Protein AF-0000000066307697 (afdb_homodimer)

Structure (mmCIF, N/CA/C/O backbone):
data_AF-0000000066307697-model_v1
#
loop_
_entity.id
_entity.type
_entity.pdbx_description
1 polymer 'Uncharacterized protein CC_0911'
#
loop_
_atom_site.group_PDB
_atom_site.id
_atom_site.type_symbol
_atom_site.label_atom_id
_atom_site.label_alt_id
_atom_site.label_comp_id
_atom_site.label_asym_id
_atom_site.label_entity_id
_atom_site.label_seq_id
_atom_site.pdbx_PDB_ins_code
_atom_site.Cartn_x
_atom_site.Cartn_y
_atom_site.Cartn_z
_atom_site.occupancy
_atom_site.B_iso_or_equiv
_atom_site.auth_seq_id
_atom_site.auth_comp_id
_atom_site.auth_asym_id
_atom_site.auth_atom_id
_atom_site.pdbx_PDB_model_num
ATOM 1 N N . MET A 1 1 ? 3.117 14.047 -83.25 1 20.03 1 MET A N 1
ATOM 2 C CA . MET A 1 1 ? 2.533 13.195 -82.25 1 20.03 1 MET A CA 1
ATOM 3 C C . MET A 1 1 ? 2.016 14.023 -81.062 1 20.03 1 MET A C 1
ATOM 5 O O . MET A 1 1 ? 2.787 14.727 -80.438 1 20.03 1 MET A O 1
ATOM 9 N N . THR A 1 2 ? 0.583 14.312 -80.938 1 19.89 2 THR A N 1
ATOM 10 C CA . THR A 1 2 ? -0.377 15.367 -80.625 1 19.89 2 THR A CA 1
ATOM 11 C C . THR A 1 2 ? -0.728 15.391 -79.125 1 19.89 2 THR A C 1
ATOM 13 O O . THR A 1 2 ? -1.279 14.422 -78.625 1 19.89 2 THR A O 1
ATOM 16 N N . ILE A 1 3 ? -0.241 16.188 -78.125 1 19.47 3 ILE A N 1
ATOM 17 C CA . ILE A 1 3 ? 0.151 16.422 -76.75 1 19.47 3 ILE A CA 1
ATOM 18 C C . ILE A 1 3 ? -1.08 16.781 -75.938 1 19.47 3 ILE A C 1
ATOM 20 O O . ILE A 1 3 ? -1.307 16.203 -74.875 1 19.47 3 ILE A O 1
ATOM 24 N N . GLU A 1 4 ? -1.771 18.016 -75.812 1 19.67 4 GLU A N 1
ATOM 25 C CA . GLU A 1 4 ? -1.831 19.016 -74.75 1 19.67 4 GLU A CA 1
ATOM 26 C C . GLU A 1 4 ? -3.242 19.125 -74.188 1 19.67 4 GLU A C 1
ATOM 28 O O . GLU A 1 4 ? -4.148 19.625 -74.875 1 19.67 4 GLU A O 1
ATOM 33 N N . GLY A 1 5 ? -3.855 18.234 -73.125 1 18.36 5 GLY A N 1
ATOM 34 C CA . GLY A 1 5 ? -5.164 17.812 -72.625 1 18.36 5 GLY A CA 1
ATOM 35 C C . GLY A 1 5 ? -5.824 18.844 -71.75 1 18.36 5 GLY A C 1
ATOM 36 O O . GLY A 1 5 ? -6.867 18.562 -71.125 1 18.36 5 GLY A O 1
ATOM 37 N N . GLY A 1 6 ? -5.379 19.984 -71.125 1 20.06 6 GLY A N 1
ATOM 38 C CA . GLY A 1 6 ? -5.539 20.359 -69.75 1 20.06 6 GLY A CA 1
ATOM 39 C C . GLY A 1 6 ? -6.816 21.125 -69.438 1 20.06 6 GLY A C 1
ATOM 40 O O . GLY A 1 6 ? -6.941 21.781 -68.438 1 20.06 6 GLY A O 1
ATOM 41 N N . PRO A 1 7 ? -8.141 20.766 -70 1 18.2 7 PRO A N 1
ATOM 42 C CA . PRO A 1 7 ? -9.008 21.938 -69.938 1 18.2 7 PRO A CA 1
ATOM 43 C C . PRO A 1 7 ? -9.5 22.234 -68.5 1 18.2 7 PRO A C 1
ATOM 45 O O . PRO A 1 7 ? -9.555 21.312 -67.625 1 18.2 7 PRO A O 1
ATOM 48 N N . LYS A 1 8 ? -10.164 23.406 -68 1 17.84 8 LYS A N 1
ATOM 49 C CA . LYS A 1 8 ? -10.258 24.516 -67.062 1 17.84 8 LYS A CA 1
ATOM 50 C C . LYS A 1 8 ? -11.367 24.266 -66.062 1 17.84 8 LYS A C 1
ATOM 52 O O . LYS A 1 8 ? -12.242 23.438 -66.25 1 17.84 8 LYS A O 1
ATOM 57 N N . ARG A 1 9 ? -12.422 25.188 -65.625 1 16.78 9 ARG A N 1
ATOM 58 C CA . ARG A 1 9 ? -12.594 26.109 -64.5 1 16.78 9 ARG A CA 1
ATOM 59 C C . ARG A 1 9 ? -13.852 25.781 -63.688 1 16.78 9 ARG A C 1
ATOM 61 O O . ARG A 1 9 ? -13.805 25.641 -62.469 1 16.78 9 ARG A O 1
ATOM 68 N N . SER A 1 10 ? -15.164 26.344 -63.938 1 16.98 10 SER A N 1
ATOM 69 C CA . SER A 1 10 ? -15.719 27.453 -63.188 1 16.98 10 SER A CA 1
ATOM 70 C C . SER A 1 10 ? -16.781 26.953 -62.188 1 16.98 10 SER A C 1
ATOM 72 O O . SER A 1 10 ? -16.703 27.25 -61 1 16.98 10 SER A O 1
ATOM 74 N N . GLN A 1 11 ? -18.219 27.156 -62.375 1 17.61 11 GLN A N 1
ATOM 75 C CA . GLN A 1 11 ? -19.141 28.094 -61.75 1 17.61 11 GLN A CA 1
ATOM 76 C C . GLN A 1 11 ? -20.094 27.375 -60.812 1 17.61 11 GLN A C 1
ATOM 78 O O . GLN A 1 11 ? -20.719 26.391 -61.188 1 17.61 11 GLN A O 1
ATOM 83 N N . LYS A 1 12 ? -20.219 27.641 -59.344 1 17.88 12 LYS A N 1
ATOM 84 C CA . LYS A 1 12 ? -20.5 27.297 -57.969 1 17.88 12 LYS A CA 1
ATOM 85 C C . LYS A 1 12 ? -22 27.344 -57.656 1 17.88 12 LYS A C 1
ATOM 87 O O . LYS A 1 12 ? -22.469 26.766 -56.688 1 17.88 12 LYS A O 1
ATOM 92 N N . VAL A 1 13 ? -23.047 28.062 -58.25 1 18.58 13 VAL A N 1
ATOM 93 C CA . VAL A 1 13 ? -23.906 28.906 -57.438 1 18.58 13 VAL A CA 1
ATOM 94 C C . VAL A 1 13 ? -25.094 28.078 -56.906 1 18.58 13 VAL A C 1
ATOM 96 O O . VAL A 1 13 ? -26.031 27.797 -57.656 1 18.58 13 VAL A O 1
ATOM 99 N N . VAL A 1 14 ? -25.016 26.859 -56.312 1 18.36 14 VAL A N 1
ATOM 100 C CA . VAL A 1 14 ? -26.25 26.094 -56.25 1 18.36 14 VAL A CA 1
ATOM 101 C C . VAL A 1 14 ? -27.172 26.672 -55.156 1 18.36 14 VAL A C 1
ATOM 103 O O . VAL A 1 14 ? -26.734 26.844 -54.031 1 18.36 14 VAL A O 1
ATOM 106 N N . PHE A 1 15 ? -28.422 27.125 -55.469 1 18.05 15 PHE A N 1
ATOM 107 C CA . PHE A 1 15 ? -29.625 27.828 -55.031 1 18.05 15 PHE A CA 1
ATOM 108 C C . PHE A 1 15 ? -30.281 27.109 -53.844 1 18.05 15 PHE A C 1
ATOM 110 O O . PHE A 1 15 ? -30.172 25.875 -53.719 1 18.05 15 PHE A O 1
ATOM 117 N N . LEU A 1 16 ? -30.969 27.766 -52.906 1 19.06 16 LEU A N 1
ATOM 118 C CA . LEU A 1 16 ? -31.422 28.078 -51.531 1 19.06 16 LEU A CA 1
ATOM 119 C C . LEU A 1 16 ? -32.719 27.344 -51.219 1 19.06 16 LEU A C 1
ATOM 121 O O . LEU A 1 16 ? -33.25 27.5 -50.125 1 19.06 16 LEU A O 1
ATOM 125 N N . GLN A 1 17 ? -33.281 26.391 -52.031 1 18.7 17 GLN A N 1
ATOM 126 C CA . GLN A 1 17 ? -34.719 26.438 -51.875 1 18.7 17 GLN A CA 1
ATOM 127 C C . GLN A 1 17 ? -35.156 25.984 -50.469 1 18.7 17 GLN A C 1
ATOM 129 O O . GLN A 1 17 ? -34.562 25.062 -49.906 1 18.7 17 GLN A O 1
ATOM 134 N N . PRO A 1 18 ? -36.156 26.609 -49.688 1 21.39 18 PRO A N 1
ATOM 135 C CA . PRO A 1 18 ? -36.719 26.938 -48.406 1 21.39 18 PRO A CA 1
ATOM 136 C C . PRO A 1 18 ? -37.531 25.797 -47.812 1 21.39 18 PRO A C 1
ATOM 138 O O . PRO A 1 18 ? -38.062 25.906 -46.688 1 21.39 18 PRO A O 1
ATOM 141 N N . VAL A 1 19 ? -37.438 24.516 -48.219 1 19.44 19 VAL A N 1
ATOM 142 C CA . VAL A 1 19 ? -38.719 23.812 -48.125 1 19.44 19 VAL A CA 1
ATOM 143 C C . VAL A 1 19 ? -39.125 23.641 -46.656 1 19.44 19 VAL A C 1
ATOM 145 O O . VAL A 1 19 ? -38.25 23.422 -45.812 1 19.44 19 VAL A O 1
ATOM 148 N N . LEU A 1 20 ? -40.375 23.766 -46.188 1 20.17 20 LEU A N 1
ATOM 149 C CA . LEU A 1 20 ? -41.469 24.109 -45.312 1 20.17 20 LEU A CA 1
ATOM 150 C C . LEU A 1 20 ? -41.75 22.969 -44.344 1 20.17 20 LEU A C 1
ATOM 152 O O . LEU A 1 20 ? -42.5 23.141 -43.375 1 20.17 20 LEU A O 1
ATOM 156 N N . THR A 1 21 ? -41.156 21.656 -44.5 1 19.78 21 THR A N 1
ATOM 157 C CA . THR A 1 21 ? -42.156 20.641 -44.188 1 19.78 21 THR A CA 1
ATOM 158 C C . THR A 1 21 ? -42.469 20.594 -42.688 1 19.78 21 THR A C 1
ATOM 160 O O . THR A 1 21 ? -41.625 20.984 -41.875 1 19.78 21 THR A O 1
ATOM 163 N N . SER A 1 22 ? -43.5 19.953 -42.156 1 20.98 22 SER A N 1
ATOM 164 C CA . SER A 1 22 ? -44.688 19.891 -41.312 1 20.98 22 SER A CA 1
ATOM 165 C C . SER A 1 22 ? -44.406 19.172 -40 1 20.98 22 SER A C 1
ATOM 167 O O . SER A 1 22 ? -44.719 18 -39.844 1 20.98 22 SER A O 1
ATOM 169 N N . LEU A 1 23 ? -43.25 19.422 -39.344 1 19.83 23 LEU A N 1
ATOM 170 C CA . LEU A 1 23 ? -42.938 18.422 -38.344 1 19.83 23 LEU A CA 1
ATOM 171 C C . LEU A 1 23 ? -43.906 18.516 -37.156 1 19.83 23 LEU A C 1
ATOM 173 O O . LEU A 1 23 ? -43.875 19.484 -36.406 1 19.83 23 LEU A O 1
ATOM 177 N N . VAL A 1 24 ? -45.125 18.109 -37.281 1 21.03 24 VAL A N 1
ATOM 178 C CA . VAL A 1 24 ? -46.281 18.281 -36.438 1 21.03 24 VAL A CA 1
ATOM 179 C C . VAL A 1 24 ? -46.094 17.516 -35.125 1 21.03 24 VAL A C 1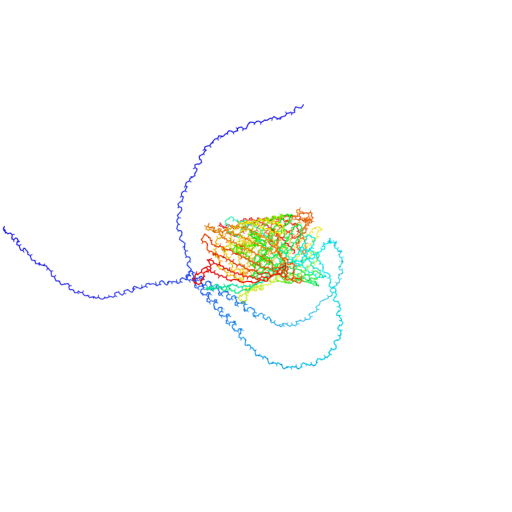
ATOM 181 O O . VAL A 1 24 ? -46.812 17.734 -34.156 1 21.03 24 VAL A O 1
ATOM 184 N N . ALA A 1 25 ? -45 16.703 -34.906 1 20.2 25 ALA A N 1
ATOM 185 C CA . ALA A 1 25 ? -45.438 15.516 -34.156 1 20.2 25 ALA A CA 1
ATOM 186 C C . ALA A 1 25 ? -45.688 15.836 -32.688 1 20.2 25 ALA A C 1
ATOM 188 O O . ALA A 1 25 ? -46 14.945 -31.906 1 20.2 25 ALA A O 1
ATOM 189 N N . LEU A 1 26 ? -45.531 17 -32.156 1 20.86 26 LEU A N 1
ATOM 190 C CA . LEU A 1 26 ? -45.094 16.938 -30.766 1 20.86 26 LEU A CA 1
ATOM 191 C C . LEU A 1 26 ? -46.25 16.547 -29.844 1 20.86 26 LEU A C 1
ATOM 193 O O . LEU A 1 26 ? -47.156 17.359 -29.609 1 20.86 26 LEU A O 1
ATOM 197 N N . LEU A 1 27 ? -46.875 15.352 -30.125 1 19.97 27 LEU A N 1
ATOM 198 C CA . LEU A 1 27 ? -48.125 15.047 -29.406 1 19.97 27 LEU A CA 1
ATOM 199 C C . LEU A 1 27 ? -47.875 15.055 -27.906 1 19.97 27 LEU A C 1
ATOM 201 O O . LEU A 1 27 ? -46.812 14.68 -27.422 1 19.97 27 LEU A O 1
ATOM 205 N N . ALA A 1 28 ? -48.75 15.586 -27.047 1 21.88 28 ALA A N 1
ATOM 206 C CA . ALA A 1 28 ? -49.125 16.141 -25.75 1 21.88 28 ALA A CA 1
ATOM 207 C C . ALA A 1 28 ? -49.344 15.047 -24.719 1 21.88 28 ALA A C 1
ATOM 209 O O . ALA A 1 28 ? -49.719 15.32 -23.578 1 21.88 28 ALA A O 1
ATOM 210 N N . ALA A 1 29 ? -48.75 13.742 -24.828 1 21.45 29 ALA A N 1
ATOM 211 C CA . ALA A 1 29 ? -49.562 12.781 -24.078 1 21.45 29 ALA A CA 1
ATOM 212 C C . ALA A 1 29 ? -49.438 13.031 -22.578 1 21.45 29 ALA A C 1
ATOM 214 O O . ALA A 1 29 ? -48.312 13.102 -22.047 1 21.45 29 ALA A O 1
ATOM 215 N N . GLY A 1 30 ? -50.438 13.5 -21.734 1 21.94 30 GLY A N 1
ATOM 216 C CA . GLY A 1 30 ? -50.75 13.969 -20.391 1 21.94 30 GLY A CA 1
ATOM 217 C C . GLY A 1 30 ? -50.75 12.867 -19.359 1 21.94 30 GLY A C 1
ATOM 218 O O . GLY A 1 30 ? -51.188 13.078 -18.219 1 21.94 30 GLY A O 1
ATOM 219 N N . ALA A 1 31 ? -49.938 11.68 -19.453 1 22.36 31 ALA A N 1
ATOM 220 C CA . ALA A 1 31 ? -50.469 10.586 -18.641 1 22.36 31 ALA A CA 1
ATOM 221 C C . ALA A 1 31 ? -50.438 10.914 -17.156 1 22.36 31 ALA A C 1
ATOM 223 O O . ALA A 1 31 ? -49.438 11.484 -16.672 1 22.36 31 ALA A O 1
ATOM 224 N N . CYS A 1 32 ? -51.531 10.734 -16.344 1 23.84 32 CYS A N 1
ATOM 225 C CA . CYS A 1 32 ? -52.094 10.984 -15.039 1 23.84 32 CYS A CA 1
ATOM 226 C C . CYS A 1 32 ? -51.531 10.031 -13.992 1 23.84 32 CYS A C 1
ATOM 228 O O . CYS A 1 32 ? -52.219 9.18 -13.461 1 23.84 32 CYS A O 1
ATOM 230 N N . LEU A 1 33 ? -50.219 9.562 -13.992 1 24.05 33 LEU A N 1
ATOM 231 C CA . LEU A 1 33 ? -49.969 8.398 -13.156 1 24.05 33 LEU A CA 1
ATOM 232 C C . LEU A 1 33 ? -50.25 8.695 -11.688 1 24.05 33 LEU A C 1
ATOM 234 O O . LEU A 1 33 ? -49.875 9.75 -11.18 1 24.05 33 LEU A O 1
ATOM 238 N N . SER A 1 34 ? -51.062 7.82 -11 1 24.23 34 SER A N 1
ATOM 239 C CA . SER A 1 34 ? -51.781 7.73 -9.742 1 24.23 34 SER A CA 1
ATOM 240 C C . SER A 1 34 ? -50.812 7.605 -8.562 1 24.23 34 SER A C 1
ATOM 242 O O . SER A 1 34 ? -49.688 7.148 -8.719 1 24.23 34 SER A O 1
ATOM 244 N N . PRO A 1 35 ? -51.281 7.707 -7.156 1 26.2 35 PRO A N 1
ATOM 245 C CA . PRO A 1 35 ? -50.844 8.242 -5.863 1 26.2 35 PRO A CA 1
ATOM 246 C C . PRO A 1 35 ? -50.031 7.25 -5.055 1 26.2 35 PRO A C 1
ATOM 248 O O . PRO A 1 35 ? -48.906 7.574 -4.617 1 26.2 35 PRO A O 1
ATOM 251 N N . THR A 1 36 ? -50.562 6.359 -4.043 1 27.38 36 THR A N 1
ATOM 252 C CA . THR A 1 36 ? -50.5 6.387 -2.588 1 27.38 36 THR A CA 1
ATOM 253 C C . THR A 1 36 ? -49.688 5.203 -2.062 1 27.38 36 THR A C 1
ATOM 255 O O . THR A 1 36 ? -50.25 4.113 -1.863 1 27.38 36 THR A O 1
ATOM 258 N N . VAL A 1 37 ? -48.469 4.699 -2.422 1 29.62 37 VAL A N 1
ATOM 259 C CA . VAL A 1 37 ? -48.031 3.416 -1.896 1 29.62 37 VAL A CA 1
ATOM 260 C C . VAL A 1 37 ? -47.812 3.521 -0.387 1 29.62 37 VAL A C 1
ATOM 262 O O . VAL A 1 37 ? -47.094 4.395 0.082 1 29.62 37 VAL A O 1
ATOM 265 N N . ALA A 1 38 ? -48.594 2.781 0.509 1 28.91 38 ALA A N 1
ATOM 266 C CA . ALA A 1 38 ? -48.656 2.518 1.944 1 28.91 38 ALA A CA 1
ATOM 267 C C . ALA A 1 38 ? -47.406 1.792 2.43 1 28.91 38 ALA A C 1
ATOM 269 O O .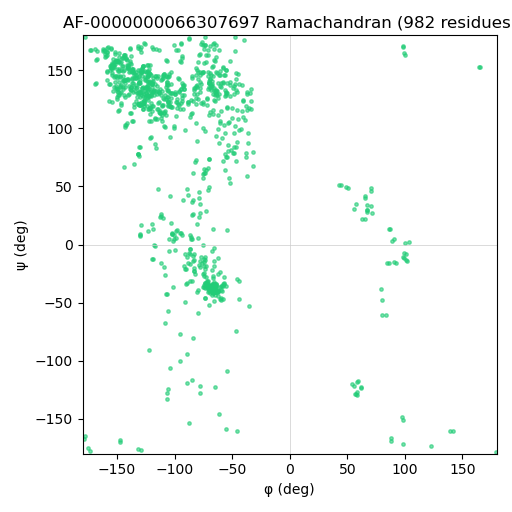 ALA A 1 38 ? -47.094 0.688 1.97 1 28.91 38 ALA A O 1
ATOM 270 N N . LEU A 1 39 ? -46.281 2.35 2.947 1 29.58 39 LEU A N 1
ATOM 271 C CA . LEU A 1 39 ? -45.062 1.931 3.605 1 29.58 39 LEU A CA 1
ATOM 272 C C . LEU A 1 39 ? -45.375 1.009 4.781 1 29.58 39 LEU A C 1
ATOM 274 O O . LEU A 1 39 ? -45.969 1.436 5.777 1 29.58 39 LEU A O 1
ATOM 278 N N . ALA A 1 40 ? -45.625 -0.325 4.621 1 31.52 40 ALA A N 1
ATOM 279 C CA . ALA A 1 40 ? -45.812 -1.348 5.645 1 31.52 40 ALA A CA 1
ATOM 280 C C . ALA A 1 40 ? -44.656 -1.36 6.633 1 31.52 40 ALA A C 1
ATOM 282 O O . ALA A 1 40 ? -43.5 -1.508 6.238 1 31.52 40 ALA A O 1
ATOM 283 N N . GLN A 1 41 ? -44.688 -0.892 7.855 1 35.22 41 GLN A N 1
ATOM 284 C CA . GLN A 1 41 ? -43.875 -0.848 9.07 1 35.22 41 GLN A CA 1
ATOM 285 C C . GLN A 1 41 ? -43.562 -2.254 9.562 1 35.22 41 GLN A C 1
ATOM 287 O O . GLN A 1 41 ? -44.438 -3.039 9.883 1 35.22 41 GLN A O 1
ATOM 292 N N . ASP A 1 42 ? -42.438 -2.893 9.172 1 37.84 42 ASP A N 1
ATOM 293 C CA . ASP A 1 42 ? -41.969 -4.23 9.5 1 37.84 42 ASP A CA 1
ATOM 294 C C . ASP A 1 42 ? -41.875 -4.426 11.016 1 37.84 42 ASP A C 1
ATOM 296 O O . ASP A 1 42 ? -41 -3.871 11.68 1 37.84 42 ASP A O 1
ATOM 300 N N . GLN A 1 43 ? -42.875 -4.605 11.781 1 45.28 43 GLN A N 1
ATOM 301 C CA . GLN A 1 43 ? -43.062 -4.98 13.18 1 45.28 43 GLN A CA 1
ATOM 302 C C . GLN A 1 43 ? -42.469 -6.359 13.461 1 45.28 43 GLN A C 1
ATOM 304 O O . GLN A 1 43 ? -42.781 -7.328 12.766 1 45.28 43 GLN A O 1
ATOM 309 N N . LEU A 1 44 ? -41.375 -6.438 14.125 1 52.09 44 LEU A N 1
ATOM 310 C CA . LEU A 1 44 ? -40.75 -7.699 14.516 1 52.09 44 LEU A CA 1
ATOM 311 C C . LEU A 1 44 ? -41.719 -8.578 15.273 1 52.09 44 LEU A C 1
ATOM 313 O O . LEU A 1 44 ? -42.5 -8.086 16.094 1 52.09 44 LEU A O 1
ATOM 317 N N . SER A 1 45 ? -41.844 -9.766 14.906 1 59.25 45 SER A N 1
ATOM 318 C CA . SER A 1 45 ? -42.781 -10.727 15.438 1 59.25 45 SER A CA 1
ATOM 319 C C . SER A 1 45 ? -42.438 -11.133 16.859 1 59.25 45 SER A C 1
ATOM 321 O O . SER A 1 45 ? -41.281 -11.008 17.281 1 59.25 45 SER A O 1
ATOM 323 N N . PRO A 1 46 ? -43.281 -11.344 17.75 1 60.03 46 PRO A N 1
ATOM 324 C CA . PRO A 1 46 ? -43.062 -11.773 19.125 1 60.03 46 PRO A CA 1
ATOM 325 C C . PRO A 1 46 ? -42.062 -12.93 19.25 1 60.03 46 PRO A C 1
ATOM 327 O O . PRO A 1 46 ? -41.312 -13.008 20.219 1 60.03 46 PRO A O 1
ATOM 330 N N . ASP A 1 47 ? -41.969 -13.773 18.25 1 64.56 47 ASP A N 1
ATOM 331 C CA . ASP A 1 47 ? -41.031 -14.914 18.266 1 64.56 47 ASP A CA 1
ATOM 332 C C . ASP A 1 47 ? -39.594 -14.461 18.109 1 64.56 47 ASP A C 1
ATOM 334 O O . ASP A 1 47 ? -38.688 -15.023 18.734 1 64.56 47 ASP A O 1
ATOM 338 N N . GLU A 1 48 ? -39.375 -13.391 17.406 1 67.81 48 GLU A N 1
ATOM 339 C CA . GLU A 1 48 ? -38.031 -12.859 17.188 1 67.81 48 GLU A CA 1
ATOM 340 C C . GLU A 1 48 ? -37.5 -12.18 18.438 1 67.81 48 GLU A C 1
ATOM 342 O O . GLU A 1 48 ? -36.312 -12.289 18.766 1 67.81 48 GLU A O 1
ATOM 347 N N . VAL A 1 49 ? -38.375 -11.594 19.109 1 66.19 49 VAL A N 1
ATOM 348 C CA . VAL A 1 49 ? -38 -10.945 20.375 1 66.19 49 VAL A CA 1
ATOM 349 C C . VAL A 1 49 ? -37.656 -12 21.406 1 66.19 49 VAL A C 1
ATOM 351 O O . VAL A 1 49 ? -36.656 -11.852 22.125 1 66.19 49 VAL A O 1
ATOM 354 N N . ALA A 1 50 ? -38.375 -13.047 21.422 1 67.5 50 ALA A N 1
ATOM 355 C CA . ALA A 1 50 ? -38.125 -14.133 22.359 1 67.5 50 ALA A CA 1
ATOM 356 C C . ALA A 1 50 ? -36.781 -14.797 22.047 1 67.5 50 ALA A C 1
ATOM 358 O O . ALA A 1 50 ? -36 -15.125 22.969 1 67.5 50 ALA A O 1
ATOM 359 N N . ALA A 1 51 ? -36.344 -14.906 20.797 1 69.56 51 ALA A N 1
ATOM 360 C CA . ALA A 1 51 ? -35.094 -15.484 20.406 1 69.56 51 ALA A CA 1
ATOM 361 C C . ALA A 1 51 ? -33.906 -14.586 20.797 1 69.56 51 ALA A C 1
ATOM 363 O O . ALA A 1 51 ? -32.875 -15.07 21.266 1 69.56 51 ALA A O 1
ATOM 364 N N . LEU A 1 52 ? -34.094 -13.289 20.812 1 69.06 52 LEU A N 1
ATOM 365 C CA . LEU A 1 52 ? -33.062 -12.328 21.203 1 69.06 52 LEU A CA 1
ATOM 366 C C . LEU A 1 52 ? -32.875 -12.359 22.719 1 69.06 52 LEU A C 1
ATOM 368 O O . LEU A 1 52 ? -31.719 -12.32 23.188 1 69.06 52 LEU A O 1
ATOM 372 N N . ARG A 1 53 ? -33.906 -12.531 23.391 1 71.12 53 ARG A N 1
ATOM 373 C CA . ARG A 1 53 ? -33.844 -12.602 24.844 1 71.12 53 ARG A CA 1
ATOM 374 C C . ARG A 1 53 ? -33.156 -13.891 25.297 1 71.12 53 ARG A C 1
ATOM 376 O O . ARG A 1 53 ? -32.375 -13.891 26.25 1 71.12 53 ARG A O 1
ATOM 383 N N . SER A 1 54 ? -33.5 -14.977 24.562 1 70.12 54 SER A N 1
ATOM 384 C CA . SER A 1 54 ? -32.844 -16.25 24.859 1 70.12 54 SER A CA 1
ATOM 385 C C . SER A 1 54 ? -31.344 -16.188 24.578 1 70.12 54 SER A C 1
ATOM 387 O O . SER A 1 54 ? -30.531 -16.734 25.328 1 70.12 54 SER A O 1
ATOM 389 N N . GLU A 1 55 ? -30.938 -15.469 23.594 1 72.56 55 GLU A N 1
ATOM 390 C CA . GLU A 1 55 ? -29.531 -15.312 23.266 1 72.56 55 GLU A CA 1
ATOM 391 C C . GLU A 1 55 ? -28.812 -14.477 24.312 1 72.56 55 GLU A C 1
ATOM 393 O O . GLU A 1 55 ? -27.688 -14.812 24.719 1 72.56 55 GLU A O 1
ATOM 398 N N . ILE A 1 56 ? -29.453 -13.5 24.828 1 71.5 56 ILE A N 1
ATOM 399 C CA . ILE A 1 56 ? -28.891 -12.672 25.891 1 71.5 56 ILE A CA 1
ATOM 400 C C . ILE A 1 56 ? -28.719 -13.5 27.156 1 71.5 56 ILE A C 1
ATOM 402 O O . ILE A 1 56 ? -27.672 -13.422 27.828 1 71.5 56 ILE A O 1
ATOM 406 N N . ALA A 1 57 ? -29.719 -14.32 27.422 1 70.94 57 ALA A N 1
ATOM 407 C CA . ALA A 1 57 ? -29.656 -15.164 28.625 1 70.94 57 ALA A CA 1
ATOM 408 C C . ALA A 1 57 ? -28.516 -16.172 28.516 1 70.94 57 ALA A C 1
ATOM 410 O O . ALA A 1 57 ? -27.781 -16.406 29.484 1 70.94 57 ALA A O 1
ATOM 411 N N . THR A 1 58 ? -28.297 -16.703 27.344 1 70.25 58 THR A N 1
ATOM 412 C CA . THR A 1 58 ? -27.219 -17.656 27.109 1 70.25 58 THR A CA 1
ATOM 413 C C . THR A 1 58 ? -25.859 -16.969 27.219 1 70.25 58 THR A C 1
ATOM 415 O O . THR A 1 58 ? -24.938 -17.531 27.828 1 70.25 58 THR A O 1
ATOM 418 N N . LEU A 1 59 ? -25.734 -15.703 26.734 1 70.94 59 LEU A N 1
ATOM 419 C CA . LEU A 1 59 ? -24.484 -14.961 26.797 1 70.94 59 LEU A CA 1
ATOM 420 C C . LEU A 1 59 ? -24.156 -14.547 28.219 1 70.94 59 LEU A C 1
ATOM 422 O O . LEU A 1 59 ? -23 -14.625 28.641 1 70.94 59 LEU A O 1
ATOM 426 N N . ARG A 1 60 ? -25.109 -14.266 28.969 1 71.38 60 ARG A N 1
ATOM 427 C CA . ARG A 1 60 ? -24.938 -13.906 30.359 1 71.38 60 ARG A CA 1
ATOM 428 C C . ARG A 1 60 ? -24.531 -15.117 31.188 1 71.38 60 ARG A C 1
ATOM 430 O O . ARG A 1 60 ? -23.656 -15.023 32.062 1 71.38 60 ARG A O 1
ATOM 437 N N . ALA A 1 61 ? -25.125 -16.266 30.938 1 68.69 61 ALA A N 1
ATOM 438 C CA . ALA A 1 61 ? -24.75 -17.516 31.609 1 68.69 61 ALA A CA 1
ATOM 439 C C . ALA A 1 61 ? -23.328 -17.906 31.266 1 68.69 61 ALA A C 1
ATOM 441 O O . ALA A 1 61 ? -22.578 -18.375 32.156 1 68.69 61 ALA A O 1
ATOM 442 N N . GLN A 1 62 ? -22.969 -17.641 30.078 1 67.19 62 GLN A N 1
ATOM 443 C CA . GLN A 1 62 ? -21.609 -17.922 29.656 1 67.19 62 GLN A CA 1
ATOM 444 C C . GLN A 1 62 ? -20.609 -16.969 30.312 1 67.19 62 GLN A C 1
ATOM 446 O O . GLN A 1 62 ? -19.531 -17.391 30.75 1 67.19 62 GLN A O 1
ATOM 451 N N . LEU A 1 63 ? -20.922 -15.781 30.453 1 66.94 63 LEU A N 1
ATOM 452 C CA . LEU A 1 63 ? -20.109 -14.789 31.141 1 66.94 63 LEU A CA 1
ATOM 453 C C . LEU A 1 63 ? -19.969 -15.133 32.625 1 66.94 63 LEU A C 1
ATOM 455 O O . LEU A 1 63 ? -18.875 -15.023 33.188 1 66.94 63 LEU A O 1
ATOM 459 N N . GLN A 1 64 ? -21.031 -15.523 33.219 1 64.88 64 GLN A N 1
ATOM 460 C CA . GLN A 1 64 ? -21.016 -15.906 34.625 1 64.88 64 GLN A CA 1
ATOM 461 C C . GLN A 1 64 ? -20.156 -17.141 34.844 1 64.88 64 GLN A C 1
ATOM 463 O O . GLN A 1 64 ? -19.406 -17.203 35.812 1 64.88 64 GLN A O 1
ATOM 468 N N . LYS A 1 65 ? -20.281 -18.078 33.906 1 62.97 65 LYS A N 1
ATOM 469 C CA . LYS A 1 65 ? -19.453 -19.281 34 1 62.97 65 LYS A CA 1
ATOM 470 C C . LYS A 1 65 ? -17.969 -18.922 33.812 1 62.97 65 LYS A C 1
ATOM 472 O O . LYS A 1 65 ? -17.109 -19.469 34.531 1 62.97 65 LYS A O 1
ATOM 477 N N . MET A 1 66 ? -17.703 -18 33 1 58.25 66 MET A N 1
ATOM 478 C CA . MET A 1 66 ? -16.312 -17.594 32.75 1 58.25 66 MET A CA 1
ATOM 479 C C . MET A 1 66 ? -15.773 -16.766 33.906 1 58.25 66 MET A C 1
ATOM 481 O O . MET A 1 66 ? -14.602 -16.906 34.281 1 58.25 66 MET A O 1
ATOM 485 N N . GLU A 1 67 ? -16.531 -15.984 34.469 1 60.56 67 GLU A N 1
ATOM 486 C CA . GLU A 1 67 ? -16.156 -15.242 35.656 1 60.56 67 GLU A CA 1
ATOM 487 C C . GLU A 1 67 ? -15.898 -16.172 36.844 1 60.56 67 GLU A C 1
ATOM 489 O O . GLU A 1 67 ? -14.953 -15.977 37.594 1 60.56 67 GLU A O 1
ATOM 494 N N . GLN A 1 68 ? -16.688 -17.156 36.969 1 57.59 68 GLN A N 1
ATOM 495 C CA . GLN A 1 68 ? -16.484 -18.156 38.031 1 57.59 68 GLN A CA 1
ATOM 496 C C . GLN A 1 68 ? -15.18 -18.906 37.812 1 57.59 68 GLN A C 1
ATOM 498 O O . GLN A 1 68 ? -14.477 -19.219 38.781 1 57.59 68 GLN A O 1
ATOM 503 N N . ARG A 1 69 ? -14.875 -19.156 36.594 1 49.44 69 ARG A N 1
ATOM 504 C CA . ARG A 1 69 ? -13.617 -19.828 36.281 1 49.44 69 ARG A CA 1
ATOM 505 C C . ARG A 1 69 ? -12.43 -18.906 36.562 1 49.44 69 ARG A C 1
ATOM 507 O O . ARG A 1 69 ? -11.383 -19.344 37.031 1 49.44 69 ARG A O 1
ATOM 514 N N . LEU A 1 70 ? -12.539 -17.672 36.219 1 44.5 70 LEU A N 1
ATOM 515 C CA . LEU A 1 70 ? -11.477 -16.719 36.531 1 44.5 70 LEU A CA 1
ATOM 516 C C . LEU A 1 70 ? -11.289 -16.578 38.031 1 44.5 70 LEU A C 1
ATOM 518 O O . LEU A 1 70 ? -10.156 -16.484 38.531 1 44.5 70 LEU A O 1
ATOM 522 N N . ASP A 1 71 ? -12.289 -16.469 38.75 1 44.28 71 ASP A N 1
ATOM 523 C CA . ASP A 1 71 ? -12.188 -16.344 40.188 1 44.28 71 ASP A CA 1
ATOM 524 C C . ASP A 1 71 ? -11.508 -17.578 40.812 1 44.28 71 ASP A C 1
ATOM 526 O O . ASP A 1 71 ? -10.797 -17.469 41.812 1 44.28 71 ASP A O 1
ATOM 530 N N . ALA A 1 72 ? -11.82 -18.812 40.188 1 39.44 72 ALA A N 1
ATOM 531 C CA . ALA A 1 72 ? -11.195 -20.016 40.75 1 39.44 72 ALA A CA 1
ATOM 532 C C . ALA A 1 72 ? -9.68 -19.984 40.594 1 39.44 72 ALA A C 1
ATOM 534 O O . ALA A 1 72 ? -8.945 -20.562 41.375 1 39.44 72 ALA A O 1
ATOM 535 N N . VAL A 1 73 ? -9.234 -19.484 39.344 1 38.44 73 VAL A N 1
ATOM 536 C CA . VAL A 1 73 ? -7.797 -19.531 39.125 1 38.44 73 VAL A CA 1
ATOM 537 C C . VAL A 1 73 ? -7.094 -18.484 39.969 1 38.44 73 VAL A C 1
ATOM 539 O O . VAL A 1 73 ? -5.93 -18.656 40.344 1 38.44 73 VAL A O 1
ATOM 542 N N . THR A 1 74 ? -7.727 -17.422 40.281 1 35.91 74 THR A N 1
ATOM 543 C CA . THR A 1 74 ? -7 -16.359 40.969 1 35.91 74 THR A CA 1
ATOM 544 C C . THR A 1 74 ? -6.848 -16.719 42.469 1 35.91 74 THR A C 1
ATOM 546 O O . THR A 1 74 ? -6.164 -16 43.188 1 35.91 74 THR A O 1
ATOM 549 N N . SER A 1 75 ? -7.641 -17.641 42.969 1 29.91 75 SER A N 1
ATOM 550 C CA . SER A 1 75 ? -7.535 -17.766 44.406 1 29.91 75 SER A CA 1
ATOM 551 C C . SER A 1 75 ? -6.305 -18.578 44.812 1 29.91 75 SER A C 1
ATOM 553 O O . SER A 1 75 ? -6.305 -19.266 45.812 1 29.91 75 SER A O 1
ATOM 555 N N . ALA A 1 76 ? -5.438 -18.953 43.812 1 27.62 76 ALA A N 1
ATOM 556 C CA . ALA A 1 76 ? -4.41 -19.797 44.375 1 27.62 76 ALA A CA 1
ATOM 557 C C . ALA A 1 76 ? -3.637 -19.062 45.469 1 27.62 76 ALA A C 1
ATOM 559 O O . ALA A 1 76 ? -3.195 -17.922 45.281 1 27.62 76 ALA A O 1
ATOM 560 N N . PRO A 1 77 ? -3.725 -19.516 46.688 1 24.12 77 PRO A N 1
ATOM 561 C CA . PRO A 1 77 ? -3.207 -18.938 47.938 1 24.12 77 PRO A CA 1
ATOM 562 C C . PRO A 1 77 ? -1.709 -18.641 47.875 1 24.12 77 PRO A C 1
ATOM 564 O O . PRO A 1 77 ? -0.974 -19.328 47.156 1 24.12 77 PRO A O 1
ATOM 567 N N . GLN A 1 78 ? -1.34 -17.359 48 1 23.88 78 GLN A N 1
ATOM 568 C CA . GLN A 1 78 ? -0.025 -16.75 48.125 1 23.88 78 GLN A CA 1
ATOM 569 C C . GLN A 1 78 ? 0.817 -17.5 49.156 1 23.88 78 GLN A C 1
ATOM 571 O O . GLN A 1 78 ? 0.447 -17.578 50.344 1 23.88 78 GLN A O 1
ATOM 576 N N . THR A 1 79 ? 1.267 -18.766 48.75 1 23 79 THR A N 1
ATOM 577 C CA . THR A 1 79 ? 2.094 -19.547 49.656 1 23 79 THR A CA 1
ATOM 578 C C . THR A 1 79 ? 3.18 -18.672 50.281 1 23 79 THR A C 1
ATOM 580 O O . THR A 1 79 ? 3.709 -17.766 49.625 1 23 79 THR A O 1
ATOM 583 N N . THR A 1 80 ? 3.498 -19.016 51.531 1 22.08 80 THR A N 1
ATOM 584 C CA . THR A 1 80 ? 4.211 -18.516 52.719 1 22.08 80 THR A CA 1
ATOM 585 C C . THR A 1 80 ? 5.688 -18.297 52.406 1 22.08 80 THR A C 1
ATOM 587 O O . THR A 1 80 ? 6.234 -18.938 51.5 1 22.08 80 THR A O 1
ATOM 590 N N . ALA A 1 81 ? 6.242 -17.125 52.969 1 25.17 81 ALA A N 1
ATOM 591 C CA . ALA A 1 81 ? 7.504 -16.391 52.938 1 25.17 81 ALA A CA 1
ATOM 592 C C . ALA A 1 81 ? 8.672 -17.297 53.312 1 25.17 81 ALA A C 1
ATOM 594 O O . ALA A 1 81 ? 8.734 -17.812 54.438 1 25.17 81 ALA A O 1
ATOM 595 N N . PRO A 1 82 ? 9.102 -18.219 52.344 1 23 82 PRO A N 1
ATOM 596 C CA . PRO A 1 82 ? 10.117 -19.125 52.875 1 23 82 PRO A CA 1
ATOM 597 C C . PRO A 1 82 ? 11.227 -18.391 53.625 1 23 82 PRO A C 1
ATOM 599 O O . PRO A 1 82 ? 11.477 -17.219 53.375 1 23 82 PRO A O 1
ATOM 602 N N . ALA A 1 83 ? 11.688 -18.938 54.812 1 22.72 83 ALA A N 1
ATOM 603 C CA . ALA A 1 83 ? 12.633 -18.594 55.875 1 22.72 83 ALA A CA 1
ATOM 604 C C . ALA A 1 83 ? 14 -18.234 55.281 1 22.72 83 ALA A C 1
ATOM 606 O O . ALA A 1 83 ? 14.406 -18.781 54.25 1 22.72 83 ALA A O 1
ATOM 607 N N . ALA A 1 84 ? 14.531 -17.016 55.688 1 25.55 84 ALA A N 1
ATOM 608 C CA . ALA A 1 84 ? 15.727 -16.234 55.344 1 25.55 84 ALA A CA 1
ATOM 609 C C . ALA A 1 84 ? 16.984 -17.078 55.5 1 25.55 84 ALA A C 1
ATOM 611 O O . ALA A 1 84 ? 17.266 -17.594 56.594 1 25.55 84 ALA A O 1
ATOM 612 N N . PRO A 1 85 ? 17.312 -17.969 54.469 1 25.16 85 PRO A N 1
ATOM 613 C CA . PRO A 1 85 ? 18.438 -18.844 54.781 1 25.16 85 PRO A CA 1
ATOM 614 C C . PRO A 1 85 ? 19.641 -18.078 55.312 1 25.16 85 PRO A C 1
ATOM 616 O O . PRO A 1 85 ? 19.797 -16.891 55.062 1 25.16 85 PRO A O 1
ATOM 619 N N . PRO A 1 86 ? 20.266 -18.594 56.406 1 24.17 86 PRO A N 1
ATOM 620 C CA . PRO A 1 86 ? 21.328 -18 57.219 1 24.17 86 PRO A CA 1
ATOM 621 C C . PRO A 1 86 ? 22.516 -17.516 56.375 1 24.17 86 PRO A C 1
ATOM 623 O O . PRO A 1 86 ? 22.734 -18.016 55.281 1 24.17 86 PRO A O 1
ATOM 626 N N . ALA A 1 87 ? 23.031 -16.344 56.781 1 26.55 87 ALA A N 1
ATOM 627 C CA . ALA A 1 87 ? 24.094 -15.484 56.25 1 26.55 87 ALA A CA 1
ATOM 628 C C . ALA A 1 87 ? 25.406 -16.266 56.125 1 26.55 87 ALA A C 1
ATOM 630 O O . ALA A 1 87 ? 26 -16.672 57.094 1 26.55 87 ALA A O 1
ATOM 631 N N . ILE A 1 88 ? 25.391 -17.328 55.219 1 25.91 88 ILE A N 1
ATOM 632 C CA . ILE A 1 88 ? 26.656 -18.047 55.125 1 25.91 88 ILE A CA 1
ATOM 633 C C . ILE A 1 88 ? 27.797 -17.062 54.906 1 25.91 88 ILE A C 1
ATOM 635 O O . ILE A 1 88 ? 27.688 -16.172 54.031 1 25.91 88 ILE A O 1
ATOM 639 N N . GLN A 1 89 ? 28.625 -16.859 55.906 1 26.75 89 GLN A N 1
ATOM 640 C CA . GLN A 1 89 ? 29.812 -16.047 56.062 1 26.75 89 GLN A CA 1
ATOM 641 C C . GLN A 1 89 ? 30.766 -16.25 54.875 1 26.75 89 GLN A C 1
ATOM 643 O O . GLN A 1 89 ? 31.062 -17.375 54.5 1 26.75 89 GLN A O 1
ATOM 648 N N . PRO A 1 90 ? 30.719 -15.219 53.969 1 29.7 90 PRO A N 1
ATOM 649 C CA . PRO A 1 90 ? 31.484 -15.289 52.719 1 29.7 90 PRO A CA 1
ATOM 650 C C . PRO A 1 90 ? 32.969 -15.609 52.938 1 29.7 90 PRO A C 1
ATOM 652 O O . PRO A 1 90 ? 33.562 -15.117 53.906 1 29.7 90 PRO A O 1
ATOM 655 N N . PRO A 1 91 ? 33.344 -16.859 52.625 1 28.7 91 PRO A N 1
ATOM 656 C CA . PRO A 1 91 ? 34.75 -17.266 52.844 1 28.7 91 PRO A CA 1
ATOM 657 C C . PRO A 1 91 ? 35.719 -16.234 52.312 1 28.7 91 PRO A C 1
ATOM 659 O O . PRO A 1 91 ? 35.375 -15.43 51.438 1 28.7 91 PRO A O 1
ATOM 662 N N . ALA A 1 92 ? 36.875 -16.125 53 1 29.36 92 ALA A N 1
ATOM 663 C CA . ALA A 1 92 ? 38.031 -15.211 52.875 1 29.36 92 ALA A CA 1
ATOM 664 C C . ALA A 1 92 ? 38.594 -15.227 51.469 1 29.36 92 ALA A C 1
ATOM 666 O O . ALA A 1 92 ? 38.656 -16.281 50.812 1 29.36 92 ALA A O 1
ATOM 667 N N . PRO A 1 93 ? 38.531 -14.047 50.844 1 28.56 93 PRO A N 1
ATOM 668 C CA . PRO A 1 93 ? 38.938 -13.836 49.438 1 28.56 93 PRO A CA 1
ATOM 669 C C . PRO A 1 93 ? 40.344 -14.328 49.156 1 28.56 93 PRO A C 1
ATOM 671 O O . PRO A 1 93 ? 41.281 -13.961 49.844 1 28.56 93 PRO A O 1
ATOM 674 N N . VAL A 1 94 ? 40.469 -15.664 48.844 1 29.69 94 VAL A N 1
ATOM 675 C CA . VAL A 1 94 ? 41.781 -16.141 48.469 1 29.69 94 VAL A CA 1
ATOM 676 C C . VAL A 1 94 ? 42.375 -15.242 47.375 1 29.69 94 VAL A C 1
ATOM 678 O O . VAL A 1 94 ? 41.625 -14.734 46.531 1 29.69 94 VAL A O 1
ATOM 681 N N . ALA A 1 95 ? 43.469 -14.594 47.656 1 30.62 95 ALA A N 1
ATOM 682 C CA . ALA A 1 95 ? 44.312 -13.68 46.875 1 30.62 95 ALA A CA 1
ATOM 683 C C . ALA A 1 95 ? 44.688 -14.305 45.531 1 30.62 95 ALA A C 1
ATOM 685 O O . ALA A 1 95 ? 45.5 -15.227 45.469 1 30.62 95 ALA A O 1
ATOM 686 N N . THR A 1 96 ? 43.656 -14.766 44.75 1 30.59 96 THR A N 1
ATOM 687 C CA . THR A 1 96 ? 44.125 -15.383 43.5 1 30.59 96 THR A CA 1
ATOM 688 C C . THR A 1 96 ? 44.969 -14.406 42.688 1 30.59 96 THR A C 1
ATOM 690 O O . THR A 1 96 ? 44.562 -13.266 42.469 1 30.59 96 THR A O 1
ATOM 693 N N . THR A 1 97 ? 46.281 -14.578 42.719 1 31.27 97 THR A N 1
ATOM 694 C CA . THR A 1 97 ? 47.25 -13.914 41.844 1 31.27 97 THR A CA 1
ATOM 695 C C . THR A 1 97 ? 46.812 -13.945 40.375 1 31.27 97 THR A C 1
ATOM 697 O O . THR A 1 97 ? 46.531 -15.016 39.844 1 31.27 97 THR A O 1
ATOM 700 N N . VAL A 1 98 ? 46.062 -12.93 40.031 1 28.41 98 VAL A N 1
ATOM 701 C CA . VAL A 1 98 ? 45.531 -12.742 38.688 1 28.41 98 VAL A CA 1
ATOM 702 C C . VAL A 1 98 ? 46.688 -12.742 37.688 1 28.41 98 VAL A C 1
ATOM 704 O O . VAL A 1 98 ? 47.562 -11.883 37.75 1 28.41 98 VAL A O 1
ATOM 707 N N . ALA A 1 99 ? 47.25 -13.914 37.312 1 31.77 99 ALA A N 1
ATOM 708 C CA . ALA A 1 99 ? 48.156 -13.945 36.156 1 31.77 99 ALA A CA 1
ATOM 709 C C . ALA A 1 99 ? 47.656 -13.078 35.031 1 31.77 99 ALA A C 1
ATOM 711 O O . ALA A 1 99 ? 46.438 -13 34.781 1 31.77 99 ALA A O 1
ATOM 712 N N . LYS A 1 100 ? 48.438 -12.156 34.594 1 35.16 100 LYS A N 1
ATOM 713 C CA . LYS A 1 100 ? 48.25 -11.219 33.5 1 35.16 100 LYS A CA 1
ATOM 714 C C . LYS A 1 100 ? 47.781 -11.93 32.25 1 35.16 100 LYS A C 1
ATOM 716 O O . LYS A 1 100 ? 48.469 -12.773 31.688 1 35.16 100 LYS A O 1
ATOM 721 N N . ALA A 1 101 ? 46.438 -12.172 32.125 1 34.06 101 ALA A N 1
ATOM 722 C CA . ALA A 1 101 ? 45.812 -12.766 30.938 1 34.06 101 ALA A CA 1
ATOM 723 C C . ALA A 1 101 ? 46.406 -12.18 29.656 1 34.06 101 ALA A C 1
ATOM 725 O O . ALA A 1 101 ? 46.594 -10.969 29.547 1 34.06 101 ALA A O 1
ATOM 726 N N . SER A 1 102 ? 47.344 -12.914 29.031 1 38.41 102 SER A N 1
ATOM 727 C CA . SER A 1 102 ? 47.844 -12.594 27.703 1 38.41 102 SER A CA 1
ATOM 728 C C . SER A 1 102 ? 46.719 -12.07 26.797 1 38.41 102 SER A C 1
ATOM 730 O O . SER A 1 102 ? 45.594 -12.523 26.891 1 38.41 102 SER A O 1
ATOM 732 N N . PRO A 1 103 ? 46.906 -10.797 26.328 1 38.16 103 PRO A N 1
ATOM 733 C CA . PRO A 1 103 ? 45.844 -10.211 25.484 1 38.16 103 PRO A CA 1
ATOM 734 C C . PRO A 1 103 ? 45.281 -11.203 24.484 1 38.16 103 PRO A C 1
ATOM 736 O O . PRO A 1 103 ? 46 -12.094 24.016 1 38.16 103 PRO A O 1
ATOM 739 N N . PRO A 1 104 ? 43.969 -11.594 24.609 1 42.12 104 PRO A N 1
ATOM 740 C CA . PRO A 1 104 ? 43.375 -12.531 23.641 1 42.12 104 PRO A CA 1
ATOM 741 C C . PRO A 1 104 ? 43.812 -12.242 22.203 1 42.12 104 PRO A C 1
ATOM 743 O O . PRO A 1 104 ? 44.125 -11.094 21.875 1 42.12 104 PRO A O 1
ATOM 746 N N . PRO A 1 105 ? 44.375 -13.203 21.484 1 40.69 105 PRO A N 1
ATOM 747 C CA . PRO A 1 105 ? 44.781 -13.008 20.078 1 40.69 105 PRO A CA 1
ATOM 748 C C . PRO A 1 105 ? 43.781 -12.125 19.312 1 40.69 105 PRO A C 1
ATOM 750 O O . PRO A 1 105 ? 42.594 -12.078 19.672 1 40.69 105 PRO A O 1
ATOM 753 N N . ALA A 1 106 ? 44.312 -11.109 18.641 1 41.75 106 ALA A N 1
ATOM 754 C CA . ALA A 1 106 ? 43.531 -10.195 17.812 1 41.75 106 ALA A CA 1
ATOM 755 C C . ALA A 1 106 ? 42.469 -10.945 17.016 1 41.75 106 ALA A C 1
ATOM 757 O O . ALA A 1 106 ? 42.75 -12 16.438 1 41.75 106 ALA A O 1
ATOM 758 N N . LYS A 1 107 ? 41.219 -10.773 17.344 1 47.97 107 LYS A N 1
ATOM 759 C CA . LYS A 1 107 ? 40.094 -11.281 16.562 1 47.97 107 LYS A CA 1
ATOM 760 C C . LYS A 1 107 ? 40.375 -11.133 15.062 1 47.97 107 LYS A C 1
ATOM 762 O O . LYS A 1 107 ? 40.781 -10.062 14.609 1 47.97 107 LYS A O 1
ATOM 767 N N . PRO A 1 108 ? 40.656 -12.164 14.273 1 42.91 108 PRO A N 1
ATOM 768 C CA . PRO A 1 108 ? 40.906 -12.055 12.836 1 42.91 108 PRO A CA 1
ATOM 769 C C . PRO A 1 108 ? 40.094 -10.961 12.172 1 42.91 108 PRO A C 1
ATOM 771 O O . PRO A 1 108 ? 38.938 -10.711 12.578 1 42.91 108 PRO A O 1
ATOM 774 N N . ALA A 1 109 ? 40.625 -9.961 11.477 1 48.88 109 ALA A N 1
ATOM 775 C CA . ALA A 1 109 ? 40.031 -8.844 10.742 1 48.88 109 ALA A CA 1
ATOM 776 C C . ALA A 1 109 ? 38.844 -9.312 9.914 1 48.88 109 ALA A C 1
ATOM 778 O O . ALA A 1 109 ? 38.938 -10.305 9.188 1 48.88 109 ALA A O 1
ATOM 779 N N . SER A 1 110 ? 37.625 -9.148 10.383 1 60.31 110 SER A N 1
ATOM 780 C CA . SER A 1 110 ? 36.344 -9.438 9.703 1 60.31 110 SER A CA 1
ATOM 781 C C . SER A 1 110 ? 36.438 -9.094 8.227 1 60.31 110 SER A C 1
ATOM 783 O O . SER A 1 110 ? 37.062 -8.109 7.84 1 60.31 110 SER A O 1
ATOM 785 N N . ALA A 1 111 ? 36.344 -9.953 7.227 1 69 111 ALA A N 1
ATOM 786 C CA . ALA A 1 111 ? 36.312 -9.758 5.781 1 69 111 ALA A CA 1
ATOM 787 C C . ALA A 1 111 ? 35.531 -8.5 5.406 1 69 111 ALA A C 1
ATOM 789 O O . ALA A 1 111 ? 34.5 -8.211 6.008 1 69 111 ALA A O 1
ATOM 790 N N . PRO A 1 112 ? 36.156 -7.715 4.547 1 82.75 112 PRO A N 1
ATOM 791 C CA . PRO A 1 112 ? 35.469 -6.488 4.125 1 82.75 112 PRO A CA 1
ATOM 792 C C . PRO A 1 112 ? 34.125 -6.758 3.479 1 82.75 112 PRO A C 1
ATOM 794 O O . PRO A 1 112 ? 33.938 -7.793 2.828 1 82.75 112 PRO A O 1
ATOM 797 N N . THR A 1 113 ? 33.094 -5.93 3.805 1 88.88 113 THR A N 1
ATOM 798 C CA . THR A 1 113 ? 31.766 -6.039 3.238 1 88.88 113 THR A CA 1
ATOM 799 C C . THR A 1 113 ? 31.734 -5.469 1.824 1 88.88 113 THR A C 1
ATOM 801 O O . THR A 1 113 ? 32.156 -4.336 1.594 1 88.88 113 THR A O 1
ATOM 804 N N . GLU A 1 114 ? 31.344 -6.324 0.907 1 91.38 114 GLU A N 1
ATOM 805 C CA . GLU A 1 114 ? 31.141 -5.895 -0.472 1 91.38 114 GLU A CA 1
ATOM 806 C C . GLU A 1 114 ? 29.672 -5.52 -0.716 1 91.38 114 GLU A C 1
ATOM 808 O O . GLU A 1 114 ? 28.766 -6.191 -0.228 1 91.38 114 GLU A O 1
ATOM 813 N N . ILE A 1 115 ? 29.469 -4.398 -1.478 1 92.69 115 ILE A N 1
ATOM 814 C CA . ILE A 1 115 ? 28.125 -3.949 -1.793 1 92.69 115 ILE A CA 1
ATOM 815 C C . ILE A 1 115 ? 27.875 -4.074 -3.295 1 92.69 115 ILE A C 1
ATOM 817 O O . ILE A 1 115 ? 28.578 -3.459 -4.098 1 92.69 115 ILE A O 1
ATOM 821 N N . THR A 1 116 ? 26.953 -4.895 -3.641 1 90.75 116 THR A N 1
ATOM 822 C CA . THR A 1 116 ? 26.469 -5.016 -5.012 1 90.75 116 THR A CA 1
ATOM 823 C C . THR A 1 116 ? 25 -4.605 -5.113 1 90.75 116 THR A C 1
ATOM 825 O O . THR A 1 116 ? 24.359 -4.363 -4.094 1 90.75 116 THR A O 1
ATOM 828 N N . TRP A 1 117 ? 24.547 -4.445 -6.387 1 88.94 117 TRP A N 1
ATOM 829 C CA . TRP A 1 117 ? 23.188 -3.922 -6.543 1 88.94 117 TRP A CA 1
ATOM 830 C C . TRP A 1 117 ? 22.312 -4.898 -7.312 1 88.94 117 TRP A C 1
ATOM 832 O O . TRP A 1 117 ? 22.703 -5.398 -8.367 1 88.94 117 TRP A O 1
ATOM 842 N N . LYS A 1 118 ? 21.234 -5.211 -6.777 1 84.38 118 LYS A N 1
ATOM 843 C CA . LYS A 1 118 ? 20.141 -5.973 -7.391 1 84.38 118 LYS A CA 1
ATOM 844 C C . LYS A 1 118 ? 18.797 -5.344 -7.086 1 84.38 118 LYS A C 1
ATOM 846 O O . LYS A 1 118 ? 17.984 -5.922 -6.359 1 84.38 118 LYS A O 1
ATOM 851 N N . GLY A 1 119 ? 18.609 -4.141 -7.723 1 81.75 119 GLY A N 1
ATOM 852 C CA . GLY A 1 119 ? 17.453 -3.328 -7.352 1 81.75 119 GLY A CA 1
ATOM 853 C C . GLY A 1 119 ? 17.672 -2.535 -6.078 1 81.75 119 GLY A C 1
ATOM 854 O O . GLY A 1 119 ? 17.344 -1.348 -6.016 1 81.75 119 GLY A O 1
ATOM 855 N N . SER A 1 120 ? 18.156 -3.234 -5.109 1 87 120 SER A N 1
ATOM 856 C CA . SER A 1 120 ? 18.641 -2.656 -3.855 1 87 120 SER A CA 1
ATOM 857 C C . SER A 1 120 ? 20.031 -3.152 -3.512 1 87 120 SER A C 1
ATOM 859 O O . SER A 1 120 ? 20.531 -4.102 -4.125 1 87 120 SER A O 1
ATOM 861 N N . PRO A 1 121 ? 20.672 -2.453 -2.541 1 89.12 121 PRO A N 1
ATOM 862 C CA . PRO A 1 121 ? 22.016 -2.926 -2.178 1 89.12 121 PRO A CA 1
ATOM 863 C C . PRO A 1 121 ? 22 -4.305 -1.527 1 89.12 121 PRO A C 1
ATOM 865 O O . PRO A 1 121 ? 21.141 -4.582 -0.681 1 89.12 121 PRO A O 1
ATOM 868 N N . GLN A 1 122 ? 22.875 -5.07 -1.975 1 93.19 122 GLN A N 1
ATOM 869 C CA . GLN A 1 122 ? 23.172 -6.355 -1.35 1 93.19 122 GLN A CA 1
ATOM 870 C C . GLN A 1 122 ? 24.531 -6.332 -0.663 1 93.19 122 GLN A C 1
ATOM 872 O O . GLN A 1 122 ? 25.547 -6.031 -1.295 1 93.19 122 GLN A O 1
ATOM 877 N N . PHE A 1 123 ? 24.531 -6.672 0.613 1 95.12 123 PHE A N 1
ATOM 878 C CA . PHE A 1 123 ? 25.75 -6.711 1.419 1 95.12 123 PHE A CA 1
ATOM 879 C C . PHE A 1 123 ? 26.266 -8.141 1.539 1 95.12 123 PHE A C 1
ATOM 881 O O . PHE A 1 123 ? 25.516 -9.055 1.89 1 95.12 123 PHE A O 1
ATOM 888 N N . THR A 1 124 ? 27.531 -8.273 1.238 1 94.44 124 THR A N 1
ATOM 889 C CA . THR A 1 124 ? 28.125 -9.602 1.333 1 94.44 124 THR A CA 1
ATOM 890 C C . THR A 1 124 ? 29.453 -9.555 2.098 1 94.44 124 THR A C 1
ATOM 892 O O . THR A 1 124 ? 30.281 -8.672 1.867 1 94.44 124 THR A O 1
ATOM 895 N N . SER A 1 125 ? 29.578 -10.43 3.045 1 94.69 125 SER A N 1
ATOM 896 C CA . SER A 1 125 ? 30.812 -10.633 3.803 1 94.69 125 SER A CA 1
ATOM 897 C C . SER A 1 125 ? 31.109 -12.117 3.992 1 94.69 125 SER A C 1
ATOM 899 O O . SER A 1 125 ? 30.531 -12.766 4.867 1 94.69 125 SER A O 1
ATOM 901 N N . GLY A 1 126 ? 32.094 -12.57 3.246 1 92.62 126 GLY A N 1
ATOM 902 C CA . GLY A 1 126 ? 32.281 -14.008 3.244 1 92.62 126 GLY A CA 1
ATOM 903 C C . GLY A 1 126 ? 31.109 -14.781 2.721 1 92.62 126 GLY A C 1
ATOM 904 O O . GLY A 1 126 ? 30.625 -14.523 1.617 1 92.62 126 GLY A O 1
ATOM 905 N N . ASP A 1 127 ? 30.656 -15.641 3.531 1 92.31 127 ASP A N 1
ATOM 906 C CA . ASP A 1 127 ? 29.516 -16.453 3.127 1 92.31 127 ASP A CA 1
ATOM 907 C C . ASP A 1 127 ? 28.203 -15.891 3.682 1 92.31 127 ASP A C 1
ATOM 909 O O . ASP A 1 127 ? 27.172 -16.547 3.635 1 92.31 127 ASP A O 1
ATOM 913 N N . ARG A 1 128 ? 28.234 -14.742 4.172 1 95.44 128 ARG A N 1
ATOM 914 C CA . ARG A 1 128 ? 27.047 -14.055 4.688 1 95.44 128 ARG A CA 1
ATOM 915 C C . ARG A 1 128 ? 26.578 -12.977 3.721 1 95.44 128 ARG A C 1
ATOM 917 O O . ARG A 1 128 ? 27.391 -12.344 3.039 1 95.44 128 ARG A O 1
ATOM 924 N N . SER A 1 129 ? 25.297 -12.875 3.771 1 96.31 129 SER A N 1
ATOM 925 C CA . SER A 1 129 ? 24.75 -11.828 2.912 1 96.31 129 SER A CA 1
ATOM 926 C C . SER A 1 129 ? 23.438 -11.289 3.455 1 96.31 129 SER A C 1
ATOM 928 O O . SER A 1 129 ? 22.797 -11.938 4.289 1 96.31 129 SER A O 1
ATOM 930 N N . PHE A 1 130 ? 23.125 -10.07 3.033 1 96.44 130 PHE A N 1
ATOM 931 C CA . PHE A 1 130 ? 21.844 -9.469 3.354 1 96.44 130 PHE A CA 1
ATOM 932 C C . PHE A 1 130 ? 21.391 -8.539 2.238 1 96.44 130 PHE A C 1
ATOM 934 O O . PHE A 1 130 ? 22.188 -7.793 1.676 1 96.44 130 PHE A O 1
ATOM 941 N N . LYS A 1 131 ? 20.094 -8.602 1.952 1 95.31 131 LYS A N 1
ATOM 942 C CA . LYS A 1 131 ? 19.469 -7.688 0.999 1 95.31 131 LYS A CA 1
ATOM 943 C C . LYS A 1 131 ? 18.047 -7.344 1.421 1 95.31 131 LYS A C 1
ATOM 945 O O . LYS A 1 131 ? 17.266 -8.227 1.749 1 95.31 131 LYS A O 1
ATOM 950 N N . ALA A 1 132 ? 17.734 -6.031 1.351 1 92.38 132 ALA A N 1
ATOM 951 C CA . ALA A 1 132 ? 16.359 -5.598 1.581 1 92.38 132 ALA A CA 1
ATOM 952 C C . ALA A 1 132 ? 15.492 -5.863 0.357 1 92.38 132 ALA A C 1
ATOM 954 O O . ALA A 1 132 ? 15.945 -5.723 -0.78 1 92.38 132 ALA A O 1
ATOM 955 N N . LYS A 1 133 ? 14.266 -6.176 0.67 1 92.06 133 LYS A N 1
ATOM 956 C CA . LYS A 1 133 ? 13.305 -6.441 -0.401 1 92.06 133 LYS A CA 1
ATOM 957 C C . LYS A 1 133 ? 12.109 -5.504 -0.317 1 92.06 133 LYS A C 1
ATOM 959 O O . LYS A 1 133 ? 11.688 -5.121 0.777 1 92.06 133 LYS A O 1
ATOM 964 N N . GLY A 1 134 ? 11.602 -5.176 -1.471 1 91.5 134 GLY A N 1
ATOM 965 C CA . GLY A 1 134 ? 10.406 -4.355 -1.57 1 91.5 134 GLY A CA 1
ATOM 966 C C . GLY A 1 134 ? 9.656 -4.551 -2.875 1 91.5 134 GLY A C 1
ATOM 967 O O . GLY A 1 134 ? 10.25 -4.926 -3.889 1 91.5 134 GLY A O 1
ATOM 968 N N . ARG A 1 135 ? 8.359 -4.297 -2.809 1 94.06 135 ARG A N 1
ATOM 969 C CA . ARG A 1 135 ? 7.512 -4.422 -3.988 1 94.06 135 ARG A CA 1
ATOM 970 C C . ARG A 1 135 ? 6.332 -3.461 -3.92 1 94.06 135 ARG A C 1
ATOM 972 O O . ARG A 1 135 ? 5.738 -3.273 -2.855 1 94.06 135 ARG A O 1
ATOM 979 N N . ILE A 1 136 ? 6.043 -2.816 -5.039 1 94.19 136 ILE A N 1
ATOM 980 C CA . ILE A 1 136 ? 4.855 -1.992 -5.223 1 94.19 136 ILE A CA 1
ATOM 981 C C . ILE A 1 136 ? 4.105 -2.438 -6.477 1 94.19 136 ILE A C 1
ATOM 983 O O . ILE A 1 136 ? 4.672 -2.461 -7.57 1 94.19 136 ILE A O 1
ATOM 987 N N . GLN A 1 137 ? 2.875 -2.768 -6.262 1 95.44 137 GLN A N 1
ATOM 988 C CA . GLN A 1 137 ? 1.996 -3.031 -7.395 1 95.44 137 GLN A CA 1
ATOM 989 C C . GLN A 1 137 ? 0.716 -2.205 -7.301 1 95.44 137 GLN A C 1
ATOM 991 O O . GLN A 1 137 ? 0.024 -2.234 -6.285 1 95.44 137 GLN A O 1
ATOM 996 N N . ILE A 1 138 ? 0.452 -1.515 -8.398 1 94.75 138 ILE A N 1
ATOM 997 C CA . ILE A 1 138 ? -0.743 -0.686 -8.5 1 94.75 138 ILE A CA 1
ATOM 998 C C . ILE A 1 138 ? -1.584 -1.146 -9.695 1 94.75 138 ILE A C 1
ATOM 1000 O O . ILE A 1 138 ? -1.072 -1.28 -10.805 1 94.75 138 ILE A O 1
ATOM 1004 N N . ASP A 1 139 ? -2.902 -1.271 -9.414 1 94.75 139 ASP A N 1
ATOM 1005 C CA . ASP A 1 139 ? -3.783 -1.758 -10.469 1 94.75 139 ASP A CA 1
ATOM 1006 C C . ASP A 1 139 ? -4.941 -0.792 -10.703 1 94.75 139 ASP A C 1
ATOM 1008 O O . ASP A 1 139 ? -5.461 -0.19 -9.766 1 94.75 139 ASP A O 1
ATOM 1012 N N . VAL A 1 140 ? -5.277 -0.653 -11.961 1 93.31 140 VAL A N 1
ATOM 1013 C CA . VAL A 1 140 ? -6.59 -0.159 -12.352 1 93.31 140 VAL A CA 1
ATOM 1014 C C . VAL A 1 140 ? -7.277 -1.18 -13.258 1 93.31 140 VAL A C 1
ATOM 1016 O O . VAL A 1 140 ? -6.613 -1.905 -14 1 93.31 140 VAL A O 1
ATOM 1019 N N . GLY A 1 141 ? -8.602 -1.278 -13.141 1 92.88 141 GLY A N 1
ATOM 1020 C CA . GLY A 1 141 ? -9.328 -2.26 -13.938 1 92.88 141 GLY A CA 1
ATOM 1021 C C . GLY A 1 141 ? -10.75 -1.839 -14.25 1 92.88 141 GLY A C 1
ATOM 1022 O O . GLY A 1 141 ? -11.289 -0.935 -13.617 1 92.88 141 GLY A O 1
ATOM 1023 N N . GLN A 1 142 ? -11.242 -2.449 -15.289 1 94.5 142 GLN A N 1
ATOM 1024 C CA . GLN A 1 142 ? -12.625 -2.283 -15.734 1 94.5 142 GLN A CA 1
ATOM 1025 C C . GLN A 1 142 ? -13.25 -3.629 -16.078 1 94.5 142 GLN A C 1
ATOM 1027 O O . GLN A 1 142 ? -12.742 -4.359 -16.938 1 94.5 142 GLN A O 1
ATOM 1032 N N . VAL A 1 143 ? -14.289 -3.969 -15.359 1 95 143 VAL A N 1
ATOM 1033 C CA . VAL A 1 143 ? -15.086 -5.141 -15.688 1 95 143 VAL A CA 1
ATOM 1034 C C . VAL A 1 143 ? -16.484 -4.707 -16.156 1 95 143 VAL A C 1
ATOM 1036 O O . VAL A 1 143 ? -17.297 -4.242 -15.352 1 95 143 VAL A O 1
ATOM 1039 N N . ASP A 1 144 ? -16.734 -4.957 -17.391 1 95.69 144 ASP A N 1
ATOM 1040 C CA . ASP A 1 144 ? -18.031 -4.566 -17.906 1 95.69 144 ASP A CA 1
ATOM 1041 C C . ASP A 1 144 ? -19.141 -5.477 -17.359 1 95.69 144 ASP A C 1
ATOM 1043 O O . ASP A 1 144 ? -19.125 -6.684 -17.609 1 95.69 144 ASP A O 1
ATOM 1047 N N . ALA A 1 145 ? -20.031 -4.859 -16.703 1 91.25 145 ALA A N 1
ATOM 1048 C CA . ALA A 1 145 ? -21.156 -5.645 -16.203 1 91.25 145 ALA A CA 1
ATOM 1049 C C . ALA A 1 145 ? -22.031 -6.125 -17.344 1 91.25 145 ALA A C 1
ATOM 1051 O O . ALA A 1 145 ? -22.375 -5.352 -18.25 1 91.25 145 ALA A O 1
ATOM 1052 N N . PRO A 1 146 ? -22.359 -7.402 -17.281 1 93.44 146 PRO A N 1
ATOM 1053 C CA . PRO A 1 146 ? -23.344 -7.836 -18.281 1 93.44 146 PRO A CA 1
ATOM 1054 C C . PRO A 1 146 ? -24.688 -7.148 -18.109 1 93.44 146 PRO A C 1
ATOM 1056 O O . PRO A 1 146 ? -25.094 -6.832 -16.984 1 93.44 146 PRO A O 1
ATOM 1059 N N . LYS A 1 147 ? -25.344 -6.941 -19.281 1 90.62 147 LYS A N 1
ATOM 1060 C CA . LYS A 1 147 ? -26.641 -6.266 -19.234 1 90.62 147 LYS A CA 1
ATOM 1061 C C . LYS A 1 147 ? -27.609 -7 -18.297 1 90.62 147 LYS A C 1
ATOM 1063 O O . LYS A 1 147 ? -27.75 -8.219 -18.391 1 90.62 147 LYS A O 1
ATOM 1068 N N . GLY A 1 148 ? -28.188 -6.254 -17.391 1 90.06 148 GLY A N 1
ATOM 1069 C CA . GLY A 1 148 ? -29.172 -6.816 -16.5 1 90.06 148 GLY A CA 1
ATOM 1070 C C . GLY A 1 148 ? -28.609 -7.18 -15.133 1 90.06 148 GLY A C 1
ATOM 1071 O O . GLY A 1 148 ? -29.359 -7.547 -14.227 1 90.06 148 GLY A O 1
ATOM 1072 N N . LEU A 1 149 ? -27.344 -7.164 -14.984 1 88.81 149 LEU A N 1
ATOM 1073 C CA . LEU A 1 149 ? -26.75 -7.453 -13.68 1 88.81 149 LEU A CA 1
ATOM 1074 C C . LEU A 1 149 ? -26.406 -6.164 -12.945 1 88.81 149 LEU A C 1
ATOM 1076 O O . LEU A 1 149 ? -25.688 -5.32 -13.477 1 88.81 149 LEU A O 1
ATOM 1080 N N . VAL A 1 150 ? -27 -6.07 -11.75 1 82.69 150 VAL A N 1
ATOM 1081 C CA . VAL A 1 150 ? -26.625 -4.965 -10.875 1 82.69 150 VAL A CA 1
ATOM 1082 C C . VAL A 1 150 ? -25.641 -5.453 -9.82 1 82.69 150 VAL A C 1
ATOM 1084 O O . VAL A 1 150 ? -26.016 -6.16 -8.883 1 82.69 150 VAL A O 1
ATOM 1087 N N . ASP A 1 151 ? -24.438 -5.172 -10.07 1 83.19 151 ASP A N 1
ATOM 1088 C CA . ASP A 1 151 ? -23.344 -5.539 -9.188 1 83.19 151 ASP A CA 1
ATOM 1089 C C . ASP A 1 151 ? -22.344 -4.391 -9.055 1 83.19 151 ASP A C 1
ATOM 1091 O O . ASP A 1 151 ? -21.578 -4.109 -9.984 1 83.19 151 ASP A O 1
ATOM 1095 N N . ARG A 1 152 ? -22.219 -3.799 -7.914 1 75.5 152 ARG A N 1
ATOM 1096 C CA . ARG A 1 152 ? -21.406 -2.609 -7.695 1 75.5 152 ARG A CA 1
ATOM 1097 C C . ARG A 1 152 ? -19.922 -2.969 -7.629 1 75.5 152 ARG A C 1
ATOM 1099 O O . ARG A 1 152 ? -19.062 -2.088 -7.684 1 75.5 152 ARG A O 1
ATOM 1106 N N . GLY A 1 153 ? -19.641 -4.246 -7.547 1 80.12 153 GLY A N 1
ATOM 1107 C CA . GLY A 1 153 ? -18.25 -4.68 -7.531 1 80.12 153 GLY A CA 1
ATOM 1108 C C . GLY A 1 153 ? -17.656 -4.793 -8.914 1 80.12 153 GLY A C 1
ATOM 1109 O O . GLY A 1 153 ? -16.453 -5.055 -9.062 1 80.12 153 GLY A O 1
ATOM 1110 N N . LEU A 1 154 ? -18.562 -4.652 -9.859 1 86.75 154 LEU A N 1
ATOM 1111 C CA . LEU A 1 154 ? -18.078 -4.613 -11.234 1 86.75 154 LEU A CA 1
ATOM 1112 C C . LEU A 1 154 ? -17.875 -3.174 -11.695 1 86.75 154 LEU A C 1
ATOM 1114 O O . LEU A 1 154 ? -18.125 -2.232 -10.938 1 86.75 154 LEU A O 1
ATOM 1118 N N . GLY A 1 155 ? -17.297 -2.982 -12.891 1 88.19 155 GLY A N 1
ATOM 1119 C CA . GLY A 1 155 ? -16.969 -1.652 -13.383 1 88.19 155 GLY A CA 1
ATOM 1120 C C . GLY A 1 155 ? -15.523 -1.26 -13.164 1 88.19 155 GLY A C 1
ATOM 1121 O O . GLY A 1 155 ? -14.633 -2.111 -13.188 1 88.19 155 GLY A O 1
ATOM 1122 N N . TYR A 1 156 ? -15.438 0.061 -12.977 1 88.75 156 TYR A N 1
ATOM 1123 C CA . TYR A 1 156 ? -14.094 0.586 -12.789 1 88.75 156 TYR A CA 1
ATOM 1124 C C . TYR A 1 156 ? -13.609 0.361 -11.359 1 88.75 156 TYR A C 1
ATOM 1126 O O . TYR A 1 156 ? -14.391 0.486 -10.414 1 88.75 156 TYR A O 1
ATOM 1134 N N . GLY A 1 157 ? -12.32 0.045 -11.25 1 85.31 157 GLY A N 1
ATOM 1135 C CA . GLY A 1 157 ? -11.703 -0.059 -9.938 1 85.31 157 GLY A CA 1
ATOM 1136 C C . GLY A 1 157 ? -10.211 0.232 -9.953 1 85.31 157 GLY A C 1
ATOM 1137 O O . GLY A 1 157 ? -9.531 -0.06 -10.938 1 85.31 157 GLY A O 1
ATOM 1138 N N . ALA A 1 158 ? -9.75 0.877 -8.844 1 88.5 158 ALA A N 1
ATOM 1139 C CA . ALA A 1 158 ? -8.32 1.068 -8.602 1 88.5 158 ALA A CA 1
ATOM 1140 C C . ALA A 1 158 ? -7.906 0.483 -7.258 1 88.5 158 ALA A C 1
ATOM 1142 O O . ALA A 1 158 ? -8.68 0.51 -6.297 1 88.5 158 ALA A O 1
ATOM 1143 N N . GLU A 1 159 ? -6.652 -0.062 -7.23 1 88.5 159 GLU A N 1
ATOM 1144 C CA . GLU A 1 159 ? -6.215 -0.646 -5.965 1 88.5 159 GLU A CA 1
ATOM 1145 C C . GLU A 1 159 ? -4.695 -0.629 -5.848 1 88.5 159 GLU A C 1
ATOM 1147 O O . GLU A 1 159 ? -3.988 -0.745 -6.852 1 88.5 159 GLU A O 1
ATOM 1152 N N . MET A 1 160 ? -4.262 -0.442 -4.586 1 89.5 160 MET A N 1
ATOM 1153 C CA . MET A 1 160 ? -2.92 -0.905 -4.246 1 89.5 160 MET A CA 1
ATOM 1154 C C . MET A 1 160 ? -2.891 -2.422 -4.094 1 89.5 160 MET A C 1
ATOM 1156 O O . MET A 1 160 ? -3.238 -2.947 -3.035 1 89.5 160 MET A O 1
ATOM 1160 N N . ARG A 1 161 ? -2.432 -3.037 -5.094 1 90.94 161 ARG A N 1
ATOM 1161 C CA . ARG A 1 161 ? -2.59 -4.484 -5.207 1 90.94 161 ARG A CA 1
ATOM 1162 C C . ARG A 1 161 ? -1.72 -5.211 -4.188 1 90.94 161 ARG A C 1
ATOM 1164 O O . ARG A 1 161 ? -2.166 -6.172 -3.557 1 90.94 161 ARG A O 1
ATOM 1171 N N . ARG A 1 162 ? -0.478 -4.812 -4.234 1 91.38 162 ARG A N 1
ATOM 1172 C CA . ARG A 1 162 ? 0.45 -5.43 -3.293 1 91.38 162 ARG A CA 1
ATOM 1173 C C . ARG A 1 162 ? 1.575 -4.473 -2.922 1 91.38 162 ARG A C 1
ATOM 1175 O O . ARG A 1 162 ? 2.191 -3.861 -3.797 1 91.38 162 ARG A O 1
ATOM 1182 N N . ILE A 1 163 ? 1.756 -4.43 -1.627 1 91.06 163 ILE A N 1
ATOM 1183 C CA . ILE A 1 163 ? 2.965 -3.84 -1.062 1 91.06 163 ILE A CA 1
ATOM 1184 C C . ILE A 1 163 ? 3.705 -4.879 -0.224 1 91.06 163 ILE A C 1
ATOM 1186 O O . ILE A 1 163 ? 3.137 -5.453 0.708 1 91.06 163 ILE A O 1
ATOM 1190 N N . ARG A 1 164 ? 4.945 -5.082 -0.645 1 92.38 164 ARG A N 1
ATOM 1191 C CA . ARG A 1 164 ? 5.715 -6.055 0.126 1 92.38 164 ARG A CA 1
ATOM 1192 C C . ARG A 1 164 ? 7.004 -5.434 0.654 1 92.38 164 ARG A C 1
ATOM 1194 O O . ARG A 1 164 ? 7.645 -4.637 -0.036 1 92.38 164 ARG A O 1
ATOM 1201 N N . LEU A 1 165 ? 7.312 -5.789 1.86 1 90.56 165 LEU A N 1
ATOM 1202 C CA . LEU A 1 165 ? 8.578 -5.457 2.506 1 90.56 165 LEU A CA 1
ATOM 1203 C C . LEU A 1 165 ? 9.211 -6.695 3.123 1 90.56 165 LEU A C 1
ATOM 1205 O O . LEU A 1 165 ? 8.516 -7.551 3.672 1 90.56 165 LEU A O 1
ATOM 1209 N N . GLY A 1 166 ? 10.586 -6.73 2.986 1 92.69 166 GLY A N 1
ATOM 1210 C CA . GLY A 1 166 ? 11.266 -7.863 3.6 1 92.69 166 GLY A CA 1
ATOM 1211 C C . GLY A 1 166 ? 12.773 -7.809 3.441 1 92.69 166 GLY A C 1
ATOM 1212 O O . GLY A 1 166 ? 13.344 -6.738 3.23 1 92.69 166 GLY A O 1
ATOM 1213 N N . GLY A 1 167 ? 13.305 -8.914 3.746 1 94.69 167 GLY A N 1
ATOM 1214 C CA . GLY A 1 167 ? 14.734 -9.156 3.615 1 94.69 167 GLY A CA 1
ATOM 1215 C C . GLY A 1 167 ? 15.078 -10.617 3.383 1 94.69 167 GLY A C 1
ATOM 1216 O O . GLY A 1 167 ? 14.297 -11.5 3.734 1 94.69 167 GLY A O 1
ATOM 1217 N N . GLU A 1 168 ? 16.172 -10.758 2.736 1 96.94 168 GLU A N 1
ATOM 1218 C CA . GLU A 1 168 ? 16.719 -12.094 2.525 1 96.94 168 GLU A CA 1
ATOM 1219 C C . GLU A 1 168 ? 18.234 -12.102 2.703 1 96.94 168 GLU A C 1
ATOM 1221 O O . GLU A 1 168 ? 18.875 -11.062 2.602 1 96.94 168 GLU A O 1
ATOM 1226 N N . GLY A 1 169 ? 18.734 -13.352 3.031 1 97.44 169 GLY A N 1
ATOM 1227 C CA . GLY A 1 169 ? 20.172 -13.422 3.213 1 97.44 169 GLY A CA 1
ATOM 1228 C C . GLY A 1 169 ? 20.672 -14.828 3.523 1 97.44 169 GLY A C 1
ATOM 1229 O O . GLY A 1 169 ? 19.906 -15.789 3.465 1 97.44 169 GLY A O 1
ATOM 1230 N N . ASP A 1 170 ? 21.969 -14.773 3.641 1 97.31 170 ASP A N 1
ATOM 1231 C CA . ASP A 1 170 ? 22.703 -15.969 4.059 1 97.31 170 ASP A CA 1
ATOM 1232 C C . ASP A 1 170 ? 23.438 -15.727 5.371 1 97.31 170 ASP A C 1
ATOM 1234 O O . ASP A 1 170 ? 24 -14.656 5.586 1 97.31 170 ASP A O 1
ATOM 1238 N N . LEU A 1 171 ? 23.469 -16.766 6.195 1 96.75 171 LEU A N 1
ATOM 1239 C CA . LEU A 1 171 ? 24.141 -16.672 7.484 1 96.75 171 LEU A CA 1
ATOM 1240 C C . LEU A 1 171 ? 25.484 -17.406 7.453 1 96.75 171 LEU A C 1
ATOM 1242 O O . LEU A 1 171 ? 26.25 -17.344 8.414 1 96.75 171 LEU A O 1
ATOM 1246 N N . GLY A 1 172 ? 25.719 -18.047 6.387 1 94.56 172 GLY A N 1
ATOM 1247 C CA . GLY A 1 172 ? 26.875 -18.938 6.293 1 94.56 172 GLY A CA 1
ATOM 1248 C C . GLY A 1 172 ? 26.516 -20.391 6.492 1 94.56 172 GLY A C 1
ATOM 1249 O O . GLY A 1 172 ? 25.391 -20.719 6.898 1 94.56 172 GLY A O 1
ATOM 1250 N N . ALA A 1 173 ? 27.422 -21.281 6.074 1 95.81 173 ALA A N 1
ATOM 1251 C CA . ALA A 1 173 ? 27.312 -22.719 6.305 1 95.81 173 ALA A CA 1
ATOM 1252 C C . ALA A 1 173 ? 26.109 -23.297 5.566 1 95.81 173 ALA A C 1
ATOM 1254 O O . ALA A 1 173 ? 25.5 -24.266 6.023 1 95.81 173 ALA A O 1
ATOM 1255 N N . GLY A 1 174 ? 25.656 -22.609 4.555 1 96.62 174 GLY A N 1
ATOM 1256 C CA . GLY A 1 174 ? 24.562 -23.109 3.732 1 96.62 174 GLY A CA 1
ATOM 1257 C C . GLY A 1 174 ? 23.203 -22.703 4.242 1 96.62 174 GLY A C 1
ATOM 1258 O O . GLY A 1 174 ? 22.172 -23.078 3.662 1 96.62 174 GLY A O 1
ATOM 1259 N N . VAL A 1 175 ? 23.156 -21.906 5.305 1 97.94 175 VAL A N 1
ATOM 1260 C CA . VAL A 1 175 ? 21.875 -21.5 5.898 1 97.94 175 VAL A CA 1
ATOM 1261 C C . VAL A 1 175 ? 21.438 -20.156 5.309 1 97.94 175 VAL A C 1
ATOM 1263 O O . VAL A 1 175 ? 22.172 -19.172 5.363 1 97.94 175 VAL A O 1
ATOM 1266 N N . GLY A 1 176 ? 20.25 -20.203 4.754 1 98.25 176 GLY A N 1
ATOM 1267 C CA . GLY A 1 176 ? 19.656 -19 4.234 1 98.25 176 GLY A CA 1
ATOM 1268 C C . GLY A 1 176 ? 18.344 -18.641 4.906 1 98.25 176 GLY A C 1
ATOM 1269 O O . GLY A 1 176 ? 17.812 -19.438 5.699 1 98.25 176 GLY A O 1
ATOM 1270 N N . TYR A 1 177 ? 17.844 -17.422 4.621 1 98 177 TYR A N 1
ATOM 1271 C CA . TYR A 1 177 ? 16.562 -17.016 5.176 1 98 177 TYR A CA 1
ATOM 1272 C C . TYR A 1 177 ? 15.875 -15.984 4.281 1 98 177 TYR A C 1
ATOM 1274 O O . TYR A 1 177 ? 16.531 -15.305 3.49 1 98 177 TYR A O 1
ATOM 1282 N N . GLU A 1 178 ? 14.617 -15.977 4.406 1 97.75 178 GLU A N 1
ATOM 1283 C CA . GLU A 1 178 ? 13.781 -14.961 3.775 1 97.75 178 GLU A CA 1
ATOM 1284 C C . GLU A 1 178 ? 12.602 -14.578 4.668 1 97.75 178 GLU A C 1
ATOM 1286 O O . GLU A 1 178 ? 12.016 -15.438 5.328 1 97.75 178 GLU A O 1
ATOM 1291 N N . LEU A 1 179 ? 12.344 -13.305 4.785 1 95.88 179 LEU A N 1
ATOM 1292 C CA . LEU A 1 179 ? 11.188 -12.734 5.473 1 95.88 179 LEU A CA 1
ATOM 1293 C C . LEU A 1 179 ? 10.5 -11.688 4.602 1 95.88 179 LEU A C 1
ATOM 1295 O O . LEU A 1 179 ? 11.117 -10.703 4.203 1 95.88 179 LEU A O 1
ATOM 1299 N N . GLU A 1 180 ? 9.266 -11.984 4.348 1 94.06 180 GLU A N 1
ATOM 1300 C CA . GLU A 1 180 ? 8.531 -11.031 3.521 1 94.06 180 GLU A CA 1
ATOM 1301 C C . GLU A 1 180 ? 7.102 -10.844 4.035 1 94.06 180 GLU A C 1
ATOM 1303 O O . GLU A 1 180 ? 6.383 -11.82 4.254 1 94.06 180 GLU A O 1
ATOM 1308 N N . LEU A 1 181 ? 6.762 -9.547 4.203 1 90.69 181 LEU A N 1
ATOM 1309 C CA . LEU A 1 181 ? 5.41 -9.156 4.586 1 90.69 181 LEU A CA 1
ATOM 1310 C C . LEU A 1 181 ? 4.699 -8.453 3.43 1 90.69 181 LEU A C 1
ATOM 1312 O O . LEU A 1 181 ? 5.332 -7.738 2.648 1 90.69 181 LEU A O 1
ATOM 1316 N N . GLU A 1 182 ? 3.426 -8.758 3.373 1 87.69 182 GLU A N 1
ATOM 1317 C CA . GLU A 1 182 ? 2.604 -8.094 2.367 1 87.69 182 GLU A CA 1
ATOM 1318 C C . GLU A 1 182 ? 1.465 -7.309 3.014 1 87.69 182 GLU A C 1
ATOM 1320 O O . GLU A 1 182 ? 0.798 -7.809 3.922 1 87.69 182 GLU A O 1
ATOM 1325 N N . LEU A 1 183 ? 1.408 -6.121 2.611 1 81.62 183 LEU A N 1
ATOM 1326 C CA . LEU A 1 183 ? 0.204 -5.348 2.889 1 81.62 183 LEU A CA 1
ATOM 1327 C C . LEU A 1 183 ? -0.729 -5.34 1.683 1 81.62 183 LEU A C 1
ATOM 1329 O O . LEU A 1 183 ? -0.361 -4.855 0.611 1 81.62 183 LEU A O 1
ATOM 1333 N N . SER A 1 184 ? -1.86 -5.879 1.869 1 75.56 184 SER A N 1
ATOM 1334 C CA . SER A 1 184 ? -2.891 -5.945 0.836 1 75.56 184 SER A CA 1
ATOM 1335 C C . SER A 1 184 ? -4.273 -6.141 1.446 1 75.56 184 SER A C 1
ATOM 1337 O O . SER A 1 184 ? -4.422 -6.84 2.453 1 75.56 184 SER A O 1
ATOM 1339 N N . ASP A 1 185 ? -5.293 -5.457 0.844 1 73.12 185 ASP A N 1
ATOM 1340 C CA . ASP A 1 185 ? -6.68 -5.57 1.289 1 73.12 185 ASP A CA 1
ATOM 1341 C C . ASP A 1 185 ? -6.816 -5.188 2.762 1 73.12 185 ASP A C 1
ATOM 1343 O O . ASP A 1 185 ? -7.484 -5.883 3.529 1 73.12 185 ASP A O 1
ATOM 1347 N N . ASN A 1 186 ? -6.059 -4.273 3.176 1 70.88 186 ASN A N 1
ATOM 1348 C CA . ASN A 1 186 ? -6.074 -3.672 4.504 1 70.88 186 ASN A CA 1
ATOM 1349 C C . ASN A 1 186 ? -5.637 -4.668 5.574 1 70.88 186 ASN A C 1
ATOM 1351 O O . ASN A 1 186 ? -6.133 -4.633 6.703 1 70.88 186 ASN A O 1
ATOM 1355 N N . ALA A 1 187 ? -4.797 -5.574 5.145 1 75.62 187 ALA A N 1
ATOM 1356 C CA . ALA A 1 187 ? -4.277 -6.562 6.09 1 75.62 187 ALA A CA 1
ATOM 1357 C C . ALA A 1 187 ? -2.803 -6.848 5.824 1 75.62 187 ALA A C 1
ATOM 1359 O O . ALA A 1 187 ? -2.332 -6.727 4.691 1 75.62 187 ALA A O 1
ATOM 1360 N N . VAL A 1 188 ? -2.162 -7.219 6.93 1 81.25 188 VAL A N 1
ATOM 1361 C CA . VAL A 1 188 ? -0.784 -7.68 6.809 1 81.25 188 VAL A CA 1
ATOM 1362 C C . VAL A 1 188 ? -0.758 -9.203 6.68 1 81.25 188 VAL A C 1
ATOM 1364 O O . VAL A 1 188 ? -1.354 -9.906 7.496 1 81.25 188 VAL A O 1
ATOM 1367 N N . LYS A 1 189 ? -0.125 -9.609 5.664 1 84.62 189 LYS A N 1
ATOM 1368 C CA . LYS A 1 189 ? 0.012 -11.039 5.414 1 84.62 189 LYS A CA 1
ATOM 1369 C C . LYS A 1 189 ? 1.48 -11.445 5.328 1 84.62 189 LYS A C 1
ATOM 1371 O O . LYS A 1 189 ? 2.326 -10.648 4.918 1 84.62 189 LYS A O 1
ATOM 1376 N N . LEU A 1 190 ? 1.687 -12.711 5.707 1 87.69 190 LEU A N 1
ATOM 1377 C CA . LEU A 1 190 ? 3.016 -13.273 5.496 1 87.69 190 LEU A CA 1
ATOM 1378 C C . LEU A 1 190 ? 3.107 -13.969 4.145 1 87.69 190 LEU A C 1
ATOM 1380 O O . LEU A 1 190 ? 2.176 -14.672 3.736 1 87.69 190 LEU A O 1
ATOM 1384 N N . VAL A 1 191 ? 4.133 -13.695 3.48 1 93.62 191 VAL A N 1
ATOM 1385 C CA . VAL A 1 191 ? 4.418 -14.383 2.225 1 93.62 191 VAL A CA 1
ATOM 1386 C C . VAL A 1 191 ? 5.555 -15.383 2.428 1 93.62 191 VAL A C 1
ATOM 1388 O O . VAL A 1 191 ? 5.477 -16.25 3.293 1 93.62 191 VAL A O 1
ATOM 1391 N N . ASP A 1 192 ? 6.586 -15.273 1.657 1 95.88 192 ASP A N 1
ATOM 1392 C CA . ASP A 1 192 ? 7.73 -16.156 1.893 1 95.88 192 ASP A CA 1
ATOM 1393 C C . ASP A 1 192 ? 8.438 -15.789 3.195 1 95.88 192 ASP A C 1
ATOM 1395 O O . ASP A 1 192 ? 8.961 -14.68 3.336 1 95.88 192 ASP A O 1
ATOM 1399 N N . THR A 1 193 ? 8.383 -16.688 4.133 1 96.75 193 THR A N 1
ATOM 1400 C CA . THR A 1 193 ? 9.008 -16.578 5.445 1 96.75 193 THR A CA 1
ATOM 1401 C C . THR A 1 193 ? 9.547 -17.922 5.902 1 96.75 193 THR A C 1
ATOM 1403 O O . THR A 1 193 ? 8.789 -18.766 6.387 1 96.75 193 THR A O 1
ATOM 1406 N N . PHE A 1 194 ? 10.883 -18 5.719 1 98 194 PHE A N 1
ATOM 1407 C CA . PHE A 1 194 ? 11.422 -19.328 5.984 1 98 194 PHE A CA 1
ATOM 1408 C C . PHE A 1 194 ? 12.93 -19.266 6.211 1 98 194 PHE A C 1
ATOM 1410 O O . PHE A 1 194 ? 13.555 -18.234 5.945 1 98 194 PHE A O 1
ATOM 1417 N N . VAL A 1 195 ? 13.43 -20.359 6.695 1 98.31 195 VAL A N 1
ATOM 1418 C CA . VAL A 1 195 ? 14.852 -20.656 6.773 1 98.31 195 VAL A CA 1
ATOM 1419 C C . VAL A 1 195 ? 15.188 -21.844 5.863 1 98.31 195 VAL A C 1
ATOM 1421 O O . VAL A 1 195 ? 14.398 -22.781 5.746 1 98.31 195 VAL A O 1
ATOM 1424 N N . THR A 1 196 ? 16.359 -21.781 5.277 1 98.62 196 THR A N 1
ATOM 1425 C CA . THR A 1 196 ? 16.75 -22.844 4.371 1 98.62 196 THR A CA 1
ATOM 1426 C C . THR A 1 196 ? 18.125 -23.406 4.746 1 98.62 196 THR A C 1
ATOM 1428 O O . THR A 1 196 ? 18.891 -22.75 5.457 1 98.62 196 THR A O 1
ATOM 1431 N N . TYR A 1 197 ? 18.344 -24.625 4.395 1 98.38 197 TYR A N 1
ATOM 1432 C CA . TYR A 1 197 ? 19.656 -25.266 4.422 1 98.38 197 TYR A CA 1
ATOM 1433 C C . TYR A 1 197 ? 19.984 -25.875 3.068 1 98.38 197 TYR A C 1
ATOM 1435 O O . TYR A 1 197 ? 19.281 -26.75 2.582 1 98.38 197 TYR A O 1
ATOM 1443 N N . ARG A 1 198 ? 21.078 -25.422 2.531 1 97.75 198 ARG A N 1
ATOM 1444 C CA . ARG A 1 198 ? 21.516 -25.906 1.225 1 97.75 198 ARG A CA 1
ATOM 1445 C C . ARG A 1 198 ? 22.797 -26.703 1.337 1 97.75 198 ARG A C 1
ATOM 1447 O O . ARG A 1 198 ? 23.766 -26.266 1.974 1 97.75 198 ARG A O 1
ATOM 1454 N N . THR A 1 199 ? 22.844 -27.828 0.706 1 96.88 199 THR A N 1
ATOM 1455 C CA . THR A 1 199 ? 24.031 -28.656 0.586 1 96.88 199 THR A CA 1
ATOM 1456 C C . THR A 1 199 ? 24.031 -29.438 -0.729 1 96.88 199 THR A C 1
ATOM 1458 O O . THR A 1 199 ? 23.156 -30.281 -0.953 1 96.88 199 THR A O 1
ATOM 1461 N N . GLY A 1 200 ? 24.984 -29.125 -1.561 1 96.5 200 GLY A N 1
ATOM 1462 C CA . GLY A 1 200 ? 25 -29.75 -2.875 1 96.5 200 GLY A CA 1
ATOM 1463 C C . GLY A 1 200 ? 23.719 -29.484 -3.658 1 96.5 200 GLY A C 1
ATOM 1464 O O . GLY A 1 200 ? 23.297 -28.344 -3.805 1 96.5 200 GLY A O 1
ATOM 1465 N N . PRO A 1 201 ? 23.125 -30.625 -4.129 1 97.5 201 PRO A N 1
ATOM 1466 C CA . PRO A 1 201 ? 21.906 -30.453 -4.938 1 97.5 201 PRO A CA 1
ATOM 1467 C C . PRO A 1 201 ? 20.641 -30.344 -4.09 1 97.5 201 PRO A C 1
ATOM 1469 O O . PRO A 1 201 ? 19.547 -30.25 -4.633 1 97.5 201 PRO A O 1
ATOM 1472 N N . TRP A 1 202 ? 20.828 -30.312 -2.781 1 98.31 202 TRP A N 1
ATOM 1473 C CA . TRP A 1 202 ? 19.672 -30.375 -1.902 1 98.31 202 TRP A CA 1
ATOM 1474 C C . TRP A 1 202 ? 19.391 -29.016 -1.258 1 98.31 202 TRP A C 1
ATOM 1476 O O . TRP A 1 202 ? 20.328 -28.312 -0.87 1 98.31 202 TRP A O 1
ATOM 1486 N N . LEU A 1 203 ? 18.156 -28.734 -1.191 1 98.5 203 LEU A N 1
ATOM 1487 C CA . LEU A 1 203 ? 17.656 -27.578 -0.458 1 98.5 203 LEU A CA 1
ATOM 1488 C C . LEU A 1 203 ? 16.516 -27.969 0.475 1 98.5 203 LEU A C 1
ATOM 1490 O O . LEU A 1 203 ? 15.516 -28.531 0.032 1 98.5 203 LEU A O 1
ATOM 1494 N N . VAL A 1 204 ? 16.703 -27.703 1.75 1 98.81 204 VAL A N 1
ATOM 1495 C CA . VAL A 1 204 ? 15.648 -27.922 2.738 1 98.81 204 VAL A CA 1
ATOM 1496 C C . VAL A 1 204 ? 15.078 -26.578 3.197 1 98.81 204 VAL A C 1
ATOM 1498 O O . VAL A 1 204 ? 15.828 -25.641 3.463 1 98.81 204 VAL A O 1
ATOM 1501 N N . THR A 1 205 ? 13.805 -26.531 3.275 1 98.81 205 THR A N 1
ATOM 1502 C CA . THR A 1 205 ? 13.133 -25.297 3.668 1 98.81 205 THR A CA 1
ATOM 1503 C C . THR A 1 205 ? 12.164 -25.547 4.82 1 98.81 205 THR A C 1
ATOM 1505 O O . THR A 1 205 ? 11.414 -26.531 4.805 1 98.81 205 THR A O 1
ATOM 1508 N N . VAL A 1 206 ? 12.164 -24.672 5.832 1 98.69 206 VAL A N 1
ATOM 1509 C CA . VAL A 1 206 ? 11.234 -24.719 6.949 1 98.69 206 VAL A CA 1
ATOM 1510 C C . VAL A 1 206 ? 10.586 -23.359 7.148 1 98.69 206 VAL A C 1
ATOM 1512 O O . VAL A 1 206 ? 11.273 -22.359 7.332 1 98.69 206 VAL A O 1
ATOM 1515 N N . GLY A 1 207 ? 9.305 -23.328 7.051 1 98.25 207 GLY A N 1
ATOM 1516 C CA . GLY A 1 207 ? 8.562 -22.094 7.211 1 98.25 207 GLY A CA 1
ATOM 1517 C C . GLY A 1 207 ? 7.391 -21.969 6.258 1 98.25 207 GLY A C 1
ATOM 1518 O O . GLY A 1 207 ? 6.855 -22.969 5.785 1 98.25 207 GLY A O 1
ATOM 1519 N N . ASN A 1 208 ? 6.988 -20.781 6.113 1 97.5 208 ASN A N 1
ATOM 1520 C CA . ASN A 1 208 ? 5.863 -20.484 5.227 1 97.5 208 ASN A CA 1
ATOM 1521 C C . ASN A 1 208 ? 6.32 -20.312 3.781 1 97.5 208 ASN A C 1
ATOM 1523 O O . ASN A 1 208 ? 7.113 -19.422 3.48 1 97.5 208 ASN A O 1
ATOM 1527 N N . HIS A 1 209 ? 5.918 -21.219 2.92 1 97.81 209 HIS A N 1
ATOM 1528 C CA . HIS A 1 209 ? 6.301 -21.172 1.513 1 97.81 209 HIS A CA 1
ATOM 1529 C C . HIS A 1 209 ? 5.336 -21.969 0.648 1 97.81 209 HIS A C 1
ATOM 1531 O O . HIS A 1 209 ? 4.41 -22.609 1.164 1 97.81 209 HIS A O 1
ATOM 1537 N N . ASN A 1 210 ? 5.449 -21.812 -0.687 1 97.31 210 ASN A N 1
ATOM 1538 C CA . ASN A 1 210 ? 4.543 -22.484 -1.622 1 97.31 210 ASN A CA 1
ATOM 1539 C C . ASN A 1 210 ? 4.746 -23.984 -1.626 1 97.31 210 ASN A C 1
ATOM 1541 O O . ASN A 1 210 ? 5.879 -24.469 -1.712 1 97.31 210 ASN A O 1
ATOM 1545 N N . PRO A 1 211 ? 3.678 -24.781 -1.616 1 97.88 211 PRO A N 1
ATOM 1546 C CA . PRO A 1 211 ? 3.777 -26.25 -1.631 1 97.88 211 PRO A CA 1
ATOM 1547 C C . PRO A 1 211 ? 3.914 -26.812 -3.041 1 97.88 211 PRO A C 1
ATOM 1549 O O . PRO A 1 211 ? 3.383 -27.891 -3.332 1 97.88 211 PRO A O 1
ATOM 1552 N N . PHE A 1 212 ? 4.418 -26.062 -3.979 1 97.81 212 PHE A N 1
ATOM 1553 C CA . PHE A 1 212 ? 4.863 -26.484 -5.301 1 97.81 212 PHE A CA 1
ATOM 1554 C C . PHE A 1 212 ? 3.676 -26.859 -6.176 1 97.81 212 PHE A C 1
ATOM 1556 O O . PHE A 1 212 ? 3.711 -27.875 -6.875 1 97.81 212 PHE A O 1
ATOM 1563 N N . GLN A 1 213 ? 2.699 -26.109 -6.258 1 95.88 213 GLN A N 1
ATOM 1564 C CA . GLN A 1 213 ? 1.406 -26.547 -6.766 1 95.88 213 GLN A CA 1
ATOM 1565 C C . GLN A 1 213 ? 1.341 -26.422 -8.289 1 95.88 213 GLN A C 1
ATOM 1567 O O . GLN A 1 213 ? 0.596 -27.156 -8.945 1 95.88 213 GLN A O 1
ATOM 1572 N N . SER A 1 214 ? 1.988 -25.5 -8.945 1 97.38 214 SER A N 1
ATOM 1573 C CA . SER A 1 214 ? 1.958 -25.359 -10.398 1 97.38 214 SER A CA 1
ATOM 1574 C C . SER A 1 214 ? 3.029 -24.375 -10.883 1 97.38 214 SER A C 1
ATOM 1576 O O . SER A 1 214 ? 3.52 -23.562 -10.109 1 97.38 214 SER A O 1
ATOM 1578 N N . LEU A 1 215 ? 3.338 -24.531 -12.133 1 98.44 215 LEU A N 1
ATOM 1579 C CA . LEU A 1 215 ? 4.305 -23.609 -12.734 1 98.44 215 LEU A CA 1
ATOM 1580 C C . LEU A 1 215 ? 3.818 -22.156 -12.617 1 98.44 215 LEU A C 1
ATOM 1582 O O . LEU A 1 215 ? 4.57 -21.281 -12.195 1 98.44 215 LEU A O 1
ATOM 1586 N N . ASP A 1 216 ? 2.576 -21.953 -12.961 1 98.19 216 ASP A N 1
ATOM 1587 C CA . ASP A 1 216 ? 2.041 -20.594 -12.914 1 98.19 216 ASP A CA 1
ATOM 1588 C C . ASP A 1 216 ? 2.02 -20.062 -11.484 1 98.19 216 ASP A C 1
ATOM 1590 O O . ASP A 1 216 ? 2.354 -18.906 -11.242 1 98.19 216 ASP A O 1
ATOM 1594 N N . GLU A 1 217 ? 1.657 -20.859 -10.578 1 97.56 217 GLU A N 1
ATOM 1595 C CA . GLU A 1 217 ? 1.617 -20.469 -9.172 1 97.56 217 GLU A CA 1
ATOM 1596 C C . GLU A 1 217 ? 3.014 -20.156 -8.648 1 97.56 217 GLU A C 1
ATOM 1598 O O . GLU A 1 217 ? 3.182 -19.266 -7.809 1 97.56 217 GLU A O 1
ATOM 1603 N N . LEU A 1 218 ? 3.961 -20.891 -9.125 1 97.31 218 LEU A N 1
ATOM 1604 C CA . LEU A 1 218 ? 5.324 -20.75 -8.617 1 97.31 218 LEU A CA 1
ATOM 1605 C C . LEU A 1 218 ? 6.031 -19.594 -9.312 1 97.31 218 LEU A C 1
ATOM 1607 O O . LEU A 1 218 ? 7.059 -19.109 -8.836 1 97.31 218 LEU A O 1
ATOM 1611 N N . THR A 1 219 ? 5.582 -19.234 -10.461 1 96.81 219 THR A N 1
ATOM 1612 C CA . THR A 1 219 ? 6.137 -18.078 -11.141 1 96.81 219 THR A CA 1
ATOM 1613 C C . THR A 1 219 ? 5.855 -16.797 -10.352 1 96.81 219 THR A C 1
ATOM 1615 O O . THR A 1 219 ? 4.719 -16.547 -9.945 1 96.81 219 THR A O 1
ATOM 1618 N N . GLY A 1 220 ? 6.855 -16.078 -10.133 1 94.06 220 GLY A N 1
ATOM 1619 C CA . GLY A 1 220 ? 6.715 -14.844 -9.367 1 94.06 220 GLY A CA 1
ATOM 1620 C C . GLY A 1 220 ? 5.672 -13.906 -9.938 1 94.06 220 GLY A C 1
ATOM 1621 O O . GLY A 1 220 ? 5.48 -13.844 -11.156 1 94.06 220 GLY A O 1
ATOM 1622 N N . ASP A 1 221 ? 5.059 -13.141 -9.062 1 91.94 221 ASP A N 1
ATOM 1623 C CA . ASP A 1 221 ? 3.994 -12.234 -9.484 1 91.94 221 ASP A CA 1
ATOM 1624 C C . ASP A 1 221 ? 4.562 -11.023 -10.219 1 91.94 221 ASP A C 1
ATOM 1626 O O . ASP A 1 221 ? 3.824 -10.289 -10.883 1 91.94 221 ASP A O 1
ATOM 1630 N N . THR A 1 222 ? 5.895 -10.82 -10.141 1 92.75 222 THR A N 1
ATOM 1631 C CA . THR A 1 222 ? 6.496 -9.688 -10.836 1 92.75 222 THR A CA 1
ATOM 1632 C C . THR A 1 222 ? 7.184 -10.148 -12.117 1 92.75 222 THR A C 1
ATOM 1634 O O . THR A 1 222 ? 7.938 -9.391 -12.734 1 92.75 222 THR A O 1
ATOM 1637 N N . VAL A 1 223 ? 6.988 -11.383 -12.5 1 93.75 223 VAL A N 1
ATOM 1638 C CA . VAL A 1 223 ? 7.602 -11.852 -13.742 1 93.75 223 VAL A CA 1
ATOM 1639 C C . VAL A 1 223 ? 6.555 -12.547 -14.609 1 93.75 223 VAL A C 1
ATOM 1641 O O . VAL A 1 223 ? 6.887 -13.164 -15.617 1 93.75 223 VAL A O 1
ATOM 1644 N N . GLY A 1 224 ? 5.367 -12.453 -14.227 1 94.31 224 GLY A N 1
ATOM 1645 C CA . GLY A 1 224 ? 4.289 -13.125 -14.938 1 94.31 224 GLY A CA 1
ATOM 1646 C C . GLY A 1 224 ? 4.078 -12.594 -16.344 1 94.31 224 GLY A C 1
ATOM 1647 O O . GLY A 1 224 ? 4.391 -11.438 -16.625 1 94.31 224 GLY A O 1
ATOM 1648 N N . ALA A 1 225 ? 3.471 -13.43 -17.141 1 96.38 225 ALA A N 1
ATOM 1649 C CA . ALA A 1 225 ? 3.152 -13.07 -18.516 1 96.38 225 ALA A CA 1
ATOM 1650 C C . ALA A 1 225 ? 1.852 -12.281 -18.594 1 96.38 225 ALA A C 1
ATOM 1652 O O . ALA A 1 225 ? 1.531 -11.695 -19.625 1 96.38 225 ALA A O 1
ATOM 1653 N N . PHE A 1 226 ? 1.116 -12.266 -17.594 1 98.19 226 PHE A N 1
ATOM 1654 C CA . PHE A 1 226 ? -0.144 -11.547 -17.438 1 98.19 226 PHE A CA 1
ATOM 1655 C C . PHE A 1 226 ? -0.245 -10.922 -16.047 1 98.19 226 PHE A C 1
ATOM 1657 O O . PHE A 1 226 ? 0.582 -11.188 -15.18 1 98.19 226 PHE A O 1
ATOM 1664 N N . MET A 1 227 ? -1.273 -10.039 -15.859 1 97.25 227 MET A N 1
ATOM 1665 C CA . MET A 1 227 ? -1.479 -9.414 -14.555 1 97.25 227 MET A CA 1
ATOM 1666 C C . MET A 1 227 ? -1.878 -10.453 -13.508 1 97.25 227 MET A C 1
ATOM 1668 O O . MET A 1 227 ? -1.504 -10.336 -12.344 1 97.25 227 MET A O 1
ATOM 1672 N N . GLU A 1 228 ? -2.617 -11.344 -14.031 1 97.69 228 GLU A N 1
ATOM 1673 C CA . GLU A 1 228 ? -3.123 -12.359 -13.109 1 97.69 228 GLU A CA 1
ATOM 1674 C C . GLU A 1 228 ? -2.742 -13.766 -13.57 1 97.69 228 GLU A C 1
ATOM 1676 O O . GLU A 1 228 ? -2.553 -14 -14.766 1 97.69 228 GLU A O 1
ATOM 1681 N N . ARG A 1 229 ? -2.684 -14.633 -12.609 1 98 229 ARG A N 1
ATOM 1682 C CA . ARG A 1 229 ? -2.43 -16.031 -12.891 1 98 229 ARG A CA 1
ATOM 1683 C C . ARG A 1 229 ? -3.656 -16.703 -13.508 1 98 229 ARG A C 1
ATOM 1685 O O . ARG A 1 229 ? -4.723 -16.094 -13.602 1 98 229 ARG A O 1
ATOM 1692 N N . ALA A 1 230 ? -3.391 -17.953 -13.953 1 98.44 230 ALA A N 1
ATOM 1693 C CA . ALA A 1 230 ? -4.492 -18.734 -14.508 1 98.44 230 ALA A CA 1
ATOM 1694 C C . ALA A 1 230 ? -5.617 -18.891 -13.484 1 98.44 230 ALA A C 1
ATOM 1696 O O . ALA A 1 230 ? -5.363 -18.984 -12.281 1 98.44 230 ALA A O 1
ATOM 1697 N N . ALA A 1 231 ? -6.809 -19.047 -13.992 1 98.69 231 ALA A N 1
ATOM 1698 C CA . ALA A 1 231 ? -8.016 -19.031 -13.164 1 98.69 231 ALA A CA 1
ATOM 1699 C C . ALA A 1 231 ? -7.965 -20.141 -12.117 1 98.69 231 ALA A C 1
ATOM 1701 O O . ALA A 1 231 ? -8.414 -19.953 -10.984 1 98.69 231 ALA A O 1
ATOM 1702 N N . PHE A 1 232 ? -7.469 -21.297 -12.477 1 98.62 232 PHE A N 1
ATOM 1703 C CA . PHE A 1 232 ? -7.57 -22.422 -11.57 1 98.62 232 PHE A CA 1
ATOM 1704 C C . PHE A 1 232 ? -6.723 -22.203 -10.32 1 98.62 232 PHE A C 1
ATOM 1706 O O . PHE A 1 232 ? -7.008 -22.766 -9.266 1 98.62 232 PHE A O 1
ATOM 1713 N N . THR A 1 233 ? -5.613 -21.391 -10.414 1 98.06 233 THR A N 1
ATOM 1714 C CA . THR A 1 233 ? -4.75 -21.172 -9.258 1 98.06 233 THR A CA 1
ATOM 1715 C C . THR A 1 233 ? -5.531 -20.531 -8.117 1 98.06 233 THR A C 1
ATOM 1717 O O . THR A 1 233 ? -5.461 -20.984 -6.973 1 98.06 233 THR A O 1
ATOM 1720 N N . ASP A 1 234 ? -6.258 -19.531 -8.492 1 96.44 234 ASP A N 1
ATOM 1721 C CA . ASP A 1 234 ? -7.098 -18.859 -7.504 1 96.44 234 ASP A CA 1
ATOM 1722 C C . ASP A 1 234 ? -8.305 -19.719 -7.141 1 96.44 234 ASP A C 1
ATOM 1724 O O . ASP A 1 234 ? -8.672 -19.828 -5.965 1 96.44 234 ASP A O 1
ATOM 1728 N N . ALA A 1 235 ? -8.938 -20.25 -8.086 1 98.38 235 ALA A N 1
ATOM 1729 C CA . ALA A 1 235 ? -10.18 -20.984 -7.875 1 98.38 235 ALA A CA 1
ATOM 1730 C C . ALA A 1 235 ? -9.961 -22.172 -6.941 1 98.38 235 ALA A C 1
ATOM 1732 O O . ALA A 1 235 ? -10.844 -22.531 -6.16 1 98.38 235 ALA A O 1
ATOM 1733 N N . PHE A 1 236 ? -8.805 -22.797 -7.051 1 98.38 236 PHE A N 1
ATOM 1734 C CA . PHE A 1 236 ? -8.523 -23.984 -6.254 1 98.38 236 PHE A CA 1
ATOM 1735 C C . PHE A 1 236 ? -7.777 -23.625 -4.977 1 98.38 236 PHE A C 1
ATOM 1737 O O . PHE A 1 236 ? -7.227 -24.5 -4.309 1 98.38 236 PHE A O 1
ATOM 1744 N N . ASN A 1 237 ? -7.672 -22.344 -4.684 1 96.12 237 ASN A N 1
ATOM 1745 C CA . ASN A 1 237 ? -7.18 -21.797 -3.424 1 96.12 237 ASN A CA 1
ATOM 1746 C C . ASN A 1 237 ? -5.703 -22.125 -3.209 1 96.12 237 ASN A C 1
ATOM 1748 O O . ASN A 1 237 ? -5.301 -22.5 -2.105 1 96.12 237 ASN A O 1
ATOM 1752 N N . PHE A 1 238 ? -4.934 -22.031 -4.32 1 97.06 238 PHE A N 1
ATOM 1753 C CA . PHE A 1 238 ? -3.492 -22.172 -4.148 1 97.06 238 PHE A CA 1
ATOM 1754 C C . PHE A 1 238 ? -2.932 -21.031 -3.299 1 97.06 238 PHE A C 1
ATOM 1756 O O . PHE A 1 238 ? -3.256 -19.875 -3.521 1 97.06 238 PHE A O 1
ATOM 1763 N N . GLU A 1 239 ? -2.129 -21.406 -2.314 1 94.5 239 GLU A N 1
ATOM 1764 C CA . GLU A 1 239 ? -1.535 -20.438 -1.401 1 94.5 239 GLU A CA 1
ATOM 1765 C C . GLU A 1 239 ? -0.313 -21.016 -0.695 1 94.5 239 GLU A C 1
ATOM 1767 O O . GLU A 1 239 ? -0.061 -22.219 -0.771 1 94.5 239 GLU A O 1
ATOM 1772 N N . ARG A 1 240 ? 0.433 -20.188 -0.143 1 96.38 240 ARG A N 1
ATOM 1773 C CA . ARG A 1 240 ? 1.525 -20.609 0.725 1 96.38 240 ARG A CA 1
ATOM 1774 C C . ARG A 1 240 ? 0.99 -21.25 2 1 96.38 240 ARG A C 1
ATOM 1776 O O . ARG A 1 240 ? -0.111 -20.938 2.451 1 96.38 240 ARG A O 1
ATOM 1783 N N . ARG A 1 241 ? 1.849 -22.141 2.545 1 95.75 241 ARG A N 1
ATOM 1784 C CA . ARG A 1 241 ? 1.495 -22.828 3.781 1 95.75 241 ARG A CA 1
ATOM 1785 C C . ARG A 1 241 ? 2.729 -23.062 4.645 1 95.75 241 ARG A C 1
ATOM 1787 O O . ARG A 1 241 ? 3.848 -23.141 4.133 1 95.75 241 ARG A O 1
ATOM 1794 N N . LEU A 1 242 ? 2.439 -23.156 5.934 1 95.19 242 LEU A N 1
ATOM 1795 C CA . LEU A 1 242 ? 3.512 -23.5 6.863 1 95.19 242 LEU A CA 1
ATOM 1796 C C . LEU A 1 242 ? 3.924 -24.953 6.727 1 95.19 242 LEU A C 1
ATOM 1798 O O . LEU A 1 242 ? 3.076 -25.844 6.777 1 95.19 242 LEU A O 1
ATOM 1802 N N . GLY A 1 243 ? 5.25 -25.125 6.516 1 97.94 243 GLY A N 1
ATOM 1803 C CA . GLY A 1 243 ? 5.66 -26.516 6.355 1 97.94 243 GLY A CA 1
ATOM 1804 C C . GLY A 1 243 ? 7.164 -26.688 6.23 1 97.94 243 GLY A C 1
ATOM 1805 O O . GLY A 1 243 ? 7.922 -25.75 6.527 1 97.94 243 GLY A O 1
ATOM 1806 N N . VAL A 1 244 ? 7.516 -27.984 5.977 1 98.69 244 VAL A N 1
ATOM 1807 C CA . VAL A 1 244 ? 8.891 -28.375 5.699 1 98.69 244 VAL A CA 1
ATOM 1808 C C . VAL A 1 244 ? 8.961 -29.078 4.348 1 98.69 244 VAL A C 1
ATOM 1810 O O . VAL A 1 244 ? 8.078 -29.875 4.004 1 98.69 244 VAL A O 1
ATOM 1813 N N . SER A 1 245 ? 9.977 -28.719 3.598 1 98.81 245 SER A N 1
ATOM 1814 C CA . SER A 1 245 ? 10.094 -29.328 2.279 1 98.81 245 SER A CA 1
ATOM 1815 C C . SER A 1 245 ? 11.547 -29.562 1.905 1 98.81 245 SER A C 1
ATOM 1817 O O . SER A 1 245 ? 12.453 -29.031 2.547 1 98.81 245 SER A O 1
ATOM 1819 N N . ALA A 1 246 ? 11.75 -30.406 0.919 1 98.81 246 ALA A N 1
ATOM 1820 C CA . ALA A 1 246 ? 13.039 -30.656 0.296 1 98.81 246 ALA A CA 1
ATOM 1821 C C . ALA A 1 246 ? 12.961 -30.516 -1.221 1 98.81 246 ALA A C 1
ATOM 1823 O O . ALA A 1 246 ? 11.961 -30.906 -1.834 1 98.81 246 ALA A O 1
ATOM 1824 N N . GLN A 1 247 ? 13.992 -30.047 -1.749 1 98.69 247 GLN A N 1
ATOM 1825 C CA . GLN A 1 247 ? 14.156 -29.906 -3.193 1 98.69 247 GLN A CA 1
ATOM 1826 C C . GLN A 1 247 ? 15.492 -30.469 -3.654 1 98.69 247 GLN A C 1
ATOM 1828 O O . GLN A 1 247 ? 16.516 -30.25 -3.002 1 98.69 247 GLN A O 1
ATOM 1833 N N . TYR A 1 248 ? 15.414 -31.234 -4.664 1 98.5 248 TYR A N 1
ATOM 1834 C CA . TYR A 1 248 ? 16.594 -31.75 -5.344 1 98.5 248 TYR A CA 1
ATOM 1835 C C . TYR A 1 248 ? 16.734 -31.156 -6.738 1 98.5 248 TYR A C 1
ATOM 1837 O O . TYR A 1 248 ? 15.789 -31.188 -7.531 1 98.5 248 TYR A O 1
ATOM 1845 N N . GLU A 1 249 ? 17.891 -30.625 -7.031 1 97.81 249 GLU A N 1
ATOM 1846 C CA . GLU A 1 249 ? 18.141 -30.031 -8.336 1 97.81 249 GLU A CA 1
ATOM 1847 C C . GLU A 1 249 ? 19.484 -30.5 -8.898 1 97.81 249 GLU A C 1
ATOM 1849 O O . GLU A 1 249 ? 20.531 -30.219 -8.312 1 97.81 249 GLU A O 1
ATOM 1854 N N . LYS A 1 250 ? 19.484 -31.062 -10.031 1 96.69 250 LYS A N 1
ATOM 1855 C CA . LYS A 1 250 ? 20.6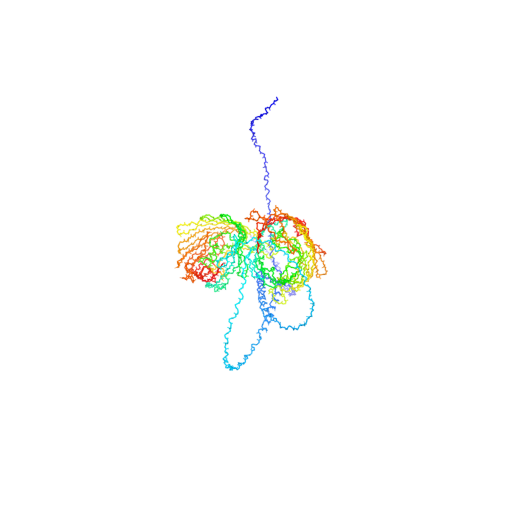72 -31.516 -10.742 1 96.69 250 LYS A CA 1
ATOM 1856 C C . LYS A 1 250 ? 20.406 -31.625 -12.242 1 96.69 250 LYS A C 1
ATOM 1858 O O . LYS A 1 250 ? 19.5 -32.344 -12.664 1 96.69 250 LYS A O 1
ATOM 1863 N N . GLY A 1 251 ? 21.203 -30.922 -13.031 1 95.94 251 GLY A N 1
ATOM 1864 C CA . GLY A 1 251 ? 20.953 -30.891 -14.461 1 95.94 251 GLY A CA 1
ATOM 1865 C C . GLY A 1 251 ? 19.562 -30.375 -14.812 1 95.94 251 GLY A C 1
ATOM 1866 O O . GLY A 1 251 ? 19.156 -29.312 -14.336 1 95.94 251 GLY A O 1
ATOM 1867 N N . PRO A 1 252 ? 18.859 -31.219 -15.68 1 97.31 252 PRO A N 1
ATOM 1868 C CA . PRO A 1 252 ? 17.531 -30.75 -16.109 1 97.31 252 PRO A CA 1
ATOM 1869 C C . PRO A 1 252 ? 16.422 -31.141 -15.133 1 97.31 252 PRO A C 1
ATOM 1871 O O . PRO A 1 252 ? 15.242 -30.922 -15.414 1 97.31 252 PRO A O 1
ATOM 1874 N N . TRP A 1 253 ? 16.812 -31.688 -13.984 1 98.38 253 TRP A N 1
ATOM 1875 C CA . TRP A 1 253 ? 15.797 -32.219 -13.086 1 98.38 253 TRP A CA 1
ATOM 1876 C C . TRP A 1 253 ? 15.617 -31.312 -11.867 1 98.38 253 TRP A C 1
ATOM 1878 O O . TRP A 1 253 ? 16.594 -30.828 -11.305 1 98.38 253 TRP A O 1
ATOM 1888 N N . VAL A 1 254 ? 14.406 -31.125 -11.531 1 98.62 254 VAL A N 1
ATOM 1889 C CA . VAL A 1 254 ? 14.016 -30.531 -10.25 1 98.62 254 VAL A CA 1
ATOM 1890 C C . VAL A 1 254 ? 12.938 -31.391 -9.594 1 98.62 254 VAL A C 1
ATOM 1892 O O . VAL A 1 254 ? 11.883 -31.641 -10.188 1 98.62 254 VAL A O 1
ATOM 1895 N N . LEU A 1 255 ? 13.203 -31.875 -8.414 1 98.81 255 LEU A N 1
ATOM 1896 C CA . LEU A 1 255 ? 12.258 -32.656 -7.617 1 98.81 255 LEU A CA 1
ATOM 1897 C C . LEU A 1 255 ? 11.961 -31.953 -6.293 1 98.81 255 LEU A C 1
ATOM 1899 O O . LEU A 1 255 ? 12.875 -31.5 -5.605 1 98.81 255 LEU A O 1
ATOM 1903 N N . GLN A 1 256 ? 10.688 -31.875 -6.027 1 98.81 256 GLN A N 1
ATOM 1904 C CA . GLN A 1 256 ? 10.273 -31.172 -4.812 1 98.81 256 GLN A CA 1
ATOM 1905 C C . GLN A 1 256 ? 9.227 -31.984 -4.047 1 98.81 256 GLN A C 1
ATOM 1907 O O . GLN A 1 256 ? 8.367 -32.625 -4.652 1 98.81 256 GLN A O 1
ATOM 1912 N N . GLY A 1 257 ? 9.305 -31.938 -2.721 1 98.75 257 GLY A N 1
ATOM 1913 C CA . GLY A 1 257 ? 8.352 -32.594 -1.842 1 98.75 257 GLY A CA 1
ATOM 1914 C C . GLY A 1 257 ? 8.32 -32 -0.445 1 98.75 257 GLY A C 1
ATOM 1915 O O . GLY A 1 257 ? 9.328 -31.484 0.034 1 98.75 257 GLY A O 1
ATOM 1916 N N . GLY A 1 258 ? 7.105 -32.094 0.146 1 98.75 258 GLY A N 1
ATOM 1917 C CA . GLY A 1 258 ? 7.062 -31.562 1.498 1 98.75 258 GLY A CA 1
ATOM 1918 C C . GLY A 1 258 ? 5.785 -31.906 2.236 1 98.75 258 GLY A C 1
ATOM 1919 O O . GLY A 1 258 ? 4.867 -32.5 1.659 1 98.75 258 GLY A O 1
ATOM 1920 N N . LEU A 1 259 ? 5.84 -31.625 3.574 1 98.62 259 LEU A N 1
ATOM 1921 C CA . LEU A 1 259 ? 4.711 -31.688 4.492 1 98.62 259 LEU A CA 1
ATOM 1922 C C . LEU A 1 259 ? 4.273 -30.281 4.914 1 98.62 259 LEU A C 1
ATOM 1924 O O . LEU A 1 259 ? 5.102 -29.469 5.32 1 98.62 259 LEU A O 1
ATOM 1928 N N . PHE A 1 260 ? 2.996 -30.125 4.738 1 97.81 260 PHE A N 1
ATOM 1929 C CA . PHE A 1 260 ? 2.516 -28.766 5.02 1 97.81 260 PHE A CA 1
ATOM 1930 C C . PHE A 1 260 ? 1.261 -28.812 5.883 1 97.81 260 PHE A C 1
ATOM 1932 O O . PHE A 1 260 ? 0.432 -29.719 5.738 1 97.81 260 PHE A O 1
ATOM 1939 N N . ALA A 1 261 ? 1.152 -27.781 6.695 1 93.69 261 ALA A N 1
ATOM 1940 C CA . ALA A 1 261 ? -0.094 -27.562 7.422 1 93.69 261 ALA A CA 1
ATOM 1941 C C . ALA A 1 261 ? -1.056 -26.703 6.609 1 93.69 261 ALA A C 1
ATOM 1943 O O . ALA A 1 261 ? -1.385 -27.031 5.469 1 93.69 261 ALA A O 1
ATOM 1944 N N . ASP A 1 262 ? -1.428 -25.5 7.164 1 90.88 262 ASP A N 1
ATOM 1945 C CA . ASP A 1 262 ? -2.324 -24.594 6.465 1 90.88 262 ASP A CA 1
ATOM 1946 C C . ASP A 1 262 ? -1.696 -23.203 6.328 1 90.88 262 ASP A C 1
ATOM 1948 O O . ASP A 1 262 ? -0.561 -22.984 6.758 1 90.88 262 ASP A O 1
ATOM 1952 N N . ASP A 1 263 ? -2.404 -22.438 5.594 1 88.81 263 ASP A N 1
ATOM 1953 C CA . ASP A 1 263 ? -1.958 -21.047 5.539 1 88.81 263 ASP A CA 1
ATOM 1954 C C . ASP A 1 263 ? -1.884 -20.438 6.938 1 88.81 263 ASP A C 1
ATOM 1956 O O . ASP A 1 263 ? -2.715 -20.734 7.797 1 88.81 263 ASP A O 1
ATOM 1960 N N . ILE A 1 264 ? -0.968 -19.578 7.16 1 82.69 264 ILE A N 1
ATOM 1961 C CA . ILE A 1 264 ? -0.602 -19.109 8.492 1 82.69 264 ILE A CA 1
ATOM 1962 C C . ILE A 1 264 ? -1.774 -18.359 9.117 1 82.69 264 ILE A C 1
ATOM 1964 O O . ILE A 1 264 ? -1.956 -18.375 10.336 1 82.69 264 ILE A O 1
ATOM 1968 N N . ASP A 1 265 ? -2.496 -17.703 8.344 1 78.25 265 ASP A N 1
ATOM 1969 C CA . ASP A 1 265 ? -3.639 -16.969 8.891 1 78.25 265 ASP A CA 1
ATOM 1970 C C . ASP A 1 265 ? -4.703 -17.922 9.422 1 78.25 265 ASP A C 1
ATOM 1972 O O . ASP A 1 265 ? -5.406 -17.609 10.383 1 78.25 265 ASP A O 1
ATOM 1976 N N . ALA A 1 266 ? -4.758 -19 8.727 1 75.94 266 ALA A N 1
ATOM 1977 C CA . ALA A 1 266 ? -5.734 -20 9.156 1 75.94 266 ALA A CA 1
ATOM 1978 C C . ALA A 1 266 ? -5.277 -20.703 10.43 1 75.94 266 ALA A C 1
ATOM 1980 O O . ALA A 1 266 ? -6.074 -21.359 11.109 1 75.94 266 ALA A O 1
ATOM 1981 N N . LEU A 1 267 ? -4.023 -20.625 10.641 1 75.44 267 LEU A N 1
ATOM 1982 C CA . LEU A 1 267 ? -3.459 -21.312 11.797 1 75.44 267 LEU A CA 1
ATOM 1983 C C . LEU A 1 267 ? -3.49 -20.406 13.023 1 75.44 267 LEU A C 1
ATOM 1985 O O . LEU A 1 267 ? -3.232 -20.875 14.141 1 75.44 267 LEU A O 1
ATOM 1989 N N . SER A 1 268 ? -3.707 -19.016 12.727 1 65.19 268 SER A N 1
ATOM 1990 C CA . SER A 1 268 ? -3.629 -18.094 13.852 1 65.19 268 SER A CA 1
ATOM 1991 C C . SER A 1 268 ? -4.98 -17.438 14.117 1 65.19 268 SER A C 1
ATOM 1993 O O . SER A 1 268 ? -5.742 -17.172 13.188 1 65.19 268 SER A O 1
ATOM 1995 N N . ASN A 1 269 ? -5.699 -17.703 15.094 1 57.56 269 ASN A N 1
ATOM 1996 C CA . ASN A 1 269 ? -6.859 -16.906 15.461 1 57.56 269 ASN A CA 1
ATOM 1997 C C . ASN A 1 269 ? -6.719 -16.312 16.859 1 57.56 269 ASN A C 1
ATOM 1999 O O . ASN A 1 269 ? -5.898 -16.781 17.656 1 57.56 269 ASN A O 1
ATOM 2003 N N . SER A 1 270 ? -7.133 -15.062 16.938 1 52.25 270 SER A N 1
ATOM 2004 C CA . SER A 1 270 ? -7.094 -14.367 18.219 1 52.25 270 SER A CA 1
ATOM 2005 C C . SER A 1 270 ? -8 -15.047 19.234 1 52.25 270 SER A C 1
ATOM 2007 O O . SER A 1 270 ? -8.023 -14.664 20.406 1 52.25 270 SER A O 1
ATOM 2009 N N . SER A 1 271 ? -8.82 -15.961 18.734 1 51.53 271 SER A N 1
ATOM 2010 C CA . SER A 1 271 ? -9.844 -16.438 19.656 1 51.53 271 SER A CA 1
ATOM 2011 C C . SER A 1 271 ? -9.32 -17.594 20.516 1 51.53 271 SER A C 1
ATOM 2013 O O . SER A 1 271 ? -8.758 -18.547 19.984 1 51.53 271 SER A O 1
ATOM 2015 N N . ASP A 1 272 ? -9.125 -17.297 21.797 1 47.62 272 ASP A N 1
ATOM 2016 C CA . ASP A 1 272 ? -8.766 -18.297 22.812 1 47.62 272 ASP A CA 1
ATOM 2017 C C . ASP A 1 272 ? -9.984 -19.109 23.234 1 47.62 272 ASP A C 1
ATOM 2019 O O . ASP A 1 272 ? -11.109 -18.625 23.188 1 47.62 272 ASP A O 1
ATOM 2023 N N . GLY A 1 273 ? -9.891 -20.5 23.344 1 50.66 273 GLY A N 1
ATOM 2024 C CA . GLY A 1 273 ? -10.82 -21.375 24.047 1 50.66 273 GLY A CA 1
ATOM 2025 C C . GLY A 1 273 ? -11.422 -22.453 23.172 1 50.66 273 GLY A C 1
ATOM 2026 O O . GLY A 1 273 ? -11.008 -22.625 22.016 1 50.66 273 GLY A O 1
ATOM 2027 N N . PRO A 1 274 ? -12.367 -23.172 23.766 1 53.19 274 PRO A N 1
ATOM 2028 C CA . PRO A 1 274 ? -12.945 -24.359 23.125 1 53.19 274 PRO A CA 1
ATOM 2029 C C . PRO A 1 274 ? -13.664 -24.031 21.828 1 53.19 274 PRO A C 1
ATOM 2031 O O . PRO A 1 274 ? -13.781 -24.875 20.938 1 53.19 274 PRO A O 1
ATOM 2034 N N . GLU A 1 275 ? -14.305 -23.016 21.922 1 49.28 275 GLU A N 1
ATOM 2035 C CA . GLU A 1 275 ? -15.102 -22.609 20.766 1 49.28 275 GLU A CA 1
ATOM 2036 C C . GLU A 1 275 ? -14.25 -21.859 19.75 1 49.28 275 GLU A C 1
ATOM 2038 O O . GLU A 1 275 ? -14.711 -21.562 18.641 1 49.28 275 GLU A O 1
ATOM 2043 N N . GLY A 1 276 ? -13.242 -21.406 20.219 1 49.03 276 GLY A N 1
ATOM 2044 C CA . GLY A 1 276 ? -12.406 -20.5 19.453 1 49.03 276 GLY A CA 1
ATOM 2045 C C . GLY A 1 276 ? -11.547 -21.203 18.422 1 49.03 276 GLY A C 1
ATOM 2046 O O . GLY A 1 276 ? -11.414 -22.438 18.453 1 49.03 276 GLY A O 1
ATOM 2047 N N . GLY A 1 277 ? -11.547 -20.703 17.141 1 45.38 277 GLY A N 1
ATOM 2048 C CA . GLY A 1 277 ? -11.219 -20.906 15.734 1 45.38 277 GLY A CA 1
ATOM 2049 C C . GLY A 1 277 ? -9.75 -21.188 15.5 1 45.38 277 GLY A C 1
ATOM 2050 O O . GLY A 1 277 ? -9.266 -21.078 14.367 1 45.38 277 GLY A O 1
ATOM 2051 N N . ASP A 1 278 ? -8.93 -20.562 16.266 1 49.53 278 ASP A N 1
ATOM 2052 C CA . ASP A 1 278 ? -7.645 -20.328 15.594 1 49.53 278 ASP A CA 1
ATOM 2053 C C . ASP A 1 278 ? -7.285 -21.5 14.688 1 49.53 278 ASP A C 1
ATOM 2055 O O . ASP A 1 278 ? -6.402 -21.391 13.836 1 49.53 278 ASP A O 1
ATOM 2059 N N . GLU A 1 279 ? -7.234 -22.969 15.094 1 57.06 279 GLU A N 1
ATOM 2060 C CA . GLU A 1 279 ? -6.227 -23.953 14.703 1 57.06 279 GLU A CA 1
ATOM 2061 C C . GLU A 1 279 ? -6.844 -25.078 13.875 1 57.06 279 GLU A C 1
ATOM 2063 O O . GLU A 1 279 ? -7.816 -25.703 14.297 1 57.06 279 GLU A O 1
ATOM 2068 N N . ASN A 1 280 ? -6.887 -24.734 12.492 1 70.06 280 ASN A N 1
ATOM 2069 C CA . ASN A 1 280 ? -7.105 -26.047 11.867 1 70.06 280 ASN A CA 1
ATOM 2070 C C . ASN A 1 280 ? -5.898 -26.953 12.055 1 70.06 280 ASN A C 1
ATOM 2072 O O . ASN A 1 280 ? -4.809 -26.5 12.391 1 70.06 280 ASN A O 1
ATOM 2076 N N . ASN A 1 281 ? -6.25 -28.141 12.195 1 81 281 ASN A N 1
ATOM 2077 C CA . ASN A 1 281 ? -5.234 -29.188 12.281 1 81 281 ASN A CA 1
ATOM 2078 C C . ASN A 1 281 ? -4.934 -29.781 10.906 1 81 281 ASN A C 1
ATOM 2080 O O . ASN A 1 281 ? -4.754 -31 10.781 1 81 281 ASN A O 1
ATOM 2084 N N . SER A 1 282 ? -4.938 -28.922 9.977 1 90.25 282 SER A N 1
ATOM 2085 C CA . SER A 1 282 ? -4.734 -29.375 8.602 1 90.25 282 SER A CA 1
ATOM 2086 C C . SER A 1 282 ? -3.303 -29.844 8.391 1 90.25 282 SER A C 1
ATOM 2088 O O . SER A 1 282 ? -2.369 -29.328 8.992 1 90.25 282 SER A O 1
ATOM 2090 N N . TYR A 1 283 ? -3.145 -30.891 7.645 1 94.31 283 TYR A N 1
ATOM 2091 C CA . TYR A 1 283 ? -1.837 -31.297 7.137 1 94.31 283 TYR A CA 1
ATOM 2092 C C . TYR A 1 283 ? -1.958 -31.922 5.758 1 94.31 283 TYR A C 1
ATOM 2094 O O . TYR A 1 283 ? -3.047 -32.344 5.352 1 94.31 283 TYR A O 1
ATOM 2102 N N . GLY A 1 284 ? -0.861 -31.984 5.008 1 97.44 284 GLY A N 1
ATOM 2103 C CA . GLY A 1 284 ? -0.881 -32.5 3.656 1 97.44 284 GLY A CA 1
ATOM 2104 C C . GLY A 1 284 ? 0.498 -32.875 3.135 1 97.44 284 GLY A C 1
ATOM 2105 O O . GLY A 1 284 ? 1.507 -32.562 3.777 1 97.44 284 GLY A O 1
ATOM 2106 N N . LEU A 1 285 ? 0.418 -33.562 2.084 1 98.5 285 LEU A N 1
ATOM 2107 C CA . LEU A 1 285 ? 1.594 -33.969 1.317 1 98.5 285 LEU A CA 1
ATOM 2108 C C . LEU A 1 285 ? 1.574 -33.344 -0.073 1 98.5 285 LEU A C 1
ATOM 2110 O O . LEU A 1 285 ? 0.546 -33.344 -0.755 1 98.5 285 LEU A O 1
ATOM 2114 N N . ASP A 1 286 ? 2.707 -32.781 -0.422 1 98.75 286 ASP A N 1
ATOM 2115 C CA . ASP A 1 286 ? 2.824 -32.125 -1.715 1 98.75 286 ASP A CA 1
ATOM 2116 C C . ASP A 1 286 ? 4.074 -32.562 -2.461 1 98.75 286 ASP A C 1
ATOM 2118 O O . ASP A 1 286 ? 5.129 -32.781 -1.854 1 98.75 286 ASP A O 1
ATOM 2122 N N . GLY A 1 287 ? 3.928 -32.75 -3.768 1 98.81 287 GLY A N 1
ATOM 2123 C CA . GLY A 1 287 ? 5.047 -33.156 -4.605 1 98.81 287 GLY A CA 1
ATOM 2124 C C . GLY A 1 287 ? 4.977 -32.562 -6.008 1 98.81 287 GLY A C 1
ATOM 2125 O O . GLY A 1 287 ? 3.889 -32.375 -6.551 1 98.81 287 GLY A O 1
ATOM 2126 N N . ARG A 1 288 ? 6.176 -32.344 -6.629 1 98.81 288 ARG A N 1
ATOM 2127 C CA . ARG A 1 288 ? 6.312 -31.844 -7.992 1 98.81 288 ARG A CA 1
ATOM 2128 C C . ARG A 1 288 ? 7.621 -32.312 -8.617 1 98.81 288 ARG A C 1
ATOM 2130 O O . ARG A 1 288 ? 8.656 -32.344 -7.957 1 98.81 288 ARG A O 1
ATOM 2137 N N . ALA A 1 289 ? 7.551 -32.75 -9.812 1 98.88 289 ALA A N 1
ATOM 2138 C CA . ALA A 1 289 ? 8.727 -33.125 -10.602 1 98.88 289 ALA A CA 1
ATOM 2139 C C . ALA A 1 289 ? 8.773 -32.344 -11.914 1 98.88 289 ALA A C 1
ATOM 2141 O O . ALA A 1 289 ? 7.754 -32.188 -12.594 1 98.88 289 ALA A O 1
ATOM 2142 N N . VAL A 1 290 ? 9.984 -31.875 -12.227 1 98.81 290 VAL A N 1
ATOM 2143 C CA . VAL A 1 290 ? 10.188 -31.109 -13.453 1 98.81 290 VAL A CA 1
ATOM 2144 C C . VAL A 1 290 ? 11.375 -31.672 -14.234 1 98.81 290 VAL A C 1
ATOM 2146 O O . VAL A 1 290 ? 12.422 -31.969 -13.656 1 98.81 290 VAL A O 1
ATOM 2149 N N . TYR A 1 291 ? 11.18 -31.891 -15.516 1 98.75 291 TYR A N 1
ATOM 2150 C CA . TYR A 1 291 ? 12.219 -32.156 -16.5 1 98.75 291 TYR A CA 1
ATOM 2151 C C . TYR A 1 291 ? 12.359 -31.016 -17.484 1 98.75 291 TYR A C 1
ATOM 2153 O O . TYR A 1 291 ? 11.461 -30.781 -18.297 1 98.75 291 TYR A O 1
ATOM 2161 N N . ALA A 1 292 ? 13.578 -30.312 -17.406 1 98.69 292 ALA A N 1
ATOM 2162 C CA . ALA A 1 292 ? 13.734 -29.078 -18.172 1 98.69 292 ALA A CA 1
ATOM 2163 C C . ALA A 1 292 ? 15.047 -29.078 -18.938 1 98.69 292 ALA A C 1
ATOM 2165 O O . ALA A 1 292 ? 15.93 -28.266 -18.672 1 98.69 292 ALA A O 1
ATOM 2166 N N . PRO A 1 293 ? 15.156 -29.734 -20 1 98.19 293 PRO A N 1
ATOM 2167 C CA . PRO A 1 293 ? 16.391 -29.75 -20.781 1 98.19 293 PRO A CA 1
ATOM 2168 C C . PRO A 1 293 ? 16.562 -28.531 -21.688 1 98.19 293 PRO A C 1
ATOM 2170 O O . PRO A 1 293 ? 15.562 -27.922 -22.062 1 98.19 293 PRO A O 1
ATOM 2173 N N . LYS A 1 294 ? 17.797 -28.234 -21.906 1 96.94 294 LYS A N 1
ATOM 2174 C CA . LYS A 1 294 ? 18.109 -27.25 -22.922 1 96.94 294 LYS A CA 1
ATOM 2175 C C . LYS A 1 294 ? 18.484 -27.922 -24.25 1 96.94 294 LYS A C 1
ATOM 2177 O O . LYS A 1 294 ? 19.406 -28.734 -24.297 1 96.94 294 LYS A O 1
ATOM 2182 N N . LEU A 1 295 ? 17.75 -27.625 -25.25 1 97.31 295 LEU A N 1
ATOM 2183 C CA . LEU A 1 295 ? 18.031 -28.125 -26.594 1 97.31 295 LEU A CA 1
ATOM 2184 C C . LEU A 1 295 ? 18.547 -27 -27.484 1 97.31 295 LEU A C 1
ATOM 2186 O O . LEU A 1 295 ? 17.75 -26.312 -28.125 1 97.31 295 LEU A O 1
ATOM 2190 N N . GLY A 1 296 ? 19.859 -26.922 -27.703 1 95.81 296 GLY A N 1
ATOM 2191 C CA . GLY A 1 296 ? 20.406 -25.734 -28.344 1 95.81 296 GLY A CA 1
ATOM 2192 C C . GLY A 1 296 ? 20.125 -24.453 -27.594 1 95.81 296 GLY A C 1
ATOM 2193 O O . GLY A 1 296 ? 20.484 -24.328 -26.422 1 95.81 296 GLY A O 1
ATOM 2194 N N . GLN A 1 297 ? 19.391 -23.625 -28.281 1 95.75 297 GLN A N 1
ATOM 2195 C CA . GLN A 1 297 ? 19.078 -22.344 -27.641 1 95.75 297 GLN A CA 1
ATOM 2196 C C . GLN A 1 297 ? 17.672 -22.359 -27.047 1 95.75 297 GLN A C 1
ATOM 2198 O O . GLN A 1 297 ? 17.203 -21.344 -26.531 1 95.75 297 GLN A O 1
ATOM 2203 N N . THR A 1 298 ? 17.094 -23.516 -27.062 1 98.19 298 THR A N 1
ATOM 2204 C CA . THR A 1 298 ? 15.711 -23.641 -26.609 1 98.19 298 THR A CA 1
ATOM 2205 C C . THR A 1 298 ? 15.656 -24.297 -25.234 1 98.19 298 THR A C 1
ATOM 2207 O O . THR A 1 298 ? 16.219 -25.375 -25.031 1 98.19 298 THR A O 1
ATOM 2210 N N . GLN A 1 299 ? 15.055 -23.594 -24.281 1 98.5 299 GLN A N 1
ATOM 2211 C CA . GLN A 1 299 ? 14.742 -24.156 -22.969 1 98.5 299 GLN A CA 1
ATOM 2212 C C . GLN A 1 299 ? 13.375 -24.828 -22.969 1 98.5 299 GLN A C 1
ATOM 2214 O O . GLN A 1 299 ? 12.367 -24.203 -23.281 1 98.5 299 GLN A O 1
ATOM 2219 N N . LEU A 1 300 ? 13.336 -26.125 -22.609 1 98.75 300 LEU A N 1
ATOM 2220 C CA . LEU A 1 300 ? 12.078 -26.859 -22.484 1 98.75 300 LEU A CA 1
ATOM 2221 C C . LEU A 1 300 ? 11.734 -27.109 -21.031 1 98.75 300 LEU A C 1
ATOM 2223 O O . LEU A 1 300 ? 12.609 -27.062 -20.156 1 98.75 300 LEU A O 1
ATOM 2227 N N . HIS A 1 301 ? 10.477 -27.328 -20.797 1 98.88 301 HIS A N 1
ATOM 2228 C CA . HIS A 1 301 ? 9.961 -27.609 -19.453 1 98.88 301 HIS A CA 1
ATOM 2229 C C . HIS A 1 301 ? 8.781 -28.578 -19.516 1 98.88 301 HIS A C 1
ATOM 2231 O O . HIS A 1 301 ? 7.789 -28.312 -20.188 1 98.88 301 HIS A O 1
ATOM 2237 N N . LEU A 1 302 ? 8.891 -29.688 -18.906 1 98.88 302 LEU A N 1
ATOM 2238 C CA . LEU A 1 302 ? 7.816 -30.625 -18.609 1 98.88 302 LEU A CA 1
ATOM 2239 C C . LEU A 1 302 ? 7.711 -30.891 -17.125 1 98.88 302 LEU A C 1
ATOM 2241 O O . LEU A 1 302 ? 8.719 -31.156 -16.453 1 98.88 302 LEU A O 1
ATOM 2245 N N . GLY A 1 303 ? 6.539 -30.734 -16.594 1 98.81 303 GLY A N 1
ATOM 2246 C CA . GLY A 1 303 ? 6.387 -30.953 -15.164 1 98.81 303 GLY A CA 1
ATOM 2247 C C . GLY A 1 303 ? 5.062 -31.594 -14.789 1 98.81 303 GLY A C 1
ATOM 2248 O O . GLY A 1 303 ? 4.141 -31.641 -15.609 1 98.81 303 GLY A O 1
ATOM 2249 N N . ALA A 1 304 ? 5.016 -32.125 -13.602 1 98.81 304 ALA A N 1
ATOM 2250 C CA . ALA A 1 304 ? 3.812 -32.688 -12.992 1 98.81 304 ALA A CA 1
ATOM 2251 C C . ALA A 1 304 ? 3.832 -32.5 -11.477 1 98.81 304 ALA A C 1
ATOM 2253 O O . ALA A 1 304 ? 4.902 -32.438 -10.867 1 98.81 304 ALA A O 1
ATOM 2254 N N . SER A 1 305 ? 2.66 -32.375 -10.922 1 98.75 305 SER A N 1
ATOM 2255 C CA . SER A 1 305 ? 2.555 -32.25 -9.469 1 98.75 305 SER A CA 1
ATOM 2256 C C . SER A 1 305 ? 1.355 -33.031 -8.938 1 98.75 305 SER A C 1
ATOM 2258 O O . SER A 1 305 ? 0.389 -33.281 -9.672 1 98.75 305 SER A O 1
ATOM 2260 N N . ALA A 1 306 ? 1.435 -33.469 -7.672 1 98.81 306 ALA A N 1
ATOM 2261 C CA . ALA A 1 306 ? 0.361 -34.156 -6.957 1 98.81 306 ALA A CA 1
ATOM 2262 C C . ALA A 1 306 ? 0.33 -33.75 -5.488 1 98.81 306 ALA A C 1
ATOM 2264 O O . ALA A 1 306 ? 1.378 -33.562 -4.859 1 98.81 306 ALA A O 1
ATOM 2265 N N . HIS A 1 307 ? -0.865 -33.625 -5.008 1 98.81 307 HIS A N 1
ATOM 2266 C CA . HIS A 1 307 ? -1.069 -33.062 -3.678 1 98.81 307 HIS A CA 1
ATOM 2267 C C . HIS A 1 307 ? -2.244 -33.719 -2.973 1 98.81 307 HIS A C 1
ATOM 2269 O O . HIS A 1 307 ? -3.258 -34.031 -3.605 1 98.81 307 HIS A O 1
ATOM 2275 N N . TRP A 1 308 ? -2.057 -33.938 -1.713 1 98.62 308 TRP A N 1
ATOM 2276 C CA . TRP A 1 308 ? -3.113 -34.406 -0.826 1 98.62 308 TRP A CA 1
ATOM 2277 C C . TRP A 1 308 ? -3.141 -33.594 0.47 1 98.62 308 TRP A C 1
ATOM 2279 O O . TRP A 1 308 ? -2.09 -33.281 1.035 1 98.62 308 TRP A O 1
ATOM 2289 N N . ARG A 1 309 ? -4.363 -33.25 0.912 1 96.62 309 ARG A N 1
ATOM 2290 C CA . ARG A 1 309 ? -4.453 -32.594 2.219 1 96.62 309 ARG A CA 1
ATOM 2291 C C . ARG A 1 309 ? -5.785 -32.906 2.891 1 96.62 309 ARG A C 1
ATOM 2293 O O . ARG A 1 309 ? -6.809 -33.031 2.217 1 96.62 309 ARG A O 1
ATOM 2300 N N . THR A 1 310 ? -5.754 -33.031 4.172 1 95.19 310 THR A N 1
ATOM 2301 C CA . THR A 1 310 ? -6.945 -33.062 5.016 1 95.19 310 THR A CA 1
ATOM 2302 C C . THR A 1 310 ? -7.133 -31.719 5.727 1 95.19 310 THR A C 1
ATOM 2304 O O . THR A 1 310 ? -6.18 -31.156 6.277 1 95.19 310 THR A O 1
ATOM 2307 N N . LEU A 1 311 ? -8.352 -31.234 5.617 1 90.5 311 LEU A N 1
ATOM 2308 C CA . LEU A 1 311 ? -8.555 -29.859 6.074 1 90.5 311 LEU A CA 1
ATOM 2309 C C . LEU A 1 311 ? -8.703 -29.812 7.59 1 90.5 311 LEU A C 1
ATOM 2311 O O . LEU A 1 311 ? -8.273 -28.844 8.227 1 90.5 311 LEU A O 1
ATOM 2315 N N . LYS A 1 312 ? -9.398 -30.734 8.211 1 86.31 312 LYS A N 1
ATOM 2316 C CA . LYS A 1 312 ? -9.586 -30.859 9.656 1 86.31 312 LYS A CA 1
ATOM 2317 C C . LYS A 1 312 ? -9.891 -29.516 10.289 1 86.31 312 LYS A C 1
ATOM 2319 O O . LYS A 1 312 ? -9.242 -29.109 11.258 1 86.31 312 LYS A O 1
ATOM 2324 N N . ARG A 1 313 ? -10.812 -28.906 9.734 1 77.56 313 ARG A N 1
ATOM 2325 C CA . ARG A 1 313 ? -11.188 -27.594 10.227 1 77.56 313 ARG A CA 1
ATOM 2326 C C . ARG A 1 313 ? -11.867 -27.688 11.594 1 77.56 313 ARG A C 1
ATOM 2328 O O . ARG A 1 313 ? -12.617 -28.625 11.852 1 77.56 313 ARG A O 1
ATOM 2335 N N . VAL A 1 314 ? -11.484 -26.734 12.438 1 70.94 314 VAL A N 1
ATOM 2336 C CA . VAL A 1 314 ? -12.094 -26.719 13.766 1 70.94 314 VAL A CA 1
ATOM 2337 C C . VAL A 1 314 ? -13.359 -25.859 13.742 1 70.94 314 VAL A C 1
ATOM 2339 O O . VAL A 1 314 ? -14.273 -26.078 14.539 1 70.94 314 VAL A O 1
ATOM 2342 N N . THR A 1 315 ? -13.273 -24.859 12.953 1 66.44 315 THR A N 1
ATOM 2343 C CA . THR A 1 315 ? -14.484 -24.062 12.805 1 66.44 315 THR A CA 1
ATOM 2344 C C . THR A 1 315 ? -15.148 -24.328 11.453 1 66.44 315 THR A C 1
ATOM 2346 O O . THR A 1 315 ? -14.477 -24.719 10.492 1 66.44 315 THR A O 1
ATOM 2349 N N . ASP A 1 316 ? -16.469 -24.312 11.492 1 58.53 316 ASP A N 1
ATOM 2350 C CA . ASP A 1 316 ? -17.328 -24.719 10.375 1 58.53 316 ASP A CA 1
ATOM 2351 C C . ASP A 1 316 ? -17.266 -23.719 9.234 1 58.53 316 ASP A C 1
ATOM 2353 O O . ASP A 1 316 ? -18.281 -23.375 8.633 1 58.53 316 ASP A O 1
ATOM 2357 N N . ALA A 1 317 ? -16.094 -23.406 8.898 1 73.38 317 ALA A N 1
ATOM 2358 C CA . ALA A 1 317 ? -16.188 -22.594 7.688 1 73.38 317 ALA A CA 1
ATOM 2359 C C . ALA A 1 317 ? -16 -23.453 6.441 1 73.38 317 ALA A C 1
ATOM 2361 O O . ALA A 1 317 ? -15.156 -24.344 6.414 1 73.38 317 ALA A O 1
ATOM 2362 N N . GLY A 1 318 ? -17.047 -23.547 5.574 1 87.06 318 GLY A N 1
ATOM 2363 C CA . GLY A 1 318 ? -16.984 -24.328 4.348 1 87.06 318 GLY A CA 1
ATOM 2364 C C . GLY A 1 318 ? -15.992 -23.781 3.348 1 87.06 318 GLY A C 1
ATOM 2365 O O . GLY A 1 318 ? -15.258 -22.828 3.645 1 87.06 318 GLY A O 1
ATOM 2366 N N . THR A 1 319 ? -15.734 -24.578 2.342 1 93.12 319 THR A N 1
ATOM 2367 C CA . THR A 1 319 ? -14.812 -24.219 1.274 1 93.12 319 THR A CA 1
ATOM 2368 C C . THR A 1 319 ? -15.57 -23.812 0.017 1 93.12 319 THR A C 1
ATOM 2370 O O . THR A 1 319 ? -16.578 -24.422 -0.336 1 93.12 319 THR A O 1
ATOM 2373 N N . ARG A 1 320 ? -15.094 -22.766 -0.608 1 95.75 320 ARG A N 1
ATOM 2374 C CA . ARG A 1 320 ? -15.617 -22.359 -1.909 1 95.75 320 ARG A CA 1
ATOM 2375 C C . ARG A 1 320 ? -14.523 -22.375 -2.969 1 95.75 320 ARG A C 1
ATOM 2377 O O . ARG A 1 320 ? -13.375 -22.016 -2.688 1 95.75 320 ARG A O 1
ATOM 2384 N N . TYR A 1 321 ? -14.875 -22.828 -4.078 1 97.94 321 TYR A N 1
ATOM 2385 C CA . TYR A 1 321 ? -14.055 -22.719 -5.273 1 97.94 321 TYR A CA 1
ATOM 2386 C C . TYR A 1 321 ? -14.633 -21.703 -6.246 1 97.94 321 TYR A C 1
ATOM 2388 O O . TYR A 1 321 ? -15.719 -21.906 -6.801 1 97.94 321 TYR A O 1
ATOM 2396 N N . ARG A 1 322 ? -13.938 -20.562 -6.441 1 97.19 322 ARG A N 1
ATOM 2397 C CA . ARG A 1 322 ? -14.508 -19.469 -7.207 1 97.19 322 ARG A CA 1
ATOM 2398 C C . ARG A 1 322 ? -13.414 -18.641 -7.875 1 97.19 322 ARG A C 1
ATOM 2400 O O . ARG A 1 322 ? -12.234 -18.766 -7.539 1 97.19 322 ARG A O 1
ATOM 2407 N N . GLN A 1 323 ? -13.828 -17.844 -8.789 1 96.44 323 GLN A N 1
ATOM 2408 C CA . GLN A 1 323 ? -12.852 -17.062 -9.547 1 96.44 323 GLN A CA 1
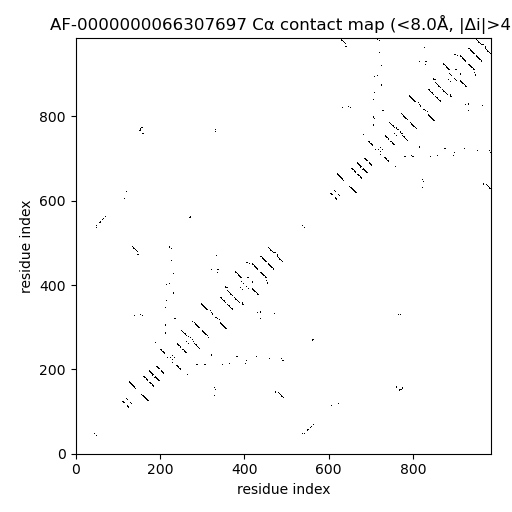ATOM 2409 C C . GLN A 1 323 ? -13.391 -15.672 -9.859 1 96.44 323 GLN A C 1
ATOM 2411 O O . GLN A 1 323 ? -14.57 -15.523 -10.203 1 96.44 323 GLN A O 1
ATOM 2416 N N . ARG A 1 324 ? -12.516 -14.719 -9.781 1 93.81 324 ARG A N 1
ATOM 2417 C CA . ARG A 1 324 ? -12.805 -13.344 -10.18 1 93.81 324 ARG A CA 1
ATOM 2418 C C . ARG A 1 324 ? -12.898 -13.227 -11.703 1 93.81 324 ARG A C 1
ATOM 2420 O O . ARG A 1 324 ? -12.328 -14.039 -12.43 1 93.81 324 ARG A O 1
ATOM 2427 N N . PRO A 1 325 ? -13.602 -12.18 -12.117 1 95.44 325 PRO A N 1
ATOM 2428 C CA . PRO A 1 325 ? -13.531 -11.898 -13.555 1 95.44 325 PRO A CA 1
ATOM 2429 C C . PRO A 1 325 ? -12.203 -11.266 -13.969 1 95.44 325 PRO A C 1
ATOM 2431 O O . PRO A 1 325 ? -12.18 -10.117 -14.414 1 95.44 325 PRO A O 1
ATOM 2434 N N . TYR A 1 326 ? -11.203 -11.953 -13.773 1 96.56 326 TYR A N 1
ATOM 2435 C CA . TYR A 1 326 ? -9.82 -11.766 -14.203 1 96.56 326 TYR A CA 1
ATOM 2436 C C . TYR A 1 326 ? -9.102 -10.766 -13.312 1 96.56 326 TYR A C 1
ATOM 2438 O O . TYR A 1 326 ? -8.164 -11.133 -12.594 1 96.56 326 TYR A O 1
ATOM 2446 N N . VAL A 1 327 ? -9.539 -9.508 -13.211 1 94.25 327 VAL A N 1
ATOM 2447 C CA . VAL A 1 327 ? -8.766 -8.508 -12.484 1 94.25 327 VAL A CA 1
ATOM 2448 C C . VAL A 1 327 ? -9.094 -8.586 -10.992 1 94.25 327 VAL A C 1
ATOM 2450 O O . VAL A 1 327 ? -10.242 -8.812 -10.609 1 94.25 327 VAL A O 1
ATOM 2453 N N . HIS A 1 328 ? -8.102 -8.344 -10.227 1 91.94 328 HIS A N 1
ATOM 2454 C CA . HIS A 1 328 ? -8.234 -8.438 -8.773 1 91.94 328 HIS A CA 1
ATOM 2455 C C . HIS A 1 328 ? -9 -7.25 -8.211 1 91.94 328 HIS A C 1
ATOM 2457 O O . HIS A 1 328 ? -9.539 -7.312 -7.102 1 91.94 328 HIS A O 1
ATOM 2463 N N . ALA A 1 329 ? -9.109 -6.188 -8.938 1 85.31 329 ALA A N 1
ATOM 2464 C CA . ALA A 1 329 ? -9.797 -4.977 -8.492 1 85.31 329 ALA A CA 1
ATOM 2465 C C . ALA A 1 329 ? -11.289 -5.23 -8.297 1 85.31 329 ALA A C 1
ATOM 2467 O O . ALA A 1 329 ? -11.984 -4.422 -7.676 1 85.31 329 ALA A O 1
ATOM 2468 N N . SER A 1 330 ? -11.758 -6.336 -8.82 1 85.88 330 SER A N 1
ATOM 2469 C CA . SER A 1 330 ? -13.148 -6.715 -8.602 1 85.88 330 SER A CA 1
ATOM 2470 C C . SER A 1 330 ? -13.258 -7.836 -7.57 1 85.88 330 SER A C 1
ATOM 2472 O O . SER A 1 330 ? -12.609 -8.875 -7.707 1 85.88 330 SER A O 1
ATOM 2474 N N . ASN A 1 331 ? -14.102 -7.617 -6.66 1 82.75 331 ASN A N 1
ATOM 2475 C CA . ASN A 1 331 ? -14.305 -8.672 -5.68 1 82.75 331 ASN A CA 1
ATOM 2476 C C . ASN A 1 331 ? -15.578 -9.461 -5.953 1 82.75 331 ASN A C 1
ATOM 2478 O O . ASN A 1 331 ? -16.047 -10.227 -5.102 1 82.75 331 ASN A O 1
ATOM 2482 N N . SER A 1 332 ? -16.125 -9.219 -7.039 1 86.56 332 SER A N 1
ATOM 2483 C CA . SER A 1 332 ? -17.266 -10.016 -7.457 1 86.56 332 SER A CA 1
ATOM 2484 C C . SER A 1 332 ? -16.828 -11.336 -8.07 1 86.56 332 SER A C 1
ATOM 2486 O O . SER A 1 332 ? -15.766 -11.422 -8.688 1 86.56 332 SER A O 1
ATOM 2488 N N . ARG A 1 333 ? -17.672 -12.328 -7.805 1 92.56 333 ARG A N 1
ATOM 2489 C CA . ARG A 1 333 ? -17.5 -13.625 -8.453 1 92.56 333 ARG A CA 1
ATOM 2490 C C . ARG A 1 333 ? -18.703 -13.984 -9.305 1 92.56 333 ARG A C 1
ATOM 2492 O O . ARG A 1 333 ? -19.812 -14.141 -8.789 1 92.56 333 ARG A O 1
ATOM 2499 N N . LEU A 1 334 ? -18.375 -14.133 -10.555 1 94.62 334 LEU A N 1
ATOM 2500 C CA . LEU A 1 334 ? -19.484 -14.469 -11.453 1 94.62 334 LEU A CA 1
ATOM 2501 C C . LEU A 1 334 ? -19.641 -15.984 -11.578 1 94.62 334 LEU A C 1
ATOM 2503 O O . LEU A 1 334 ? -20.688 -16.469 -11.992 1 94.62 334 LEU A O 1
ATOM 2507 N N . ILE A 1 335 ? -18.594 -16.734 -11.273 1 97.38 335 ILE A N 1
ATOM 2508 C CA . ILE A 1 335 ? -18.672 -18.172 -11.156 1 97.38 335 ILE A CA 1
ATOM 2509 C C . ILE A 1 335 ? -18.031 -18.625 -9.836 1 97.38 335 ILE A C 1
ATOM 2511 O O . ILE A 1 335 ? -17.094 -18 -9.352 1 97.38 335 ILE A O 1
ATOM 2515 N N . GLY A 1 336 ? -18.609 -19.703 -9.328 1 97.81 336 GLY A N 1
ATOM 2516 C CA . GLY A 1 336 ? -18.172 -20.234 -8.055 1 97.81 336 GLY A CA 1
ATOM 2517 C C . GLY A 1 336 ? -19.141 -21.219 -7.453 1 97.81 336 GLY A C 1
ATOM 2518 O O . GLY A 1 336 ? -20.359 -21.109 -7.656 1 97.81 336 GLY A O 1
ATOM 2519 N N . THR A 1 337 ? -18.578 -22.078 -6.684 1 97.88 337 THR A N 1
ATOM 2520 C CA . THR A 1 337 ? -19.438 -23.031 -6 1 97.88 337 THR A CA 1
ATOM 2521 C C . THR A 1 337 ? -20.109 -22.391 -4.797 1 97.88 337 THR A C 1
ATOM 2523 O O . THR A 1 337 ? -19.672 -21.344 -4.32 1 97.88 337 THR A O 1
ATOM 2526 N N . ALA A 1 338 ? -21.156 -23.047 -4.336 1 95.25 338 ALA A N 1
ATOM 2527 C CA . ALA A 1 338 ? -21.609 -22.75 -2.979 1 95.25 338 ALA A CA 1
ATOM 2528 C C . ALA A 1 338 ? -20.578 -23.172 -1.944 1 95.25 338 ALA A C 1
ATOM 2530 O O . ALA A 1 338 ? -19.516 -23.703 -2.297 1 95.25 338 ALA A O 1
ATOM 2531 N N . VAL A 1 339 ? -20.859 -22.812 -0.712 1 95 339 VAL A N 1
ATOM 2532 C CA . VAL A 1 339 ? -20 -23.297 0.361 1 95 339 VAL A CA 1
ATOM 2533 C C . VAL A 1 339 ? -20.141 -24.812 0.481 1 95 339 VAL A C 1
ATOM 2535 O O . VAL A 1 339 ? -21.25 -25.328 0.648 1 95 339 VAL A O 1
ATOM 2538 N N . LEU A 1 340 ? -19.016 -25.484 0.393 1 95.88 340 LEU A N 1
ATOM 2539 C CA . LEU A 1 340 ? -19.016 -26.938 0.431 1 95.88 340 LEU A CA 1
ATOM 2540 C C . LEU A 1 340 ? -18.359 -27.453 1.711 1 95.88 340 LEU A C 1
ATOM 2542 O O . LEU A 1 340 ? -17.359 -26.891 2.164 1 95.88 340 LEU A O 1
ATOM 2546 N N . PRO A 1 341 ? -18.875 -28.469 2.268 1 94.19 341 PRO A N 1
ATOM 2547 C CA . PRO A 1 341 ? -18.234 -29.094 3.436 1 94.19 341 PRO A CA 1
ATOM 2548 C C . PRO A 1 341 ? -17.109 -30.031 3.062 1 94.19 341 PRO A C 1
ATOM 2550 O O . PRO A 1 341 ? -17.219 -31.25 3.25 1 94.19 341 PRO A O 1
ATOM 2553 N N . VAL A 1 342 ? -16.047 -29.547 2.662 1 95.5 342 VAL A N 1
ATOM 2554 C CA . VAL A 1 342 ? -14.914 -30.312 2.162 1 95.5 342 VAL A CA 1
ATOM 2555 C C . VAL A 1 342 ? -14.086 -30.828 3.334 1 95.5 342 VAL A C 1
ATOM 2557 O O . VAL A 1 342 ? -13.75 -30.078 4.25 1 95.5 342 VAL A O 1
ATOM 2560 N N . GLU A 1 343 ? -13.719 -32.062 3.266 1 94.12 343 GLU A N 1
ATOM 2561 C CA . GLU A 1 343 ? -12.891 -32.688 4.301 1 94.12 343 GLU A CA 1
ATOM 2562 C C . GLU A 1 343 ? -11.469 -32.906 3.812 1 94.12 343 GLU A C 1
ATOM 2564 O O . GLU A 1 343 ? -10.508 -32.719 4.574 1 94.12 343 GLU A O 1
ATOM 2569 N N . GLU A 1 344 ? -11.406 -33.344 2.648 1 96 344 GLU A N 1
ATOM 2570 C CA . GLU A 1 344 ? -10.117 -33.688 2.045 1 96 344 GLU A CA 1
ATOM 2571 C C . GLU A 1 344 ? -10.047 -33.188 0.604 1 96 344 GLU A C 1
ATOM 2573 O O . GLU A 1 344 ? -11.062 -33.094 -0.085 1 96 344 GLU A O 1
ATOM 2578 N N . GLU A 1 345 ? -8.82 -32.906 0.233 1 97.81 345 GLU A N 1
ATOM 2579 C CA . GLU A 1 345 ? -8.562 -32.531 -1.154 1 97.81 345 GLU A CA 1
ATOM 2580 C C . GLU A 1 345 ? -7.434 -33.375 -1.75 1 97.81 345 GLU A C 1
ATOM 2582 O O . GLU A 1 345 ? -6.445 -33.688 -1.074 1 97.81 345 GLU A O 1
ATOM 2587 N N . VAL A 1 346 ? -7.637 -33.844 -2.936 1 98.5 346 VAL A N 1
ATOM 2588 C CA . VAL A 1 346 ? -6.605 -34.406 -3.793 1 98.5 346 VAL A CA 1
ATOM 2589 C C . VAL A 1 346 ? -6.543 -33.656 -5.113 1 98.5 346 VAL A C 1
ATOM 2591 O O . VAL A 1 346 ? -7.566 -33.469 -5.781 1 98.5 346 VAL A O 1
ATOM 2594 N N . HIS A 1 347 ? -5.395 -33.219 -5.48 1 98.5 347 HIS A N 1
ATOM 2595 C CA . HIS A 1 347 ? -5.301 -32.469 -6.727 1 98.5 347 HIS A CA 1
ATOM 2596 C C . HIS A 1 347 ? -3.955 -32.688 -7.406 1 98.5 347 HIS A C 1
ATOM 2598 O O . HIS A 1 347 ? -2.977 -33.062 -6.746 1 98.5 347 HIS A O 1
ATOM 2604 N N . TYR A 1 348 ? -3.895 -32.594 -8.695 1 98.75 348 TYR A N 1
ATOM 2605 C CA . TYR A 1 348 ? -2.699 -32.844 -9.492 1 98.75 348 TYR A CA 1
ATOM 2606 C C . TYR A 1 348 ? -2.732 -32.094 -10.797 1 98.75 348 TYR A C 1
ATOM 2608 O O . TYR A 1 348 ? -3.803 -31.672 -11.258 1 98.75 348 TYR A O 1
ATOM 2616 N N . GLY A 1 349 ? -1.563 -31.828 -11.383 1 98.81 349 GLY A N 1
ATOM 2617 C CA . GLY A 1 349 ? -1.456 -31.031 -12.586 1 98.81 349 GLY A CA 1
ATOM 2618 C C . GLY A 1 349 ? -0.29 -31.422 -13.477 1 98.81 349 GLY A C 1
ATOM 2619 O O . GLY A 1 349 ? 0.62 -32.125 -13.031 1 98.81 349 GLY A O 1
ATOM 2620 N N . LEU A 1 350 ? -0.411 -31.062 -14.734 1 98.94 350 LEU A N 1
ATOM 2621 C CA . LEU A 1 350 ? 0.638 -31.219 -15.734 1 98.94 350 LEU A CA 1
ATOM 2622 C C . LEU A 1 350 ? 1.081 -29.859 -16.266 1 98.94 350 LEU A C 1
ATOM 2624 O O . LEU A 1 350 ? 0.273 -28.938 -16.375 1 98.94 350 LEU A O 1
ATOM 2628 N N . GLU A 1 351 ? 2.395 -29.797 -16.562 1 98.88 351 GLU A N 1
ATOM 2629 C CA . GLU A 1 351 ? 2.988 -28.547 -17.031 1 98.88 351 GLU A CA 1
ATOM 2630 C C . GLU A 1 351 ? 3.824 -28.766 -18.281 1 98.88 351 GLU A C 1
ATOM 2632 O O . GLU A 1 351 ? 4.52 -29.781 -18.406 1 98.88 351 GLU A O 1
ATOM 2637 N N . ALA A 1 352 ? 3.734 -27.844 -19.203 1 98.94 352 ALA A N 1
ATOM 2638 C CA . ALA A 1 352 ? 4.637 -27.734 -20.344 1 98.94 352 ALA A CA 1
ATOM 2639 C C . ALA A 1 352 ? 4.965 -26.281 -20.641 1 98.94 352 ALA A C 1
ATOM 2641 O O . ALA A 1 352 ? 4.102 -25.406 -20.531 1 98.94 352 ALA A O 1
ATOM 2642 N N . ALA A 1 353 ? 6.254 -26.031 -21.031 1 98.88 353 ALA A N 1
ATOM 2643 C CA . ALA A 1 353 ? 6.664 -24.672 -21.391 1 98.88 353 ALA A CA 1
ATOM 2644 C C . ALA A 1 353 ? 7.918 -24.688 -22.266 1 98.88 353 ALA A C 1
ATOM 2646 O O . ALA A 1 353 ? 8.562 -25.734 -22.406 1 98.88 353 ALA A O 1
ATOM 2647 N N . PHE A 1 354 ? 8.188 -23.531 -22.875 1 98.81 354 PHE A N 1
ATOM 2648 C CA . PHE A 1 354 ? 9.414 -23.375 -23.641 1 98.81 354 PHE A CA 1
ATOM 2649 C C . PHE A 1 354 ? 9.828 -21.906 -23.719 1 98.81 354 PHE A C 1
ATOM 2651 O O . PHE A 1 354 ? 9 -21.016 -23.547 1 98.81 354 PHE A O 1
ATOM 2658 N N . VAL A 1 355 ? 11.078 -21.672 -23.844 1 98.75 355 VAL A N 1
ATOM 2659 C CA . VAL A 1 355 ? 11.688 -20.406 -24.203 1 98.75 355 VAL A CA 1
ATOM 2660 C C . VAL A 1 355 ? 12.625 -20.594 -25.391 1 98.75 355 VAL A C 1
ATOM 2662 O O . VAL A 1 355 ? 13.562 -21.406 -25.328 1 98.75 355 VAL A O 1
ATOM 2665 N N . SER A 1 356 ? 12.391 -19.906 -26.422 1 98.69 356 SER A N 1
ATOM 2666 C CA . SER A 1 356 ? 13.219 -19.969 -27.609 1 98.69 356 SER A CA 1
ATOM 2667 C C . SER A 1 356 ? 13.398 -18.594 -28.25 1 98.69 356 SER A C 1
ATOM 2669 O O . SER A 1 356 ? 12.531 -18.141 -29 1 98.69 356 SER A O 1
ATOM 2671 N N . GLY A 1 357 ? 14.609 -18.031 -28.047 1 98.06 357 GLY A N 1
ATOM 2672 C CA . GLY A 1 357 ? 14.797 -16.656 -28.484 1 98.06 357 GLY A CA 1
ATOM 2673 C C . GLY A 1 357 ? 13.758 -15.703 -27.922 1 98.06 357 GLY A C 1
ATOM 2674 O O . GLY A 1 357 ? 13.578 -15.617 -26.719 1 98.06 357 GLY A O 1
ATOM 2675 N N . ARG A 1 358 ? 13.062 -15.117 -28.844 1 98.5 358 ARG A N 1
ATOM 2676 C CA . ARG A 1 358 ? 12.102 -14.094 -28.469 1 98.5 358 ARG A CA 1
ATOM 2677 C C . ARG A 1 358 ? 10.742 -14.711 -28.141 1 98.5 358 ARG A C 1
ATOM 2679 O O . ARG A 1 358 ? 9.844 -14.023 -27.656 1 98.5 358 ARG A O 1
ATOM 2686 N N . TRP A 1 359 ? 10.578 -15.984 -28.375 1 98.75 359 TRP A N 1
ATOM 2687 C CA . TRP A 1 359 ? 9.312 -16.672 -28.156 1 98.75 359 TRP A CA 1
ATOM 2688 C C . TRP A 1 359 ? 9.312 -17.375 -26.797 1 98.75 359 TRP A C 1
ATOM 2690 O O . TRP A 1 359 ? 10.344 -17.906 -26.375 1 98.75 359 TRP A O 1
ATOM 2700 N N . HIS A 1 360 ? 8.211 -17.375 -26.172 1 98.75 360 HIS A N 1
ATOM 2701 C CA . HIS A 1 360 ? 7.996 -18.234 -25 1 98.75 360 HIS A CA 1
ATOM 2702 C C . HIS A 1 360 ? 6.547 -18.688 -24.906 1 98.75 360 HIS A C 1
ATOM 2704 O O . HIS A 1 360 ? 5.656 -18.062 -25.484 1 98.75 360 HIS A O 1
ATOM 2710 N N . GLY A 1 361 ? 6.344 -19.781 -24.234 1 98.81 361 GLY A N 1
ATOM 2711 C CA . GLY A 1 361 ? 4.996 -20.297 -24.047 1 98.81 361 GLY A CA 1
ATOM 2712 C C . GLY A 1 361 ? 4.879 -21.25 -22.891 1 98.81 361 GLY A C 1
ATOM 2713 O O . GLY A 1 361 ? 5.887 -21.734 -22.359 1 98.81 361 GLY A O 1
ATOM 2714 N N . ALA A 1 362 ? 3.639 -21.453 -22.469 1 98.88 362 ALA A N 1
ATOM 2715 C CA . ALA A 1 362 ? 3.352 -22.391 -21.391 1 98.88 362 ALA A CA 1
ATOM 2716 C C . ALA A 1 362 ? 1.923 -22.922 -21.484 1 98.88 362 ALA A C 1
ATOM 2718 O O . ALA A 1 362 ? 1.042 -22.25 -22.031 1 98.88 362 ALA A O 1
ATOM 2719 N N . ALA A 1 363 ? 1.73 -24.078 -21.016 1 98.94 363 ALA A N 1
ATOM 2720 C CA . ALA A 1 363 ? 0.416 -24.688 -20.875 1 98.94 363 ALA A CA 1
ATOM 2721 C C . ALA A 1 363 ? 0.358 -25.594 -19.641 1 98.94 363 ALA A C 1
ATOM 2723 O O . ALA A 1 363 ? 1.32 -26.297 -19.328 1 98.94 363 ALA A O 1
ATOM 2724 N N . GLU A 1 364 ? -0.756 -25.469 -18.953 1 98.88 364 GLU A N 1
ATOM 2725 C CA . GLU A 1 364 ? -0.994 -26.344 -17.797 1 98.88 364 GLU A CA 1
ATOM 2726 C C . GLU A 1 364 ? -2.43 -26.859 -17.781 1 98.88 364 GLU A C 1
ATOM 2728 O O . GLU A 1 364 ? -3.338 -26.188 -18.281 1 98.88 364 GLU A O 1
ATOM 2733 N N . THR A 1 365 ? -2.59 -28.047 -17.25 1 98.81 365 THR A N 1
ATOM 2734 C CA . THR A 1 365 ? -3.883 -28.594 -16.844 1 98.81 365 THR A CA 1
ATOM 2735 C C . THR A 1 365 ? -3.861 -29 -15.375 1 98.81 365 THR A C 1
ATOM 2737 O O . THR A 1 365 ? -2.816 -29.375 -14.852 1 98.81 365 THR A O 1
ATOM 2740 N N . TYR A 1 366 ? -5.047 -28.875 -14.758 1 98.88 366 TYR A N 1
ATOM 2741 C CA . TYR A 1 366 ? -5.078 -29.125 -13.32 1 98.88 366 TYR A CA 1
ATOM 2742 C C . TYR A 1 366 ? -6.434 -29.672 -12.891 1 98.88 366 TYR A C 1
ATOM 2744 O O . TYR A 1 366 ? -7.477 -29.172 -13.305 1 98.88 366 TYR A O 1
ATOM 2752 N N . TRP A 1 367 ? -6.379 -30.734 -12.078 1 98.88 367 TRP A N 1
ATOM 2753 C CA . TRP A 1 367 ? -7.566 -31.375 -11.531 1 98.88 367 TRP A CA 1
ATOM 2754 C C . TRP A 1 367 ? -7.629 -31.203 -10.016 1 98.88 367 TRP A C 1
ATOM 2756 O O . TRP A 1 367 ? -6.641 -31.438 -9.312 1 98.88 367 TRP A O 1
ATOM 2766 N N . GLN A 1 368 ? -8.789 -30.781 -9.508 1 98.81 368 GLN A N 1
ATOM 2767 C CA . GLN A 1 368 ? -9.039 -30.578 -8.086 1 98.81 368 GLN A CA 1
ATOM 2768 C C . GLN A 1 368 ? -10.219 -31.422 -7.613 1 98.81 368 GLN A C 1
ATOM 2770 O O . GLN A 1 368 ? -11.375 -31.062 -7.82 1 98.81 368 GLN A O 1
ATOM 2775 N N . ALA A 1 369 ? -9.906 -32.469 -6.879 1 98.75 369 ALA A N 1
ATOM 2776 C CA . ALA A 1 369 ? -10.945 -33.281 -6.27 1 98.75 369 ALA A CA 1
ATOM 2777 C C . ALA A 1 369 ? -11.203 -32.875 -4.824 1 98.75 369 ALA A C 1
ATOM 2779 O O . ALA A 1 369 ? -10.258 -32.688 -4.047 1 98.75 369 ALA A O 1
ATOM 2780 N N . ALA A 1 370 ? -12.422 -32.719 -4.527 1 98.31 370 ALA A N 1
ATOM 2781 C CA . ALA A 1 370 ? -12.836 -32.344 -3.178 1 98.31 370 ALA A CA 1
ATOM 2782 C C . ALA A 1 370 ? -13.766 -33.375 -2.582 1 98.31 370 ALA A C 1
ATOM 2784 O O . ALA A 1 370 ? -14.883 -33.594 -3.064 1 98.31 370 ALA A O 1
ATOM 2785 N N . GLU A 1 371 ? -13.305 -33.969 -1.519 1 97.69 371 GLU A N 1
ATOM 2786 C CA . GLU A 1 371 ? -14.156 -34.938 -0.827 1 97.69 371 GLU A CA 1
ATOM 2787 C C . GLU A 1 371 ? -15.07 -34.219 0.178 1 97.69 371 GLU A C 1
ATOM 2789 O O . GLU A 1 371 ? -14.594 -33.594 1.12 1 97.69 371 GLU A O 1
ATOM 2794 N N . LEU A 1 372 ? -16.344 -34.469 -0.021 1 96.5 372 LEU A N 1
ATOM 2795 C CA . LEU A 1 372 ? -17.328 -33.844 0.858 1 96.5 372 LEU A CA 1
ATOM 2796 C C . LEU A 1 372 ? -17.672 -34.781 2.023 1 96.5 372 LEU A C 1
ATOM 2798 O O . LEU A 1 372 ? -17.438 -35.969 1.953 1 96.5 372 LEU A O 1
ATOM 2802 N N . THR A 1 373 ? -18.25 -34.125 3.023 1 93.31 373 THR A N 1
ATOM 2803 C CA . THR A 1 373 ? -18.656 -34.875 4.195 1 93.31 373 THR A CA 1
ATOM 2804 C C . THR A 1 373 ? -19.719 -35.906 3.818 1 93.31 373 THR A C 1
ATOM 2806 O O . THR A 1 373 ? -19.875 -36.938 4.504 1 93.31 373 THR A O 1
ATOM 2809 N N . THR A 1 374 ? -20.438 -35.688 2.795 1 91.62 374 THR A N 1
ATOM 2810 C CA . THR A 1 374 ? -21.484 -36.594 2.342 1 91.62 374 THR A CA 1
ATOM 2811 C C . THR A 1 374 ? -20.875 -37.812 1.682 1 91.62 374 THR A C 1
ATOM 2813 O O . THR A 1 374 ? -21.562 -38.812 1.441 1 91.62 374 THR A O 1
ATOM 2816 N N . GLY A 1 375 ? -19.672 -37.719 1.371 1 90.94 375 GLY A N 1
ATOM 2817 C CA . GLY A 1 375 ? -19.016 -38.812 0.687 1 90.94 375 GLY A CA 1
ATOM 2818 C C . GLY A 1 375 ? -18.859 -38.594 -0.803 1 90.94 375 GLY A C 1
ATOM 2819 O O . GLY A 1 375 ? -18.094 -39.312 -1.468 1 90.94 375 GLY A O 1
ATOM 2820 N N . THR A 1 376 ? -19.547 -37.625 -1.294 1 95.19 376 THR A N 1
ATOM 2821 C CA . THR A 1 376 ? -19.375 -37.281 -2.697 1 95.19 376 THR A CA 1
ATOM 2822 C C . THR A 1 376 ? -18.016 -36.625 -2.928 1 95.19 376 THR A C 1
ATOM 2824 O O . THR A 1 376 ? -17.531 -35.875 -2.066 1 95.19 376 THR A O 1
ATOM 2827 N N . ARG A 1 377 ? -17.453 -36.844 -4.137 1 97.81 377 ARG A N 1
ATOM 2828 C CA . ARG A 1 377 ? -16.141 -36.281 -4.445 1 97.81 377 ARG A CA 1
ATOM 2829 C C . ARG A 1 377 ? -16.156 -35.594 -5.801 1 97.81 377 ARG A C 1
ATOM 2831 O O . ARG A 1 377 ? -15.594 -36.094 -6.773 1 97.81 377 ARG A O 1
ATOM 2838 N N . PRO A 1 378 ? -16.703 -34.406 -5.852 1 98.44 378 PRO A N 1
ATOM 2839 C CA . PRO A 1 378 ? -16.609 -33.656 -7.105 1 98.44 378 PRO A CA 1
ATOM 2840 C C . PRO A 1 378 ? -15.156 -33.375 -7.496 1 98.44 378 PRO A C 1
ATOM 2842 O O . PRO A 1 378 ? -14.305 -33.156 -6.625 1 98.44 378 PRO A O 1
ATOM 2845 N N . THR A 1 379 ? -14.906 -33.375 -8.766 1 98.81 379 THR A N 1
ATOM 2846 C CA . THR A 1 379 ? -13.602 -33.031 -9.328 1 98.81 379 THR A CA 1
ATOM 2847 C C . THR A 1 379 ? -13.727 -31.891 -10.305 1 98.81 379 THR A C 1
ATOM 2849 O O . THR A 1 379 ? -14.352 -32 -11.359 1 98.81 379 THR A O 1
ATOM 2852 N N . PHE A 1 380 ? -13.109 -30.797 -9.992 1 98.88 380 PHE A N 1
ATOM 2853 C CA . PHE A 1 380 ? -13.086 -29.609 -10.836 1 98.88 380 PHE A CA 1
ATOM 2854 C C . PHE A 1 380 ? -11.836 -29.594 -11.711 1 98.88 380 PHE A C 1
ATOM 2856 O O . PHE A 1 380 ? -10.859 -30.297 -11.43 1 98.88 380 PHE A O 1
ATOM 2863 N N . PHE A 1 381 ? -11.969 -28.828 -12.828 1 98.88 381 PHE A N 1
ATOM 2864 C CA . PHE A 1 381 ? -10.891 -28.828 -13.805 1 98.88 381 PHE A CA 1
ATOM 2865 C C . PHE A 1 381 ? -10.578 -27.422 -14.289 1 98.88 381 PHE A C 1
ATOM 2867 O O . PHE A 1 381 ? -11.484 -26.609 -14.492 1 98.88 381 PHE A O 1
ATOM 2874 N N . GLY A 1 382 ? -9.266 -27.109 -14.438 1 98.88 382 GLY A N 1
ATOM 2875 C CA . GLY A 1 382 ? -8.805 -25.891 -15.055 1 98.88 382 GLY A CA 1
ATOM 2876 C C . GLY A 1 382 ? -7.535 -26.062 -15.867 1 98.88 382 GLY A C 1
ATOM 2877 O O . GLY A 1 382 ? -6.836 -27.062 -15.719 1 98.88 382 GLY A O 1
ATOM 2878 N N . GLY A 1 383 ? -7.305 -25.094 -16.75 1 98.81 383 GLY A N 1
ATOM 2879 C CA . GLY A 1 383 ? -6.09 -25.094 -17.547 1 98.81 383 GLY A CA 1
ATOM 2880 C C . GLY A 1 383 ? -5.93 -23.828 -18.375 1 98.81 383 GLY A C 1
ATOM 2881 O O . GLY A 1 383 ? -6.852 -23.016 -18.453 1 98.81 383 GLY A O 1
ATOM 2882 N N . TYR A 1 384 ? -4.695 -23.703 -18.891 1 98.88 384 TYR A N 1
ATOM 2883 C CA . TYR A 1 384 ? -4.438 -22.578 -19.781 1 98.88 384 TYR A CA 1
ATOM 2884 C C . TYR A 1 384 ? -3.359 -22.922 -20.797 1 98.88 384 TYR A C 1
ATOM 2886 O O . TYR A 1 384 ? -2.613 -23.891 -20.625 1 98.88 384 TYR A O 1
ATOM 2894 N N . ALA A 1 385 ? -3.363 -22.203 -21.844 1 98.94 385 ALA A N 1
ATOM 2895 C CA . ALA A 1 385 ? -2.279 -22.141 -22.828 1 98.94 385 ALA A CA 1
ATOM 2896 C C . ALA A 1 385 ? -1.961 -20.688 -23.188 1 98.94 385 ALA A C 1
ATOM 2898 O O . ALA A 1 385 ? -2.867 -19.875 -23.406 1 98.94 385 ALA A O 1
ATOM 2899 N N . GLU A 1 386 ? -0.617 -20.406 -23.219 1 98.88 386 GLU A N 1
ATOM 2900 C CA . GLU A 1 386 ? -0.241 -19.031 -23.547 1 98.88 386 GLU A CA 1
ATOM 2901 C C . GLU A 1 386 ? 0.982 -19 -24.453 1 98.88 386 GLU A C 1
ATOM 2903 O O . GLU A 1 386 ? 1.782 -19.938 -24.469 1 98.88 386 GLU A O 1
ATOM 2908 N N . LEU A 1 387 ? 1.046 -17.969 -25.234 1 98.88 387 LEU A N 1
ATOM 2909 C CA . LEU A 1 387 ? 2.145 -17.688 -26.156 1 98.88 387 LEU A CA 1
ATOM 2910 C C . LEU A 1 387 ? 2.561 -16.219 -26.062 1 98.88 387 LEU A C 1
ATOM 2912 O O . LEU A 1 387 ? 1.709 -15.336 -26.016 1 98.88 387 LEU A O 1
ATOM 2916 N N . GLY A 1 388 ? 3.893 -16.047 -25.953 1 98.75 388 GLY A N 1
ATOM 2917 C CA . GLY A 1 388 ? 4.438 -14.703 -25.875 1 98.75 388 GLY A CA 1
ATOM 2918 C C . GLY A 1 388 ? 5.551 -14.453 -26.875 1 98.75 388 GLY A C 1
ATOM 2919 O O . GLY A 1 388 ? 6.242 -15.391 -27.281 1 98.75 388 GLY A O 1
ATOM 2920 N N . TYR A 1 389 ? 5.633 -13.18 -27.219 1 98.81 389 TYR A N 1
ATOM 2921 C CA . TYR A 1 389 ? 6.652 -12.75 -28.172 1 98.81 389 TYR A CA 1
ATOM 2922 C C . TYR A 1 389 ? 7.207 -11.383 -27.797 1 98.81 389 TYR A C 1
ATOM 2924 O O . TYR A 1 389 ? 6.453 -10.422 -27.656 1 98.81 389 TYR A O 1
ATOM 2932 N N . PHE A 1 390 ? 8.531 -11.344 -27.703 1 98.69 390 PHE A N 1
ATOM 2933 C CA . PHE A 1 390 ? 9.18 -10.055 -27.469 1 98.69 390 PHE A CA 1
ATOM 2934 C C . PHE A 1 390 ? 9.281 -9.266 -28.766 1 98.69 390 PHE A C 1
ATOM 2936 O O . PHE A 1 390 ? 9.859 -9.742 -29.75 1 98.69 390 PHE A O 1
ATOM 2943 N N . LEU A 1 391 ? 8.781 -8.102 -28.766 1 98.56 391 LEU A N 1
ATOM 2944 C CA . LEU A 1 391 ? 8.906 -7.188 -29.891 1 98.56 391 LEU A CA 1
ATOM 2945 C C . LEU A 1 391 ? 10.312 -6.602 -29.969 1 98.56 391 LEU A C 1
ATOM 2947 O O . LEU A 1 391 ? 10.75 -6.156 -31.031 1 98.56 391 LEU A O 1
ATOM 2951 N N . THR A 1 392 ? 10.945 -6.594 -28.859 1 98.31 392 THR A N 1
ATOM 2952 C CA . THR A 1 392 ? 12.352 -6.199 -28.766 1 98.31 392 THR A CA 1
ATOM 2953 C C . THR A 1 392 ? 13.258 -7.426 -28.734 1 98.31 392 THR A C 1
ATOM 2955 O O . THR A 1 392 ? 12.781 -8.555 -28.625 1 98.31 392 THR A O 1
ATOM 2958 N N . GLY A 1 393 ? 14.602 -7.129 -28.922 1 97.5 393 GLY A N 1
ATOM 2959 C CA . GLY A 1 393 ? 15.578 -8.211 -28.906 1 97.5 393 GLY A CA 1
ATOM 2960 C C . GLY A 1 393 ? 15.844 -8.734 -27.5 1 97.5 393 GLY A C 1
ATOM 2961 O O . GLY A 1 393 ? 16.984 -8.727 -27.047 1 97.5 393 GLY A O 1
ATOM 2962 N N . ASP A 1 394 ? 14.773 -9.359 -26.859 1 98.25 394 ASP A N 1
ATOM 2963 C CA . ASP A 1 394 ? 14.844 -9.875 -25.484 1 98.25 394 ASP A CA 1
ATOM 2964 C C . ASP A 1 394 ? 14.305 -11.297 -25.406 1 98.25 394 ASP A C 1
ATOM 2966 O O . ASP A 1 394 ? 13.797 -11.828 -26.406 1 98.25 394 ASP A O 1
ATOM 2970 N N . THR A 1 395 ? 14.523 -11.914 -24.203 1 97.88 395 THR A N 1
ATOM 2971 C CA . THR A 1 395 ? 14.086 -13.289 -24 1 97.88 395 THR A CA 1
ATOM 2972 C C . THR A 1 395 ? 13.562 -13.469 -22.578 1 97.88 395 THR A C 1
ATOM 2974 O O . THR A 1 395 ? 13.836 -12.648 -21.688 1 97.88 395 THR A O 1
ATOM 2977 N N . ARG A 1 396 ? 12.789 -14.492 -22.438 1 97.5 396 ARG A N 1
ATOM 2978 C CA . ARG A 1 396 ? 12.219 -14.773 -21.125 1 97.5 396 ARG A CA 1
ATOM 2979 C C . ARG A 1 396 ? 13.219 -15.5 -20.234 1 97.5 396 ARG A C 1
ATOM 2981 O O . ARG A 1 396 ? 13.93 -16.391 -20.688 1 97.5 396 ARG A O 1
ATOM 2988 N N . GLY A 1 397 ? 13.281 -15.039 -18.953 1 96.75 397 GLY A N 1
ATOM 2989 C CA . GLY A 1 397 ? 14.156 -15.719 -18.016 1 96.75 397 GLY A CA 1
ATOM 2990 C C . GLY A 1 397 ? 13.594 -17.047 -17.547 1 96.75 397 GLY A C 1
ATOM 2991 O O . GLY A 1 397 ? 12.383 -17.203 -17.391 1 96.75 397 GLY A O 1
ATOM 2992 N N . TYR A 1 398 ? 14.484 -17.953 -17.281 1 96.81 398 TYR A N 1
ATOM 2993 C CA . TYR A 1 398 ? 14.125 -19.281 -16.781 1 96.81 398 TYR A CA 1
ATOM 2994 C C . TYR A 1 398 ? 15.234 -19.844 -15.898 1 96.81 398 TYR A C 1
ATOM 2996 O O . TYR A 1 398 ? 16.406 -19.828 -16.281 1 96.81 398 TYR A O 1
ATOM 3004 N N . ARG A 1 399 ? 14.828 -20.203 -14.727 1 93.88 399 ARG A N 1
ATOM 3005 C CA . ARG A 1 399 ? 15.805 -20.812 -13.828 1 93.88 399 ARG A CA 1
ATOM 3006 C C . ARG A 1 399 ? 15.117 -21.688 -12.789 1 93.88 399 ARG A C 1
ATOM 3008 O O . ARG A 1 399 ? 14.047 -21.344 -12.281 1 93.88 399 ARG A O 1
ATOM 3015 N N . GLY A 1 400 ? 15.641 -22.828 -12.492 1 92.44 400 GLY A N 1
ATOM 3016 C CA . GLY A 1 400 ? 15.188 -23.672 -11.398 1 92.44 400 GLY A CA 1
ATOM 3017 C C . GLY A 1 400 ? 13.797 -24.234 -11.609 1 92.44 400 GLY A C 1
ATOM 3018 O O . GLY A 1 400 ? 13.016 -24.359 -10.664 1 92.44 400 GLY A O 1
ATOM 3019 N N . GLY A 1 401 ? 13.469 -24.422 -12.789 1 95.38 401 GLY A N 1
ATOM 3020 C CA . GLY A 1 401 ? 12.203 -25.078 -13.078 1 95.38 401 GLY A CA 1
ATOM 3021 C C . GLY A 1 401 ? 11.031 -24.109 -13.133 1 95.38 401 GLY A C 1
ATOM 3022 O O . GLY A 1 401 ? 9.875 -24.531 -13.055 1 95.38 401 GLY A O 1
ATOM 3023 N N . GLN A 1 402 ? 11.297 -22.875 -13.195 1 96.62 402 GLN A N 1
ATOM 3024 C CA . GLN A 1 402 ? 10.242 -21.875 -13.297 1 96.62 402 GLN A CA 1
ATOM 3025 C C . GLN A 1 402 ? 10.711 -20.656 -14.094 1 96.62 402 GLN A C 1
ATOM 3027 O O . GLN A 1 402 ? 11.906 -20.484 -14.312 1 96.62 402 GLN A O 1
ATOM 3032 N N . PHE A 1 403 ? 9.773 -19.891 -14.555 1 97.81 403 PHE A N 1
ATOM 3033 C CA . PHE A 1 403 ? 10.125 -18.641 -15.242 1 97.81 403 PHE A CA 1
ATOM 3034 C C . PHE A 1 403 ? 10.727 -17.641 -14.273 1 97.81 403 PHE A C 1
ATOM 3036 O O . PHE A 1 403 ? 10.367 -17.609 -13.094 1 97.81 403 PHE A O 1
ATOM 3043 N N . SER A 1 404 ? 11.656 -16.859 -14.758 1 95.69 404 SER A N 1
ATOM 3044 C CA . SER A 1 404 ? 12.344 -15.859 -13.953 1 95.69 404 SER A CA 1
ATOM 3045 C C . SER A 1 404 ? 12.383 -14.508 -14.664 1 95.69 404 SER A C 1
ATOM 3047 O O . SER A 1 404 ? 11.781 -14.352 -15.727 1 95.69 404 SER A O 1
ATOM 3049 N N . ARG A 1 405 ? 13.031 -13.602 -14.078 1 93.56 405 ARG A N 1
ATOM 3050 C CA . ARG A 1 405 ? 13.008 -12.211 -14.539 1 93.56 405 ARG A CA 1
ATOM 3051 C C . ARG A 1 405 ? 13.758 -12.062 -15.859 1 93.56 405 ARG A C 1
ATOM 3053 O O . ARG A 1 405 ? 14.812 -12.664 -16.062 1 93.56 405 ARG A O 1
ATOM 3060 N N . THR A 1 406 ? 13.125 -11.328 -16.703 1 93.31 406 THR A N 1
ATOM 3061 C CA . THR A 1 406 ? 13.789 -10.859 -17.906 1 93.31 406 THR A CA 1
ATOM 3062 C C . THR A 1 406 ? 14.609 -9.602 -17.625 1 93.31 406 THR A C 1
ATOM 3064 O O . THR A 1 406 ? 14.133 -8.688 -16.938 1 93.31 406 THR A O 1
ATOM 3067 N N . ARG A 1 407 ? 15.766 -9.594 -18.125 1 93.38 407 ARG A N 1
ATOM 3068 C CA . ARG A 1 407 ? 16.562 -8.375 -18.125 1 93.38 407 ARG A CA 1
ATOM 3069 C C . ARG A 1 407 ? 16.594 -7.738 -19.516 1 93.38 407 ARG A C 1
ATOM 3071 O O . ARG A 1 407 ? 17.109 -8.344 -20.453 1 93.38 407 ARG A O 1
ATOM 3078 N N . PRO A 1 408 ? 16.094 -6.547 -19.562 1 96.75 408 PRO A N 1
ATOM 3079 C CA . PRO A 1 408 ? 16.094 -5.926 -20.891 1 96.75 408 PRO A CA 1
ATOM 3080 C C . PRO A 1 408 ? 17.5 -5.785 -21.469 1 96.75 408 PRO A C 1
ATOM 3082 O O . PRO A 1 408 ? 18.422 -5.363 -20.766 1 96.75 408 PRO A O 1
ATOM 3085 N N . SER A 1 409 ? 17.641 -6.055 -22.734 1 97.06 409 SER A N 1
ATOM 3086 C CA . SER A 1 409 ? 18.938 -5.961 -23.406 1 97.06 409 SER A CA 1
ATOM 3087 C C . SER A 1 409 ? 19.359 -4.512 -23.578 1 97.06 409 SER A C 1
ATOM 3089 O O . SER A 1 409 ? 20.547 -4.191 -23.5 1 97.06 409 SER A O 1
ATOM 3091 N N . LYS A 1 410 ? 18.422 -3.641 -23.828 1 97.31 410 LYS A N 1
ATOM 3092 C CA . LYS A 1 410 ? 18.641 -2.205 -23.969 1 97.31 410 LYS A CA 1
ATOM 3093 C C . LYS A 1 410 ? 17.672 -1.41 -23.109 1 97.31 410 LYS A C 1
ATOM 3095 O O . LYS A 1 410 ? 16.672 -0.886 -23.609 1 97.31 410 LYS A O 1
ATOM 3100 N N . PRO A 1 411 ? 18.031 -1.239 -21.828 1 96 411 PRO A N 1
ATOM 3101 C CA . PRO A 1 411 ? 17.109 -0.572 -20.906 1 96 411 PRO A CA 1
ATOM 3102 C C . PRO A 1 411 ? 17 0.93 -21.156 1 96 411 PRO A C 1
ATOM 3104 O O . PRO A 1 411 ? 17.828 1.497 -21.891 1 96 411 PRO A O 1
ATOM 3107 N N . LEU A 1 412 ? 15.961 1.479 -20.609 1 94 412 LEU A N 1
ATOM 3108 C CA . LEU A 1 412 ? 15.828 2.932 -20.625 1 94 412 LEU A CA 1
ATOM 3109 C C . LEU A 1 412 ? 17.062 3.588 -20 1 94 412 LEU A C 1
ATOM 3111 O O . LEU A 1 412 ? 17.5 3.174 -18.922 1 94 412 LEU A O 1
ATOM 3115 N N . GLY A 1 413 ? 17.594 4.543 -20.688 1 89.56 413 GLY A N 1
ATOM 3116 C CA . GLY A 1 413 ? 18.828 5.148 -20.234 1 89.56 413 GLY A CA 1
ATOM 3117 C C . GLY A 1 413 ? 20.062 4.406 -20.703 1 89.56 413 GLY A C 1
ATOM 3118 O O . GLY A 1 413 ? 21.172 4.934 -20.625 1 89.56 413 GLY A O 1
ATOM 3119 N N . GLY A 1 414 ? 19.938 3.238 -21.141 1 90.88 414 GLY A N 1
ATOM 3120 C CA . GLY A 1 414 ? 21.031 2.42 -21.641 1 90.88 414 GLY A CA 1
ATOM 3121 C C . GLY A 1 414 ? 20.984 2.197 -23.141 1 90.88 414 GLY A C 1
ATOM 3122 O O . GLY A 1 414 ? 21.359 1.129 -23.625 1 90.88 414 GLY A O 1
ATOM 3123 N N . GLY A 1 415 ? 20.344 3.051 -23.766 1 92.56 415 GLY A N 1
ATOM 3124 C CA . GLY A 1 415 ? 20.391 3.014 -25.219 1 92.56 415 GLY A CA 1
ATOM 3125 C C . GLY A 1 415 ? 19.125 2.438 -25.828 1 92.56 415 GLY A C 1
ATOM 3126 O O . GLY A 1 415 ? 19.062 2.203 -27.031 1 92.56 415 GLY A O 1
ATOM 3127 N N . GLY A 1 416 ? 18.156 2.096 -25.062 1 95.44 416 GLY A N 1
ATOM 3128 C CA . GLY A 1 416 ? 16.938 1.54 -25.609 1 95.44 416 GLY A CA 1
ATOM 3129 C C . GLY A 1 416 ? 15.703 1.891 -24.812 1 95.44 416 GLY A C 1
ATOM 3130 O O . GLY A 1 416 ? 15.742 2.791 -23.969 1 95.44 416 GLY A O 1
ATOM 3131 N N . VAL A 1 417 ? 14.602 1.158 -25.172 1 96.25 417 VAL A N 1
ATOM 3132 C CA . VAL A 1 417 ? 13.32 1.47 -24.531 1 96.25 417 VAL A CA 1
ATOM 3133 C C . VAL A 1 417 ? 12.977 0.398 -23.5 1 96.25 417 VAL A C 1
ATOM 3135 O O . VAL A 1 417 ? 11.93 0.466 -22.859 1 96.25 417 VAL A O 1
ATOM 3138 N N . GLY A 1 418 ? 13.852 -0.476 -23.312 1 97.81 418 GLY A N 1
ATOM 3139 C CA . GLY A 1 418 ? 13.531 -1.633 -22.484 1 97.81 418 GLY A CA 1
ATOM 3140 C C . GLY A 1 418 ? 12.914 -2.771 -23.281 1 97.81 418 GLY A C 1
ATOM 3141 O O . GLY A 1 418 ? 13.023 -2.814 -24.5 1 97.81 418 GLY A O 1
ATOM 3142 N N . ALA A 1 419 ? 12.375 -3.699 -22.594 1 98.44 419 ALA A N 1
ATOM 3143 C CA . ALA A 1 419 ? 11.773 -4.871 -23.234 1 98.44 419 ALA A CA 1
ATOM 3144 C C . ALA A 1 419 ? 10.273 -4.668 -23.438 1 98.44 419 ALA A C 1
ATOM 3146 O O . ALA A 1 419 ? 9.586 -4.137 -22.562 1 98.44 419 ALA A O 1
ATOM 3147 N N . LEU A 1 420 ? 9.844 -4.996 -24.609 1 98.44 420 LEU A N 1
ATOM 3148 C CA . LEU A 1 420 ? 8.43 -4.949 -24.969 1 98.44 420 LEU A CA 1
ATOM 3149 C C . LEU A 1 420 ? 7.949 -6.301 -25.484 1 98.44 420 LEU A C 1
ATOM 3151 O O . LEU A 1 420 ? 8.594 -6.902 -26.344 1 98.44 420 LEU A O 1
ATOM 3155 N N . GLN A 1 421 ? 6.824 -6.801 -24.906 1 98.25 421 GLN A N 1
ATOM 3156 C CA . GLN A 1 421 ? 6.34 -8.086 -25.406 1 98.25 421 GLN A CA 1
ATOM 3157 C C . GLN A 1 421 ? 4.82 -8.102 -25.5 1 98.25 421 GLN A C 1
ATOM 3159 O O . GLN A 1 421 ? 4.137 -7.34 -24.812 1 98.25 421 GLN A O 1
ATOM 3164 N N . LEU A 1 422 ? 4.344 -8.914 -26.375 1 98.81 422 LEU A N 1
ATOM 3165 C CA . LEU A 1 422 ? 2.928 -9.219 -26.562 1 98.81 422 LEU A CA 1
ATOM 3166 C C . LEU A 1 422 ? 2.635 -10.68 -26.25 1 98.81 422 LEU A C 1
ATOM 3168 O O . LEU A 1 422 ? 3.33 -11.57 -26.734 1 98.81 422 LEU A O 1
ATOM 3172 N N . ASN A 1 423 ? 1.618 -10.875 -25.406 1 98.88 423 ASN A N 1
ATOM 3173 C CA . ASN A 1 423 ? 1.241 -12.227 -25.016 1 98.88 423 ASN A CA 1
ATOM 3174 C C . ASN A 1 423 ? -0.25 -12.477 -25.219 1 98.88 423 ASN A C 1
ATOM 3176 O O . ASN A 1 423 ? -1.058 -11.555 -25.125 1 98.88 423 ASN A O 1
ATOM 3180 N N . VAL A 1 424 ? -0.607 -13.727 -25.531 1 98.94 424 VAL A N 1
ATOM 3181 C CA . VAL A 1 424 ? -1.997 -14.164 -25.594 1 98.94 424 VAL A CA 1
ATOM 3182 C C . VAL A 1 424 ? -2.184 -15.422 -24.75 1 98.94 424 VAL A C 1
ATOM 3184 O O . VAL A 1 424 ? -1.243 -16.203 -24.562 1 98.94 424 VAL A O 1
ATOM 3187 N N . ARG A 1 425 ? -3.402 -15.586 -24.219 1 98.88 425 ARG A N 1
ATOM 3188 C CA . ARG A 1 425 ? -3.691 -16.75 -23.375 1 98.88 425 ARG A CA 1
ATOM 3189 C C . ARG A 1 425 ? -5.141 -17.188 -23.531 1 98.88 425 ARG A C 1
ATOM 3191 O O . ARG A 1 425 ? -6.047 -16.359 -23.609 1 98.88 425 ARG A O 1
ATOM 3198 N N . TYR A 1 426 ? -5.328 -18.422 -23.75 1 98.94 426 TYR A N 1
ATOM 3199 C CA . TYR A 1 426 ? -6.609 -19.078 -23.5 1 98.94 426 TYR A CA 1
ATOM 3200 C C . TYR A 1 426 ? -6.66 -19.672 -22.094 1 98.94 426 TYR A C 1
ATOM 3202 O O . TYR A 1 426 ? -5.746 -20.391 -21.688 1 98.94 426 TYR A O 1
ATOM 3210 N N . ASP A 1 427 ? -7.703 -19.391 -21.297 1 98.88 427 ASP A N 1
ATOM 3211 C CA . ASP A 1 427 ? -7.84 -19.781 -19.906 1 98.88 427 ASP A CA 1
ATOM 3212 C C . ASP A 1 427 ? -9.195 -20.438 -19.641 1 98.88 427 ASP A C 1
ATOM 3214 O O . ASP A 1 427 ? -10.234 -19.797 -19.781 1 98.88 427 ASP A O 1
ATOM 3218 N N . TYR A 1 428 ? -9.141 -21.672 -19.188 1 98.94 428 TYR A N 1
ATOM 3219 C CA . TYR A 1 428 ? -10.336 -22.484 -19.047 1 98.94 428 TYR A CA 1
ATOM 3220 C C . TYR A 1 428 ? -10.547 -22.891 -17.594 1 98.94 428 TYR A C 1
ATOM 3222 O O . TYR A 1 428 ? -9.578 -23.203 -16.875 1 98.94 428 TYR A O 1
ATOM 3230 N N . LEU A 1 429 ? -11.805 -22.906 -17.109 1 98.94 429 LEU A N 1
ATOM 3231 C CA . LEU A 1 429 ? -12.164 -23.328 -15.758 1 98.94 429 LEU A CA 1
ATOM 3232 C C . LEU A 1 429 ? -13.562 -23.953 -15.734 1 98.94 429 LEU A C 1
ATOM 3234 O O . LEU A 1 429 ? -14.508 -23.359 -16.266 1 98.94 429 LEU A O 1
ATOM 3238 N N . ASP A 1 430 ? -13.703 -25.125 -15.18 1 98.94 430 ASP A N 1
ATOM 3239 C CA . ASP A 1 430 ? -14.969 -25.828 -15 1 98.94 430 ASP A CA 1
ATOM 3240 C C . ASP A 1 430 ? -15.164 -26.25 -13.555 1 98.94 430 ASP A C 1
ATOM 3242 O O . ASP A 1 430 ? -14.438 -27.125 -13.055 1 98.94 430 ASP A O 1
ATOM 3246 N N . LEU A 1 431 ? -16.203 -25.688 -12.961 1 98.88 431 LEU A N 1
ATOM 3247 C CA . LEU A 1 431 ? -16.453 -25.953 -11.547 1 98.88 431 LEU A CA 1
ATOM 3248 C C . LEU A 1 431 ? -17.734 -26.766 -11.367 1 98.88 431 LEU A C 1
ATOM 3250 O O . LEU A 1 431 ? -18.375 -26.688 -10.312 1 98.88 431 LEU A O 1
ATOM 3254 N N . ASN A 1 432 ? -18.109 -27.484 -12.422 1 98.75 432 ASN A N 1
ATOM 3255 C CA . ASN A 1 432 ? -19.281 -28.359 -12.359 1 98.75 432 ASN A CA 1
ATOM 3256 C C . ASN A 1 432 ? -18.891 -29.828 -12.273 1 98.75 432 ASN A C 1
ATOM 3258 O O . ASN A 1 432 ? -18.188 -30.344 -13.141 1 98.75 432 ASN A O 1
ATOM 3262 N N . ASP A 1 433 ? -19.375 -30.453 -11.258 1 98.62 433 ASP A N 1
ATOM 3263 C CA . ASP A 1 433 ? -19.188 -31.906 -11.195 1 98.62 433 ASP A CA 1
ATOM 3264 C C . ASP A 1 433 ? -20.047 -32.531 -10.086 1 98.62 433 ASP A C 1
ATOM 3266 O O . ASP A 1 433 ? -20.203 -31.922 -9.016 1 98.62 433 ASP A O 1
ATOM 3270 N N . ARG A 1 434 ? -20.672 -33.688 -10.352 1 97.62 434 ARG A N 1
ATOM 3271 C CA . ARG A 1 434 ? -21.375 -34.562 -9.398 1 97.62 434 ARG A CA 1
ATOM 3272 C C . ARG A 1 434 ? -22.359 -33.75 -8.57 1 97.62 434 ARG A C 1
ATOM 3274 O O . ARG A 1 434 ? -22.359 -33.812 -7.336 1 97.62 434 ARG A O 1
ATOM 3281 N N . GLY A 1 435 ? -23.125 -32.969 -9.211 1 96.06 435 GLY A N 1
ATOM 3282 C CA . GLY A 1 435 ? -24.219 -32.25 -8.586 1 96.06 435 GLY A CA 1
ATOM 3283 C C . GLY A 1 435 ? -23.812 -30.859 -8.102 1 96.06 435 GLY A C 1
ATOM 3284 O O . GLY A 1 435 ? -24.672 -30.062 -7.727 1 96.06 435 GLY A O 1
ATOM 3285 N N . VAL A 1 436 ? -22.516 -30.625 -8 1 97.69 436 VAL A N 1
ATOM 3286 C CA . VAL A 1 436 ? -22.062 -29.281 -7.672 1 97.69 436 VAL A CA 1
ATOM 3287 C C . VAL A 1 436 ? -22.062 -28.406 -8.93 1 97.69 436 VAL A C 1
ATOM 3289 O O . VAL A 1 436 ? -21.5 -28.812 -9.961 1 97.69 436 VAL A O 1
ATOM 3292 N N . VAL A 1 437 ? -22.688 -27.234 -8.805 1 97.62 437 VAL A N 1
ATOM 3293 C CA . VAL A 1 437 ? -22.766 -26.297 -9.93 1 97.62 437 VAL A CA 1
ATOM 3294 C C . VAL A 1 437 ? -22.031 -25 -9.562 1 97.62 437 VAL A C 1
ATOM 3296 O O . VAL A 1 437 ? -22.562 -24.172 -8.812 1 97.62 437 VAL A O 1
ATOM 3299 N N . GLY A 1 438 ? -20.906 -24.812 -10.172 1 98.5 438 GLY A N 1
ATOM 3300 C CA . GLY A 1 438 ? -20.125 -23.609 -9.922 1 98.5 438 GLY A CA 1
ATOM 3301 C C . GLY A 1 438 ? -19.922 -22.766 -11.164 1 98.5 438 GLY A C 1
ATOM 3302 O O . GLY A 1 438 ? -19.438 -21.641 -11.078 1 98.5 438 GLY A O 1
ATOM 3303 N N . GLY A 1 439 ? -20.234 -23.328 -12.312 1 98.69 439 GLY A N 1
ATOM 3304 C CA . GLY A 1 439 ? -20.094 -22.609 -13.562 1 98.69 439 GLY A CA 1
ATOM 3305 C C . GLY A 1 439 ? -18.812 -22.922 -14.312 1 98.69 439 GLY A C 1
ATOM 3306 O O . GLY A 1 439 ? -17.984 -23.688 -13.828 1 98.69 439 GLY A O 1
ATOM 3307 N N . LYS A 1 440 ? -18.797 -22.391 -15.555 1 98.75 440 LYS A N 1
ATOM 3308 C CA . LYS A 1 440 ? -17.656 -22.609 -16.453 1 98.75 440 LYS A CA 1
ATOM 3309 C C . LYS A 1 440 ? -17.203 -21.297 -17.078 1 98.75 440 LYS A C 1
ATOM 3311 O O . LYS A 1 440 ? -18 -20.391 -17.297 1 98.75 440 LYS A O 1
ATOM 3316 N N . GLN A 1 441 ? -15.867 -21.266 -17.359 1 98.81 441 GLN A N 1
ATOM 3317 C CA . GLN A 1 441 ? -15.266 -20.094 -17.984 1 98.81 441 GLN A CA 1
ATOM 3318 C C . GLN A 1 441 ? -14.406 -20.484 -19.172 1 98.81 441 GLN A C 1
ATOM 3320 O O . GLN A 1 441 ? -13.57 -21.391 -19.078 1 98.81 441 GLN A O 1
ATOM 3325 N N . ASP A 1 442 ? -14.594 -19.828 -20.266 1 98.81 442 ASP A N 1
ATOM 3326 C CA . ASP A 1 442 ? -13.648 -19.703 -21.375 1 98.81 442 ASP A CA 1
ATOM 3327 C C . ASP A 1 442 ? -13.164 -18.266 -21.516 1 98.81 442 ASP A C 1
ATOM 3329 O O . ASP A 1 442 ? -13.922 -17.391 -21.906 1 98.81 442 ASP A O 1
ATOM 3333 N N . ALA A 1 443 ? -11.906 -18.109 -21.266 1 98.88 443 ALA A N 1
ATOM 3334 C CA . ALA A 1 443 ? -11.375 -16.75 -21.312 1 98.88 443 ALA A CA 1
ATOM 3335 C C . ALA A 1 443 ? -10.305 -16.609 -22.391 1 98.88 443 ALA A C 1
ATOM 3337 O O . ALA A 1 443 ? -9.422 -17.469 -22.5 1 98.88 443 ALA A O 1
ATOM 3338 N N . TRP A 1 444 ? -10.422 -15.594 -23.172 1 98.88 444 TRP A N 1
ATOM 3339 C CA . TRP A 1 444 ? -9.406 -15.188 -24.141 1 98.88 444 TRP A CA 1
ATOM 3340 C C . TRP A 1 444 ? -8.75 -13.875 -23.719 1 98.88 444 TRP A C 1
ATOM 3342 O O . TRP A 1 444 ? -9.414 -12.836 -23.656 1 98.88 444 TRP A O 1
ATOM 3352 N N . LEU A 1 445 ? -7.445 -13.922 -23.516 1 98.88 445 LEU A N 1
ATOM 3353 C CA . LEU A 1 445 ? -6.742 -12.789 -22.938 1 98.88 445 LEU A CA 1
ATOM 3354 C C . LEU A 1 445 ? -5.586 -12.344 -23.828 1 98.88 445 LEU A C 1
ATOM 3356 O O . LEU A 1 445 ? -4.969 -13.172 -24.5 1 98.88 445 LEU A O 1
ATOM 3360 N N . ALA A 1 446 ? -5.305 -11.047 -23.781 1 98.94 446 ALA A N 1
ATOM 3361 C CA . ALA A 1 446 ? -4.133 -10.445 -24.422 1 98.94 446 ALA A CA 1
ATOM 3362 C C . ALA A 1 446 ? -3.447 -9.461 -23.469 1 98.94 446 ALA A C 1
ATOM 3364 O O . ALA A 1 446 ? -4.109 -8.773 -22.703 1 98.94 446 ALA A O 1
ATOM 3365 N N . ALA A 1 447 ? -2.123 -9.453 -23.562 1 98.88 447 ALA A N 1
ATOM 3366 C CA . ALA A 1 447 ? -1.359 -8.562 -22.688 1 98.88 447 ALA A CA 1
ATOM 3367 C C . ALA A 1 447 ? -0.223 -7.887 -23.453 1 98.88 447 ALA A C 1
ATOM 3369 O O . ALA A 1 447 ? 0.447 -8.523 -24.266 1 98.88 447 ALA A O 1
ATOM 3370 N N . LEU A 1 448 ? -0.102 -6.617 -23.281 1 98.81 448 LEU A N 1
ATOM 3371 C CA . LEU A 1 448 ? 1.09 -5.855 -23.641 1 98.81 448 LEU A CA 1
ATOM 3372 C C . LEU A 1 448 ? 1.907 -5.52 -22.391 1 98.81 448 LEU A C 1
ATOM 3374 O O . LEU A 1 448 ? 1.378 -4.961 -21.422 1 98.81 448 LEU A O 1
ATOM 3378 N N . ILE A 1 449 ? 3.199 -5.902 -22.438 1 98.56 449 ILE A N 1
ATOM 3379 C CA . ILE A 1 449 ? 4.059 -5.691 -21.266 1 98.56 449 ILE A CA 1
ATOM 3380 C C . ILE A 1 449 ? 5.27 -4.848 -21.672 1 98.56 449 ILE A C 1
ATOM 3382 O O . ILE A 1 449 ? 5.977 -5.184 -22.625 1 98.56 449 ILE A O 1
ATOM 3386 N N . TRP A 1 450 ? 5.449 -3.799 -21.016 1 98.5 450 TRP A N 1
ATOM 3387 C CA . TRP A 1 450 ? 6.613 -2.932 -21.188 1 98.5 450 TRP A CA 1
ATOM 3388 C C . TRP A 1 450 ? 7.488 -2.939 -19.938 1 98.5 450 TRP A C 1
ATOM 3390 O O . TRP A 1 450 ? 7.012 -2.654 -18.828 1 98.5 450 TRP A O 1
ATOM 3400 N N . GLN A 1 451 ? 8.711 -3.297 -20.141 1 97.75 451 GLN A N 1
ATOM 3401 C CA . GLN A 1 451 ? 9.695 -3.332 -19.062 1 97.75 451 GLN A CA 1
ATOM 3402 C C . GLN A 1 451 ? 10.875 -2.41 -19.375 1 97.75 451 GLN A C 1
ATOM 3404 O O . GLN A 1 451 ? 11.914 -2.863 -19.859 1 97.75 451 GLN A O 1
ATOM 3409 N N . PRO A 1 452 ? 10.758 -1.215 -18.938 1 96.88 452 PRO A N 1
ATOM 3410 C CA . PRO A 1 452 ? 11.812 -0.254 -19.266 1 96.88 452 PRO A CA 1
ATOM 3411 C C . PRO A 1 452 ? 13.117 -0.531 -18.516 1 96.88 452 PRO A C 1
ATOM 3413 O O . PRO A 1 452 ? 14.195 -0.194 -19.016 1 96.88 452 PRO A O 1
ATOM 3416 N N . LEU A 1 453 ? 12.969 -1.009 -17.281 1 95.38 453 LEU A N 1
ATOM 3417 C CA . LEU A 1 453 ? 14.109 -1.337 -16.422 1 95.38 453 LEU A CA 1
ATOM 3418 C C . LEU A 1 453 ? 13.961 -2.734 -15.836 1 95.38 453 LEU A C 1
ATOM 3420 O O . LEU A 1 453 ? 12.867 -3.305 -15.844 1 95.38 453 LEU A O 1
ATOM 3424 N N . ASP A 1 454 ? 15.008 -3.227 -15.258 1 92.81 454 ASP A N 1
ATOM 3425 C CA . ASP A 1 454 ? 15.023 -4.578 -14.703 1 92.81 454 ASP A CA 1
ATOM 3426 C C . ASP A 1 454 ? 13.914 -4.766 -13.672 1 92.81 454 ASP A C 1
ATOM 3428 O O . ASP A 1 454 ? 13.328 -5.844 -13.578 1 92.81 454 ASP A O 1
ATOM 3432 N N . HIS A 1 455 ? 13.633 -3.693 -12.953 1 93.5 455 HIS A N 1
ATOM 3433 C CA . HIS A 1 455 ? 12.773 -3.842 -11.789 1 93.5 455 HIS A CA 1
ATOM 3434 C C . HIS A 1 455 ? 11.508 -3.008 -11.922 1 93.5 455 HIS A C 1
ATOM 3436 O O . HIS A 1 455 ? 10.828 -2.729 -10.93 1 93.5 455 HIS A O 1
ATOM 3442 N N . LEU A 1 456 ? 11.219 -2.605 -13.102 1 95.81 456 LEU A N 1
ATOM 3443 C CA . LEU A 1 456 ? 10.023 -1.818 -13.383 1 95.81 456 LEU A CA 1
ATOM 3444 C C . LEU A 1 456 ? 9.281 -2.371 -14.602 1 95.81 456 LEU A C 1
ATOM 3446 O O . LEU A 1 456 ? 9.875 -2.543 -15.664 1 95.81 456 LEU A O 1
ATOM 3450 N N . ARG A 1 457 ? 7.988 -2.613 -14.352 1 97.25 457 ARG A N 1
ATOM 3451 C CA . ARG A 1 457 ? 7.18 -3.148 -15.445 1 97.25 457 ARG A CA 1
ATOM 3452 C C . ARG A 1 457 ? 5.797 -2.502 -15.469 1 97.25 457 ARG A C 1
ATOM 3454 O O . ARG A 1 457 ? 5.254 -2.141 -14.43 1 97.25 457 ARG A O 1
ATOM 3461 N N . PHE A 1 458 ? 5.27 -2.398 -16.719 1 97.88 458 PHE A N 1
ATOM 3462 C CA . PHE A 1 458 ? 3.908 -1.947 -16.984 1 97.88 458 PHE A CA 1
ATOM 3463 C C . PHE A 1 458 ? 3.133 -2.99 -17.781 1 97.88 458 PHE A C 1
ATOM 3465 O O . PHE A 1 458 ? 3.648 -3.541 -18.75 1 97.88 458 PHE A O 1
ATOM 3472 N N . HIS A 1 459 ? 1.922 -3.252 -17.312 1 98.44 459 HIS A N 1
ATOM 3473 C CA . HIS A 1 459 ? 1.041 -4.195 -17.984 1 98.44 459 HIS A CA 1
ATOM 3474 C C . HIS A 1 459 ? -0.206 -3.5 -18.531 1 98.44 459 HIS A C 1
ATOM 3476 O O . HIS A 1 459 ? -0.783 -2.645 -17.859 1 98.44 459 HIS A O 1
ATOM 3482 N N . LEU A 1 460 ? -0.573 -3.832 -19.734 1 98.75 460 LEU A N 1
ATOM 3483 C CA . LEU A 1 460 ? -1.906 -3.594 -20.281 1 98.75 460 LEU A CA 1
ATOM 3484 C C . LEU A 1 460 ? -2.557 -4.902 -20.719 1 98.75 460 LEU A C 1
ATOM 3486 O O . LEU A 1 460 ? -2.031 -5.598 -21.594 1 98.75 460 LEU A O 1
ATOM 3490 N N . ASN A 1 461 ? -3.684 -5.25 -20.078 1 98.88 461 ASN A N 1
ATOM 3491 C CA . ASN A 1 461 ? -4.367 -6.508 -20.359 1 98.88 461 ASN A CA 1
ATOM 3492 C C . ASN A 1 461 ? -5.797 -6.273 -20.844 1 98.88 461 ASN A C 1
ATOM 3494 O O . ASN A 1 461 ? -6.445 -5.309 -20.438 1 98.88 461 ASN A O 1
ATOM 3498 N N . TYR A 1 462 ? -6.219 -7.125 -21.719 1 98.75 462 TYR A N 1
ATOM 3499 C CA . TYR A 1 462 ? -7.609 -7.203 -22.156 1 98.75 462 TYR A CA 1
ATOM 3500 C C . TYR A 1 462 ? -8.078 -8.656 -22.203 1 98.75 462 TYR A C 1
ATOM 3502 O O . TYR A 1 462 ? -7.309 -9.555 -22.547 1 98.75 462 TYR A O 1
ATOM 3510 N N . GLY A 1 463 ? -9.438 -8.828 -21.859 1 98.62 463 GLY A N 1
ATOM 3511 C CA . GLY A 1 463 ? -9.969 -10.18 -21.875 1 98.62 463 GLY A CA 1
ATOM 3512 C C . GLY A 1 463 ? -11.438 -10.242 -22.266 1 98.62 463 GLY A C 1
ATOM 3513 O O . GLY A 1 463 ? -12.203 -9.328 -21.969 1 98.62 463 GLY A O 1
ATOM 3514 N N . LEU A 1 464 ? -11.734 -11.281 -22.969 1 98.75 464 LEU A N 1
ATOM 3515 C CA . LEU A 1 464 ? -13.109 -11.711 -23.219 1 98.75 464 LEU A CA 1
ATOM 3516 C C . LEU A 1 464 ? -13.414 -12.984 -22.438 1 98.75 464 LEU A C 1
ATOM 3518 O O . LEU A 1 464 ? -12.844 -14.039 -22.719 1 98.75 464 LEU A O 1
ATOM 3522 N N . LEU A 1 465 ? -14.32 -12.844 -21.516 1 98.69 465 LEU A N 1
ATOM 3523 C CA . LEU A 1 465 ? -14.711 -13.977 -20.688 1 98.69 465 LEU A CA 1
ATOM 3524 C C . LEU A 1 465 ? -16.078 -14.508 -21.094 1 98.69 465 LEU A C 1
ATOM 3526 O O . LEU A 1 465 ? -17.078 -13.797 -20.984 1 98.69 465 LEU A O 1
ATOM 3530 N N . ASP A 1 466 ? -16.094 -15.727 -21.5 1 98.69 466 ASP A N 1
ATOM 3531 C CA . ASP A 1 466 ? -17.344 -16.406 -21.797 1 98.69 466 ASP A CA 1
ATOM 3532 C C . ASP A 1 466 ? -17.75 -17.359 -20.672 1 98.69 466 ASP A C 1
ATOM 3534 O O . ASP A 1 466 ? -17.047 -18.344 -20.406 1 98.69 466 ASP A O 1
ATOM 3538 N N . TYR A 1 467 ? -18.906 -17.062 -20.094 1 98.44 467 TYR A N 1
ATOM 3539 C CA . TYR A 1 467 ? -19.328 -17.828 -18.922 1 98.44 467 TYR A CA 1
ATOM 3540 C C . TYR A 1 467 ? -20.516 -18.719 -19.266 1 98.44 467 TYR A C 1
ATOM 3542 O O . TYR A 1 467 ? -21.391 -18.328 -20.062 1 98.44 467 TYR A O 1
ATOM 3550 N N . GLN A 1 468 ? -20.562 -19.875 -18.641 1 98.56 468 GLN A N 1
ATOM 3551 C CA . GLN A 1 468 ? -21.719 -20.766 -18.562 1 98.56 468 GLN A CA 1
ATOM 3552 C C . GLN A 1 468 ? -22.062 -21.109 -17.125 1 98.56 468 GLN A C 1
ATOM 3554 O O . GLN A 1 468 ? -21.188 -21.484 -16.344 1 98.56 468 GLN A O 1
ATOM 3559 N N . GLY A 1 469 ? -23.328 -21 -16.828 1 97.81 469 GLY A N 1
ATOM 3560 C CA . GLY A 1 469 ? -23.75 -21.312 -15.477 1 97.81 469 GLY A CA 1
ATOM 3561 C C . GLY A 1 469 ? -23.297 -20.297 -14.461 1 97.81 469 GLY A C 1
ATOM 3562 O O . GLY A 1 469 ? -22.922 -20.656 -13.336 1 97.81 469 GLY A O 1
ATOM 3563 N N . ALA A 1 470 ? -23.234 -19.078 -14.883 1 96.62 470 ALA A N 1
ATOM 3564 C CA . ALA A 1 470 ? -22.766 -18 -14.016 1 96.62 470 ALA A CA 1
ATOM 3565 C C . ALA A 1 470 ? -23.922 -17.422 -13.203 1 96.62 470 ALA A C 1
ATOM 3567 O O . ALA A 1 470 ? -25.031 -17.938 -13.227 1 96.62 470 ALA A O 1
ATOM 3568 N N . THR A 1 471 ? -23.562 -16.438 -12.312 1 93.81 471 THR A N 1
ATOM 3569 C CA . THR A 1 471 ? -24.578 -15.711 -11.578 1 93.81 471 THR A CA 1
ATOM 3570 C C . THR A 1 471 ? -25.719 -15.281 -12.508 1 93.81 471 THR A C 1
ATOM 3572 O O . THR A 1 471 ? -25.469 -14.703 -13.57 1 93.81 471 THR A O 1
ATOM 3575 N N . PRO A 1 472 ? -26.969 -15.555 -12.078 1 94.75 472 PRO A N 1
ATOM 3576 C CA . PRO A 1 472 ? -28.094 -15.273 -12.984 1 94.75 472 PRO A CA 1
ATOM 3577 C C . PRO A 1 472 ? -28.297 -13.781 -13.211 1 94.75 472 PRO A C 1
ATOM 3579 O O . PRO A 1 472 ? -28.219 -12.992 -12.258 1 94.75 472 PRO A O 1
ATOM 3582 N N . LEU A 1 473 ? -28.547 -13.484 -14.461 1 94.5 473 LEU A N 1
ATOM 3583 C CA . LEU A 1 473 ? -29 -12.141 -14.805 1 94.5 473 LEU A CA 1
ATOM 3584 C C . LEU A 1 473 ? -30.469 -11.953 -14.43 1 94.5 473 LEU A C 1
ATOM 3586 O O . LEU A 1 473 ? -31.125 -12.898 -13.984 1 94.5 473 LEU A O 1
ATOM 3590 N N . ARG A 1 474 ? -30.938 -10.688 -14.609 1 92.69 474 ARG A N 1
ATOM 3591 C CA . ARG A 1 474 ? -32.312 -10.383 -14.258 1 92.69 474 ARG A CA 1
ATOM 3592 C C . ARG A 1 474 ? -33.281 -11.266 -15.031 1 92.69 474 ARG A C 1
ATOM 3594 O O . ARG A 1 474 ? -34.312 -11.68 -14.5 1 92.69 474 ARG A O 1
ATOM 3601 N N . ASN A 1 475 ? -32.969 -11.586 -16.188 1 94.44 475 ASN A N 1
ATOM 3602 C CA . ASN A 1 475 ? -33.844 -12.391 -17.031 1 94.44 475 ASN A CA 1
ATOM 3603 C C . ASN A 1 475 ? -33.625 -13.883 -16.797 1 94.44 475 ASN A C 1
ATOM 3605 O O . ASN A 1 475 ? -34.188 -14.719 -17.516 1 94.44 475 ASN A O 1
ATOM 3609 N N . GLY A 1 476 ? -32.688 -14.211 -15.984 1 95.06 476 GLY A N 1
ATOM 3610 C CA . GLY A 1 476 ? -32.438 -15.602 -15.633 1 95.06 476 GLY A CA 1
ATOM 3611 C C . GLY A 1 476 ? -31.281 -16.219 -16.406 1 95.06 476 GLY A C 1
ATOM 3612 O O . GLY A 1 476 ? -30.844 -17.328 -16.078 1 95.06 476 GLY A O 1
ATOM 3613 N N . ASP A 1 477 ? -30.797 -15.508 -17.328 1 96.44 477 ASP A N 1
ATOM 3614 C CA . ASP A 1 477 ? -29.688 -16.016 -18.141 1 96.44 477 ASP A CA 1
ATOM 3615 C C . ASP A 1 477 ? -28.422 -16.203 -17.312 1 96.44 477 ASP A C 1
ATOM 3617 O O . ASP A 1 477 ? -28.062 -15.328 -16.516 1 96.44 477 ASP A O 1
ATOM 3621 N N . ARG A 1 478 ? -27.812 -17.359 -17.484 1 97.5 478 ARG A N 1
ATOM 3622 C CA . ARG A 1 478 ? -26.594 -17.656 -16.734 1 97.5 478 ARG A CA 1
ATOM 3623 C C . ARG A 1 478 ? -25.406 -17.844 -17.672 1 97.5 478 ARG A C 1
ATOM 3625 O O . ARG A 1 478 ? -24.297 -18.188 -17.234 1 97.5 478 ARG A O 1
ATOM 3632 N N . ASP A 1 479 ? -25.688 -17.734 -18.984 1 98.06 479 ASP A N 1
ATOM 3633 C CA . ASP A 1 479 ? -24.672 -17.812 -20.031 1 98.06 479 ASP A CA 1
ATOM 3634 C C . ASP A 1 479 ? -24.469 -16.469 -20.719 1 98.06 479 ASP A C 1
ATOM 3636 O O . ASP A 1 479 ? -25.359 -16.016 -21.453 1 98.06 479 ASP A O 1
ATOM 3640 N N . TYR A 1 480 ? -23.359 -15.836 -20.422 1 97.56 480 TYR A N 1
ATOM 3641 C CA . TYR A 1 480 ? -23.125 -14.516 -21 1 97.56 480 TYR A CA 1
ATOM 3642 C C . TYR A 1 480 ? -21.641 -14.203 -21.078 1 97.56 480 TYR A C 1
ATOM 3644 O O . TYR A 1 480 ? -20.812 -14.953 -20.547 1 97.56 480 TYR A O 1
ATOM 3652 N N . ARG A 1 481 ? -21.359 -13.156 -21.797 1 97.75 481 ARG A N 1
ATOM 3653 C CA . ARG A 1 481 ? -19.984 -12.711 -22 1 97.75 481 ARG A CA 1
ATOM 3654 C C . ARG A 1 481 ? -19.703 -11.438 -21.219 1 97.75 481 ARG A C 1
ATOM 3656 O O . ARG A 1 481 ? -20.594 -10.602 -21.031 1 97.75 481 ARG A O 1
ATOM 3663 N N . VAL A 1 482 ? -18.422 -11.375 -20.734 1 97.81 482 VAL A N 1
ATOM 3664 C CA . VAL A 1 482 ? -17.953 -10.211 -19.984 1 97.81 482 VAL A CA 1
ATOM 3665 C C . VAL A 1 482 ? -16.641 -9.719 -20.578 1 97.81 482 VAL A C 1
ATOM 3667 O O . VAL A 1 482 ? -15.711 -10.508 -20.797 1 97.81 482 VAL A O 1
ATOM 3670 N N . ASN A 1 483 ? -16.547 -8.406 -20.828 1 98.38 483 ASN A N 1
ATOM 3671 C CA . ASN A 1 483 ? -15.289 -7.773 -21.203 1 98.38 483 ASN A CA 1
ATOM 3672 C C . ASN A 1 483 ? -14.547 -7.23 -19.984 1 98.38 483 ASN A C 1
ATOM 3674 O O . ASN A 1 483 ? -15.164 -6.695 -19.062 1 98.38 483 ASN A O 1
ATOM 3678 N N . VAL A 1 484 ? -13.305 -7.441 -19.984 1 98.31 484 VAL A N 1
ATOM 3679 C CA . VAL A 1 484 ? -12.492 -6.949 -18.875 1 98.31 484 VAL A CA 1
ATOM 3680 C C . VAL A 1 484 ? -11.203 -6.34 -19.422 1 98.31 484 VAL A C 1
ATOM 3682 O O . VAL A 1 484 ? -10.664 -6.801 -20.422 1 98.31 484 VAL A O 1
ATOM 3685 N N . ALA A 1 485 ? -10.742 -5.238 -18.812 1 98.38 485 ALA A N 1
ATOM 3686 C CA . ALA A 1 485 ? -9.461 -4.594 -19.094 1 98.38 485 ALA A CA 1
ATOM 3687 C C . ALA A 1 485 ? -8.742 -4.195 -17.812 1 98.38 485 ALA A C 1
ATOM 3689 O O . ALA A 1 485 ? -9.383 -3.982 -16.781 1 98.38 485 ALA A O 1
ATOM 3690 N N . GLY A 1 486 ? -7.461 -4.211 -17.875 1 97.5 486 GLY A N 1
ATOM 3691 C CA . GLY A 1 486 ? -6.688 -3.82 -16.703 1 97.5 486 GLY A CA 1
ATOM 3692 C C . GLY A 1 486 ? -5.312 -3.283 -17.047 1 97.5 486 GLY A C 1
ATOM 3693 O O . GLY A 1 486 ? -4.75 -3.627 -18.094 1 97.5 486 GLY A O 1
ATOM 3694 N N . ALA A 1 487 ? -4.801 -2.445 -16.203 1 98.12 487 ALA A N 1
ATOM 3695 C CA . ALA A 1 487 ? -3.426 -1.952 -16.25 1 98.12 487 ALA A CA 1
ATOM 3696 C C . ALA A 1 487 ? -2.748 -2.072 -14.883 1 98.12 487 ALA A C 1
ATOM 3698 O O . ALA A 1 487 ? -3.398 -1.933 -13.844 1 98.12 487 ALA A O 1
ATOM 3699 N N . ARG A 1 488 ? -1.423 -2.371 -14.992 1 98.06 488 ARG A N 1
ATOM 3700 C CA . ARG A 1 488 ? -0.643 -2.523 -13.766 1 98.06 488 ARG A CA 1
ATOM 3701 C C . ARG A 1 488 ? 0.724 -1.858 -13.898 1 98.06 488 ARG A C 1
ATOM 3703 O O . ARG A 1 488 ? 1.373 -1.971 -14.945 1 98.06 488 ARG A O 1
ATOM 3710 N N . MET A 1 489 ? 1.094 -1.146 -12.852 1 97.62 489 MET A N 1
ATOM 3711 C CA . MET A 1 489 ? 2.486 -0.755 -12.641 1 97.62 489 MET A CA 1
ATOM 3712 C C . MET A 1 489 ? 3.111 -1.557 -11.508 1 97.62 489 MET A C 1
ATOM 3714 O O . MET A 1 489 ? 2.518 -1.687 -10.43 1 97.62 489 MET A O 1
ATOM 3718 N N . GLU A 1 490 ? 4.301 -2.076 -11.758 1 96.38 490 GLU A N 1
ATOM 3719 C CA . GLU A 1 490 ? 4.938 -2.877 -10.719 1 96.38 490 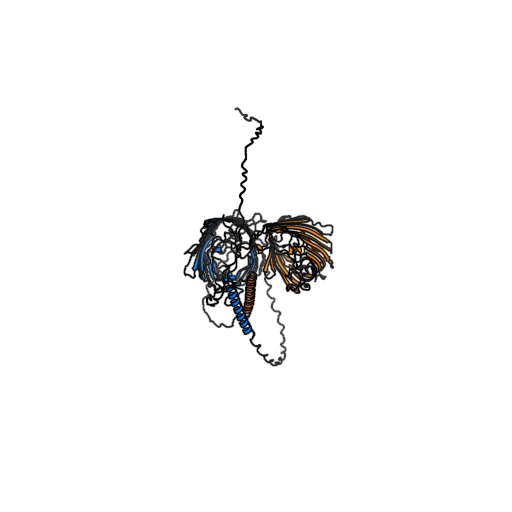GLU A CA 1
ATOM 3720 C C . GLU A 1 490 ? 6.426 -2.559 -10.609 1 96.38 490 GLU A C 1
ATOM 3722 O O . GLU A 1 490 ? 7.121 -2.457 -11.625 1 96.38 490 GLU A O 1
ATOM 3727 N N . LEU A 1 491 ? 6.883 -2.369 -9.422 1 95.25 491 LEU A N 1
ATOM 3728 C CA . LEU A 1 491 ? 8.289 -2.201 -9.055 1 95.25 491 LEU A CA 1
ATOM 3729 C C . LEU A 1 491 ? 8.695 -3.211 -7.988 1 95.25 491 LEU A C 1
ATOM 3731 O O . LEU A 1 491 ? 7.965 -3.424 -7.016 1 95.25 491 LEU A O 1
ATOM 3735 N N . ASP A 1 492 ? 9.797 -3.875 -8.25 1 91.75 492 ASP A N 1
ATOM 3736 C CA . ASP A 1 492 ? 10.25 -4.797 -7.211 1 91.75 492 ASP A CA 1
ATOM 3737 C C . ASP A 1 492 ? 11.773 -4.836 -7.133 1 91.75 492 ASP A C 1
ATOM 3739 O O . ASP A 1 492 ? 12.461 -4.703 -8.148 1 91.75 492 ASP A O 1
ATOM 3743 N N . PHE A 1 493 ? 12.336 -4.984 -5.953 1 87.38 493 PHE A N 1
ATOM 3744 C CA . PHE A 1 493 ? 13.75 -5.258 -5.727 1 87.38 493 PHE A CA 1
ATOM 3745 C C . PHE A 1 493 ? 13.938 -6.258 -4.59 1 87.38 493 PHE A C 1
ATOM 3747 O O . PHE A 1 493 ? 13.055 -6.402 -3.736 1 87.38 493 PHE A O 1
ATOM 3754 N N . MET B 1 1 ? -133.5 38 23.891 1 16.72 1 MET B N 1
ATOM 3755 C CA . MET B 1 1 ? -134 37.406 25.125 1 16.72 1 MET B CA 1
ATOM 3756 C C . MET B 1 1 ? -133.375 36.031 25.344 1 16.72 1 MET B C 1
ATOM 3758 O O . MET B 1 1 ? -133 35.688 26.438 1 16.72 1 MET B O 1
ATOM 3762 N N . THR B 1 2 ? -134 35.406 24.703 1 18.06 2 THR B N 1
ATOM 3763 C CA . THR B 1 2 ? -135 34.344 24.844 1 18.06 2 THR B CA 1
ATOM 3764 C C . THR B 1 2 ? -134.25 33 25.141 1 18.06 2 THR B C 1
ATOM 3766 O O . THR B 1 2 ? -134.875 32.031 25.516 1 18.06 2 THR B O 1
ATOM 3769 N N . ILE B 1 3 ? -133 32.719 25.75 1 22.41 3 ILE B N 1
ATOM 3770 C CA . ILE B 1 3 ? -131.625 32.781 25.172 1 22.41 3 ILE B CA 1
ATOM 3771 C C . ILE B 1 3 ? -130.875 31.5 25.469 1 22.41 3 ILE B C 1
ATOM 3773 O O . ILE B 1 3 ? -129.875 31.297 24.984 1 22.41 3 ILE B O 1
ATOM 3777 N N . GLU B 1 4 ? -131.25 30.406 25.984 1 15.07 4 GLU B N 1
ATOM 3778 C CA . GLU B 1 4 ? -131.25 29.609 27.219 1 15.07 4 GLU B CA 1
ATOM 3779 C C . GLU B 1 4 ? -130.75 28.203 26.969 1 15.07 4 GLU B C 1
ATOM 3781 O O . GLU B 1 4 ? -130.75 27.375 27.875 1 15.07 4 GLU B O 1
ATOM 3786 N N . GLY B 1 5 ? -130.125 28.062 25.891 1 18.61 5 GLY B N 1
ATOM 3787 C CA . GLY B 1 5 ? -130 26.703 25.391 1 18.61 5 GLY B CA 1
ATOM 3788 C C . GLY B 1 5 ? -129.25 25.766 26.312 1 18.61 5 GLY B C 1
ATOM 3789 O O . GLY B 1 5 ? -128.25 26.141 26.906 1 18.61 5 GLY B O 1
ATOM 3790 N N . GLY B 1 6 ? -129.875 25.312 27.016 1 16.53 6 GLY B N 1
ATOM 3791 C CA . GLY B 1 6 ? -129.875 24.578 28.281 1 16.53 6 GLY B CA 1
ATOM 3792 C C . GLY B 1 6 ? -128.875 23.5 28.312 1 16.53 6 GLY B C 1
ATOM 3793 O O . GLY B 1 6 ? -128.125 23.219 27.297 1 16.53 6 GLY B O 1
ATOM 3794 N N . PRO B 1 7 ? -128.75 22.547 28.969 1 18.8 7 PRO B N 1
ATOM 3795 C CA . PRO B 1 7 ? -128 22.016 30.094 1 18.8 7 PRO B CA 1
ATOM 3796 C C . PRO B 1 7 ? -127.25 20.734 29.75 1 18.8 7 PRO B C 1
ATOM 3798 O O . PRO B 1 7 ? -126.438 20.25 30.531 1 18.8 7 PRO B O 1
ATOM 3801 N N . LYS B 1 8 ? -127.25 20.5 28.266 1 15.52 8 LYS B N 1
ATOM 3802 C CA . LYS B 1 8 ? -127.25 19.078 27.922 1 15.52 8 LYS B CA 1
ATOM 3803 C C . LYS B 1 8 ? -126.188 18.344 28.75 1 15.52 8 LYS B C 1
ATOM 3805 O O . LYS B 1 8 ? -125.188 18.953 29.203 1 15.52 8 LYS B O 1
ATOM 3810 N N . ARG B 1 9 ? -125.938 16.812 29 1 15.62 9 ARG B N 1
ATOM 3811 C CA . ARG B 1 9 ? -126.25 15.578 29.719 1 15.62 9 ARG B CA 1
ATOM 3812 C C . ARG B 1 9 ? -125 14.758 29.969 1 15.62 9 ARG B C 1
ATOM 3814 O O . ARG B 1 9 ? -124.062 14.742 29.156 1 15.62 9 ARG B O 1
ATOM 3821 N N . SER B 1 10 ? -124.625 14.125 30.953 1 16.64 10 SER B N 1
ATOM 3822 C CA . SER B 1 10 ? -123.75 13.852 32.062 1 16.64 10 SER B CA 1
ATOM 3823 C C . SER B 1 10 ? -122.688 12.82 31.703 1 16.64 10 SER B C 1
ATOM 3825 O O . SER B 1 10 ? -121.5 13.086 31.812 1 16.64 10 SER B O 1
ATOM 3827 N N . GLN B 1 11 ? -122.812 11.523 31.594 1 13.98 11 GLN B N 1
ATOM 3828 C CA . GLN B 1 11 ? -122.375 10.625 32.656 1 13.98 11 GLN B CA 1
ATOM 3829 C C . GLN B 1 11 ? -121.125 9.875 32.25 1 13.98 11 GLN B C 1
ATOM 3831 O O . GLN B 1 11 ? -120.188 9.844 33.031 1 13.98 11 GLN B O 1
ATOM 3836 N N . LYS B 1 12 ? -121.25 9 31.266 1 14.99 12 LYS B N 1
ATOM 3837 C CA . LYS B 1 12 ? -121 7.676 31.828 1 14.99 12 LYS B CA 1
ATOM 3838 C C . LYS B 1 12 ? -119.5 7.348 31.875 1 14.99 12 LYS B C 1
ATOM 3840 O O . LYS B 1 12 ? -118.938 7.012 30.859 1 14.99 12 LYS B O 1
ATOM 3845 N N . VAL B 1 13 ? -118.375 8.258 32.156 1 16.94 13 VAL B N 1
ATOM 3846 C CA . VAL B 1 13 ? -116.938 8.367 32.125 1 16.94 13 VAL B CA 1
ATOM 3847 C C . VAL B 1 13 ? -116.312 7.273 33 1 16.94 13 VAL B C 1
ATOM 3849 O O . VAL B 1 13 ? -116.438 7.32 34.25 1 16.94 13 VAL B O 1
ATOM 3852 N N . VAL B 1 14 ? -116.375 6.098 32.562 1 17.52 14 VAL B N 1
ATOM 3853 C CA . VAL B 1 14 ? -116.188 4.695 32.906 1 17.52 14 VAL B CA 1
ATOM 3854 C C . VAL B 1 14 ? -114.875 4.504 33.594 1 17.52 14 VAL B C 1
ATOM 3856 O O . VAL B 1 14 ? -113.875 5.137 33.219 1 17.52 14 VAL B O 1
ATOM 3859 N N . PHE B 1 15 ? -114.875 3.75 34.625 1 15.95 15 PHE B N 1
ATOM 3860 C CA . PHE B 1 15 ? -114.312 3.283 35.906 1 15.95 15 PHE B CA 1
ATOM 3861 C C . PHE B 1 15 ? -112.875 2.865 35.781 1 15.95 15 PHE B C 1
ATOM 3863 O O . PHE B 1 15 ? -112.375 2.65 34.688 1 15.95 15 PHE B O 1
ATOM 3870 N N . LEU B 1 16 ? -112.5 2.195 36.562 1 16.42 16 LEU B N 1
ATOM 3871 C CA . LEU B 1 16 ? -111.562 2.1 37.719 1 16.42 16 LEU B CA 1
ATOM 3872 C C . LEU B 1 16 ? -110.25 1.507 37.312 1 16.42 16 LEU B C 1
ATOM 3874 O O . LEU B 1 16 ? -109.188 2.109 37.562 1 16.42 16 LEU B O 1
ATOM 3878 N N . GLN B 1 17 ? -110 0.209 37.562 1 16.3 17 GLN B N 1
ATOM 3879 C CA . GLN B 1 17 ? -109.125 -0.3 38.625 1 16.3 17 GLN B CA 1
ATOM 3880 C C . GLN B 1 17 ? -107.812 -0.772 38.062 1 16.3 17 GLN B C 1
ATOM 3882 O O . GLN B 1 17 ? -107.75 -1.651 37.188 1 16.3 17 GLN B O 1
ATOM 3887 N N . PRO B 1 18 ? -106.562 0.081 37.938 1 19.11 18 PRO B N 1
ATOM 3888 C CA . PRO B 1 18 ? -105.25 -0.018 37.344 1 19.11 18 PRO B CA 1
ATOM 3889 C C . PRO B 1 18 ? -104.375 -1.097 38.031 1 19.11 18 PRO B C 1
ATOM 3891 O O . PRO B 1 18 ? -103.188 -1.166 37.781 1 19.11 18 PRO B O 1
ATOM 3894 N N . VAL B 1 19 ? -104.938 -1.889 38.781 1 16.42 19 VAL B N 1
ATOM 3895 C CA . VAL B 1 19 ? -104.125 -2.361 39.906 1 16.42 19 VAL B CA 1
ATOM 3896 C C . VAL B 1 19 ? -102.812 -2.949 39.375 1 16.42 19 VAL B C 1
ATOM 3898 O O . VAL B 1 19 ? -101.75 -2.539 39.812 1 16.42 19 VAL B O 1
ATOM 3901 N N . LEU B 1 20 ? -102.625 -4.273 39.438 1 16.02 20 LEU B N 1
ATOM 3902 C CA . LEU B 1 20 ? -101.875 -5.078 40.406 1 16.02 20 LEU B CA 1
ATOM 3903 C C . LEU B 1 20 ? -100.562 -5.578 39.812 1 16.02 20 LEU B C 1
ATOM 3905 O O . LEU B 1 20 ? -99.562 -5.559 40.469 1 16.02 20 LEU B O 1
ATOM 3909 N N . THR B 1 21 ? -100.688 -6.344 38.625 1 17.66 21 THR B N 1
ATOM 3910 C CA . THR B 1 21 ? -100 -7.594 38.906 1 17.66 21 THR B CA 1
ATOM 3911 C C . THR B 1 21 ? -98.5 -7.426 38.719 1 17.66 21 THR B C 1
ATOM 3913 O O . THR B 1 21 ? -98.062 -6.941 37.656 1 17.66 21 THR B O 1
ATOM 3916 N N . SER B 1 22 ? -97.562 -7.32 39.781 1 17.17 22 SER B N 1
ATOM 3917 C CA . SER B 1 22 ? -96.25 -7.152 40.344 1 17.17 22 SER B CA 1
ATOM 3918 C C . SER B 1 22 ? -95.188 -8.016 39.594 1 17.17 22 SER B C 1
ATOM 3920 O O . SER B 1 22 ? -94.062 -7.668 39.531 1 17.17 22 SER B O 1
ATOM 3922 N N . LEU B 1 23 ? -95.625 -9.328 39.406 1 16.53 23 LEU B N 1
ATOM 3923 C CA . LEU B 1 23 ? -94.688 -10.281 40 1 16.53 23 LEU B CA 1
ATOM 3924 C C . LEU B 1 23 ? -93.375 -10.234 39.312 1 16.53 23 LEU B C 1
ATOM 3926 O O . LEU B 1 23 ? -92.312 -10.07 39.938 1 16.53 23 LEU B O 1
ATOM 3930 N N . VAL B 1 24 ? -92.812 -11.344 38.719 1 18.3 24 VAL B N 1
ATOM 3931 C CA . VAL B 1 24 ? -91.75 -12.227 39.188 1 18.3 24 VAL B CA 1
ATOM 3932 C C . VAL B 1 24 ? -90.5 -11.906 38.406 1 18.3 24 VAL B C 1
ATOM 3934 O O . VAL B 1 24 ? -90.562 -11.445 37.25 1 18.3 24 VAL B O 1
ATOM 3937 N N . ALA B 1 25 ? -89.25 -11.969 38.938 1 18.31 25 ALA B N 1
ATOM 3938 C CA . ALA B 1 25 ? -87.812 -11.766 39.219 1 18.31 25 ALA B CA 1
ATOM 3939 C C . ALA B 1 25 ? -86.938 -12.312 38.094 1 18.31 25 ALA B C 1
ATOM 3941 O O . ALA B 1 25 ? -85.812 -11.938 37.969 1 18.31 25 ALA B O 1
ATOM 3942 N N . LEU B 1 26 ? -87.562 -13.281 37.312 1 16.94 26 LEU B N 1
ATOM 3943 C CA . LEU B 1 26 ? -86.625 -14.391 37.219 1 16.94 26 LEU B CA 1
ATOM 3944 C C . LEU B 1 26 ? -85.312 -13.961 36.531 1 16.94 26 LEU B C 1
ATOM 3946 O O . LEU B 1 26 ? -85.312 -12.953 35.812 1 16.94 26 LEU B O 1
ATOM 3950 N N . LEU B 1 27 ? -84.688 -14.82 35.781 1 17.25 27 LEU B N 1
ATOM 3951 C CA . LEU B 1 27 ? -83.5 -15.633 35.844 1 17.25 27 LEU B CA 1
ATOM 3952 C C . LEU B 1 27 ? -82.438 -15.102 34.906 1 17.25 27 LEU B C 1
ATOM 3954 O O . LEU B 1 27 ? -81.25 -15.289 35.156 1 17.25 27 LEU B O 1
ATOM 3958 N N . ALA B 1 28 ? -82.875 -14.344 33.75 1 18.84 28 ALA B N 1
ATOM 3959 C CA . ALA B 1 28 ? -82 -14.938 32.719 1 18.84 28 ALA B CA 1
ATOM 3960 C C . ALA B 1 28 ? -80.625 -14.344 32.75 1 18.84 28 ALA B C 1
ATOM 3962 O O . ALA B 1 28 ? -80.438 -13.141 32.562 1 18.84 28 ALA B O 1
ATOM 3963 N N . ALA B 1 29 ? -79.625 -14.82 33.5 1 20.36 29 ALA B N 1
ATOM 3964 C CA . ALA B 1 29 ? -78.25 -14.547 33.906 1 20.36 29 ALA B CA 1
ATOM 3965 C C . ALA B 1 29 ? -77.375 -14.367 32.719 1 20.36 29 ALA B C 1
ATOM 3967 O O . ALA B 1 29 ? -76.125 -14.18 32.875 1 20.36 29 ALA B O 1
ATOM 3968 N N . GLY B 1 30 ? -77.812 -14.219 31.5 1 19.56 30 GLY B N 1
ATOM 3969 C CA . GLY B 1 30 ? -76.875 -14.727 30.5 1 19.56 30 GLY B CA 1
ATOM 3970 C C . GLY B 1 30 ? -75.5 -14.023 30.516 1 19.56 30 GLY B C 1
ATOM 3971 O O . GLY B 1 30 ? -75.438 -12.789 30.531 1 19.56 30 GLY B O 1
ATOM 3972 N N . ALA B 1 31 ? -74.438 -14.656 31.047 1 21.42 31 ALA B N 1
ATOM 3973 C CA . ALA B 1 31 ? -73.062 -14.367 31.344 1 21.42 31 ALA B CA 1
ATOM 3974 C C . ALA B 1 31 ? -72.312 -13.812 30.109 1 21.42 31 ALA B C 1
ATOM 3976 O O . ALA B 1 31 ? -72.125 -14.523 29.125 1 21.42 31 ALA B O 1
ATOM 3977 N N . CYS B 1 32 ? -72.75 -12.812 29.578 1 22.8 32 CYS B N 1
ATOM 3978 C CA . CYS B 1 32 ? -72.062 -12.297 28.391 1 22.8 32 CYS B CA 1
ATOM 3979 C C . CYS B 1 32 ? -70.562 -12.188 28.609 1 22.8 32 CYS B C 1
ATOM 3981 O O . CYS B 1 32 ? -70.125 -11.391 29.438 1 22.8 32 CYS B O 1
ATOM 3983 N N . LEU B 1 33 ? -69.875 -13.359 28.5 1 22.81 33 LEU B N 1
ATOM 3984 C CA . LEU B 1 33 ? -68.438 -13.594 28.672 1 22.81 33 LEU B CA 1
ATOM 3985 C C . LEU B 1 33 ? -67.625 -12.531 27.953 1 22.81 33 LEU B C 1
ATOM 3987 O O . LEU B 1 33 ? -67.938 -12.156 26.828 1 22.81 33 LEU B O 1
ATOM 3991 N N . SER B 1 34 ? -67 -11.625 28.672 1 24.66 34 SER B N 1
ATOM 3992 C CA . SER B 1 34 ? -66.125 -10.523 28.438 1 24.66 34 SER B CA 1
ATOM 3993 C C . SER B 1 34 ? -65 -10.945 27.516 1 24.66 34 SER B C 1
ATOM 3995 O O . SER B 1 34 ? -64.188 -11.836 27.844 1 24.66 34 SER B O 1
ATOM 3997 N N . PRO B 1 35 ? -65.188 -11.047 26.203 1 25.47 35 PRO B N 1
ATOM 3998 C CA . PRO B 1 35 ? -64.125 -11.609 25.406 1 25.47 35 PRO B CA 1
ATOM 3999 C C . PRO B 1 35 ? -62.75 -11.141 25.875 1 25.47 35 PRO B C 1
ATOM 4001 O O . PRO B 1 35 ? -62.625 -10.18 26.625 1 25.47 35 PRO B O 1
ATOM 4004 N N . THR B 1 36 ? -61.719 -11.773 25.141 1 25.59 36 THR B N 1
ATOM 4005 C CA . THR B 1 36 ? -60.281 -12.07 25.156 1 25.59 36 THR B CA 1
ATOM 4006 C C . THR B 1 36 ? -59.469 -10.789 25.125 1 25.59 36 THR B C 1
ATOM 4008 O O . THR B 1 36 ? -59.75 -9.875 24.344 1 25.59 36 THR B O 1
ATOM 4011 N N . VAL B 1 37 ? -59 -10.367 26.266 1 28.66 37 VAL B N 1
ATOM 4012 C CA . VAL B 1 37 ? -57.969 -9.367 26.5 1 28.66 37 VAL B CA 1
ATOM 4013 C C . VAL B 1 37 ? -56.875 -9.523 25.438 1 28.66 37 VAL B C 1
ATOM 4015 O O . VAL B 1 37 ? -56.25 -10.586 25.328 1 28.66 37 VAL B O 1
ATOM 4018 N N . ALA B 1 38 ? -57.094 -9.039 24.281 1 28.7 38 ALA B N 1
ATOM 4019 C CA . ALA B 1 38 ? -56 -8.953 23.312 1 28.7 38 ALA B CA 1
ATOM 4020 C C . ALA B 1 38 ? -54.688 -8.578 24 1 28.7 38 ALA B C 1
ATOM 4022 O O . ALA B 1 38 ? -54.594 -7.504 24.594 1 28.7 38 ALA B O 1
ATOM 4023 N N . LEU B 1 39 ? -54.062 -9.531 24.703 1 27.94 39 LEU B N 1
ATOM 4024 C CA . LEU B 1 39 ? -52.688 -9.414 25.203 1 27.94 39 LEU B CA 1
ATOM 4025 C C . LEU B 1 39 ? -51.844 -8.578 24.266 1 27.94 39 LEU B C 1
ATOM 4027 O O . LEU B 1 39 ? -51.719 -8.891 23.078 1 27.94 39 LEU B O 1
ATOM 4031 N N . ALA B 1 40 ? -51.969 -7.352 24.359 1 31.38 40 ALA B N 1
ATOM 4032 C CA . ALA B 1 40 ? -51 -6.406 23.781 1 31.38 40 ALA B CA 1
ATOM 4033 C C . ALA B 1 40 ? -49.594 -6.965 23.797 1 31.38 40 ALA B C 1
ATOM 4035 O O . ALA B 1 40 ? -49 -7.113 24.875 1 31.38 40 ALA B O 1
ATOM 4036 N N . GLN B 1 41 ? -49.344 -8.008 23.016 1 33.44 41 GLN B N 1
ATOM 4037 C CA . GLN B 1 41 ? -47.969 -8.5 22.844 1 33.44 41 GLN B CA 1
ATOM 4038 C C . GLN B 1 41 ? -46.969 -7.352 22.828 1 33.44 41 GLN B C 1
ATOM 4040 O O . GLN B 1 41 ? -47.125 -6.414 22.031 1 33.44 41 GLN B O 1
ATOM 4045 N N . ASP B 1 42 ? -46.406 -7.074 23.906 1 36.09 42 ASP B N 1
ATOM 4046 C CA . ASP B 1 42 ? -45.344 -6.117 24.172 1 36.09 42 ASP B CA 1
ATOM 4047 C C . ASP B 1 42 ? -44.344 -6.074 23.031 1 36.09 42 ASP B C 1
ATOM 4049 O O . ASP B 1 42 ? -43.5 -6.969 22.906 1 36.09 42 ASP B O 1
ATOM 4053 N N . GLN B 1 43 ? -44.812 -5.762 21.906 1 41.66 43 GLN B N 1
ATOM 4054 C CA . GLN B 1 43 ? -43.906 -5.512 20.797 1 41.66 43 GLN B CA 1
ATOM 4055 C C . GLN B 1 43 ? -42.781 -4.578 21.203 1 41.66 43 GLN B C 1
ATOM 4057 O O . GLN B 1 43 ? -43.031 -3.482 21.719 1 41.66 43 GLN B O 1
ATOM 4062 N N . LEU B 1 44 ? -41.75 -5.105 21.531 1 46.88 44 LEU B N 1
ATOM 4063 C CA . LEU B 1 44 ? -40.625 -4.273 21.906 1 46.88 44 LEU B CA 1
ATOM 4064 C C . LEU B 1 44 ? -40.438 -3.139 20.891 1 46.88 44 LEU B C 1
ATOM 4066 O O . LEU B 1 44 ? -40.625 -3.328 19.688 1 46.88 44 LEU B O 1
ATOM 4070 N N . SER B 1 45 ? -40.594 -1.952 21.297 1 55.34 45 SER B N 1
ATOM 4071 C CA . SER B 1 45 ? -40.344 -0.775 20.469 1 55.34 45 SER B CA 1
ATOM 4072 C C . SER B 1 45 ? -39.031 -0.873 19.734 1 55.34 45 SER B C 1
ATOM 4074 O O . SER B 1 45 ? -38.125 -1.607 20.156 1 55.34 45 SER B O 1
ATOM 4076 N N . PRO B 1 46 ? -38.969 -0.385 18.469 1 55.97 46 PRO B N 1
ATOM 4077 C CA . PRO B 1 46 ? -37.688 -0.412 17.75 1 55.97 46 PRO B CA 1
ATOM 4078 C C . PRO B 1 46 ? -36.531 0.027 18.625 1 55.97 46 PRO B C 1
ATOM 4080 O O . PRO B 1 46 ? -35.406 -0.496 18.484 1 55.97 46 PRO B O 1
ATOM 4083 N N . ASP B 1 47 ? -36.812 0.882 19.516 1 62.06 47 ASP B N 1
ATOM 4084 C CA . ASP B 1 47 ? -35.75 1.347 20.406 1 62.06 47 ASP B CA 1
ATOM 4085 C C . ASP B 1 47 ? -35.344 0.249 21.391 1 62.06 47 ASP B C 1
ATOM 4087 O O . ASP B 1 47 ? -34.156 0.112 21.719 1 62.06 47 ASP B O 1
ATOM 4091 N N . GLU B 1 48 ? -36.312 -0.504 21.766 1 64.06 48 GLU B N 1
ATOM 4092 C CA . GLU B 1 48 ? -36 -1.587 22.703 1 64.06 48 GLU B CA 1
ATOM 4093 C C . GLU B 1 48 ? -35.25 -2.721 22.016 1 64.06 48 GLU B C 1
ATOM 4095 O O . GLU B 1 48 ? -34.375 -3.334 22.609 1 64.06 48 GLU B O 1
ATOM 4100 N N . VAL B 1 49 ? -35.531 -2.932 20.844 1 64.12 49 VAL B N 1
ATOM 4101 C CA . VAL B 1 49 ? -34.812 -3.908 20.031 1 64.12 49 VAL B CA 1
ATOM 4102 C C . VAL B 1 49 ? -33.375 -3.432 19.797 1 64.12 49 VAL B C 1
ATOM 4104 O O . VAL B 1 49 ? -32.438 -4.215 19.906 1 64.12 49 VAL B O 1
ATOM 4107 N N . ALA B 1 50 ? -33.219 -2.164 19.5 1 65.38 50 ALA B N 1
ATOM 4108 C CA . ALA B 1 50 ? -31.891 -1.588 19.344 1 65.38 50 ALA B CA 1
ATOM 4109 C C . ALA B 1 50 ? -31.094 -1.67 20.641 1 65.38 50 ALA B C 1
ATOM 4111 O O . ALA B 1 50 ? -29.906 -1.976 20.625 1 65.38 50 ALA B O 1
ATOM 4112 N N . ALA B 1 51 ? -31.719 -1.445 21.672 1 67.44 51 ALA B N 1
ATOM 4113 C CA . ALA B 1 51 ? -31.047 -1.535 22.969 1 67.44 51 ALA B CA 1
ATOM 4114 C C . ALA B 1 51 ? -30.641 -2.973 23.281 1 67.44 51 ALA B C 1
ATOM 4116 O O . ALA B 1 51 ? -29.547 -3.221 23.797 1 67.44 51 ALA B O 1
ATOM 4117 N N . LEU B 1 52 ? -31.391 -3.936 22.875 1 65.31 52 LEU B N 1
ATOM 4118 C CA . LEU B 1 52 ? -31.094 -5.348 23.078 1 65.31 52 LEU B CA 1
ATOM 4119 C C . LEU B 1 52 ? -29.938 -5.789 22.188 1 65.31 52 LEU B C 1
ATOM 4121 O O . LEU B 1 52 ? -29.047 -6.523 22.625 1 65.31 52 LEU B O 1
ATOM 4125 N N . ARG B 1 53 ? -29.938 -5.223 20.969 1 67.06 53 ARG B N 1
ATOM 4126 C CA . ARG B 1 53 ? -28.844 -5.531 20.062 1 67.06 53 ARG B CA 1
ATOM 4127 C C . ARG B 1 53 ? -27.547 -4.906 20.531 1 67.06 53 ARG B C 1
ATOM 4129 O O . ARG B 1 53 ? -26.484 -5.527 20.438 1 67.06 53 ARG B O 1
ATOM 4136 N N . SER B 1 54 ? -27.656 -3.717 21.078 1 67.44 54 SER B N 1
ATOM 4137 C CA . SER B 1 54 ? -26.5 -3.064 21.656 1 67.44 54 SER B CA 1
ATOM 4138 C C . SER B 1 54 ? -26 -3.818 22.891 1 67.44 54 SER B C 1
ATOM 4140 O O . SER B 1 54 ? -24.797 -3.959 23.094 1 67.44 54 SER B O 1
ATOM 4142 N N . GLU B 1 55 ? -26.859 -4.293 23.641 1 69.25 55 GLU B N 1
ATOM 4143 C CA . GLU B 1 55 ? -26.469 -5.074 24.812 1 69.25 55 GLU B CA 1
ATOM 4144 C C . GLU B 1 55 ? -25.812 -6.391 24.406 1 69.25 55 GLU B C 1
ATOM 4146 O O . GLU B 1 55 ? -24.812 -6.793 25 1 69.25 55 GLU B O 1
ATOM 4151 N N . ILE B 1 56 ? -26.266 -7 23.375 1 66.88 56 ILE B N 1
ATOM 4152 C CA . ILE B 1 56 ? -25.656 -8.211 22.844 1 66.88 56 ILE B CA 1
ATOM 4153 C C . ILE B 1 56 ? -24.25 -7.902 22.344 1 66.88 56 ILE B C 1
ATOM 4155 O O . ILE B 1 56 ? -23.297 -8.656 22.594 1 66.88 56 ILE B O 1
ATOM 4159 N N . ALA B 1 57 ? -24.125 -6.75 21.703 1 67 57 ALA B N 1
ATOM 4160 C CA . ALA B 1 57 ? -22.828 -6.359 21.188 1 67 57 ALA B CA 1
ATOM 4161 C C . ALA B 1 57 ? -21.844 -6.086 22.312 1 67 57 ALA B C 1
ATOM 4163 O O . ALA B 1 57 ? -20.672 -6.492 22.25 1 67 57 ALA B O 1
ATOM 4164 N N . THR B 1 58 ? -22.312 -5.477 23.297 1 67.69 58 THR B N 1
ATOM 4165 C CA . THR B 1 58 ? -21.484 -5.184 24.453 1 67.69 58 THR B CA 1
ATOM 4166 C C . THR B 1 58 ? -21.094 -6.465 25.188 1 67.69 58 THR B C 1
ATOM 4168 O O . THR B 1 58 ? -19.938 -6.629 25.594 1 67.69 58 THR B O 1
ATOM 4171 N N . LEU B 1 59 ? -22 -7.395 25.297 1 66.06 59 LEU B N 1
ATOM 4172 C CA . LEU B 1 59 ? -21.734 -8.656 25.984 1 66.06 59 LEU B CA 1
ATOM 4173 C C . LEU B 1 59 ? -20.797 -9.531 25.156 1 66.06 59 LEU B C 1
ATOM 4175 O O . LEU B 1 59 ? -19.891 -10.164 25.719 1 66.06 59 LEU B O 1
ATOM 4179 N N . ARG B 1 60 ? -20.906 -9.422 23.891 1 67.06 60 ARG B N 1
ATOM 4180 C CA . ARG B 1 60 ? -20 -10.148 23.016 1 67.06 60 ARG B CA 1
ATOM 4181 C C . ARG B 1 60 ? -18.594 -9.562 23.078 1 67.06 60 ARG B C 1
ATOM 4183 O O . ARG B 1 60 ? -17.609 -10.305 23.109 1 67.06 60 ARG B O 1
ATOM 4190 N N . ALA B 1 61 ? -18.484 -8.297 23.188 1 66.44 61 ALA B N 1
ATOM 4191 C CA . ALA B 1 61 ? -17.203 -7.609 23.344 1 66.44 61 ALA B CA 1
ATOM 4192 C C . ALA B 1 61 ? -16.562 -7.949 24.688 1 66.44 61 ALA B C 1
ATOM 4194 O O . ALA B 1 61 ? -15.344 -8.148 24.766 1 66.44 61 ALA B O 1
ATOM 4195 N N . GLN B 1 62 ? -17.359 -7.98 25.625 1 65.19 62 GLN B N 1
ATOM 4196 C CA . GLN B 1 62 ? -16.859 -8.344 26.953 1 65.19 62 GLN B CA 1
ATOM 4197 C C . GLN B 1 62 ? -16.438 -9.805 27 1 65.19 62 GLN B C 1
ATOM 4199 O O . GLN B 1 62 ? -15.406 -10.141 27.594 1 65.19 62 GLN B O 1
ATOM 4204 N N . LEU B 1 63 ? -17.141 -10.648 26.406 1 63.38 63 LEU B N 1
ATOM 4205 C CA . LEU B 1 63 ? -16.781 -12.055 26.297 1 63.38 63 LEU B CA 1
ATOM 4206 C C . LEU B 1 63 ? -15.477 -12.234 25.516 1 63.38 63 LEU B C 1
ATOM 4208 O O . LEU B 1 63 ? -14.625 -13.039 25.906 1 63.38 63 LEU B O 1
ATOM 4212 N N . GLN B 1 64 ? -15.398 -11.422 24.531 1 63.22 64 GLN B N 1
ATOM 4213 C CA . GLN B 1 64 ? -14.172 -11.469 23.75 1 63.22 64 GLN B CA 1
ATOM 4214 C C . GLN B 1 64 ? -12.977 -10.984 24.562 1 63.22 64 GLN B C 1
ATOM 4216 O O . GLN B 1 64 ? -11.898 -11.57 24.5 1 63.22 64 GLN B O 1
ATOM 4221 N N . LYS B 1 65 ? -13.141 -9.969 25.328 1 61.81 65 LYS B N 1
ATOM 4222 C CA . LYS B 1 65 ? -12.086 -9.453 26.188 1 61.81 65 LYS B CA 1
ATOM 4223 C C . LYS B 1 65 ? -11.727 -10.461 27.281 1 61.81 65 LYS B C 1
ATOM 4225 O O . LYS B 1 65 ? -10.555 -10.641 27.609 1 61.81 65 LYS B O 1
ATOM 4230 N N . MET B 1 66 ? -12.648 -11.109 27.812 1 55.12 66 MET B N 1
ATOM 4231 C CA . MET B 1 66 ? -12.414 -12.078 28.875 1 55.12 66 MET B CA 1
ATOM 4232 C C . MET B 1 66 ? -11.781 -13.352 28.312 1 55.12 66 MET B C 1
ATOM 4234 O O . MET B 1 66 ? -10.93 -13.961 28.953 1 55.12 66 MET B O 1
ATOM 4238 N N . GLU B 1 67 ? -12.109 -13.672 27.172 1 54.75 67 GLU B N 1
ATOM 4239 C CA . GLU B 1 67 ? -11.492 -14.812 26.5 1 54.75 67 GLU B CA 1
ATOM 4240 C C . GLU B 1 67 ? -10.023 -14.531 26.188 1 54.75 67 GLU B C 1
ATOM 4242 O O . GLU B 1 67 ? -9.172 -15.406 26.344 1 54.75 67 GLU B O 1
ATOM 4247 N N . GLN B 1 68 ? -9.68 -13.352 25.875 1 52.44 68 GLN B N 1
ATOM 4248 C CA . GLN B 1 68 ? -8.305 -12.938 25.656 1 52.44 68 GLN B CA 1
ATOM 4249 C C . GLN B 1 68 ? -7.484 -13 26.938 1 52.44 68 GLN B C 1
ATOM 4251 O O . GLN B 1 68 ? -6.309 -13.375 26.906 1 52.44 68 GLN B O 1
ATOM 4256 N N . ARG B 1 69 ? -8.023 -12.734 27.969 1 48.72 69 ARG B N 1
ATOM 4257 C CA . ARG B 1 69 ? -7.324 -12.789 29.25 1 48.72 69 ARG B CA 1
ATOM 4258 C C . ARG B 1 69 ? -7.086 -14.234 29.688 1 48.72 69 ARG B C 1
ATOM 4260 O O . ARG B 1 69 ? -6.051 -14.547 30.266 1 48.72 69 ARG B O 1
ATOM 4267 N N . LEU B 1 70 ? -7.98 -15.07 29.453 1 40.34 70 LEU B N 1
ATOM 4268 C CA . LEU B 1 70 ? -7.816 -16.469 29.844 1 40.34 70 LEU B CA 1
ATOM 4269 C C . LEU B 1 70 ? -6.723 -17.141 29.016 1 40.34 70 LEU B C 1
ATOM 4271 O O . LEU B 1 70 ? -5.949 -17.938 29.531 1 40.34 70 LEU B O 1
ATOM 4275 N N . ASP B 1 71 ? -6.59 -16.828 27.734 1 40.09 71 ASP B N 1
ATOM 4276 C CA . ASP B 1 71 ? -5.594 -17.469 26.875 1 40.09 71 ASP B CA 1
ATOM 4277 C C . ASP B 1 71 ? -4.176 -17.109 27.328 1 40.09 71 ASP B C 1
ATOM 4279 O O . ASP B 1 71 ? -3.248 -17.906 27.156 1 40.09 71 ASP B O 1
ATOM 4283 N N . ALA B 1 72 ? -3.863 -15.922 27.859 1 36.97 72 ALA B N 1
ATOM 4284 C CA . ALA B 1 72 ? -2.531 -15.523 28.312 1 36.97 72 ALA B CA 1
ATOM 4285 C C . ALA B 1 72 ? -2.047 -16.422 29.453 1 36.97 72 ALA B C 1
ATOM 4287 O O . ALA B 1 72 ? -0.841 -16.547 29.688 1 36.97 72 ALA B O 1
ATOM 4288 N N . VAL B 1 73 ? -2.936 -16.719 30.297 1 33.06 73 VAL B N 1
ATOM 4289 C CA . VAL B 1 73 ? -2.445 -17.391 31.5 1 33.06 73 VAL B CA 1
ATOM 4290 C C . VAL B 1 73 ? -2.092 -18.844 31.188 1 33.06 73 VAL B C 1
ATOM 4292 O O . VAL B 1 73 ? -1.239 -19.438 31.844 1 33.06 73 VAL B O 1
ATOM 4295 N N . THR B 1 74 ? -2.68 -19.516 30.203 1 30.2 74 THR B N 1
ATOM 4296 C CA . THR B 1 74 ? -2.549 -20.969 30.25 1 30.2 74 THR B CA 1
ATOM 4297 C C . THR B 1 74 ? -1.317 -21.438 29.469 1 30.2 74 THR B C 1
ATOM 4299 O O . THR B 1 74 ? -1.076 -22.625 29.344 1 30.2 74 THR B O 1
ATOM 4302 N N . SER B 1 75 ? -0.535 -20.672 28.688 1 27.89 75 SER B N 1
ATOM 4303 C CA . SER B 1 75 ? 0.394 -21.391 27.812 1 27.89 75 SER B CA 1
ATOM 4304 C C . SER B 1 75 ? 1.622 -21.859 28.594 1 27.89 75 SER B C 1
ATOM 4306 O O . SER B 1 75 ? 2.715 -21.328 28.422 1 27.89 75 SER B O 1
ATOM 4308 N N . ALA B 1 76 ? 1.624 -22.328 29.766 1 23.08 76 ALA B N 1
ATOM 4309 C CA . ALA B 1 76 ? 2.865 -22.797 30.391 1 23.08 76 ALA B CA 1
ATOM 4310 C C . ALA B 1 76 ? 3.311 -24.109 29.781 1 23.08 76 ALA B C 1
ATOM 4312 O O . ALA B 1 76 ? 2.697 -25.156 30.016 1 23.08 76 ALA B O 1
ATOM 4313 N N . PRO B 1 77 ? 3.66 -24.078 28.453 1 22.44 77 PRO B N 1
ATOM 4314 C CA . PRO B 1 77 ? 3.945 -25.453 28.016 1 22.44 77 PRO B CA 1
ATOM 4315 C C . PRO B 1 77 ? 4.945 -26.172 28.906 1 22.44 77 PRO B C 1
ATOM 4317 O O . PRO B 1 77 ? 5.793 -25.531 29.531 1 22.44 77 PRO B O 1
ATOM 4320 N N . GLN B 1 78 ? 4.625 -27.375 29.156 1 18.53 78 GLN B N 1
ATOM 4321 C CA . GLN B 1 78 ? 5.207 -28.469 29.922 1 18.53 78 GLN B CA 1
ATOM 4322 C C . GLN B 1 78 ? 6.547 -28.906 29.344 1 18.53 78 GLN B C 1
ATOM 4324 O O . GLN B 1 78 ? 6.82 -28.688 28.156 1 18.53 78 GLN B O 1
ATOM 4329 N N . THR B 1 79 ? 7.34 -29.609 30.156 1 19.12 79 THR B N 1
ATOM 4330 C CA . THR B 1 79 ? 8.703 -29.969 30.531 1 19.12 79 THR B CA 1
ATOM 4331 C C . THR B 1 79 ? 9.25 -31.031 29.578 1 19.12 79 THR B C 1
ATOM 4333 O O . THR B 1 79 ? 10.383 -30.922 29.094 1 19.12 79 THR B O 1
ATOM 4336 N N . THR B 1 80 ? 8.711 -32.312 29.328 1 17.89 80 THR B N 1
ATOM 4337 C CA . THR B 1 80 ? 9.562 -33.375 29.828 1 17.89 80 THR B CA 1
ATOM 4338 C C . THR B 1 80 ? 10.367 -34 28.688 1 17.89 80 THR B C 1
ATOM 4340 O O . THR B 1 80 ? 11.484 -34.5 28.906 1 17.89 80 THR B O 1
ATOM 4343 N N . ALA B 1 81 ? 10.023 -34.25 27.375 1 19.06 81 ALA B N 1
ATOM 4344 C CA . ALA B 1 81 ? 10.227 -35.656 27.078 1 19.06 81 ALA B CA 1
ATOM 4345 C C . ALA B 1 81 ? 11.695 -35.969 26.797 1 19.06 81 ALA B C 1
ATOM 4347 O O . ALA B 1 81 ? 12.406 -35.125 26.219 1 19.06 81 ALA B O 1
ATOM 4348 N N . PRO B 1 82 ? 12.039 -37.281 27 1 17.38 82 PRO B N 1
ATOM 4349 C CA . PRO B 1 82 ? 13.289 -37.969 27.328 1 17.38 82 PRO B CA 1
ATOM 4350 C C . PRO B 1 82 ? 14.203 -38.125 26.109 1 17.38 82 PRO B C 1
ATOM 4352 O O . PRO B 1 82 ? 13.805 -37.812 24.984 1 17.38 82 PRO B O 1
ATOM 4355 N N . ALA B 1 83 ? 14.555 -39.438 25.766 1 18.58 83 ALA B N 1
ATOM 4356 C CA . ALA B 1 83 ? 15.82 -40.188 25.75 1 18.58 83 ALA B CA 1
ATOM 4357 C C . ALA B 1 83 ? 16.281 -40.469 24.328 1 18.58 83 ALA B C 1
ATOM 4359 O O . ALA B 1 83 ? 17.469 -40.688 24.078 1 18.58 83 ALA B O 1
ATOM 4360 N N . ALA B 1 84 ? 15.445 -40.438 23.172 1 19.41 84 ALA B N 1
ATOM 4361 C CA . ALA B 1 84 ? 15.766 -41.719 22.547 1 19.41 84 ALA B CA 1
ATOM 4362 C C . ALA B 1 84 ? 17.156 -41.688 21.906 1 19.41 84 ALA B C 1
ATOM 4364 O O . ALA B 1 84 ? 17.656 -40.594 21.547 1 19.41 84 ALA B O 1
ATOM 4365 N N . PRO B 1 85 ? 17.469 -42.906 21.344 1 19.22 85 PRO B N 1
ATOM 4366 C CA . PRO B 1 85 ? 18.703 -43.688 21.281 1 19.22 85 PRO B CA 1
ATOM 4367 C C . PRO B 1 85 ? 19.562 -43.312 20.078 1 19.22 85 PRO B C 1
ATOM 4369 O O . PRO B 1 85 ? 19.094 -42.625 19.156 1 19.22 85 PRO B O 1
ATOM 4372 N N . PRO B 1 86 ? 20.344 -44.219 19.641 1 19.33 86 PRO B N 1
ATOM 4373 C CA . PRO B 1 86 ? 21.734 -44.312 19.203 1 19.33 86 PRO B CA 1
ATOM 4374 C C . PRO B 1 86 ? 21.875 -44.375 17.688 1 19.33 86 PRO B C 1
ATOM 4376 O O . PRO B 1 86 ? 23 -44.469 17.172 1 19.33 86 PRO B O 1
ATOM 4379 N N . ALA B 1 87 ? 20.781 -43.938 16.875 1 19.42 87 ALA B N 1
ATOM 4380 C CA . ALA B 1 87 ? 20.922 -44.812 15.719 1 19.42 87 ALA B CA 1
ATOM 4381 C C . ALA B 1 87 ? 22.266 -44.594 15.023 1 19.42 87 ALA B C 1
ATOM 4383 O O . ALA B 1 87 ? 22.844 -43.5 15.117 1 19.42 87 ALA B O 1
ATOM 4384 N N . ILE B 1 88 ? 22.516 -45.531 14.164 1 19.62 88 ILE B N 1
ATOM 4385 C CA . ILE B 1 88 ? 23.625 -46.281 13.625 1 19.62 88 ILE B CA 1
ATOM 4386 C C . ILE B 1 88 ? 24.188 -45.594 12.383 1 19.62 88 ILE B C 1
ATOM 4388 O O . ILE B 1 88 ? 25.391 -45.438 12.242 1 19.62 88 ILE B O 1
ATOM 4392 N N . GLN B 1 89 ? 23.281 -45.188 11.367 1 18.39 89 GLN B N 1
ATOM 4393 C CA . GLN B 1 89 ? 23.688 -45.938 10.18 1 18.39 89 GLN B CA 1
ATOM 4394 C C . GLN B 1 89 ? 24.922 -45.312 9.531 1 18.39 89 GLN B C 1
ATOM 4396 O O . GLN B 1 89 ? 25.25 -44.156 9.797 1 18.39 89 GLN B O 1
ATOM 4401 N N . PRO B 1 90 ? 24.812 -45.031 8.117 1 22.39 90 PRO B N 1
ATOM 4402 C CA . PRO B 1 90 ? 25.453 -45.688 6.984 1 22.39 90 PRO B CA 1
ATOM 4403 C C . PRO B 1 90 ? 26.656 -44.906 6.453 1 22.39 90 PRO B C 1
ATOM 4405 O O . PRO B 1 90 ? 26.75 -43.688 6.668 1 22.39 90 PRO B O 1
ATOM 4408 N N . PRO B 1 91 ? 27.344 -45.594 5.539 1 20.7 91 PRO B N 1
ATOM 4409 C CA . PRO B 1 91 ? 28.75 -45.531 5.098 1 20.7 91 PRO B CA 1
ATOM 4410 C C . PRO B 1 91 ? 29.031 -44.312 4.203 1 20.7 91 PRO B C 1
ATOM 4412 O O . PRO B 1 91 ? 28.109 -43.75 3.625 1 20.7 91 PRO B O 1
ATOM 4415 N N . ALA B 1 92 ? 30.188 -44.094 3.914 1 20.77 92 ALA B N 1
ATOM 4416 C CA . ALA B 1 92 ? 31.094 -43 3.533 1 20.77 92 ALA B CA 1
ATOM 4417 C C . ALA B 1 92 ? 31.016 -42.719 2.033 1 20.77 92 ALA B C 1
ATOM 4419 O O . ALA B 1 92 ? 31.422 -43.562 1.223 1 20.77 92 ALA B O 1
ATOM 4420 N N . PRO B 1 93 ? 29.703 -42.281 1.544 1 20.62 93 PRO B N 1
ATOM 4421 C CA . PRO B 1 93 ? 29.844 -42.344 0.087 1 20.62 93 PRO B CA 1
ATOM 4422 C C . PRO B 1 93 ? 31.078 -41.594 -0.414 1 20.62 93 PRO B C 1
ATOM 4424 O O . PRO B 1 93 ? 31.562 -40.688 0.264 1 20.62 93 PRO B O 1
ATOM 4427 N N . VAL B 1 94 ? 31.5 -42.031 -1.682 1 20.98 94 VAL B N 1
ATOM 4428 C CA . VAL B 1 94 ? 32.688 -41.938 -2.525 1 20.98 94 VAL B CA 1
ATOM 4429 C C . VAL B 1 94 ? 32.719 -40.531 -3.176 1 20.98 94 VAL B C 1
ATOM 4431 O O . VAL B 1 94 ? 31.672 -39.969 -3.457 1 20.98 94 VAL B O 1
ATOM 4434 N N . ALA B 1 95 ? 33.812 -39.906 -3.289 1 20.73 95 ALA B N 1
ATOM 4435 C CA . ALA B 1 95 ? 34.375 -38.594 -3.531 1 20.73 95 ALA B CA 1
ATOM 4436 C C . ALA B 1 95 ? 34.344 -38.25 -5.016 1 20.73 95 ALA B C 1
ATOM 4438 O O . ALA B 1 95 ? 35.344 -38.406 -5.727 1 20.73 95 ALA B O 1
ATOM 4439 N N . THR B 1 96 ? 33.156 -38.531 -5.707 1 20.45 96 THR B N 1
ATOM 4440 C CA . THR B 1 96 ? 33.531 -38.281 -7.094 1 20.45 96 THR B CA 1
ATOM 4441 C C . THR B 1 96 ? 33.906 -36.844 -7.324 1 20.45 96 THR B C 1
ATOM 4443 O O . THR B 1 96 ? 33.219 -35.938 -6.82 1 20.45 96 THR B O 1
ATOM 4446 N N . THR B 1 97 ? 35.031 -36.531 -7.906 1 20.38 97 THR B N 1
ATOM 4447 C CA . THR B 1 97 ? 35.844 -35.344 -8.203 1 20.38 97 THR B CA 1
ATOM 4448 C C . THR B 1 97 ? 35.156 -34.5 -9.281 1 20.38 97 THR B C 1
ATOM 4450 O O . THR B 1 97 ? 35.031 -34.938 -10.43 1 20.38 97 THR B O 1
ATOM 4453 N N . VAL B 1 98 ? 34 -33.906 -9.047 1 21.75 98 VAL B N 1
ATOM 4454 C CA . VAL B 1 98 ? 33.375 -33.156 -10.141 1 21.75 98 VAL B CA 1
ATOM 4455 C C . VAL B 1 98 ? 34.281 -32 -10.555 1 21.75 98 VAL B C 1
ATOM 4457 O O . VAL B 1 98 ? 34.875 -31.328 -9.695 1 21.75 98 VAL B O 1
ATOM 4460 N N . ALA B 1 99 ? 34.625 -31.938 -11.93 1 23.81 99 ALA B N 1
ATOM 4461 C CA . ALA B 1 99 ? 35.469 -31.031 -12.688 1 23.81 99 ALA B CA 1
ATOM 4462 C C . ALA B 1 99 ? 34.969 -29.594 -12.578 1 23.81 99 ALA B C 1
ATOM 4464 O O . ALA B 1 99 ? 33.75 -29.359 -12.531 1 23.81 99 ALA B O 1
ATOM 4465 N N . LYS B 1 100 ? 35.812 -28.562 -12.359 1 23.83 100 LYS B N 1
ATOM 4466 C CA . LYS B 1 100 ? 35.844 -27.141 -12.07 1 23.83 100 LYS B CA 1
ATOM 4467 C C . LYS B 1 100 ? 35.375 -26.328 -13.281 1 23.83 100 LYS B C 1
ATOM 4469 O O . LYS B 1 100 ? 36.094 -26.219 -14.281 1 23.83 100 LYS B O 1
ATOM 4474 N N . ALA B 1 101 ? 34.062 -26.281 -13.641 1 26.67 101 ALA B N 1
ATOM 4475 C CA . ALA B 1 101 ? 33.594 -25.438 -14.742 1 26.67 101 ALA B CA 1
ATOM 4476 C C . ALA B 1 101 ? 34.156 -24.016 -14.602 1 26.67 101 ALA B C 1
ATOM 4478 O O . ALA B 1 101 ? 34.312 -23.516 -13.484 1 26.67 101 ALA B O 1
ATOM 4479 N N . SER B 1 102 ? 34.75 -23.469 -15.633 1 26.94 102 SER B N 1
ATOM 4480 C CA . SER B 1 102 ? 35.438 -22.188 -15.844 1 26.94 102 SER B CA 1
ATOM 4481 C C . SER B 1 102 ? 34.531 -21.016 -15.477 1 26.94 102 SER B C 1
ATOM 4483 O O . SER B 1 102 ? 33.344 -21.031 -15.734 1 26.94 102 SER B O 1
ATOM 4485 N N . PRO B 1 103 ? 34.969 -20 -14.641 1 30.08 103 PRO B N 1
ATOM 4486 C CA . PRO B 1 103 ? 34.219 -18.875 -14.055 1 30.08 103 PRO B CA 1
ATOM 4487 C C . PRO B 1 103 ? 33.656 -17.938 -15.102 1 30.08 103 PRO B C 1
ATOM 4489 O O . PRO B 1 103 ? 34.281 -17.703 -16.141 1 30.08 103 PRO B O 1
ATOM 4492 N N . PRO B 1 104 ? 32.344 -17.781 -15.375 1 32.94 104 PRO B N 1
ATOM 4493 C CA . PRO B 1 104 ? 31.75 -16.844 -16.344 1 32.94 104 PRO B CA 1
ATOM 4494 C C . PRO B 1 104 ? 32.406 -15.469 -16.312 1 32.94 104 PRO B C 1
ATOM 4496 O O . PRO B 1 104 ? 32.969 -15.078 -15.305 1 32.94 104 PRO B O 1
ATOM 4499 N N . PRO B 1 105 ? 32.688 -14.836 -17.531 1 32.34 105 PRO B N 1
ATOM 4500 C CA . PRO B 1 105 ? 33.406 -13.562 -17.688 1 32.34 105 PRO B CA 1
ATOM 4501 C C . PRO B 1 105 ? 32.938 -12.508 -16.688 1 32.34 105 PRO B C 1
ATOM 4503 O O . PRO B 1 105 ? 31.797 -12.547 -16.219 1 32.34 105 PRO B O 1
ATOM 4506 N N . ALA B 1 106 ? 33.875 -11.727 -16.094 1 34.56 106 ALA B N 1
ATOM 4507 C CA . ALA B 1 106 ? 33.781 -10.758 -15.016 1 34.56 106 ALA B CA 1
ATOM 4508 C C . ALA B 1 106 ? 32.75 -9.68 -15.336 1 34.56 106 ALA B C 1
ATOM 4510 O O . ALA B 1 106 ? 32.812 -9.07 -16.406 1 34.56 106 ALA B O 1
ATOM 4511 N N . LYS B 1 107 ? 31.516 -9.711 -14.922 1 41.44 107 LYS B N 1
ATOM 4512 C CA . LYS B 1 107 ? 30.5 -8.664 -15 1 41.44 107 LYS B CA 1
ATOM 4513 C C . LYS B 1 107 ? 31.125 -7.281 -14.82 1 41.44 107 LYS B C 1
ATOM 4515 O O . LYS B 1 107 ? 31.984 -7.09 -13.945 1 41.44 107 LYS B O 1
ATOM 4520 N N . PRO B 1 108 ? 31.094 -6.316 -15.805 1 40.72 108 PRO B N 1
ATOM 4521 C CA . PRO B 1 108 ? 31.719 -4.996 -15.664 1 40.72 108 PRO B CA 1
ATOM 4522 C C . PRO B 1 108 ? 31.641 -4.457 -14.234 1 40.72 108 PRO B C 1
ATOM 4524 O O . PRO B 1 108 ? 30.688 -4.758 -13.508 1 40.72 108 PRO B O 1
ATOM 4527 N N . ALA B 1 109 ? 32.75 -3.99 -13.656 1 45.69 109 ALA B N 1
ATOM 4528 C CA . ALA B 1 109 ? 33 -3.482 -12.312 1 45.69 109 ALA B CA 1
ATOM 4529 C C . ALA B 1 109 ? 31.922 -2.479 -11.891 1 45.69 109 ALA B C 1
ATOM 4531 O O . ALA B 1 109 ? 31.703 -1.484 -12.586 1 45.69 109 ALA B O 1
ATOM 4532 N N . SER B 1 110 ? 30.781 -2.854 -11.375 1 59.72 110 SER B N 1
ATOM 4533 C CA . SER B 1 110 ? 29.75 -1.987 -10.805 1 59.72 110 SER B CA 1
ATOM 4534 C C . SER B 1 110 ? 30.375 -0.775 -10.117 1 59.72 110 SER B C 1
ATOM 4536 O O . SER B 1 110 ? 31.469 -0.865 -9.555 1 59.72 110 SER B O 1
ATOM 4538 N N . ALA B 1 111 ? 30.141 0.518 -10.57 1 68.06 111 ALA B N 1
ATOM 4539 C CA . ALA B 1 111 ? 30.594 1.733 -9.906 1 68.06 111 ALA B CA 1
ATOM 4540 C C . ALA B 1 111 ? 30.594 1.562 -8.391 1 68.06 111 ALA B C 1
ATOM 4542 O O . ALA B 1 111 ? 29.688 0.923 -7.828 1 68.06 111 ALA B O 1
ATOM 4543 N N . PRO B 1 112 ? 31.641 1.976 -7.902 1 83 112 PRO B N 1
ATOM 4544 C CA . PRO B 1 112 ? 31.734 1.876 -6.445 1 83 112 PRO B CA 1
ATOM 4545 C C . PRO B 1 112 ? 30.562 2.539 -5.73 1 83 112 PRO B C 1
ATOM 4547 O O . PRO B 1 112 ? 30.031 3.543 -6.211 1 83 112 PRO B O 1
ATOM 4550 N N . THR B 1 113 ? 30.078 1.902 -4.715 1 90.38 113 THR B N 1
ATOM 4551 C CA . THR B 1 113 ? 28.969 2.424 -3.922 1 90.38 113 THR B CA 1
ATOM 4552 C C . THR B 1 113 ? 29.469 3.445 -2.904 1 90.38 113 THR B C 1
ATOM 4554 O O . THR B 1 113 ? 30.391 3.166 -2.139 1 90.38 113 THR B O 1
ATOM 4557 N N . GLU B 1 114 ? 28.922 4.598 -3.059 1 93.44 114 GLU B N 1
ATOM 4558 C CA . GLU B 1 114 ? 29.203 5.645 -2.082 1 93.44 114 GLU B CA 1
ATOM 4559 C C . GLU B 1 114 ? 28.156 5.66 -0.973 1 93.44 114 GLU B C 1
ATOM 4561 O O . GLU B 1 114 ? 26.953 5.5 -1.237 1 93.44 114 GLU B O 1
ATOM 4566 N N . ILE B 1 115 ? 28.656 5.801 0.258 1 93.81 115 ILE B N 1
ATOM 4567 C CA . ILE B 1 115 ? 27.75 5.867 1.404 1 93.81 115 ILE B CA 1
ATOM 4568 C C . ILE B 1 115 ? 27.797 7.262 2.021 1 93.81 115 ILE B C 1
ATOM 4570 O O . ILE B 1 115 ? 28.859 7.719 2.449 1 93.81 115 ILE B O 1
ATOM 4574 N N . THR B 1 116 ? 26.656 7.965 1.949 1 93.19 116 THR B N 1
ATOM 4575 C CA . THR B 1 116 ? 26.5 9.242 2.633 1 93.19 116 THR B CA 1
ATOM 4576 C C . THR B 1 116 ? 25.453 9.141 3.74 1 93.19 116 THR B C 1
ATOM 4578 O O . THR B 1 116 ? 24.781 8.117 3.863 1 93.19 116 THR B O 1
ATOM 4581 N N . TRP B 1 117 ? 25.422 10.172 4.602 1 90.75 117 TRP B N 1
ATOM 4582 C CA . TRP B 1 117 ? 24.531 10.078 5.754 1 90.75 117 TRP B CA 1
ATOM 4583 C C . TRP B 1 117 ? 23.484 11.18 5.727 1 90.75 117 TRP B C 1
ATOM 4585 O O . TRP B 1 117 ? 23.812 12.352 5.492 1 90.75 117 TRP B O 1
ATOM 4595 N N . LYS B 1 118 ? 22.297 10.859 5.906 1 86.62 118 LYS B N 1
ATOM 4596 C CA . LYS B 1 118 ? 21.141 11.734 6.047 1 86.62 118 LYS B CA 1
ATOM 4597 C C . LYS B 1 118 ? 20.141 11.164 7.047 1 86.62 118 LYS B C 1
ATOM 4599 O O . LYS B 1 118 ? 19 10.836 6.676 1 86.62 118 LYS B O 1
ATOM 4604 N N . GLY B 1 119 ? 20.562 11.125 8.312 1 88.44 119 GLY B N 1
ATOM 4605 C CA . GLY B 1 119 ? 19.797 10.438 9.336 1 88.44 119 GLY B CA 1
ATOM 4606 C C . GLY B 1 119 ? 19.984 8.93 9.312 1 88.44 119 GLY B C 1
ATOM 4607 O O . GLY B 1 119 ? 20.062 8.297 10.367 1 88.44 119 GLY B O 1
ATOM 4608 N N . SER B 1 120 ? 20.062 8.453 8.094 1 91.62 120 SER B N 1
ATOM 4609 C CA . SER B 1 120 ? 20.453 7.074 7.82 1 91.62 120 SER B CA 1
ATOM 4610 C C . SER B 1 120 ? 21.406 6.984 6.633 1 91.62 120 SER B C 1
ATOM 4612 O O . SER B 1 120 ? 21.578 7.961 5.898 1 91.62 120 SER B O 1
ATOM 4614 N N . PRO B 1 121 ? 22.109 5.828 6.523 1 92.56 121 PRO B N 1
ATOM 4615 C CA . PRO B 1 121 ? 23 5.711 5.367 1 92.56 121 PRO B CA 1
ATOM 4616 C C . PRO B 1 121 ? 22.25 5.742 4.039 1 92.56 121 PRO B C 1
ATOM 4618 O O . PRO B 1 121 ? 21.203 5.094 3.898 1 92.56 121 PRO B O 1
ATOM 4621 N N . GLN B 1 122 ? 22.766 6.535 3.217 1 94.06 122 GLN B N 1
ATOM 4622 C CA . GLN B 1 122 ? 22.312 6.543 1.829 1 94.06 122 GLN B CA 1
ATOM 4623 C C . GLN B 1 122 ? 23.359 5.914 0.911 1 94.06 122 GLN B C 1
ATOM 4625 O O . GLN B 1 122 ? 24.5 6.387 0.845 1 94.06 122 GLN B O 1
ATOM 4630 N N . PHE B 1 123 ? 22.938 4.945 0.19 1 95.38 123 PHE B N 1
ATOM 4631 C CA . PHE B 1 123 ? 23.812 4.25 -0.749 1 95.38 123 PHE B CA 1
ATOM 4632 C C . PHE B 1 123 ? 23.594 4.77 -2.166 1 95.38 123 PHE B C 1
ATOM 4634 O O . PHE B 1 123 ? 22.469 4.836 -2.646 1 95.38 123 PHE B O 1
ATOM 4641 N N . THR B 1 124 ? 24.734 5.121 -2.791 1 94.5 124 THR B N 1
ATOM 4642 C CA . THR B 1 124 ? 24.625 5.633 -4.152 1 94.5 124 THR B CA 1
ATOM 4643 C C . THR B 1 124 ? 25.641 4.949 -5.07 1 94.5 124 THR B C 1
ATOM 4645 O O . THR B 1 124 ? 26.797 4.781 -4.703 1 94.5 124 THR B O 1
ATOM 4648 N N . SER B 1 125 ? 25.141 4.484 -6.191 1 92.75 125 SER B N 1
ATOM 4649 C CA . SER B 1 125 ? 25.969 3.932 -7.258 1 92.75 125 SER B CA 1
ATOM 4650 C C . SER B 1 125 ? 25.516 4.426 -8.625 1 92.75 125 SER B C 1
ATOM 4652 O O . SER B 1 125 ? 24.516 3.943 -9.164 1 92.75 125 SER B O 1
ATOM 4654 N N . GLY B 1 126 ? 26.312 5.344 -9.188 1 90.06 126 GLY B N 1
ATOM 4655 C CA . GLY B 1 126 ? 25.859 5.996 -10.406 1 90.06 126 GLY B CA 1
ATOM 4656 C C . GLY B 1 126 ? 24.594 6.789 -10.211 1 90.06 126 GLY B C 1
ATOM 4657 O O . GLY B 1 126 ? 24.516 7.66 -9.336 1 90.06 126 GLY B O 1
ATOM 4658 N N . ASP B 1 127 ? 23.609 6.418 -11 1 89.94 127 ASP B N 1
ATOM 4659 C CA . ASP B 1 127 ? 22.344 7.129 -10.914 1 89.94 127 ASP B CA 1
ATOM 4660 C C . ASP B 1 127 ? 21.344 6.352 -10.062 1 89.94 127 ASP B C 1
ATOM 4662 O O . ASP B 1 127 ? 20.156 6.68 -10.039 1 89.94 127 ASP B O 1
ATOM 4666 N N . ARG B 1 128 ? 21.828 5.375 -9.398 1 92.44 128 ARG B N 1
ATOM 4667 C CA . ARG B 1 128 ? 20.984 4.594 -8.492 1 92.44 128 ARG B CA 1
ATOM 4668 C C . ARG B 1 128 ? 21.234 4.98 -7.043 1 92.44 128 ARG B C 1
ATOM 4670 O O . ARG B 1 128 ? 22.359 5.328 -6.676 1 92.44 128 ARG B O 1
ATOM 4677 N N . SER B 1 129 ? 20.188 4.863 -6.273 1 95.12 129 SER B N 1
ATOM 4678 C CA . SER B 1 129 ? 20.344 5.164 -4.855 1 95.12 129 SER B CA 1
ATOM 4679 C C . SER B 1 129 ? 19.328 4.406 -4.012 1 95.12 129 SER B C 1
ATOM 4681 O O . SER B 1 129 ? 18.328 3.916 -4.531 1 95.12 129 SER B O 1
ATOM 4683 N N . PHE B 1 130 ? 19.703 4.309 -2.697 1 94.69 130 PHE B N 1
ATOM 4684 C CA . PHE B 1 130 ? 18.812 3.711 -1.717 1 94.69 130 PHE B CA 1
ATOM 4685 C C . PHE B 1 130 ? 19.047 4.293 -0.331 1 94.69 130 PHE B C 1
ATOM 4687 O O . PHE B 1 130 ? 20.203 4.496 0.069 1 94.69 130 PHE B O 1
ATOM 4694 N N . LYS B 1 131 ? 17.891 4.5 0.332 1 95.12 131 LYS B N 1
ATOM 4695 C CA . LYS B 1 131 ? 17.953 4.973 1.713 1 95.12 131 LYS B CA 1
ATOM 4696 C C . LYS B 1 131 ? 16.766 4.445 2.521 1 95.12 131 LYS B C 1
ATOM 4698 O O . LYS B 1 131 ? 15.617 4.559 2.092 1 95.12 131 LYS B O 1
ATOM 4703 N N . ALA B 1 132 ? 17.094 3.9 3.703 1 92.62 132 ALA B N 1
ATOM 4704 C CA . ALA B 1 132 ? 16.031 3.506 4.629 1 92.62 132 ALA B CA 1
ATOM 4705 C C . ALA B 1 132 ? 15.43 4.727 5.32 1 92.62 132 ALA B C 1
ATOM 4707 O O . ALA B 1 132 ? 16.141 5.691 5.617 1 92.62 132 ALA B O 1
ATOM 4708 N N . LYS B 1 133 ? 14.172 4.594 5.582 1 93.12 133 LYS B N 1
ATOM 4709 C CA . LYS B 1 133 ? 13.461 5.676 6.254 1 93.12 133 LYS B CA 1
ATOM 4710 C C . LYS B 1 133 ? 12.82 5.195 7.551 1 93.12 133 LYS B C 1
ATOM 4712 O O . LYS B 1 133 ? 12.406 4.039 7.652 1 93.12 133 LYS B O 1
ATOM 4717 N N . GLY B 1 134 ? 12.766 6.094 8.5 1 93.88 134 GLY B N 1
ATOM 4718 C CA . GLY B 1 134 ? 12.125 5.824 9.773 1 93.88 134 GLY B CA 1
ATOM 4719 C C . GLY B 1 134 ? 11.648 7.082 10.484 1 93.88 134 GLY B C 1
ATOM 4720 O O . GLY B 1 134 ? 12.211 8.164 10.281 1 93.88 134 GLY B O 1
ATOM 4721 N N . ARG B 1 135 ? 10.586 6.926 11.258 1 96.12 135 ARG B N 1
ATOM 4722 C CA . ARG B 1 135 ? 10.031 8.023 12.039 1 96.12 135 ARG B CA 1
ATOM 4723 C C . ARG B 1 135 ? 9.422 7.52 13.344 1 96.12 135 ARG B C 1
ATOM 4725 O O . ARG B 1 135 ? 8.773 6.469 13.367 1 96.12 135 ARG B O 1
ATOM 4732 N N . ILE B 1 136 ? 9.695 8.195 14.422 1 95.5 136 ILE B N 1
ATOM 4733 C CA . ILE B 1 136 ? 9.062 7.969 15.719 1 95.5 136 ILE B CA 1
ATOM 4734 C C . ILE B 1 136 ? 8.484 9.281 16.25 1 95.5 136 ILE B C 1
ATOM 4736 O O . ILE B 1 136 ? 9.195 10.273 16.375 1 95.5 136 ILE B O 1
ATOM 4740 N N . GLN B 1 137 ? 7.234 9.258 16.516 1 96.62 137 GLN B N 1
ATOM 4741 C CA . GLN B 1 137 ? 6.586 10.367 17.203 1 96.62 137 GLN B CA 1
ATOM 4742 C C . GLN B 1 137 ? 5.832 9.891 18.438 1 96.62 137 GLN B C 1
ATOM 4744 O O . GLN B 1 137 ? 5.016 8.969 18.344 1 96.62 137 GLN B O 1
ATOM 4749 N N . ILE B 1 138 ? 6.137 10.516 19.547 1 96.56 138 ILE B N 1
ATOM 4750 C CA . ILE B 1 138 ? 5.48 10.219 20.812 1 96.56 138 ILE B CA 1
ATOM 4751 C C . ILE B 1 138 ? 4.801 11.477 21.344 1 96.56 138 ILE B C 1
ATOM 4753 O O . ILE B 1 138 ? 5.43 12.539 21.453 1 96.56 138 ILE B O 1
ATOM 4757 N N . ASP B 1 139 ? 3.553 11.328 21.75 1 97.75 139 ASP B N 1
ATOM 4758 C CA . ASP B 1 139 ? 2.783 12.477 22.203 1 97.75 139 ASP B CA 1
ATOM 4759 C C . ASP B 1 139 ? 2.24 12.258 23.609 1 97.75 139 ASP B C 1
ATOM 4761 O O . ASP B 1 139 ? 1.862 11.133 23.969 1 97.75 139 ASP B O 1
ATOM 4765 N N . VAL B 1 140 ? 2.283 13.297 24.344 1 97.19 140 VAL B N 1
ATOM 4766 C CA . VAL B 1 140 ? 1.436 13.414 25.531 1 97.19 140 VAL B CA 1
ATOM 4767 C C . VAL B 1 140 ? 0.582 14.68 25.422 1 97.19 140 VAL B C 1
ATOM 4769 O O . VAL B 1 140 ? 1.004 15.68 24.844 1 97.19 140 VAL B O 1
ATOM 4772 N N . GLY B 1 141 ? -0.669 14.633 25.938 1 97.12 141 GLY B N 1
ATOM 4773 C CA . GLY B 1 141 ? -1.568 15.766 25.828 1 97.12 141 GLY B CA 1
ATOM 4774 C C . GLY B 1 141 ? -2.559 15.852 26.984 1 97.12 141 GLY B C 1
ATOM 4775 O O . GLY B 1 141 ? -2.768 14.867 27.688 1 97.12 141 GLY B O 1
ATOM 4776 N N . GLN B 1 142 ? -3.049 17.016 27.172 1 97.31 142 GLN B N 1
ATOM 4777 C CA . GLN B 1 142 ? -4.086 17.312 28.141 1 97.31 142 GLN B CA 1
ATOM 4778 C C . GLN B 1 142 ? -5.16 18.219 27.547 1 97.31 142 GLN B C 1
ATOM 4780 O O . GLN B 1 142 ? -4.855 19.312 27.047 1 97.31 142 GLN B O 1
ATOM 4785 N N . VAL B 1 143 ? -6.336 17.734 27.562 1 97.56 143 VAL B N 1
ATOM 4786 C CA . VAL B 1 143 ? -7.484 18.547 27.156 1 97.56 143 VAL B CA 1
ATOM 4787 C C . VAL B 1 143 ? -8.414 18.75 28.359 1 97.56 143 VAL B C 1
ATOM 4789 O O . VAL B 1 143 ? -9.078 17.812 28.797 1 97.56 143 VAL B O 1
ATOM 4792 N N . ASP B 1 144 ? -8.531 19.938 28.734 1 96.88 144 ASP B N 1
ATOM 4793 C CA . ASP B 1 144 ? -9.398 20.203 29.891 1 96.88 144 ASP B CA 1
ATOM 4794 C C . ASP B 1 144 ? -10.867 20.109 29.5 1 96.88 144 ASP B C 1
ATOM 4796 O O . ASP B 1 144 ? -11.336 20.875 28.656 1 96.88 144 ASP B O 1
ATOM 4800 N N . ALA B 1 145 ? -11.508 19.266 30.172 1 93.12 145 ALA B N 1
ATOM 4801 C CA . ALA B 1 145 ? -12.938 19.156 29.906 1 93.12 145 ALA B CA 1
ATOM 4802 C C . ALA B 1 145 ? -13.68 20.391 30.422 1 93.12 145 ALA B C 1
ATOM 4804 O O . ALA B 1 145 ? -13.43 20.859 31.531 1 93.12 145 ALA B O 1
ATOM 4805 N N . PRO B 1 146 ? -14.523 20.844 29.562 1 93 146 PRO B N 1
ATOM 4806 C CA . PRO B 1 146 ? -15.359 21.922 30.094 1 93 146 PRO B CA 1
ATOM 4807 C C . PRO B 1 146 ? -16.266 21.453 31.234 1 93 146 PRO B C 1
ATOM 4809 O O . PRO B 1 146 ? -16.719 20.312 31.234 1 93 146 PRO B O 1
ATOM 4812 N N . LYS B 1 147 ? -16.5 22.375 32.125 1 90.19 147 LYS B N 1
ATOM 4813 C CA . LYS B 1 147 ? -17.344 22.031 33.281 1 90.19 147 LYS B CA 1
ATOM 4814 C C . LYS B 1 147 ? -18.703 21.516 32.812 1 90.19 147 LYS B C 1
ATOM 4816 O O . LYS B 1 147 ? -19.359 22.156 31.984 1 90.19 147 LYS B O 1
ATOM 4821 N N . GLY B 1 148 ? -19.031 20.344 33.344 1 89.94 148 GLY B N 1
ATOM 4822 C CA . GLY B 1 148 ? -20.344 19.797 33.031 1 89.94 148 GLY B CA 1
ATOM 4823 C C . GLY B 1 148 ? -20.297 18.75 31.922 1 89.94 148 GLY B C 1
ATOM 4824 O O . GLY B 1 148 ? -21.297 18.094 31.641 1 89.94 148 GLY B O 1
ATOM 4825 N N . LEU B 1 149 ? -19.234 18.641 31.281 1 89.44 149 LEU B N 1
ATOM 4826 C CA . LEU B 1 149 ? -19.109 17.609 30.266 1 89.44 149 LEU B CA 1
ATOM 4827 C C . LEU B 1 149 ? -18.375 16.391 30.797 1 89.44 149 LEU B C 1
ATOM 4829 O O . LEU B 1 149 ? -17.266 16.5 31.297 1 89.44 149 LEU B O 1
ATOM 4833 N N . VAL B 1 150 ? -19.094 15.258 30.703 1 87.75 150 VAL B N 1
ATOM 4834 C CA . VAL B 1 150 ? -18.453 13.992 31.031 1 87.75 150 VAL B CA 1
ATOM 4835 C C . VAL B 1 150 ? -18.047 13.266 29.75 1 87.75 150 VAL B C 1
ATOM 4837 O O . VAL B 1 150 ? -18.891 12.703 29.062 1 87.75 150 VAL B O 1
ATOM 4840 N N . ASP B 1 151 ? -16.828 13.359 29.484 1 90.25 151 ASP B N 1
ATOM 4841 C CA . ASP B 1 151 ? -16.25 12.727 28.297 1 90.25 151 ASP B CA 1
ATOM 4842 C C . ASP B 1 151 ? -14.898 12.102 28.625 1 90.25 151 ASP B C 1
ATOM 4844 O O . ASP B 1 151 ? -13.914 12.812 28.844 1 90.25 151 ASP B O 1
ATOM 4848 N N . ARG B 1 152 ? -14.812 10.805 28.578 1 81.44 152 ARG B N 1
ATOM 4849 C CA . ARG B 1 152 ? -13.617 10.078 28.984 1 81.44 152 ARG B CA 1
ATOM 4850 C C . ARG B 1 152 ? -12.508 10.227 27.953 1 81.44 152 ARG B C 1
ATOM 4852 O O . ARG B 1 152 ? -11.352 9.891 28.219 1 81.44 152 ARG B O 1
ATOM 4859 N N . GLY B 1 153 ? -12.836 10.75 26.828 1 89 153 GLY B N 1
ATOM 4860 C CA . GLY B 1 153 ? -11.836 10.961 25.797 1 89 153 GLY B CA 1
ATOM 4861 C C . GLY B 1 153 ? -11.062 12.258 25.969 1 89 153 GLY B C 1
ATOM 4862 O O . GLY B 1 153 ? -10.109 12.523 25.219 1 89 153 GLY B O 1
ATOM 4863 N N . LEU B 1 154 ? -11.586 13.031 26.891 1 92.5 154 LEU B N 1
ATOM 4864 C CA . LEU B 1 154 ? -10.859 14.25 27.234 1 92.5 154 LEU B CA 1
ATOM 4865 C C . LEU B 1 154 ? -9.953 14.016 28.438 1 92.5 154 LEU B C 1
ATOM 4867 O O . LEU B 1 154 ? -9.891 12.898 28.969 1 92.5 154 LEU B O 1
ATOM 4871 N N . GLY B 1 155 ? -9.148 14.969 28.75 1 94.31 155 GLY B N 1
ATOM 4872 C CA . GLY B 1 155 ? -8.18 14.805 29.828 1 94.31 155 GLY B CA 1
ATOM 4873 C C . GLY B 1 155 ? -6.797 14.438 29.328 1 94.31 155 GLY B C 1
ATOM 4874 O O . GLY B 1 155 ? -6.379 14.875 28.25 1 94.31 155 GLY B O 1
ATOM 4875 N N . TYR B 1 156 ? -6.137 13.727 30.219 1 94.19 156 TYR B N 1
ATOM 4876 C CA . TYR B 1 156 ? -4.766 13.336 29.906 1 94.19 156 TYR B CA 1
ATOM 4877 C C . TYR B 1 156 ? -4.746 12.172 28.922 1 94.19 156 TYR B C 1
ATOM 4879 O O . TYR B 1 156 ? -5.57 11.258 29 1 94.19 156 TYR B O 1
ATOM 4887 N N . GLY B 1 157 ? -3.816 12.289 27.953 1 94.44 157 GLY B N 1
ATOM 4888 C CA . GLY B 1 157 ? -3.58 11.172 27.047 1 94.44 157 GLY B CA 1
ATOM 4889 C C . GLY B 1 157 ? -2.139 11.07 26.578 1 94.44 157 GLY B C 1
ATOM 4890 O O . GLY B 1 157 ? -1.439 12.086 26.484 1 94.44 157 GLY B O 1
ATOM 4891 N N . ALA B 1 158 ? -1.688 9.789 26.406 1 94.19 158 ALA B N 1
ATOM 4892 C CA . ALA B 1 158 ? -0.394 9.5 25.797 1 94.19 158 ALA B CA 1
ATOM 4893 C C . ALA B 1 158 ? -0.548 8.539 24.609 1 94.19 158 ALA B C 1
ATOM 4895 O O . ALA B 1 158 ? -1.417 7.668 24.625 1 94.19 158 ALA B O 1
ATOM 4896 N N . GLU B 1 159 ? 0.304 8.781 23.578 1 93.19 159 GLU B N 1
ATOM 4897 C CA . GLU B 1 159 ? 0.179 7.898 22.422 1 93.19 159 GLU B CA 1
ATOM 4898 C C . GLU B 1 159 ? 1.489 7.816 21.656 1 93.19 159 GLU B C 1
ATOM 4900 O O . GLU B 1 159 ? 2.273 8.773 21.641 1 93.19 159 GLU B O 1
ATOM 4905 N N . MET B 1 160 ? 1.719 6.586 21.062 1 91.31 160 MET B N 1
ATOM 4906 C CA . MET B 1 160 ? 2.6 6.523 19.906 1 91.31 160 MET B CA 1
ATOM 4907 C C . MET B 1 160 ? 1.909 7.094 18.672 1 91.31 160 MET B C 1
ATOM 4909 O O . MET B 1 160 ? 1.126 6.402 18.016 1 91.31 160 MET B O 1
ATOM 4913 N N . ARG B 1 161 ? 2.203 8.281 18.422 1 93.69 161 ARG B N 1
ATOM 4914 C CA . ARG B 1 161 ? 1.458 9.039 17.422 1 93.69 161 ARG B CA 1
ATOM 4915 C C . ARG B 1 161 ? 1.671 8.453 16.031 1 93.69 161 ARG B C 1
ATOM 4917 O O . ARG B 1 161 ? 0.723 8.328 15.25 1 93.69 161 ARG B O 1
ATOM 4924 N N . ARG B 1 162 ? 2.957 8.242 15.75 1 92.94 162 ARG B N 1
ATOM 4925 C CA . ARG B 1 162 ? 3.289 7.68 14.445 1 92.94 162 ARG B CA 1
ATOM 4926 C C . ARG B 1 162 ? 4.609 6.914 14.5 1 92.94 162 ARG B C 1
ATOM 4928 O O . ARG B 1 162 ? 5.598 7.41 15.047 1 92.94 162 ARG B O 1
ATOM 4935 N N . ILE B 1 163 ? 4.566 5.73 13.953 1 92.62 163 ILE B N 1
ATOM 4936 C CA . ILE B 1 163 ? 5.762 4.98 13.578 1 92.62 163 ILE B CA 1
ATOM 4937 C C . ILE B 1 163 ? 5.758 4.711 12.078 1 92.62 163 ILE B C 1
ATOM 4939 O O . ILE B 1 163 ? 4.809 4.129 11.547 1 92.62 163 ILE B O 1
ATOM 4943 N N . ARG B 1 164 ? 6.781 5.23 11.445 1 93.88 164 ARG B N 1
ATOM 4944 C CA . ARG B 1 164 ? 6.859 4.992 10.008 1 93.88 164 ARG B CA 1
ATOM 4945 C C . ARG B 1 164 ? 8.141 4.246 9.641 1 93.88 164 ARG B C 1
ATOM 4947 O O . ARG B 1 164 ? 9.195 4.5 10.227 1 93.88 164 ARG B O 1
ATOM 4954 N N . LEU B 1 165 ? 8.016 3.332 8.789 1 91.25 165 LEU B N 1
ATOM 4955 C CA . LEU B 1 165 ? 9.117 2.58 8.195 1 91.25 165 LEU B CA 1
ATOM 4956 C C . LEU B 1 165 ? 9.008 2.559 6.676 1 91.25 165 LEU B C 1
ATOM 4958 O O . LEU B 1 165 ? 7.906 2.445 6.129 1 91.25 165 LEU B O 1
ATOM 4962 N N . GLY B 1 166 ? 10.234 2.729 6.082 1 91.12 166 GLY B N 1
ATOM 4963 C CA . GLY B 1 166 ? 10.195 2.674 4.629 1 91.12 166 GLY B CA 1
ATOM 4964 C C . GLY B 1 166 ? 11.562 2.803 3.99 1 91.12 166 GLY B C 1
ATOM 4965 O O . GLY B 1 166 ? 12.578 2.494 4.617 1 91.12 166 GLY B O 1
ATOM 4966 N N . GLY B 1 167 ? 11.508 3.064 2.717 1 92.12 167 GLY B N 1
ATOM 4967 C CA . GLY B 1 167 ? 12.68 3.311 1.886 1 92.12 167 GLY B CA 1
ATOM 4968 C C . GLY B 1 167 ? 12.383 4.168 0.671 1 92.12 167 GLY B C 1
ATOM 4969 O O . GLY B 1 167 ? 11.227 4.262 0.243 1 92.12 167 GLY B O 1
ATOM 4970 N N . GLU B 1 168 ? 13.398 4.793 0.268 1 94.38 168 GLU B N 1
ATOM 4971 C CA . GLU B 1 168 ? 13.336 5.57 -0.963 1 94.38 168 GLU B CA 1
ATOM 4972 C C . GLU B 1 168 ? 14.609 5.406 -1.79 1 94.38 168 GLU B C 1
ATOM 4974 O O . GLU B 1 168 ? 15.648 5.004 -1.265 1 94.38 168 GLU B O 1
ATOM 4979 N N . GLY B 1 169 ? 14.438 5.699 -3.143 1 94.44 169 GLY B N 1
ATOM 4980 C CA . GLY B 1 169 ? 15.625 5.574 -3.982 1 94.44 169 GLY B CA 1
ATOM 4981 C C . GLY B 1 169 ? 15.359 5.898 -5.441 1 94.44 169 GLY B C 1
ATOM 4982 O O . GLY B 1 169 ? 14.281 6.395 -5.785 1 94.44 169 GLY B O 1
ATOM 4983 N N . ASP B 1 170 ? 16.5 5.719 -6.145 1 94.5 170 ASP B N 1
ATOM 4984 C CA . ASP B 1 170 ? 16.5 5.879 -7.598 1 94.5 170 ASP B CA 1
ATOM 4985 C C . ASP B 1 170 ? 16.953 4.594 -8.289 1 94.5 170 ASP B C 1
ATOM 4987 O O . ASP B 1 170 ? 17.891 3.932 -7.828 1 94.5 170 ASP B O 1
ATOM 4991 N N . LEU B 1 171 ? 16.297 4.266 -9.391 1 92.81 171 LEU B N 1
ATOM 4992 C CA . LEU B 1 171 ? 16.656 3.084 -10.164 1 92.81 171 LEU B CA 1
ATOM 4993 C C . LEU B 1 171 ? 17.516 3.465 -11.375 1 92.81 171 LEU B C 1
ATOM 4995 O O . LEU B 1 171 ? 18 2.59 -12.094 1 92.81 171 LEU B O 1
ATOM 4999 N N . GLY B 1 172 ? 17.672 4.793 -11.523 1 91.31 172 GLY B N 1
ATOM 5000 C CA . GLY B 1 172 ? 18.312 5.297 -12.727 1 91.31 172 GLY B CA 1
ATOM 5001 C C . GLY B 1 172 ? 17.344 5.797 -13.766 1 91.31 172 GLY B C 1
ATOM 5002 O O . GLY B 1 172 ? 16.125 5.582 -13.648 1 91.31 172 GLY B O 1
ATOM 5003 N N . ALA B 1 173 ? 17.859 6.562 -14.75 1 92.94 173 ALA B N 1
ATOM 5004 C CA . ALA B 1 173 ? 17.094 7.035 -15.914 1 92.94 173 ALA B CA 1
ATOM 5005 C C . ALA B 1 173 ? 15.953 7.945 -15.484 1 92.94 173 ALA B C 1
ATOM 5007 O O . ALA B 1 173 ? 14.914 7.992 -16.141 1 92.94 173 ALA B O 1
ATOM 5008 N N . GLY B 1 174 ? 16.062 8.508 -14.344 1 95.31 174 GLY B N 1
ATOM 5009 C CA . GLY B 1 174 ? 15.062 9.453 -13.883 1 95.31 174 GLY B CA 1
ATOM 5010 C C . GLY B 1 174 ? 13.938 8.797 -13.102 1 95.31 174 GLY B C 1
ATOM 5011 O O . GLY B 1 174 ? 12.992 9.469 -12.672 1 95.31 174 GLY B O 1
ATOM 5012 N N . VAL B 1 175 ? 14.062 7.445 -12.859 1 95.88 175 VAL B N 1
ATOM 5013 C CA . VAL B 1 175 ? 13.008 6.727 -12.156 1 95.88 175 VAL B CA 1
ATOM 5014 C C . VAL B 1 175 ? 13.328 6.652 -10.664 1 95.88 175 VAL B C 1
ATOM 5016 O O . VAL B 1 175 ? 14.398 6.172 -10.281 1 95.88 175 VAL B O 1
ATOM 5019 N N . GLY B 1 176 ? 12.398 7.184 -9.906 1 96.38 176 GLY B N 1
ATOM 5020 C CA . GLY B 1 176 ? 12.508 7.109 -8.461 1 96.38 176 GLY B CA 1
ATOM 5021 C C . GLY B 1 176 ? 11.359 6.352 -7.812 1 96.38 176 GLY B C 1
ATOM 5022 O O . GLY B 1 176 ? 10.391 5.996 -8.484 1 96.38 176 GLY B O 1
ATOM 5023 N N . TYR B 1 177 ? 11.555 6.051 -6.516 1 95.56 177 TYR B N 1
ATOM 5024 C CA . TYR B 1 177 ? 10.492 5.371 -5.789 1 95.56 177 TYR B CA 1
ATOM 5025 C C . TYR B 1 177 ? 10.539 5.715 -4.305 1 95.56 177 TYR B C 1
ATOM 5027 O O . TYR B 1 177 ? 11.578 6.129 -3.789 1 95.56 177 TYR B O 1
ATOM 5035 N N . GLU B 1 178 ? 9.391 5.582 -3.689 1 95.81 178 GLU B N 1
ATOM 5036 C CA . GLU B 1 178 ? 9.242 5.688 -2.24 1 95.81 178 GLU B CA 1
ATOM 5037 C C . GLU B 1 178 ? 8.18 4.715 -1.725 1 95.81 178 GLU B C 1
ATOM 5039 O O . GLU B 1 178 ? 7.145 4.52 -2.365 1 95.81 178 GLU B O 1
ATOM 5044 N N . LEU B 1 179 ? 8.516 4.066 -0.663 1 93.12 179 LEU B N 1
ATOM 5045 C CA . LEU B 1 179 ? 7.605 3.189 0.062 1 93.12 179 LEU B CA 1
ATOM 5046 C C . LEU B 1 179 ? 7.641 3.482 1.559 1 93.12 179 LEU B C 1
ATOM 5048 O O . LEU B 1 179 ? 8.695 3.395 2.188 1 93.12 179 LEU B O 1
ATOM 5052 N N . GLU B 1 180 ? 6.492 3.824 2.059 1 91.75 180 GLU B N 1
ATOM 5053 C CA . GLU B 1 180 ? 6.438 4.141 3.482 1 91.75 180 GLU B CA 1
ATOM 5054 C C . GLU B 1 180 ? 5.164 3.598 4.121 1 91.75 180 GLU B C 1
ATOM 5056 O O . GLU B 1 180 ? 4.062 3.844 3.627 1 91.75 180 GLU B O 1
ATOM 5061 N N . LEU B 1 181 ? 5.383 2.867 5.23 1 89.5 181 LEU B N 1
ATOM 5062 C CA . LEU B 1 181 ? 4.293 2.35 6.047 1 89.5 181 LEU B CA 1
ATOM 5063 C C . LEU B 1 181 ? 4.219 3.082 7.383 1 89.5 181 LEU B C 1
ATOM 5065 O O . LEU B 1 181 ? 5.246 3.479 7.938 1 89.5 181 LEU B O 1
ATOM 5069 N N . GLU B 1 182 ? 3.004 3.205 7.82 1 87.75 182 GLU B N 1
ATOM 5070 C CA . GLU B 1 182 ? 2.785 3.795 9.141 1 87.75 182 GLU B CA 1
ATOM 5071 C C . GLU B 1 182 ? 2.012 2.844 10.047 1 87.75 182 GLU B C 1
ATOM 5073 O O . GLU B 1 182 ? 1.032 2.229 9.617 1 87.75 182 GLU B O 1
ATOM 5078 N N . LEU B 1 183 ? 2.57 2.654 11.164 1 82.06 183 LEU B N 1
ATOM 5079 C CA . LEU B 1 183 ? 1.835 2.008 12.25 1 82.06 183 LEU B CA 1
ATOM 5080 C C . LEU B 1 183 ? 1.281 3.043 13.219 1 82.06 183 LEU B C 1
ATOM 5082 O O . LEU B 1 183 ? 2.045 3.738 13.898 1 82.06 183 LEU B O 1
ATOM 5086 N N . SER B 1 184 ? 0.037 3.143 13.172 1 74.25 184 SER B N 1
ATOM 5087 C CA . SER B 1 184 ? -0.664 4.066 14.055 1 74.25 184 SER B CA 1
ATOM 5088 C C . SER B 1 184 ? -2.08 3.584 14.352 1 74.25 184 SER B C 1
ATOM 5090 O O . SER B 1 184 ? -2.721 2.967 13.5 1 74.25 184 SER B O 1
ATOM 5092 N N . ASP B 1 185 ? -2.557 3.859 15.633 1 72.5 185 ASP B N 1
ATOM 5093 C CA . ASP B 1 185 ? -3.906 3.5 16.062 1 72.5 185 ASP B CA 1
ATOM 5094 C C . ASP B 1 185 ? -4.164 2.008 15.875 1 72.5 185 ASP B C 1
ATOM 5096 O O . ASP B 1 185 ? -5.223 1.611 15.383 1 72.5 185 ASP B O 1
ATOM 5100 N N . ASN B 1 186 ? -3.15 1.286 15.984 1 69.06 186 ASN B N 1
ATOM 5101 C CA . ASN B 1 186 ? -3.182 -0.172 15.945 1 69.06 186 ASN B CA 1
ATOM 5102 C C . ASN B 1 186 ? -3.482 -0.687 14.539 1 69.06 186 ASN B C 1
ATOM 5104 O O . ASN B 1 186 ? -4.152 -1.707 14.375 1 69.06 186 ASN B O 1
ATOM 5108 N N . ALA B 1 187 ? -3.117 0.101 13.594 1 77.38 187 ALA B N 1
ATOM 5109 C CA . ALA B 1 187 ? -3.303 -0.292 12.203 1 77.38 187 ALA B CA 1
ATOM 5110 C C . ALA B 1 187 ? -2.08 0.066 11.367 1 77.38 187 ALA B C 1
ATOM 5112 O O . ALA B 1 187 ? -1.313 0.964 11.719 1 77.38 187 ALA B O 1
ATOM 5113 N N . VAL B 1 188 ? -1.952 -0.663 10.328 1 80.94 188 VAL B N 1
ATOM 5114 C CA . VAL B 1 188 ? -0.926 -0.338 9.344 1 80.94 188 VAL B CA 1
ATOM 5115 C C . VAL B 1 188 ? -1.548 0.44 8.188 1 80.94 188 VAL B C 1
ATOM 5117 O O . VAL B 1 188 ? -2.559 0.017 7.617 1 80.94 188 VAL B O 1
ATOM 5120 N N . LYS B 1 189 ? -0.98 1.554 7.953 1 84.25 189 LYS B N 1
ATOM 5121 C CA . LYS B 1 189 ? -1.438 2.412 6.863 1 84.25 189 LYS B CA 1
ATOM 5122 C C . LYS B 1 189 ? -0.314 2.684 5.867 1 84.25 189 LYS B C 1
ATOM 5124 O O . LYS B 1 189 ? 0.864 2.637 6.227 1 84.25 189 LYS B O 1
ATOM 5129 N N . LEU B 1 190 ? -0.756 2.961 4.684 1 87.62 190 LEU B N 1
ATOM 5130 C CA . LEU B 1 190 ? 0.209 3.404 3.682 1 87.62 190 LEU B CA 1
ATOM 5131 C C . LEU B 1 190 ? 0.28 4.926 3.629 1 87.62 190 LEU B C 1
ATOM 5133 O O . LEU B 1 190 ? -0.749 5.602 3.699 1 87.62 190 LEU B O 1
ATOM 5137 N N . VAL B 1 191 ? 1.456 5.383 3.602 1 92.12 191 VAL B N 1
ATOM 5138 C CA . VAL B 1 191 ? 1.681 6.809 3.398 1 92.12 191 VAL B CA 1
ATOM 5139 C C . VAL B 1 191 ? 2.213 7.055 1.987 1 92.12 191 VAL B C 1
ATOM 5141 O O . VAL B 1 191 ? 1.625 6.59 1.007 1 92.12 191 VAL B O 1
ATOM 5144 N N . ASP B 1 192 ? 3.311 7.766 1.857 1 94.69 192 ASP B N 1
ATOM 5145 C CA . ASP B 1 192 ? 3.875 7.945 0.524 1 94.69 192 ASP B CA 1
ATOM 5146 C C . ASP B 1 192 ? 4.398 6.625 -0.036 1 94.69 192 ASP B C 1
ATOM 5148 O O . ASP B 1 192 ? 5.344 6.047 0.504 1 94.69 192 ASP B O 1
ATOM 5152 N N . THR B 1 193 ? 3.754 6.172 -1.034 1 95 193 THR B N 1
ATOM 5153 C CA . THR B 1 193 ? 4.094 4.953 -1.76 1 95 193 THR B CA 1
ATOM 5154 C C . THR B 1 193 ? 3.846 5.125 -3.256 1 95 193 THR B C 1
ATOM 5156 O O . THR B 1 193 ? 2.703 5.051 -3.713 1 95 193 THR B O 1
ATOM 5159 N N . PHE B 1 194 ? 5.004 5.324 -3.949 1 97 194 PHE B N 1
ATOM 5160 C CA . PHE B 1 194 ? 4.824 5.68 -5.352 1 97 194 PHE B CA 1
ATOM 5161 C C . PHE B 1 194 ? 6.109 5.449 -6.141 1 97 194 PHE B C 1
ATOM 5163 O O . PHE B 1 194 ? 7.168 5.203 -5.555 1 97 194 PHE B O 1
ATOM 5170 N N . VAL B 1 195 ? 5.961 5.508 -7.438 1 96.62 195 VAL B N 1
ATOM 5171 C CA . VAL B 1 195 ? 7.051 5.562 -8.406 1 96.62 195 VAL B CA 1
ATOM 5172 C C . VAL B 1 195 ? 7.02 6.898 -9.148 1 96.62 195 VAL B C 1
ATOM 5174 O O . VAL B 1 195 ? 5.945 7.41 -9.469 1 96.62 195 VAL B O 1
ATOM 5177 N N . THR B 1 196 ? 8.219 7.41 -9.43 1 98 196 THR B N 1
ATOM 5178 C CA . THR B 1 196 ? 8.281 8.703 -10.102 1 98 196 THR B CA 1
ATOM 5179 C C . THR B 1 196 ? 9.156 8.617 -11.352 1 98 196 THR B C 1
ATOM 5181 O O . THR B 1 196 ? 9.977 7.715 -11.477 1 98 196 THR B O 1
ATOM 5184 N N . TYR B 1 197 ? 8.852 9.508 -12.281 1 97.56 197 TYR B N 1
ATOM 5185 C CA . TYR B 1 197 ? 9.695 9.773 -13.445 1 97.56 197 TYR B CA 1
ATOM 5186 C C . TYR B 1 197 ? 10.008 11.266 -13.555 1 97.56 197 TYR B C 1
ATOM 5188 O O . TYR B 1 197 ? 9.102 12.086 -13.711 1 97.56 197 TYR B O 1
ATOM 5196 N N . ARG B 1 198 ? 11.281 11.531 -13.484 1 97.56 198 ARG B N 1
ATOM 5197 C CA . ARG B 1 198 ? 11.727 12.922 -13.57 1 97.56 198 ARG B CA 1
ATOM 5198 C C . ARG B 1 198 ? 12.469 13.188 -14.875 1 97.56 198 ARG B C 1
ATOM 5200 O O . ARG B 1 198 ? 13.367 12.43 -15.242 1 97.56 198 ARG B O 1
ATOM 5207 N N . THR B 1 199 ? 12.109 14.258 -15.547 1 96.19 199 THR B N 1
ATOM 5208 C CA . THR B 1 199 ? 12.797 14.734 -16.734 1 96.19 199 THR B CA 1
ATOM 5209 C C . THR B 1 199 ? 12.719 16.266 -16.828 1 96.19 199 THR B C 1
ATOM 5211 O O . THR B 1 199 ? 11.633 16.812 -16.984 1 96.19 199 THR B O 1
ATOM 5214 N N . GLY B 1 200 ? 13.836 16.875 -16.75 1 96.81 200 GLY B N 1
ATOM 5215 C CA . GLY B 1 200 ? 13.836 18.328 -16.719 1 96.81 200 GLY B CA 1
ATOM 5216 C C . GLY B 1 200 ? 13.008 18.891 -15.578 1 96.81 200 GLY B C 1
ATOM 5217 O O . GLY B 1 200 ? 13.188 18.516 -14.422 1 96.81 200 GLY B O 1
ATOM 5218 N N . PRO B 1 201 ? 12.086 19.828 -15.922 1 97.75 201 PRO B N 1
ATOM 5219 C CA . PRO B 1 201 ? 11.289 20.469 -14.867 1 97.75 201 PRO B CA 1
ATOM 5220 C C . PRO B 1 201 ? 10.055 19.641 -14.484 1 97.75 201 PRO B C 1
ATOM 5222 O O . PRO B 1 201 ? 9.25 20.078 -13.656 1 97.75 201 PRO B O 1
ATOM 5225 N N . TRP B 1 202 ? 9.984 18.453 -15.109 1 98.38 202 TRP B N 1
ATOM 5226 C CA . TRP B 1 202 ? 8.758 17.688 -14.922 1 98.38 202 TRP B CA 1
ATOM 5227 C C . TRP B 1 202 ? 8.992 16.5 -13.992 1 98.38 202 TRP B C 1
ATOM 5229 O O . TRP B 1 202 ? 10.031 15.852 -14.062 1 98.38 202 TRP B O 1
ATOM 5239 N N . LEU B 1 203 ? 8.047 16.312 -13.141 1 98.5 203 LEU B N 1
ATOM 5240 C CA . LEU B 1 203 ? 7.973 15.141 -12.289 1 98.5 203 LEU B CA 1
ATOM 5241 C C . LEU B 1 203 ? 6.609 14.469 -12.406 1 98.5 203 LEU B C 1
ATOM 5243 O O . LEU B 1 203 ? 5.578 15.102 -12.172 1 98.5 203 LEU B O 1
ATOM 5247 N N . VAL B 1 204 ? 6.613 13.203 -12.82 1 98.62 204 VAL B N 1
ATOM 5248 C CA . VAL B 1 204 ? 5.391 12.406 -12.867 1 98.62 204 VAL B CA 1
ATOM 5249 C C . VAL B 1 204 ? 5.387 11.391 -11.727 1 98.62 204 VAL B C 1
ATOM 5251 O O . VAL B 1 204 ? 6.402 10.742 -11.469 1 98.62 204 VAL B O 1
ATOM 5254 N N . THR B 1 205 ? 4.293 11.312 -11.055 1 98.5 205 THR B N 1
ATOM 5255 C CA . THR B 1 205 ? 4.168 10.398 -9.922 1 98.5 205 THR B CA 1
ATOM 5256 C C . THR B 1 205 ? 2.969 9.477 -10.102 1 98.5 205 THR B C 1
ATOM 5258 O O . THR B 1 205 ? 1.883 9.922 -10.477 1 98.5 205 THR B O 1
ATOM 5261 N N . VAL B 1 206 ? 3.145 8.188 -9.836 1 98 206 VAL B N 1
ATOM 5262 C CA . VAL B 1 206 ? 2.062 7.207 -9.859 1 98 206 VAL B CA 1
ATOM 5263 C C . VAL B 1 206 ? 2.053 6.422 -8.547 1 98 206 VAL B C 1
ATOM 5265 O O . VAL B 1 206 ? 3.057 5.809 -8.172 1 98 206 VAL B O 1
ATOM 5268 N N . GLY B 1 207 ? 0.933 6.484 -7.898 1 97.06 207 GLY B N 1
ATOM 5269 C CA . GLY B 1 207 ? 0.793 5.773 -6.637 1 97.06 207 GLY B CA 1
ATOM 5270 C C . GLY B 1 207 ? 0.039 6.566 -5.586 1 97.06 207 GLY B C 1
ATOM 5271 O O . GLY B 1 207 ? -0.777 7.426 -5.918 1 97.06 207 GLY B O 1
ATOM 5272 N N . ASN B 1 208 ? 0.263 6.137 -4.355 1 96.19 208 ASN B N 1
ATOM 5273 C CA . ASN B 1 208 ? -0.398 6.793 -3.232 1 96.19 208 ASN B CA 1
ATOM 5274 C C . ASN B 1 208 ? 0.384 8.016 -2.758 1 96.19 208 ASN B C 1
ATOM 5276 O O . ASN B 1 208 ? 1.531 7.895 -2.324 1 96.19 208 ASN B O 1
ATOM 5280 N N . HIS B 1 209 ? -0.193 9.18 -2.955 1 97.5 209 HIS B N 1
ATOM 5281 C CA . HIS B 1 209 ? 0.462 10.414 -2.549 1 97.5 209 HIS B CA 1
ATOM 5282 C C . HIS B 1 209 ? -0.552 11.539 -2.365 1 97.5 209 HIS B C 1
ATOM 5284 O O . HIS B 1 209 ? -1.747 11.352 -2.602 1 97.5 209 HIS B O 1
ATOM 5290 N N . ASN B 1 210 ? -0.085 12.68 -1.787 1 97.44 210 ASN B N 1
ATOM 5291 C CA . ASN B 1 210 ? -0.972 13.797 -1.484 1 97.44 210 ASN B CA 1
ATOM 5292 C C . ASN B 1 210 ? -1.463 14.484 -2.756 1 97.44 210 ASN B C 1
ATOM 5294 O O . ASN B 1 210 ? -0.668 14.797 -3.643 1 97.44 210 ASN B O 1
ATOM 5298 N N . PRO B 1 211 ? -2.787 14.797 -2.863 1 97.94 211 PRO B N 1
ATOM 5299 C CA . PRO B 1 211 ? -3.344 15.469 -4.039 1 97.94 211 PRO B CA 1
ATOM 5300 C C . PRO B 1 211 ? -3.188 16.984 -3.982 1 97.94 211 PRO B C 1
ATOM 5302 O O . PRO B 1 211 ? -4.07 17.719 -4.434 1 97.94 211 PRO B O 1
ATOM 5305 N N . PHE B 1 212 ? -2.209 17.5 -3.281 1 97.94 212 PHE B N 1
ATOM 5306 C CA . PHE B 1 212 ? -1.733 18.875 -3.309 1 97.94 212 PHE B CA 1
ATOM 5307 C C . PHE B 1 212 ? -2.754 19.812 -2.674 1 97.94 212 PHE B C 1
ATOM 5309 O O . PHE B 1 212 ? -3.039 20.875 -3.213 1 97.94 212 PHE B O 1
ATOM 5316 N N . GLN B 1 213 ? -3.275 19.531 -1.614 1 96.19 213 GLN B N 1
ATOM 5317 C CA . GLN B 1 213 ? -4.492 20.172 -1.128 1 96.19 213 GLN B CA 1
ATOM 5318 C C . GLN B 1 213 ? -4.176 21.469 -0.401 1 96.19 213 GLN B C 1
ATOM 5320 O O . GLN B 1 213 ? -5.012 22.375 -0.349 1 96.19 213 GLN B O 1
ATOM 5325 N N . SER B 1 214 ? -3.037 21.672 0.295 1 97.56 214 SER B N 1
ATOM 5326 C CA . SER B 1 214 ? -2.703 22.906 0.99 1 97.56 214 SER B CA 1
ATOM 5327 C C . SER B 1 214 ? -1.237 22.938 1.411 1 97.56 214 SER B C 1
ATOM 5329 O O . SER B 1 214 ? -0.602 21.875 1.514 1 97.56 214 SER B O 1
ATOM 5331 N N . LEU B 1 215 ? -0.774 24.109 1.653 1 98.44 215 LEU B N 1
ATOM 5332 C CA . LEU B 1 215 ? 0.598 24.25 2.129 1 98.44 215 LEU B CA 1
ATOM 5333 C C . LEU B 1 215 ? 0.793 23.5 3.447 1 98.44 215 LEU B C 1
ATOM 5335 O O . LEU B 1 215 ? 1.749 22.734 3.6 1 98.44 215 LEU B O 1
ATOM 5339 N N . ASP B 1 216 ? -0.131 23.719 4.352 1 98.12 216 ASP B N 1
ATOM 5340 C CA . ASP B 1 216 ? -0.003 23.062 5.648 1 98.12 216 ASP B CA 1
ATOM 5341 C C . ASP B 1 216 ? -0.08 21.547 5.512 1 98.12 216 ASP B C 1
ATOM 5343 O O . ASP B 1 216 ? 0.682 20.812 6.148 1 98.12 216 ASP B O 1
ATOM 5347 N N . GLU B 1 217 ? -0.963 21.094 4.68 1 97.62 217 GLU B N 1
ATOM 5348 C CA . GLU B 1 217 ? -1.121 19.656 4.438 1 97.62 217 GLU B CA 1
ATOM 5349 C C . GLU B 1 217 ? 0.131 19.062 3.799 1 97.62 217 GLU B C 1
ATOM 5351 O O . GLU B 1 217 ? 0.503 17.922 4.0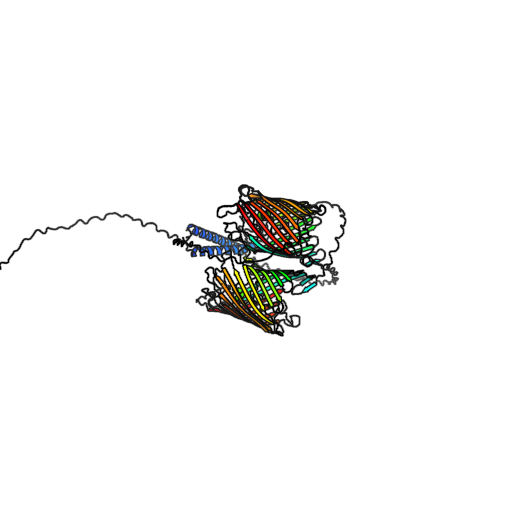9 1 97.62 217 GLU B O 1
ATOM 5356 N N . LEU B 1 218 ? 0.753 19.812 2.949 1 97.44 218 LEU B N 1
ATOM 5357 C CA . LEU B 1 218 ? 1.906 19.312 2.209 1 97.44 218 LEU B CA 1
ATOM 5358 C C . LEU B 1 218 ? 3.18 19.438 3.037 1 97.44 218 LEU B C 1
ATOM 5360 O O . LEU B 1 218 ? 4.191 18.797 2.73 1 97.44 218 LEU B O 1
ATOM 5364 N N . THR B 1 219 ? 3.172 20.312 3.979 1 96.94 219 THR B N 1
ATOM 5365 C CA . THR B 1 219 ? 4.312 20.406 4.883 1 96.94 219 THR B CA 1
ATOM 5366 C C . THR B 1 219 ? 4.469 19.125 5.703 1 96.94 219 THR B C 1
ATOM 5368 O O . THR B 1 219 ? 3.504 18.656 6.309 1 96.94 219 THR B O 1
ATOM 5371 N N . GLY B 1 220 ? 5.605 18.625 5.703 1 93.75 220 GLY B N 1
ATOM 5372 C CA . GLY B 1 220 ? 5.867 17.391 6.43 1 93.75 220 GLY B CA 1
ATOM 5373 C C . GLY B 1 220 ? 5.496 17.469 7.898 1 93.75 220 GLY B C 1
ATOM 5374 O O . GLY B 1 220 ? 5.598 18.531 8.508 1 93.75 220 GLY B O 1
ATOM 5375 N N . ASP B 1 221 ? 5.125 16.344 8.422 1 91.5 221 ASP B N 1
ATOM 5376 C CA . ASP B 1 221 ? 4.688 16.312 9.82 1 91.5 221 ASP B CA 1
ATOM 5377 C C . ASP B 1 221 ? 5.871 16.453 10.773 1 91.5 221 ASP B C 1
ATOM 5379 O O . ASP B 1 221 ? 5.688 16.719 11.961 1 91.5 221 ASP B O 1
ATOM 5383 N N . THR B 1 222 ? 7.098 16.312 10.25 1 92.12 222 THR B N 1
ATOM 5384 C CA . THR B 1 222 ? 8.266 16.453 11.109 1 92.12 222 THR B CA 1
ATOM 5385 C C . THR B 1 222 ? 8.93 17.812 10.922 1 92.12 222 THR B C 1
ATOM 5387 O O . THR B 1 222 ? 10.047 18.031 11.391 1 92.12 222 THR B O 1
ATOM 5390 N N . VAL B 1 223 ? 8.312 18.656 10.234 1 93.31 223 VAL B N 1
ATOM 5391 C CA . VAL B 1 223 ? 8.898 19.984 10.047 1 93.31 223 VAL B CA 1
ATOM 5392 C C . VAL B 1 223 ? 7.863 21.047 10.367 1 93.31 223 VAL B C 1
ATOM 5394 O O . VAL B 1 223 ? 8.102 22.234 10.141 1 93.31 223 VAL B O 1
ATOM 5397 N N . GLY B 1 224 ? 6.797 20.656 10.867 1 94.06 224 GLY B N 1
ATOM 5398 C CA . GLY B 1 224 ? 5.703 21.578 11.148 1 94.06 224 GLY B CA 1
ATOM 5399 C C . GLY B 1 224 ? 6.043 22.594 12.219 1 94.06 224 GLY B C 1
ATOM 5400 O O . GLY B 1 224 ? 6.887 22.344 13.078 1 94.06 224 GLY B O 1
ATOM 5401 N N . ALA B 1 225 ? 5.289 23.672 12.18 1 96.19 225 ALA B N 1
ATOM 5402 C CA . ALA B 1 225 ? 5.453 24.734 13.156 1 96.19 225 ALA B CA 1
ATOM 5403 C C . ALA B 1 225 ? 4.688 24.438 14.438 1 96.19 225 ALA B C 1
ATOM 5405 O O . ALA B 1 225 ? 4.891 25.094 15.461 1 96.19 225 ALA B O 1
ATOM 5406 N N . PHE B 1 226 ? 3.848 23.531 14.398 1 98.12 226 PHE B N 1
ATOM 5407 C CA . PHE B 1 226 ? 3.033 23.062 15.516 1 98.12 226 PHE B CA 1
ATOM 5408 C C . PHE B 1 226 ? 2.934 21.531 15.508 1 98.12 226 PHE B C 1
ATOM 5410 O O . PHE B 1 226 ? 3.357 20.891 14.547 1 98.12 226 PHE B O 1
ATOM 5417 N N . MET B 1 227 ? 2.404 20.969 16.641 1 97.12 227 MET B N 1
ATOM 5418 C CA . MET B 1 227 ? 2.232 19.516 16.703 1 97.12 227 MET B CA 1
ATOM 5419 C C . MET B 1 227 ? 1.207 19.031 15.688 1 97.12 227 MET B C 1
ATOM 5421 O O . MET B 1 227 ? 1.344 17.953 15.125 1 97.12 227 MET B O 1
ATOM 5425 N N . GLU B 1 228 ? 0.254 19.875 15.547 1 97.56 228 GLU B N 1
ATOM 5426 C CA . GLU B 1 228 ? -0.825 19.5 14.641 1 97.56 228 GLU B CA 1
ATOM 5427 C C . GLU B 1 228 ? -1.017 20.531 13.547 1 97.56 228 GLU B C 1
ATOM 5429 O O . GLU B 1 228 ? -0.694 21.719 13.734 1 97.56 228 GLU B O 1
ATOM 5434 N N . ARG B 1 229 ? -1.54 20.094 12.469 1 97.94 229 ARG B N 1
ATOM 5435 C CA . ARG B 1 229 ? -1.883 20.984 11.359 1 97.94 229 ARG B CA 1
ATOM 5436 C C . ARG B 1 229 ? -3.117 21.812 11.688 1 97.94 229 ARG B C 1
ATOM 5438 O O . ARG B 1 229 ? -3.76 21.609 12.719 1 97.94 229 ARG B O 1
ATOM 5445 N N . ALA B 1 230 ? -3.332 22.75 10.766 1 98.44 230 ALA B N 1
ATOM 5446 C CA . ALA B 1 230 ? -4.523 23.594 10.914 1 98.44 230 ALA B CA 1
ATOM 5447 C C . ALA B 1 230 ? -5.789 22.734 10.945 1 98.44 230 ALA B C 1
ATOM 5449 O O . ALA B 1 230 ? -5.855 21.688 10.281 1 98.44 230 ALA B O 1
ATOM 5450 N N . ALA B 1 231 ? -6.805 23.219 11.602 1 98.69 231 ALA B N 1
ATOM 5451 C CA . ALA B 1 231 ? -8.023 22.469 11.875 1 98.69 231 ALA B CA 1
ATOM 5452 C C . ALA B 1 231 ? -8.688 22.016 10.57 1 98.69 231 ALA B C 1
ATOM 5454 O O . ALA B 1 231 ? -9.227 20.906 10.492 1 98.69 231 ALA B O 1
ATOM 5455 N N . PHE B 1 232 ? -8.695 22.844 9.602 1 98.62 232 PHE B N 1
ATOM 5456 C CA . PHE B 1 232 ? -9.477 22.531 8.414 1 98.62 232 PHE B CA 1
ATOM 5457 C C . PHE B 1 232 ? -8.891 21.328 7.68 1 98.62 232 PHE B C 1
ATOM 5459 O O . PHE B 1 232 ? -9.602 20.625 6.961 1 98.62 232 PHE B O 1
ATOM 5466 N N . THR B 1 233 ? -7.539 21.078 7.777 1 98.06 233 THR B N 1
ATOM 5467 C CA . THR B 1 233 ? -6.93 19.953 7.059 1 98.06 233 THR B CA 1
ATOM 5468 C C . THR B 1 233 ? -7.555 18.641 7.488 1 98.06 233 THR B C 1
ATOM 5470 O O . THR B 1 233 ? -7.938 17.828 6.645 1 98.06 233 THR B O 1
ATOM 5473 N N . ASP B 1 234 ? -7.676 18.516 8.797 1 96.75 234 ASP B N 1
ATOM 5474 C CA . ASP B 1 234 ? -8.312 17.312 9.336 1 96.75 234 ASP B CA 1
ATOM 5475 C C . ASP B 1 234 ? -9.82 17.344 9.117 1 96.75 234 ASP B C 1
ATOM 5477 O O . ASP B 1 234 ? -10.422 16.328 8.75 1 96.75 234 ASP B O 1
ATOM 5481 N N . ALA B 1 235 ? -10.398 18.422 9.398 1 98.5 235 ALA B N 1
ATOM 5482 C CA . ALA B 1 235 ? -11.852 18.547 9.344 1 98.5 235 ALA B CA 1
ATOM 5483 C C . ALA B 1 235 ? -12.383 18.234 7.945 1 98.5 235 ALA B C 1
ATOM 5485 O O . ALA B 1 235 ? -13.469 17.688 7.793 1 98.5 235 ALA B O 1
ATOM 5486 N N . PHE B 1 236 ? -11.625 18.625 6.941 1 98.44 236 PHE B N 1
ATOM 5487 C CA . PHE B 1 236 ? -12.078 18.469 5.566 1 98.44 236 PHE B CA 1
ATOM 5488 C C . PHE B 1 236 ? -11.531 17.172 4.969 1 98.44 236 PHE B C 1
ATOM 5490 O O . PHE B 1 236 ? -11.586 16.969 3.756 1 98.44 236 PHE B O 1
ATOM 5497 N N . ASN B 1 237 ? -10.961 16.344 5.754 1 96.38 237 ASN B N 1
ATOM 5498 C CA . ASN B 1 237 ? -10.555 14.977 5.434 1 96.38 237 ASN B CA 1
ATOM 5499 C C . ASN B 1 237 ? -9.461 14.953 4.375 1 96.38 237 ASN B C 1
ATOM 5501 O O . ASN B 1 237 ? -9.492 14.133 3.455 1 96.38 237 ASN B O 1
ATOM 5505 N N . PHE B 1 238 ? -8.484 15.906 4.523 1 97.19 238 PHE B N 1
ATOM 5506 C CA . PHE B 1 238 ? -7.328 15.836 3.637 1 97.19 238 PHE B CA 1
ATOM 5507 C C . PHE B 1 238 ? -6.508 14.586 3.914 1 97.19 238 PHE B C 1
ATOM 5509 O O . PHE B 1 238 ? -6.223 14.266 5.07 1 97.19 238 PHE B O 1
ATOM 5516 N N . GLU B 1 239 ? -6.219 13.875 2.857 1 94.38 239 GLU B N 1
ATOM 5517 C CA . GLU B 1 239 ? -5.457 12.633 2.971 1 94.38 239 GLU B CA 1
ATOM 5518 C C . GLU B 1 239 ? -4.805 12.258 1.644 1 94.38 239 GLU B C 1
ATOM 5520 O O . GLU B 1 239 ? -5.102 12.867 0.61 1 94.38 239 GLU B O 1
ATOM 5525 N N . ARG B 1 240 ? -3.873 11.414 1.725 1 96.19 240 ARG B N 1
ATOM 5526 C CA . ARG B 1 240 ? -3.293 10.844 0.516 1 96.19 240 ARG B CA 1
ATOM 5527 C C . ARG B 1 240 ? -4.309 9.969 -0.218 1 96.19 240 ARG B C 1
ATOM 5529 O O . ARG B 1 240 ? -5.215 9.414 0.4 1 96.19 240 ARG B O 1
ATOM 5536 N N . ARG B 1 241 ? -4.074 9.891 -1.53 1 95.75 241 ARG B N 1
ATOM 5537 C CA . ARG B 1 241 ? -4.941 9.078 -2.375 1 95.75 241 ARG B CA 1
ATOM 5538 C C . ARG B 1 241 ? -4.152 8.422 -3.5 1 95.75 241 ARG B C 1
ATOM 5540 O O . ARG B 1 241 ? -3.09 8.914 -3.891 1 95.75 241 ARG B O 1
ATOM 5547 N N . LEU B 1 242 ? -4.691 7.32 -3.928 1 94.75 242 LEU B N 1
ATOM 5548 C CA . LEU B 1 242 ? -4.09 6.641 -5.07 1 94.75 242 LEU B CA 1
ATOM 5549 C C . LEU B 1 242 ? -4.344 7.414 -6.359 1 94.75 242 LEU B C 1
ATOM 5551 O O . LEU B 1 242 ? -5.488 7.758 -6.668 1 94.75 242 LEU B O 1
ATOM 5555 N N . GLY B 1 243 ? -3.203 7.738 -7.086 1 97 243 GLY B N 1
ATOM 5556 C CA . GLY B 1 243 ? -3.428 8.5 -8.305 1 97 243 GLY B CA 1
ATOM 5557 C C . GLY B 1 243 ? -2.166 8.695 -9.125 1 97 243 GLY B C 1
ATOM 5558 O O . GLY B 1 243 ? -1.144 8.062 -8.859 1 97 243 GLY B O 1
ATOM 5559 N N . VAL B 1 244 ? -2.357 9.438 -10.227 1 98.06 244 VAL B N 1
ATOM 5560 C CA . VAL B 1 244 ? -1.278 9.891 -11.102 1 98.06 244 VAL B CA 1
ATOM 5561 C C . VAL B 1 244 ? -1.247 11.414 -11.141 1 98.06 244 VAL B C 1
ATOM 5563 O O . VAL B 1 244 ? -2.295 12.062 -11.188 1 98.06 244 VAL B O 1
ATOM 5566 N N . SER B 1 245 ? -0.057 11.93 -11.031 1 98.69 245 SER B N 1
ATOM 5567 C CA . SER B 1 245 ? 0.047 13.391 -11.039 1 98.69 245 SER B CA 1
ATOM 5568 C C . SER B 1 245 ? 1.291 13.852 -11.789 1 98.69 245 SER B C 1
ATOM 5570 O O . SER B 1 245 ? 2.186 13.047 -12.07 1 98.69 245 SER B O 1
ATOM 5572 N N . ALA B 1 246 ? 1.267 15.125 -12.203 1 98.81 246 ALA B N 1
ATOM 5573 C CA . ALA B 1 246 ? 2.41 15.812 -12.789 1 98.81 246 ALA B CA 1
ATOM 5574 C C . ALA B 1 246 ? 2.715 17.109 -12.047 1 98.81 246 ALA B C 1
ATOM 5576 O O . ALA B 1 246 ? 1.801 17.812 -11.617 1 98.81 246 ALA B O 1
ATOM 5577 N N . GLN B 1 247 ? 3.934 17.359 -11.922 1 98.69 247 GLN B N 1
ATOM 5578 C CA . GLN B 1 247 ? 4.438 18.594 -11.328 1 98.69 247 GLN B CA 1
ATOM 5579 C C . GLN B 1 247 ? 5.453 19.266 -12.242 1 98.69 247 GLN B C 1
ATOM 5581 O O . GLN B 1 247 ? 6.297 18.609 -12.844 1 98.69 247 GLN B O 1
ATOM 5586 N N . TYR B 1 248 ? 5.25 20.531 -12.445 1 98.62 248 TYR B N 1
ATOM 5587 C CA . TYR B 1 248 ? 6.191 21.391 -13.156 1 98.62 248 TYR B CA 1
ATOM 5588 C C . TYR B 1 248 ? 6.859 22.375 -12.203 1 98.62 248 TYR B C 1
ATOM 5590 O O . TYR B 1 248 ? 6.184 23.094 -11.461 1 98.62 248 TYR B O 1
ATOM 5598 N N . GLU B 1 249 ? 8.188 22.391 -12.211 1 98.06 249 GLU B N 1
ATOM 5599 C CA . GLU B 1 249 ? 8.945 23.312 -11.359 1 98.06 249 GLU B CA 1
ATOM 5600 C C . GLU B 1 249 ? 10.031 24.031 -12.156 1 98.06 249 GLU B C 1
ATOM 5602 O O . GLU B 1 249 ? 10.953 23.406 -12.68 1 98.06 249 GLU B O 1
ATOM 5607 N N . LYS B 1 250 ? 9.984 25.312 -12.195 1 97.25 250 LYS B N 1
ATOM 5608 C CA . LYS B 1 250 ? 10.969 26.156 -12.844 1 97.25 250 LYS B CA 1
ATOM 5609 C C . LYS B 1 250 ? 11 27.547 -12.211 1 97.25 250 LYS B C 1
ATOM 5611 O O . LYS B 1 250 ? 9.984 28.25 -12.188 1 97.25 250 LYS B O 1
ATOM 5616 N N . GLY B 1 251 ? 12.172 27.906 -11.75 1 96.44 251 GLY B N 1
ATOM 5617 C CA . GLY B 1 251 ? 12.266 29.172 -11.031 1 96.44 251 GLY B CA 1
ATOM 5618 C C . GLY B 1 251 ? 11.359 29.234 -9.82 1 96.44 251 GLY B C 1
ATOM 5619 O O . GLY B 1 251 ? 11.375 28.328 -8.977 1 96.44 251 GLY B O 1
ATOM 5620 N N . PRO B 1 252 ? 10.547 30.391 -9.766 1 97.44 252 PRO B N 1
ATOM 5621 C CA . PRO B 1 252 ? 9.688 30.562 -8.594 1 97.44 252 PRO B CA 1
ATOM 5622 C C . PRO B 1 252 ? 8.344 29.844 -8.742 1 97.44 252 PRO B C 1
ATOM 5624 O O . PRO B 1 252 ? 7.473 29.984 -7.875 1 97.44 252 PRO B O 1
ATOM 5627 N N . TRP B 1 253 ? 8.219 29.078 -9.82 1 98.5 253 TRP B N 1
ATOM 5628 C CA . TRP B 1 253 ? 6.91 28.484 -10.078 1 98.5 253 TRP B CA 1
ATOM 5629 C C . TRP B 1 253 ? 6.902 27 -9.758 1 98.5 253 TRP B C 1
ATOM 5631 O O . TRP B 1 253 ? 7.859 26.281 -10.062 1 98.5 253 TRP B O 1
ATOM 5641 N N . VAL B 1 254 ? 5.848 26.594 -9.133 1 98.69 254 VAL B N 1
ATOM 5642 C CA . VAL B 1 254 ? 5.5 25.188 -8.977 1 98.69 254 VAL B CA 1
ATOM 5643 C C . VAL B 1 254 ? 4.043 24.969 -9.375 1 98.69 254 VAL B C 1
ATOM 5645 O O . VAL B 1 254 ? 3.137 25.594 -8.82 1 98.69 254 VAL B O 1
ATOM 5648 N N . LEU B 1 255 ? 3.834 24.125 -10.336 1 98.88 255 LEU B N 1
ATOM 5649 C CA . LEU B 1 255 ? 2.5 23.75 -10.789 1 98.88 255 LEU B CA 1
ATOM 5650 C C . LEU B 1 255 ? 2.275 22.25 -10.625 1 98.88 255 LEU B C 1
ATOM 5652 O O . LEU B 1 255 ? 3.131 21.438 -11 1 98.88 255 LEU B O 1
ATOM 5656 N N . GLN B 1 256 ? 1.148 21.953 -10.039 1 98.81 256 GLN B N 1
ATOM 5657 C CA . GLN B 1 256 ? 0.844 20.562 -9.773 1 98.81 256 GLN B CA 1
ATOM 5658 C C . GLN B 1 256 ? -0.583 20.219 -10.195 1 98.81 256 GLN B C 1
ATOM 5660 O O . GLN B 1 256 ? -1.495 21.031 -10.031 1 98.81 256 GLN B O 1
ATOM 5665 N N . GLY B 1 257 ? -0.788 19.016 -10.727 1 98.75 257 GLY B N 1
ATOM 5666 C CA . GLY B 1 257 ? -2.094 18.516 -11.117 1 98.75 257 GLY B CA 1
ATOM 5667 C C . GLY B 1 257 ? -2.146 17 -11.203 1 98.75 257 GLY B C 1
ATOM 5668 O O . GLY B 1 257 ? -1.132 16.359 -11.477 1 98.75 257 GLY B O 1
ATOM 5669 N N . GLY B 1 258 ? -3.369 16.484 -10.891 1 98.56 258 GLY B N 1
ATOM 5670 C CA . GLY B 1 258 ? -3.443 15.039 -10.984 1 98.56 258 GLY B CA 1
ATOM 5671 C C . GLY B 1 258 ? -4.863 14.516 -10.938 1 98.56 258 GLY B C 1
ATOM 5672 O O . GLY B 1 258 ? -5.809 15.273 -10.719 1 98.56 258 GLY B O 1
ATOM 5673 N N . LEU B 1 259 ? -4.988 13.25 -11.289 1 98.12 259 LEU B N 1
ATOM 5674 C CA . LEU B 1 259 ? -6.188 12.43 -11.164 1 98.12 259 LEU B CA 1
ATOM 5675 C C . LEU B 1 259 ? -6.035 11.43 -10.023 1 98.12 259 LEU B C 1
ATOM 5677 O O . LEU B 1 259 ? -5.031 10.719 -9.945 1 98.12 259 LEU B O 1
ATOM 5681 N N . PHE B 1 260 ? -7.031 11.492 -9.172 1 96.94 260 PHE B N 1
ATOM 5682 C CA . PHE B 1 260 ? -6.922 10.633 -8 1 96.94 260 PHE B CA 1
ATOM 5683 C C . PHE B 1 260 ? -8.211 9.859 -7.77 1 96.94 260 PHE B C 1
ATOM 5685 O O . PHE B 1 260 ? -9.305 10.375 -8.016 1 96.94 260 PHE B O 1
ATOM 5692 N N . ALA B 1 261 ? -8.023 8.656 -7.309 1 92.62 261 ALA B N 1
ATOM 5693 C CA . ALA B 1 261 ? -9.172 7.887 -6.828 1 92.62 261 ALA B CA 1
ATOM 5694 C C . ALA B 1 261 ? -9.484 8.219 -5.371 1 92.62 261 ALA B C 1
ATOM 5696 O O . ALA B 1 261 ? -9.734 9.383 -5.035 1 92.62 261 ALA B O 1
ATOM 5697 N N . ASP B 1 262 ? -9.359 7.219 -4.469 1 91 262 ASP B N 1
ATOM 5698 C CA . ASP B 1 262 ? -9.602 7.426 -3.045 1 91 262 ASP B CA 1
ATOM 5699 C C . ASP B 1 262 ? -8.414 6.957 -2.207 1 91 262 ASP B C 1
ATOM 5701 O O . ASP B 1 262 ? -7.395 6.527 -2.752 1 91 262 ASP B O 1
ATOM 5705 N N . ASP B 1 263 ? -8.555 7.266 -0.961 1 89.62 263 ASP B N 1
ATOM 5706 C CA . ASP B 1 263 ? -7.551 6.703 -0.058 1 89.62 263 ASP B CA 1
ATOM 5707 C C . ASP B 1 263 ? -7.508 5.18 -0.163 1 89.62 263 ASP B C 1
ATOM 5709 O O . ASP B 1 263 ? -8.547 4.535 -0.337 1 89.62 263 ASP B O 1
ATOM 5713 N N . ILE B 1 264 ? -6.383 4.648 -0.012 1 84.06 264 ILE B N 1
ATOM 5714 C CA . ILE B 1 264 ? -6.133 3.254 -0.354 1 84.06 264 ILE B CA 1
ATOM 5715 C C . ILE B 1 264 ? -6.965 2.344 0.548 1 84.06 264 ILE B C 1
ATOM 5717 O O . ILE B 1 264 ? -7.406 1.274 0.123 1 84.06 264 ILE B O 1
ATOM 5721 N N . ASP B 1 265 ? -7.168 2.715 1.729 1 79 265 ASP B N 1
ATOM 5722 C CA . ASP B 1 265 ? -7.961 1.897 2.643 1 79 265 ASP B CA 1
ATOM 5723 C C . ASP B 1 265 ? -9.414 1.817 2.188 1 79 265 ASP B C 1
ATOM 5725 O O . ASP B 1 265 ? -10.086 0.804 2.398 1 79 265 ASP B O 1
ATOM 5729 N N . ALA B 1 266 ? -9.773 2.891 1.602 1 77.94 266 ALA B N 1
ATOM 5730 C CA . ALA B 1 266 ? -11.156 2.943 1.127 1 77.94 266 ALA B CA 1
ATOM 5731 C C . ALA B 1 266 ? -11.32 2.146 -0.164 1 77.94 266 ALA B C 1
ATOM 5733 O O . ALA B 1 266 ? -12.445 1.82 -0.559 1 77.94 266 ALA B O 1
ATOM 5734 N N . LEU B 1 267 ? -10.25 1.914 -0.805 1 75.75 267 LEU B N 1
ATOM 5735 C CA . LEU B 1 267 ? -10.297 1.213 -2.084 1 75.75 267 LEU B CA 1
ATOM 5736 C C . LEU B 1 267 ? -10.258 -0.298 -1.876 1 75.75 267 LEU B C 1
ATOM 5738 O O . LEU B 1 267 ? -10.508 -1.063 -2.811 1 75.75 267 LEU B O 1
ATOM 5742 N N . SER B 1 268 ? -9.844 -0.7 -0.658 1 68.44 268 SER B N 1
ATOM 5743 C CA . SER B 1 268 ? -9.68 -2.133 -0.437 1 68.44 268 SER B CA 1
ATOM 5744 C C . SER B 1 268 ? -10.562 -2.621 0.706 1 68.44 268 SER B C 1
ATOM 5746 O O . SER B 1 268 ? -10.812 -1.887 1.664 1 68.44 268 SER B O 1
ATOM 5748 N N . ASN B 1 269 ? -11.586 -3.424 0.543 1 59.91 269 ASN B N 1
ATOM 5749 C CA . ASN B 1 269 ? -12.219 -4.07 1.689 1 59.91 269 ASN B CA 1
ATOM 5750 C C . ASN B 1 269 ? -12.25 -5.586 1.53 1 59.91 269 ASN B C 1
ATOM 5752 O O . ASN B 1 269 ? -12.047 -6.105 0.432 1 59.91 269 ASN B O 1
ATOM 5756 N N . SER B 1 270 ? -12.086 -6.168 2.67 1 53.69 270 SER B N 1
ATOM 5757 C CA . SER B 1 270 ? -12.102 -7.629 2.701 1 53.69 270 SER B CA 1
ATOM 5758 C C . SER B 1 270 ? -13.469 -8.18 2.338 1 53.69 270 SER B C 1
ATOM 5760 O O . SER B 1 270 ? -13.648 -9.398 2.23 1 53.69 270 SER B O 1
ATOM 5762 N N . SER B 1 271 ? -14.43 -7.246 2.111 1 55.03 271 SER B N 1
ATOM 5763 C CA . SER B 1 271 ? -15.758 -7.82 1.953 1 55.03 271 SER B CA 1
ATOM 5764 C C . SER B 1 271 ? -16.031 -8.195 0.499 1 55.03 271 SER B C 1
ATOM 5766 O O . SER B 1 271 ? -15.727 -7.418 -0.412 1 55.03 271 SER B O 1
ATOM 5768 N N . ASP B 1 272 ? -16.312 -9.508 0.358 1 54.19 272 ASP B N 1
ATOM 5769 C CA . ASP B 1 272 ? -16.625 -10.07 -0.951 1 54.19 272 ASP B CA 1
ATOM 5770 C C . ASP B 1 272 ? -18.062 -9.789 -1.354 1 54.19 272 ASP B C 1
ATOM 5772 O O . ASP B 1 272 ? -18.938 -9.625 -0.494 1 54.19 272 ASP B O 1
ATOM 5776 N N . GLY B 1 273 ? -18.344 -9.625 -2.699 1 55 273 GLY B N 1
ATOM 5777 C CA . GLY B 1 273 ? -19.672 -9.703 -3.287 1 55 273 GLY B CA 1
ATOM 5778 C C . GLY B 1 273 ? -20.297 -8.344 -3.514 1 55 273 GLY B C 1
ATOM 5779 O O . GLY B 1 273 ? -19.625 -7.316 -3.445 1 55 273 GLY B O 1
ATOM 5780 N N . PRO B 1 274 ? -21.578 -8.477 -3.881 1 54.25 274 PRO B N 1
ATOM 5781 C CA . PRO B 1 274 ? -22.312 -7.262 -4.23 1 54.25 274 PRO B CA 1
ATOM 5782 C C . PRO B 1 274 ? -22.328 -6.23 -3.105 1 54.25 274 PRO B C 1
ATOM 5784 O O . PRO B 1 274 ? -22.469 -5.031 -3.361 1 54.25 274 PRO B O 1
ATOM 5787 N N . GLU B 1 275 ? -22.234 -6.844 -1.922 1 53.44 275 GLU B N 1
ATOM 5788 C CA . GLU B 1 275 ? -22.344 -5.945 -0.776 1 53.44 275 GLU B CA 1
ATOM 5789 C C . GLU B 1 275 ? -20.969 -5.457 -0.333 1 53.44 275 GLU B C 1
ATOM 5791 O O . GLU B 1 275 ? -20.859 -4.539 0.479 1 53.44 275 GLU B O 1
ATOM 5796 N N . GLY B 1 276 ? -19.828 -6.133 -0.722 1 50.56 276 GLY B N 1
ATOM 5797 C CA . GLY B 1 276 ? -18.484 -5.914 -0.194 1 50.56 276 GLY B CA 1
ATOM 5798 C C . GLY B 1 276 ? -17.531 -5.309 -1.208 1 50.56 276 GLY B C 1
ATOM 5799 O O . GLY B 1 276 ? -16.328 -5.285 -0.995 1 50.56 276 GLY B O 1
ATOM 5800 N N . GLY B 1 277 ? -17.703 -5.277 -2.293 1 46.94 277 GLY B N 1
ATOM 5801 C CA . GLY B 1 277 ? -16.594 -5.195 -3.238 1 46.94 277 GLY B CA 1
ATOM 5802 C C . GLY B 1 277 ? -15.578 -4.137 -2.873 1 46.94 277 GLY B C 1
ATOM 5803 O O . GLY B 1 277 ? -15.664 -3.52 -1.811 1 46.94 277 GLY B O 1
ATOM 5804 N N . ASP B 1 278 ? -14.469 -4.094 -3.799 1 53.38 278 ASP B N 1
ATOM 5805 C CA . ASP B 1 278 ? -13.602 -2.959 -4.098 1 53.38 278 ASP B CA 1
ATOM 5806 C C . ASP B 1 278 ? -14.383 -1.648 -4.078 1 53.38 278 ASP B C 1
ATOM 5808 O O . ASP B 1 278 ? -15.344 -1.482 -4.836 1 53.38 278 ASP B O 1
ATOM 5812 N N . GLU B 1 279 ? -14.578 -0.861 -2.785 1 58.69 279 GLU B N 1
ATOM 5813 C CA . GLU B 1 279 ? -15.461 0.031 -2.041 1 58.69 279 GLU B CA 1
ATOM 5814 C C . GLU B 1 279 ? -15.969 1.163 -2.926 1 58.69 279 GLU B C 1
ATOM 5816 O O . GLU B 1 279 ? -17.188 1.342 -3.074 1 58.69 279 GLU B O 1
ATOM 5821 N N . ASN B 1 280 ? -15 2.154 -3.201 1 71 280 ASN B N 1
ATOM 5822 C CA . ASN B 1 280 ? -15.609 3.271 -3.914 1 71 280 ASN B CA 1
ATOM 5823 C C . ASN B 1 280 ? -14.945 3.5 -5.27 1 71 280 ASN B C 1
ATOM 5825 O O . ASN B 1 280 ? -13.836 3.027 -5.508 1 71 280 ASN B O 1
ATOM 5829 N N . ASN B 1 281 ? -15.742 3.764 -6.203 1 79.06 281 ASN B N 1
ATOM 5830 C CA . ASN B 1 281 ? -15.328 4.176 -7.543 1 79.06 281 ASN B CA 1
ATOM 5831 C C . ASN B 1 281 ? -15.055 5.676 -7.609 1 79.06 281 ASN B C 1
ATOM 5833 O O . ASN B 1 281 ? -15.391 6.328 -8.602 1 79.06 281 ASN B O 1
ATOM 5837 N N . SER B 1 282 ? -14.484 6.117 -6.531 1 87.94 282 SER B N 1
ATOM 5838 C CA . SER B 1 282 ? -14.234 7.551 -6.434 1 87.94 282 SER B CA 1
ATOM 5839 C C . SER B 1 282 ? -13.156 7.992 -7.418 1 87.94 282 SER B C 1
ATOM 5841 O O . SER B 1 282 ? -12.234 7.227 -7.723 1 87.94 282 SER B O 1
ATOM 5843 N N . TYR B 1 283 ? -13.328 9.133 -7.98 1 91.44 283 TYR B N 1
ATOM 5844 C CA . TYR B 1 283 ? -12.258 9.789 -8.734 1 91.44 283 TYR B CA 1
ATOM 5845 C C . TYR B 1 283 ? -12.367 11.305 -8.617 1 91.44 283 TYR B C 1
ATOM 5847 O O . TYR B 1 283 ? -13.414 11.836 -8.242 1 91.44 283 TYR B O 1
ATOM 5855 N N . GLY B 1 284 ? -11.266 11.969 -8.852 1 96.31 284 GLY B N 1
ATOM 5856 C CA . GLY B 1 284 ? -11.234 13.414 -8.727 1 96.31 284 GLY B CA 1
ATOM 5857 C C . GLY B 1 284 ? -10.086 14.062 -9.461 1 96.31 284 GLY B C 1
ATOM 5858 O O . GLY B 1 284 ? -9.203 13.367 -9.977 1 96.31 284 GLY B O 1
ATOM 5859 N N . LEU B 1 285 ? -10.242 15.352 -9.562 1 98.31 285 LEU B N 1
ATOM 5860 C CA . LEU B 1 285 ? -9.234 16.234 -10.133 1 98.31 285 LEU B CA 1
ATOM 5861 C C . LEU B 1 285 ? -8.688 17.188 -9.078 1 98.31 285 LEU B C 1
ATOM 5863 O O . LEU B 1 285 ? -9.453 17.781 -8.305 1 98.31 285 LEU B O 1
ATOM 5867 N N . ASP B 1 286 ? -7.387 17.266 -9.055 1 98.75 286 ASP B N 1
ATOM 5868 C CA . ASP B 1 286 ? -6.719 18.125 -8.078 1 98.75 286 ASP B CA 1
ATOM 5869 C C . ASP B 1 286 ? -5.68 19.016 -8.75 1 98.75 286 ASP B C 1
ATOM 5871 O O . ASP B 1 286 ? -4.973 18.578 -9.664 1 98.75 286 ASP B O 1
ATOM 5875 N N . GLY B 1 287 ? -5.617 20.25 -8.344 1 98.81 287 GLY B N 1
ATOM 5876 C CA . GLY B 1 287 ? -4.645 21.203 -8.867 1 98.81 287 GLY B CA 1
ATOM 5877 C C . GLY B 1 287 ? -4.152 22.188 -7.832 1 98.81 287 GLY B C 1
ATOM 5878 O O . GLY B 1 287 ? -4.898 22.578 -6.926 1 98.81 287 GLY B O 1
ATOM 5879 N N . ARG B 1 288 ? -2.885 22.641 -7.984 1 98.81 288 ARG B N 1
ATOM 5880 C CA . ARG B 1 288 ? -2.256 23.641 -7.125 1 98.81 288 ARG B CA 1
ATOM 5881 C C . ARG B 1 288 ? -1.197 24.438 -7.887 1 98.81 288 ARG B C 1
ATOM 5883 O O . ARG B 1 288 ? -0.445 23.875 -8.68 1 98.81 288 ARG B O 1
ATOM 5890 N N . ALA B 1 289 ? -1.201 25.719 -7.734 1 98.88 289 ALA B N 1
ATOM 5891 C CA . ALA B 1 289 ? -0.181 26.609 -8.289 1 98.88 289 ALA B CA 1
ATOM 5892 C C . ALA B 1 289 ? 0.479 27.438 -7.188 1 98.88 289 ALA B C 1
ATOM 5894 O O . ALA B 1 289 ? -0.2 27.953 -6.297 1 98.88 289 ALA B O 1
ATOM 5895 N N . VAL B 1 290 ? 1.8 27.516 -7.27 1 98.81 290 VAL B N 1
ATOM 5896 C CA . VAL B 1 290 ? 2.572 28.266 -6.281 1 98.81 290 VAL B CA 1
ATOM 5897 C C . VAL B 1 290 ? 3.516 29.234 -6.992 1 98.81 290 VAL B C 1
ATOM 5899 O O . VAL B 1 290 ? 4.172 28.875 -7.969 1 98.81 290 VAL B O 1
ATOM 5902 N N . TYR B 1 291 ? 3.502 30.484 -6.613 1 98.81 291 TYR B N 1
ATOM 5903 C CA . TYR B 1 291 ? 4.488 31.5 -6.953 1 98.81 291 TYR B CA 1
ATOM 5904 C C . TYR B 1 291 ? 5.324 31.875 -5.734 1 98.81 291 TYR B C 1
ATOM 5906 O O . TYR B 1 291 ? 4.816 32.5 -4.793 1 98.81 291 TYR B O 1
ATOM 5914 N N . ALA B 1 292 ? 6.691 31.5 -5.824 1 98.62 292 ALA B N 1
ATOM 5915 C CA . ALA B 1 292 ? 7.527 31.641 -4.633 1 98.62 292 ALA B CA 1
ATOM 5916 C C . ALA B 1 292 ? 8.836 32.344 -4.965 1 98.62 292 ALA B C 1
ATOM 5918 O O . ALA B 1 292 ? 9.914 31.766 -4.852 1 98.62 292 ALA B O 1
ATOM 5919 N N . PRO B 1 293 ? 8.852 33.594 -5.113 1 98.31 293 PRO B N 1
ATOM 5920 C CA . PRO B 1 293 ? 10.086 34.344 -5.438 1 98.31 293 PRO B CA 1
ATOM 5921 C C . PRO B 1 293 ? 10.953 34.594 -4.207 1 98.31 293 PRO B C 1
ATOM 5923 O O . PRO B 1 293 ? 10.438 34.656 -3.09 1 98.31 293 PRO B O 1
ATOM 5926 N N . LYS B 1 294 ? 12.219 34.656 -4.496 1 97.12 294 LYS B N 1
ATOM 5927 C CA . LYS B 1 294 ? 13.156 35.156 -3.486 1 97.12 294 LYS B CA 1
ATOM 5928 C C . LYS B 1 294 ? 13.453 36.625 -3.678 1 97.12 294 LYS B C 1
ATOM 5930 O O . LYS B 1 294 ? 13.922 37.031 -4.742 1 97.12 294 LYS B O 1
ATOM 5935 N N . LEU B 1 295 ? 13.156 37.375 -2.719 1 97.5 295 LEU B N 1
ATOM 5936 C CA . LEU B 1 295 ? 13.453 38.812 -2.725 1 97.5 295 LEU B CA 1
ATOM 5937 C 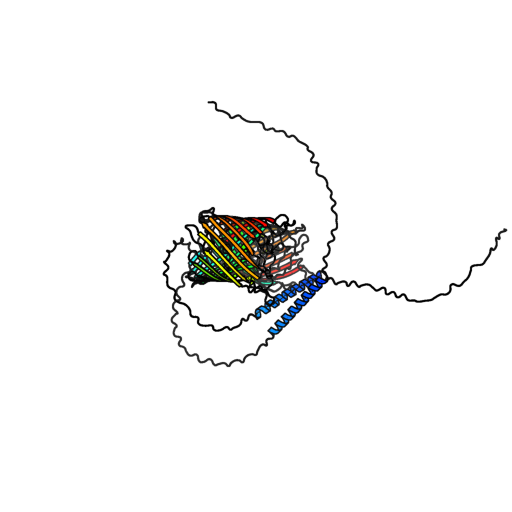C . LEU B 1 295 ? 14.57 39.125 -1.739 1 97.5 295 LEU B C 1
ATOM 5939 O O . LEU B 1 295 ? 14.312 39.375 -0.56 1 97.5 295 LEU B O 1
ATOM 5943 N N . GLY B 1 296 ? 15.781 39.312 -2.252 1 96.06 296 GLY B N 1
ATOM 5944 C CA . GLY B 1 296 ? 16.922 39.375 -1.347 1 96.06 296 GLY B CA 1
ATOM 5945 C C . GLY B 1 296 ? 17.078 38.125 -0.504 1 96.06 296 GLY B C 1
ATOM 5946 O O . GLY B 1 296 ? 17.203 37.031 -1.039 1 96.06 296 GLY B O 1
ATOM 5947 N N . GLN B 1 297 ? 16.969 38.344 0.775 1 96.12 297 GLN B N 1
ATOM 5948 C CA . GLN B 1 297 ? 17.125 37.219 1.673 1 96.12 297 GLN B CA 1
ATOM 5949 C C . GLN B 1 297 ? 15.766 36.656 2.111 1 96.12 297 GLN B C 1
ATOM 5951 O O . GLN B 1 297 ? 15.703 35.75 2.924 1 96.12 297 GLN B O 1
ATOM 5956 N N . THR B 1 298 ? 14.75 37.188 1.536 1 98.25 298 THR B N 1
ATOM 5957 C CA . THR B 1 298 ? 13.398 36.812 1.938 1 98.25 298 THR B CA 1
ATOM 5958 C C . THR B 1 298 ? 12.781 35.875 0.913 1 98.25 298 THR B C 1
ATOM 5960 O O . THR B 1 298 ? 12.742 36.188 -0.28 1 98.25 298 THR B O 1
ATOM 5963 N N . GLN B 1 299 ? 12.375 34.719 1.374 1 98.62 299 GLN B N 1
ATOM 5964 C CA . GLN B 1 299 ? 11.586 33.781 0.577 1 98.62 299 GLN B CA 1
ATOM 5965 C C . GLN B 1 299 ? 10.094 34.062 0.723 1 98.62 299 GLN B C 1
ATOM 5967 O O . GLN B 1 299 ? 9.555 34.062 1.833 1 98.62 299 GLN B O 1
ATOM 5972 N N . LEU B 1 300 ? 9.414 34.312 -0.386 1 98.81 300 LEU B N 1
ATOM 5973 C CA . LEU B 1 300 ? 7.969 34.5 -0.378 1 98.81 300 LEU B CA 1
ATOM 5974 C C . LEU B 1 300 ? 7.246 33.312 -0.977 1 98.81 300 LEU B C 1
ATOM 5976 O O . LEU B 1 300 ? 7.852 32.531 -1.712 1 98.81 300 LEU B O 1
ATOM 5980 N N . HIS B 1 301 ? 6 33.188 -0.636 1 98.88 301 HIS B N 1
ATOM 5981 C CA . HIS B 1 301 ? 5.145 32.125 -1.129 1 98.88 301 HIS B CA 1
ATOM 5982 C C . HIS B 1 301 ? 3.701 32.594 -1.284 1 98.88 301 HIS B C 1
ATOM 5984 O O . HIS B 1 301 ? 3.092 33.062 -0.321 1 98.88 301 HIS B O 1
ATOM 5990 N N . LEU B 1 302 ? 3.199 32.5 -2.428 1 98.88 302 LEU B N 1
ATOM 5991 C CA . LEU B 1 302 ? 1.782 32.656 -2.744 1 98.88 302 LEU B CA 1
ATOM 5992 C C . LEU B 1 302 ? 1.263 31.438 -3.488 1 98.88 302 LEU B C 1
ATOM 5994 O O . LEU B 1 302 ? 1.897 30.953 -4.434 1 98.88 302 LEU B O 1
ATOM 5998 N N . GLY B 1 303 ? 0.194 30.891 -2.986 1 98.81 303 GLY B N 1
ATOM 5999 C CA . GLY B 1 303 ? -0.329 29.703 -3.635 1 98.81 303 GLY B CA 1
ATOM 6000 C C . GLY B 1 303 ? -1.845 29.641 -3.637 1 98.81 303 GLY B C 1
ATOM 6001 O O . GLY B 1 303 ? -2.502 30.375 -2.902 1 98.81 303 GLY B O 1
ATOM 6002 N N . ALA B 1 304 ? -2.35 28.797 -4.484 1 98.88 304 ALA B N 1
ATOM 6003 C CA . ALA B 1 304 ? -3.773 28.484 -4.574 1 98.88 304 ALA B CA 1
ATOM 6004 C C . ALA B 1 304 ? -3.992 27.047 -5.035 1 98.88 304 ALA B C 1
ATOM 6006 O O . ALA B 1 304 ? -3.162 26.484 -5.754 1 98.88 304 ALA B O 1
ATOM 6007 N N . SER B 1 305 ? -5.086 26.469 -4.57 1 98.75 305 SER B N 1
ATOM 6008 C CA . SER B 1 305 ? -5.426 25.125 -5 1 98.75 305 SER B CA 1
ATOM 6009 C C . SER B 1 305 ? -6.926 24.984 -5.23 1 98.75 305 SER B C 1
ATOM 6011 O O . SER B 1 305 ? -7.723 25.719 -4.656 1 98.75 305 SER B O 1
ATOM 6013 N N . ALA B 1 306 ? -7.297 24.031 -6.102 1 98.88 306 ALA B N 1
ATOM 6014 C CA . ALA B 1 306 ? -8.688 23.688 -6.395 1 98.88 306 ALA B CA 1
ATOM 6015 C C . ALA B 1 306 ? -8.836 22.188 -6.645 1 98.88 306 ALA B C 1
ATOM 6017 O O . ALA B 1 306 ? -7.973 21.562 -7.273 1 98.88 306 ALA B O 1
ATOM 6018 N N . HIS B 1 307 ? -9.93 21.703 -6.145 1 98.81 307 HIS B N 1
ATOM 6019 C CA . HIS B 1 307 ? -10.141 20.266 -6.145 1 98.81 307 HIS B CA 1
ATOM 6020 C C . HIS B 1 307 ? -11.602 19.906 -6.375 1 98.81 307 HIS B C 1
ATOM 6022 O O . HIS B 1 307 ? -12.492 20.594 -5.871 1 98.81 307 HIS B O 1
ATOM 6028 N N . TRP B 1 308 ? -11.805 18.875 -7.113 1 98.62 308 TRP B N 1
ATOM 6029 C CA . TRP B 1 308 ? -13.117 18.281 -7.324 1 98.62 308 TRP B CA 1
ATOM 6030 C C . TRP B 1 308 ? -13.055 16.766 -7.207 1 98.62 308 TRP B C 1
ATOM 6032 O O . TRP B 1 308 ? -12.117 16.141 -7.703 1 98.62 308 TRP B O 1
ATOM 6042 N N . ARG B 1 309 ? -14.039 16.172 -6.496 1 96.38 309 ARG B N 1
ATOM 6043 C CA . ARG B 1 309 ? -14.109 14.719 -6.484 1 96.38 309 ARG B CA 1
ATOM 6044 C C . ARG B 1 309 ? -15.547 14.234 -6.344 1 96.38 309 ARG B C 1
ATOM 6046 O O . ARG B 1 309 ? -16.375 14.891 -5.707 1 96.38 309 ARG B O 1
ATOM 6053 N N . THR B 1 310 ? -15.844 13.164 -6.969 1 94.12 310 THR B N 1
ATOM 6054 C CA . THR B 1 310 ? -17.062 12.398 -6.746 1 94.12 310 THR B CA 1
ATOM 6055 C C . THR B 1 310 ? -16.781 11.156 -5.902 1 94.12 310 THR B C 1
ATOM 6057 O O . THR B 1 310 ? -15.812 10.438 -6.16 1 94.12 310 THR B O 1
ATOM 6060 N N . LEU B 1 311 ? -17.594 11 -4.875 1 88.56 311 LEU B N 1
ATOM 6061 C CA . LEU B 1 311 ? -17.25 9.969 -3.898 1 88.56 311 LEU B CA 1
ATOM 6062 C C . LEU B 1 311 ? -17.656 8.586 -4.402 1 88.56 311 LEU B C 1
ATOM 6064 O O . LEU B 1 311 ? -16.969 7.598 -4.125 1 88.56 311 LEU B O 1
ATOM 6068 N N . LYS B 1 312 ? -18.766 8.422 -5.047 1 82.69 312 LYS B N 1
ATOM 6069 C CA . LYS B 1 312 ? -19.266 7.188 -5.641 1 82.69 312 LYS B CA 1
ATOM 6070 C C . LYS B 1 312 ? -19.047 6.004 -4.703 1 82.69 312 LYS B C 1
ATOM 6072 O O . LYS B 1 312 ? -18.5 4.977 -5.109 1 82.69 312 LYS B O 1
ATOM 6077 N N . ARG B 1 313 ? -19.453 6.184 -3.57 1 76.5 313 ARG B N 1
ATOM 6078 C CA . ARG B 1 313 ? -19.297 5.137 -2.568 1 76.5 313 ARG B CA 1
ATOM 6079 C C . ARG B 1 313 ? -20.203 3.947 -2.863 1 76.5 313 ARG B C 1
ATOM 6081 O O . ARG B 1 313 ? -21.328 4.121 -3.307 1 76.5 313 ARG B O 1
ATOM 6088 N N . VAL B 1 314 ? -19.562 2.793 -2.627 1 68.62 314 VAL B N 1
ATOM 6089 C CA . VAL B 1 314 ? -20.344 1.578 -2.85 1 68.62 314 VAL B CA 1
ATOM 6090 C C . VAL B 1 314 ? -21.078 1.192 -1.567 1 68.62 314 VAL B C 1
ATOM 6092 O O . VAL B 1 314 ? -22.141 0.583 -1.617 1 68.62 314 VAL B O 1
ATOM 6095 N N . THR B 1 315 ? -20.406 1.49 -0.481 1 66.12 315 THR B N 1
ATOM 6096 C CA . THR B 1 315 ? -21.078 1.236 0.789 1 66.12 315 THR B CA 1
ATOM 6097 C C . THR B 1 315 ? -21.516 2.545 1.437 1 66.12 315 THR B C 1
ATOM 6099 O O . THR B 1 315 ? -20.953 3.604 1.161 1 66.12 315 THR B O 1
ATOM 6102 N N . ASP B 1 316 ? -22.672 2.51 2.09 1 59.91 316 ASP B N 1
ATOM 6103 C CA . ASP B 1 316 ? -23.406 3.666 2.607 1 59.91 316 ASP B CA 1
ATOM 6104 C C . ASP B 1 316 ? -22.672 4.277 3.805 1 59.91 316 ASP B C 1
ATOM 6106 O O . ASP B 1 316 ? -23.312 4.746 4.75 1 59.91 316 ASP B O 1
ATOM 6110 N N . ALA B 1 317 ? -21.453 4.438 3.607 1 72.44 317 ALA B N 1
ATOM 6111 C CA . ALA B 1 317 ? -20.938 5.172 4.762 1 72.44 317 ALA B CA 1
ATOM 6112 C C . ALA B 1 317 ? -20.953 6.676 4.508 1 72.44 317 ALA B C 1
ATOM 6114 O O . ALA B 1 317 ? -20.609 7.133 3.414 1 72.44 317 ALA B O 1
ATOM 6115 N N . GLY B 1 318 ? -21.75 7.469 5.285 1 86.88 318 GLY B N 1
ATOM 6116 C CA . GLY B 1 318 ? -21.797 8.914 5.145 1 86.88 318 GLY B CA 1
ATOM 6117 C C . GLY B 1 318 ? -20.484 9.594 5.48 1 86.88 318 GLY B C 1
ATOM 6118 O O . GLY B 1 318 ? -19.484 8.914 5.762 1 86.88 318 GLY B O 1
ATOM 6119 N N . THR B 1 319 ? -20.438 10.906 5.191 1 94.06 319 THR B N 1
ATOM 6120 C CA . THR B 1 319 ? -19.25 11.719 5.438 1 94.06 319 THR B CA 1
ATOM 6121 C C . THR B 1 319 ? -19.469 12.648 6.633 1 94.06 319 THR B C 1
ATOM 6123 O O . THR B 1 319 ? -20.562 13.211 6.797 1 94.06 319 THR B O 1
ATOM 6126 N N . ARG B 1 320 ? -18.469 12.781 7.434 1 96.75 320 ARG B N 1
ATOM 6127 C CA . ARG B 1 320 ? -18.469 13.75 8.523 1 96.75 320 ARG B CA 1
ATOM 6128 C C . ARG B 1 320 ? -17.297 14.719 8.398 1 96.75 320 ARG B C 1
ATOM 6130 O O . ARG B 1 320 ? -16.203 14.328 8 1 96.75 320 ARG B O 1
ATOM 6137 N N . TYR B 1 321 ? -17.578 15.906 8.703 1 98.25 321 TYR B N 1
ATOM 6138 C CA . TYR B 1 321 ? -16.562 16.938 8.859 1 98.25 321 TYR B CA 1
ATOM 6139 C C . TYR B 1 321 ? -16.422 17.359 10.328 1 98.25 321 TYR B C 1
ATOM 6141 O O . TYR B 1 321 ? -17.359 17.922 10.906 1 98.25 321 TYR B O 1
ATOM 6149 N N . ARG B 1 322 ? -15.289 17.031 10.922 1 97.94 322 ARG B N 1
ATOM 6150 C CA . ARG B 1 322 ? -15.141 17.219 12.359 1 97.94 322 ARG B CA 1
ATOM 6151 C C . ARG B 1 322 ? -13.68 17.453 12.734 1 97.94 322 ARG B C 1
ATOM 6153 O O . ARG B 1 322 ? -12.781 17.219 11.93 1 97.94 322 ARG B O 1
ATOM 6160 N N . GLN B 1 323 ? -13.492 17.938 13.891 1 97.44 323 GLN B N 1
ATOM 6161 C CA . GLN B 1 323 ? -12.141 18.281 14.328 1 97.44 323 GLN B CA 1
ATOM 6162 C C . GLN B 1 323 ? -11.93 17.938 15.797 1 97.44 323 GLN B C 1
ATOM 6164 O O . GLN B 1 323 ? -12.82 18.156 16.625 1 97.44 323 GLN B O 1
ATOM 6169 N N . ARG B 1 324 ? -10.773 17.484 16.062 1 96.44 324 ARG B N 1
ATOM 6170 C CA . ARG B 1 324 ? -10.336 17.219 17.422 1 96.44 324 ARG B CA 1
ATOM 6171 C C . ARG B 1 324 ? -10.039 18.531 18.156 1 96.44 324 ARG B C 1
ATOM 6173 O O . ARG B 1 324 ? -9.742 19.547 17.531 1 96.44 324 ARG B O 1
ATOM 6180 N N . PRO B 1 325 ? -10.117 18.438 19.484 1 97.12 325 PRO B N 1
ATOM 6181 C CA . PRO B 1 325 ? -9.633 19.594 20.234 1 97.12 325 PRO B CA 1
ATOM 6182 C C . PRO B 1 325 ? -8.109 19.688 20.266 1 97.12 325 PRO B C 1
ATOM 6184 O O . PRO B 1 325 ? -7.492 19.594 21.328 1 97.12 325 PRO B O 1
ATOM 6187 N N . TYR B 1 326 ? -7.559 19.797 19.203 1 97.06 326 TYR B N 1
ATOM 6188 C CA . TYR B 1 326 ? -6.184 20.125 18.844 1 97.06 326 TYR B CA 1
ATOM 6189 C C . TYR B 1 326 ? -5.297 18.891 18.906 1 97.06 326 TYR B C 1
ATOM 6191 O O . TYR B 1 326 ? -4.809 18.406 17.875 1 97.06 326 TYR B O 1
ATOM 6199 N N . VAL B 1 327 ? -5.145 18.234 20.047 1 96.44 327 VAL B N 1
ATOM 6200 C CA . VAL B 1 327 ? -4.18 17.141 20.156 1 96.44 327 VAL B CA 1
ATOM 6201 C C . VAL B 1 327 ? -4.805 15.844 19.672 1 96.44 327 VAL B C 1
ATOM 6203 O O . VAL B 1 327 ? -5.984 15.578 19.906 1 96.44 327 VAL B O 1
ATOM 6206 N N . HIS B 1 328 ? -4 15.047 19.031 1 95.31 328 HIS B N 1
ATOM 6207 C CA . HIS B 1 328 ? -4.457 13.789 18.453 1 95.31 328 HIS B CA 1
ATOM 6208 C C . HIS B 1 328 ? -4.734 12.75 19.531 1 95.31 328 HIS B C 1
ATOM 6210 O O . HIS B 1 328 ? -5.469 11.789 19.297 1 95.31 328 HIS B O 1
ATOM 6216 N N . ALA B 1 329 ? -4.223 12.938 20.688 1 90.94 329 ALA B N 1
ATOM 6217 C CA . ALA B 1 329 ? -4.387 11.992 21.781 1 90.94 329 ALA B CA 1
ATOM 6218 C C . ALA B 1 329 ? -5.844 11.906 22.219 1 90.94 329 ALA B C 1
ATOM 6220 O O . ALA B 1 329 ? -6.234 10.969 22.922 1 90.94 329 ALA B O 1
ATOM 6221 N N . SER B 1 330 ? -6.555 12.867 21.859 1 91.88 330 SER B N 1
ATOM 6222 C CA . SER B 1 330 ? -7.984 12.828 22.156 1 91.88 330 SER B CA 1
ATOM 6223 C C . SER B 1 330 ? -8.781 12.391 20.922 1 91.88 330 SER B C 1
ATOM 6225 O O . SER B 1 330 ? -8.625 12.961 19.844 1 91.88 330 SER B O 1
ATOM 6227 N N . ASN B 1 331 ? -9.625 11.469 21.125 1 89.19 331 ASN B N 1
ATOM 6228 C CA . ASN B 1 331 ? -10.461 11.039 20.016 1 89.19 331 ASN B CA 1
ATOM 6229 C C . ASN B 1 331 ? -11.859 11.656 20.094 1 89.19 331 ASN B C 1
ATOM 6231 O O . ASN B 1 331 ? -12.742 11.305 19.312 1 89.19 331 ASN B O 1
ATOM 6235 N N . SER B 1 332 ? -12.008 12.484 21.031 1 92.5 332 SER B N 1
ATOM 6236 C CA . SER B 1 332 ? -13.281 13.195 21.125 1 92.5 332 SER B CA 1
ATOM 6237 C C . SER B 1 332 ? -13.359 14.328 20.109 1 92.5 332 SER B C 1
ATOM 6239 O O . SER B 1 332 ? -12.336 14.898 19.734 1 92.5 332 SER B O 1
ATOM 6241 N N . ARG B 1 333 ? -14.594 14.547 19.688 1 95.44 333 ARG B N 1
ATOM 6242 C CA . ARG B 1 333 ? -14.875 15.703 18.844 1 95.44 333 ARG B CA 1
ATOM 6243 C C . ARG B 1 333 ? -15.914 16.609 19.484 1 95.44 333 ARG B C 1
ATOM 6245 O O . ARG B 1 333 ? -17.062 16.203 19.688 1 95.44 333 ARG B O 1
ATOM 6252 N N . LEU B 1 334 ? -15.453 17.781 19.719 1 96.12 334 LEU B N 1
ATOM 6253 C CA . LEU B 1 334 ? -16.375 18.719 20.344 1 96.12 334 LEU B CA 1
ATOM 6254 C C . LEU B 1 334 ? -17.156 19.516 19.297 1 96.12 334 LEU B C 1
ATOM 6256 O O . LEU B 1 334 ? -18.203 20.078 19.594 1 96.12 334 LEU B O 1
ATOM 6260 N N . ILE B 1 335 ? -16.625 19.594 18.078 1 97.81 335 ILE B N 1
ATOM 6261 C CA . ILE B 1 335 ? -17.375 20.125 16.938 1 97.81 335 ILE B CA 1
ATOM 6262 C C . ILE B 1 335 ? -17.297 19.156 15.773 1 97.81 335 ILE B C 1
ATOM 6264 O O . ILE B 1 335 ? -16.297 18.453 15.602 1 97.81 335 ILE B O 1
ATOM 6268 N N . GLY B 1 336 ? -18.344 19.156 15.008 1 98.44 336 GLY B N 1
ATOM 6269 C CA . GLY B 1 336 ? -18.469 18.266 13.867 1 98.44 336 GLY B CA 1
ATOM 6270 C C . GLY B 1 336 ? -19.891 18.156 13.336 1 98.44 336 GLY B C 1
ATOM 6271 O O . GLY B 1 336 ? -20.844 18.281 14.102 1 98.44 336 GLY B O 1
ATOM 6272 N N . THR B 1 337 ? -19.922 17.875 12.109 1 98.12 337 THR B N 1
ATOM 6273 C CA . THR B 1 337 ? -21.234 17.672 11.523 1 98.12 337 THR B CA 1
ATOM 6274 C C . THR B 1 337 ? -21.781 16.281 11.891 1 98.12 337 THR B C 1
ATOM 6276 O O . THR B 1 337 ? -21.031 15.406 12.312 1 98.12 337 THR B O 1
ATOM 6279 N N . ALA B 1 338 ? -23.078 16.141 11.695 1 95.94 338 ALA B N 1
ATOM 6280 C CA . ALA B 1 338 ? -23.625 14.789 11.617 1 95.94 338 ALA B CA 1
ATOM 6281 C C . ALA B 1 338 ? -23.125 14.062 10.375 1 95.94 338 ALA B C 1
ATOM 6283 O O . ALA B 1 338 ? -22.391 14.633 9.57 1 95.94 338 ALA B O 1
ATO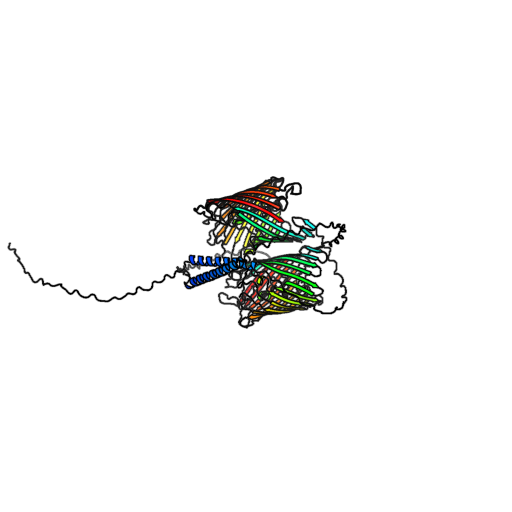M 6284 N N . VAL B 1 339 ? -23.453 12.766 10.312 1 95.81 339 VAL B N 1
ATOM 6285 C CA . VAL B 1 339 ? -23.141 12.031 9.086 1 95.81 339 VAL B CA 1
ATOM 6286 C C . VAL B 1 339 ? -23.953 12.602 7.922 1 95.81 339 VAL B C 1
ATOM 6288 O O . VAL B 1 339 ? -25.172 12.672 7.992 1 95.81 339 VAL B O 1
ATOM 6291 N N . LEU B 1 340 ? -23.266 13.008 6.906 1 96.25 340 LEU B N 1
ATOM 6292 C CA . LEU B 1 340 ? -23.922 13.625 5.758 1 96.25 340 LEU B CA 1
ATOM 6293 C C . LEU B 1 340 ? -23.844 12.719 4.535 1 96.25 340 LEU B C 1
ATOM 6295 O O . LEU B 1 340 ? -22.812 12.078 4.297 1 96.25 340 LEU B O 1
ATOM 6299 N N . PRO B 1 341 ? -24.859 12.648 3.723 1 94.19 341 PRO B N 1
ATOM 6300 C CA . PRO B 1 341 ? -24.828 11.891 2.473 1 94.19 341 PRO B CA 1
ATOM 6301 C C . PRO B 1 341 ? -24.172 12.656 1.325 1 94.19 341 PRO B C 1
ATOM 6303 O O . PRO B 1 341 ? -24.859 13.023 0.361 1 94.19 341 PRO B O 1
ATOM 6306 N N . VAL B 1 342 ? -22.938 12.82 1.378 1 95.69 342 VAL B N 1
ATOM 6307 C CA . VAL B 1 342 ? -22.188 13.625 0.423 1 95.69 342 VAL B CA 1
ATOM 6308 C C . VAL B 1 342 ? -21.938 12.82 -0.853 1 95.69 342 VAL B C 1
ATOM 6310 O O . VAL B 1 342 ? -21.516 11.664 -0.794 1 95.69 342 VAL B O 1
ATOM 6313 N N . GLU B 1 343 ? -22.141 13.438 -1.991 1 93.62 343 GLU B N 1
ATOM 6314 C CA . GLU B 1 343 ? -21.906 12.805 -3.283 1 93.62 343 GLU B CA 1
ATOM 6315 C C . GLU B 1 343 ? -20.656 13.359 -3.957 1 93.62 343 GLU B C 1
ATOM 6317 O O . GLU B 1 343 ? -19.906 12.617 -4.59 1 93.62 343 GLU B O 1
ATOM 6322 N N . GLU B 1 344 ? -20.578 14.602 -3.857 1 96.12 344 GLU B N 1
ATOM 6323 C CA . GLU B 1 344 ? -19.469 15.305 -4.504 1 96.12 344 GLU B CA 1
ATOM 6324 C C . GLU B 1 344 ? -18.875 16.375 -3.584 1 96.12 344 GLU B C 1
ATOM 6326 O O . GLU B 1 344 ? -19.594 16.938 -2.746 1 96.12 344 GLU B O 1
ATOM 6331 N N . GLU B 1 345 ? -17.641 16.594 -3.809 1 97.94 345 GLU B N 1
ATOM 6332 C CA . GLU B 1 345 ? -16.953 17.672 -3.098 1 97.94 345 GLU B CA 1
ATOM 6333 C C . GLU B 1 345 ? -16.219 18.594 -4.066 1 97.94 345 GLU B C 1
ATOM 6335 O O . GLU B 1 345 ? -15.641 18.125 -5.051 1 97.94 345 GLU B O 1
ATOM 6340 N N . VAL B 1 346 ? -16.359 19.859 -3.861 1 98.5 346 VAL B N 1
ATOM 6341 C CA . VAL B 1 346 ? -15.539 20.891 -4.473 1 98.5 346 VAL B CA 1
ATOM 6342 C C . VAL B 1 346 ? -14.875 21.734 -3.383 1 98.5 346 VAL B C 1
ATOM 6344 O O . VAL B 1 346 ? -15.539 22.234 -2.477 1 98.5 346 VAL B O 1
ATOM 6347 N N . HIS B 1 347 ? -13.609 21.906 -3.477 1 98.56 347 HIS B N 1
ATOM 6348 C CA . HIS B 1 347 ? -12.938 22.688 -2.445 1 98.56 347 HIS B CA 1
ATOM 6349 C C . HIS B 1 347 ? -11.719 23.406 -3.008 1 98.56 347 HIS B C 1
ATOM 6351 O O . HIS B 1 347 ? -11.156 23 -4.027 1 98.56 347 HIS B O 1
ATOM 6357 N N . TYR B 1 348 ? -11.367 24.516 -2.453 1 98.75 348 TYR B N 1
ATOM 6358 C CA . TYR B 1 348 ? -10.273 25.359 -2.926 1 98.75 348 TYR B CA 1
ATOM 6359 C C . TYR B 1 348 ? -9.688 26.188 -1.785 1 98.75 348 TYR B C 1
ATOM 6361 O O . TYR B 1 348 ? -10.344 26.406 -0.768 1 98.75 348 TYR B O 1
ATOM 6369 N N . GLY B 1 349 ? -8.43 26.609 -1.908 1 98.81 349 GLY B N 1
ATOM 6370 C CA . GLY B 1 349 ? -7.73 27.328 -0.857 1 98.81 349 GLY B CA 1
ATOM 6371 C C . GLY B 1 349 ? -6.707 28.312 -1.39 1 98.81 349 GLY B C 1
ATOM 6372 O O . GLY B 1 349 ? -6.32 28.25 -2.559 1 98.81 349 GLY B O 1
ATOM 6373 N N . LEU B 1 350 ? -6.398 29.281 -0.578 1 98.94 350 LEU B N 1
ATOM 6374 C CA . LEU B 1 350 ? -5.348 30.25 -0.815 1 98.94 350 LEU B CA 1
ATOM 6375 C C . LEU B 1 350 ? -4.246 30.141 0.236 1 98.94 350 LEU B C 1
ATOM 6377 O O . LEU B 1 350 ? -4.523 29.812 1.395 1 98.94 350 LEU B O 1
ATOM 6381 N N . GLU B 1 351 ? -3.025 30.391 -0.253 1 98.88 351 GLU B N 1
ATOM 6382 C CA . GLU B 1 351 ? -1.857 30.25 0.613 1 98.88 351 GLU B CA 1
ATOM 6383 C C . GLU B 1 351 ? -0.965 31.484 0.53 1 98.88 351 GLU B C 1
ATOM 6385 O O . GLU B 1 351 ? -0.787 32.062 -0.547 1 98.88 351 GLU B O 1
ATOM 6390 N N . ALA B 1 352 ? -0.461 31.906 1.643 1 98.94 352 ALA B N 1
ATOM 6391 C CA . ALA B 1 352 ? 0.61 32.875 1.734 1 98.94 352 ALA B CA 1
ATOM 6392 C C . ALA B 1 352 ? 1.609 32.531 2.826 1 98.94 352 ALA B C 1
ATOM 6394 O O . ALA B 1 352 ? 1.223 32.031 3.887 1 98.94 352 ALA B O 1
ATOM 6395 N N . ALA B 1 353 ? 2.924 32.781 2.541 1 98.88 353 ALA B N 1
ATOM 6396 C CA . ALA B 1 353 ? 3.959 32.5 3.533 1 98.88 353 ALA B CA 1
ATOM 6397 C C . ALA B 1 353 ? 5.223 33.312 3.244 1 98.88 353 ALA B C 1
ATOM 6399 O O . ALA B 1 353 ? 5.352 33.906 2.178 1 98.88 353 ALA B O 1
ATOM 6400 N N . PHE B 1 354 ? 6.09 33.344 4.234 1 98.81 354 PHE B N 1
ATOM 6401 C CA . PHE B 1 354 ? 7.395 33.969 4.051 1 98.81 354 PHE B CA 1
ATOM 6402 C C . PHE B 1 354 ? 8.414 33.375 5.02 1 98.81 354 PHE B C 1
ATOM 6404 O O . PHE B 1 354 ? 8.055 32.844 6.059 1 98.81 354 PHE B O 1
ATOM 6411 N N . VAL B 1 355 ? 9.656 33.406 4.645 1 98.75 355 VAL B N 1
ATOM 6412 C CA . VAL B 1 355 ? 10.82 33.188 5.492 1 98.75 355 VAL B CA 1
ATOM 6413 C C . VAL B 1 355 ? 11.797 34.375 5.336 1 98.75 355 VAL B C 1
ATOM 6415 O O . VAL B 1 355 ? 12.242 34.656 4.227 1 98.75 355 VAL B O 1
ATOM 6418 N N . SER B 1 356 ? 12.117 34.969 6.398 1 98.69 356 SER B N 1
ATOM 6419 C CA . SER B 1 356 ? 13.047 36.094 6.402 1 98.69 356 SER B CA 1
ATOM 6420 C C . SER B 1 356 ? 13.945 36.062 7.633 1 98.69 356 SER B C 1
ATOM 6422 O O . SER B 1 356 ? 13.547 36.531 8.711 1 98.69 356 SER B O 1
ATOM 6424 N N . GLY B 1 357 ? 15.203 35.625 7.395 1 98.06 357 GLY B N 1
ATOM 6425 C CA . GLY B 1 357 ? 16.062 35.438 8.547 1 98.06 357 GLY B CA 1
ATOM 6426 C C . GLY B 1 357 ? 15.469 34.5 9.586 1 98.06 357 GLY B C 1
ATOM 6427 O O . GLY B 1 357 ? 15.07 33.375 9.266 1 98.06 357 GLY B O 1
ATOM 6428 N N . ARG B 1 358 ? 15.328 35.031 10.773 1 98.5 358 ARG B N 1
ATOM 6429 C CA . ARG B 1 358 ? 14.859 34.219 11.891 1 98.5 358 ARG B CA 1
ATOM 6430 C C . ARG B 1 358 ? 13.336 34.188 11.938 1 98.5 358 ARG B C 1
ATOM 6432 O O . ARG B 1 358 ? 12.75 33.438 12.719 1 98.5 358 ARG B O 1
ATOM 6439 N N . TRP B 1 359 ? 12.672 34.969 11.133 1 98.75 359 TRP B N 1
ATOM 6440 C CA . TRP B 1 359 ? 11.219 35.062 11.117 1 98.75 359 TRP B CA 1
ATOM 6441 C C . TRP B 1 359 ? 10.625 34.156 10.039 1 98.75 359 TRP B C 1
ATOM 6443 O O . TRP B 1 359 ? 11.195 34 8.953 1 98.75 359 TRP B O 1
ATOM 6453 N N . HIS B 1 360 ? 9.547 33.562 10.328 1 98.75 360 HIS B N 1
ATOM 6454 C CA . HIS B 1 360 ? 8.75 32.906 9.305 1 98.75 360 HIS B CA 1
ATOM 6455 C C . HIS B 1 360 ? 7.262 33 9.625 1 98.75 360 HIS B C 1
ATOM 6457 O O . HIS B 1 360 ? 6.879 33.219 10.773 1 98.75 360 HIS B O 1
ATOM 6463 N N . GLY B 1 361 ? 6.449 32.875 8.625 1 98.75 361 GLY B N 1
ATOM 6464 C CA . GLY B 1 361 ? 5.008 32.938 8.805 1 98.75 361 GLY B CA 1
ATOM 6465 C C . GLY B 1 361 ? 4.234 32.312 7.66 1 98.75 361 GLY B C 1
ATOM 6466 O O . GLY B 1 361 ? 4.797 32.062 6.59 1 98.75 361 GLY B O 1
ATOM 6467 N N . ALA B 1 362 ? 2.98 32 7.926 1 98.88 362 ALA B N 1
ATOM 6468 C CA . ALA B 1 362 ? 2.09 31.453 6.91 1 98.88 362 ALA B CA 1
ATOM 6469 C C . ALA B 1 362 ? 0.63 31.75 7.242 1 98.88 362 ALA B C 1
ATOM 6471 O O . ALA B 1 362 ? 0.275 31.938 8.406 1 98.88 362 ALA B O 1
ATOM 6472 N N . ALA B 1 363 ? -0.15 31.828 6.266 1 98.94 363 ALA B N 1
ATOM 6473 C CA . ALA B 1 363 ? -1.6 31.969 6.371 1 98.94 363 ALA B CA 1
ATOM 6474 C C . ALA B 1 363 ? -2.303 31.266 5.215 1 98.94 363 ALA B C 1
ATOM 6476 O O . ALA B 1 363 ? -1.841 31.312 4.074 1 98.94 363 ALA B O 1
ATOM 6477 N N . GLU B 1 364 ? -3.35 30.562 5.586 1 98.88 364 GLU B N 1
ATOM 6478 C CA . GLU B 1 364 ? -4.184 29.922 4.574 1 98.88 364 GLU B CA 1
ATOM 6479 C C . GLU B 1 364 ? -5.664 30.109 4.871 1 98.88 364 GLU B C 1
ATOM 6481 O O . GLU B 1 364 ? -6.059 30.25 6.031 1 98.88 364 GLU B O 1
ATOM 6486 N N . THR B 1 365 ? -6.453 30.172 3.822 1 98.88 365 THR B N 1
ATOM 6487 C CA . THR B 1 365 ? -7.902 30.016 3.879 1 98.88 365 THR B CA 1
ATOM 6488 C C . THR B 1 365 ? -8.367 28.891 2.971 1 98.88 365 THR B C 1
ATOM 6490 O O . THR B 1 365 ? -7.738 28.609 1.951 1 98.88 365 THR B O 1
ATOM 6493 N N . TYR B 1 366 ? -9.469 28.25 3.395 1 98.88 366 TYR B N 1
ATOM 6494 C CA . TYR B 1 366 ? -9.898 27.078 2.648 1 98.88 366 TYR B CA 1
ATOM 6495 C C . TYR B 1 366 ? -11.414 26.922 2.711 1 98.88 366 TYR B C 1
ATOM 6497 O O . TYR B 1 366 ? -12.016 27.031 3.781 1 98.88 366 TYR B O 1
ATOM 6505 N N . TRP B 1 367 ? -12.008 26.672 1.55 1 98.94 367 TRP B N 1
ATOM 6506 C CA . TRP B 1 367 ? -13.438 26.438 1.409 1 98.94 367 TRP B CA 1
ATOM 6507 C C . TRP B 1 367 ? -13.727 25.016 0.979 1 98.94 367 TRP B C 1
ATOM 6509 O O . TRP B 1 367 ? -13.102 24.5 0.043 1 98.94 367 TRP B O 1
ATOM 6519 N N . GLN B 1 368 ? -14.664 24.344 1.703 1 98.81 368 GLN B N 1
ATOM 6520 C CA . GLN B 1 368 ? -15.086 22.984 1.423 1 98.81 368 GLN B CA 1
ATOM 6521 C C . GLN B 1 368 ? -16.578 22.922 1.142 1 98.81 368 GLN B C 1
ATOM 6523 O O . GLN B 1 368 ? -17.391 22.922 2.068 1 98.81 368 GLN B O 1
ATOM 6528 N N . ALA B 1 369 ? -16.906 22.734 -0.109 1 98.81 369 ALA B N 1
ATOM 6529 C CA . ALA B 1 369 ? -18.312 22.547 -0.488 1 98.81 369 ALA B CA 1
ATOM 6530 C C . ALA B 1 369 ? -18.641 21.062 -0.609 1 98.81 369 ALA B C 1
ATOM 6532 O O . ALA B 1 369 ? -17.891 20.297 -1.23 1 98.81 369 ALA B O 1
ATOM 6533 N N . ALA B 1 370 ? -19.703 20.688 0.004 1 98.31 370 ALA B N 1
ATOM 6534 C CA . ALA B 1 370 ? -20.172 19.312 -0.032 1 98.31 370 ALA B CA 1
ATOM 6535 C C . ALA B 1 370 ? -21.578 19.219 -0.64 1 98.31 370 ALA B C 1
ATOM 6537 O O . ALA B 1 370 ? -22.547 19.734 -0.063 1 98.31 370 ALA B O 1
ATOM 6538 N N . GLU B 1 371 ? -21.641 18.578 -1.752 1 97.75 371 GLU B N 1
ATOM 6539 C CA . GLU B 1 371 ? -22.953 18.359 -2.361 1 97.75 371 GLU B CA 1
ATOM 6540 C C . GLU B 1 371 ? -23.641 17.141 -1.775 1 97.75 371 GLU B C 1
ATOM 6542 O O . GLU B 1 371 ? -23.125 16.016 -1.874 1 97.75 371 GLU B O 1
ATOM 6547 N N . LEU B 1 372 ? -24.844 17.406 -1.261 1 96.56 372 LEU B N 1
ATOM 6548 C CA . LEU B 1 372 ? -25.594 16.328 -0.646 1 96.56 372 LEU B CA 1
ATOM 6549 C C . LEU B 1 372 ? -26.547 15.68 -1.655 1 96.56 372 LEU B C 1
ATOM 6551 O O . LEU B 1 372 ? -26.875 16.297 -2.678 1 96.56 372 LEU B O 1
ATOM 6555 N N . THR B 1 373 ? -26.953 14.469 -1.324 1 93.06 373 THR B N 1
ATOM 6556 C CA . THR B 1 373 ? -27.875 13.75 -2.186 1 93.06 373 THR B CA 1
ATOM 6557 C C . THR B 1 373 ? -29.188 14.516 -2.326 1 93.06 373 THR B C 1
ATOM 6559 O O . THR B 1 373 ? -29.906 14.352 -3.311 1 93.06 373 THR B O 1
ATOM 6562 N N . THR B 1 374 ? -29.484 15.336 -1.401 1 91.62 374 THR B N 1
ATOM 6563 C CA . THR B 1 374 ? -30.703 16.125 -1.42 1 91.62 374 THR B CA 1
ATOM 6564 C C . THR B 1 374 ? -30.594 17.281 -2.408 1 91.62 374 THR B C 1
ATOM 6566 O O . THR B 1 374 ? -31.578 17.938 -2.744 1 91.62 374 THR B O 1
ATOM 6569 N N . GLY B 1 375 ? -29.438 17.547 -2.789 1 91.31 375 GLY B N 1
ATOM 6570 C CA . GLY B 1 375 ? -29.203 18.656 -3.691 1 91.31 375 GLY B CA 1
ATOM 6571 C C . GLY B 1 375 ? -28.656 19.891 -2.994 1 91.31 375 GLY B C 1
ATOM 6572 O O . GLY B 1 375 ? -28.172 20.812 -3.646 1 91.31 375 GLY B O 1
ATOM 6573 N N . THR B 1 376 ? -28.75 19.891 -1.693 1 95.62 376 THR B N 1
ATOM 6574 C CA . THR B 1 376 ? -28.156 20.984 -0.938 1 95.62 376 THR B CA 1
ATOM 6575 C C . THR B 1 376 ? -26.625 20.922 -0.993 1 95.62 376 THR B C 1
ATOM 6577 O O . THR B 1 376 ? -26.047 19.828 -1.01 1 95.62 376 THR B O 1
ATOM 6580 N N . ARG B 1 377 ? -26.016 22.125 -0.968 1 97.75 377 ARG B N 1
ATOM 6581 C CA . ARG B 1 377 ? -24.562 22.188 -1.06 1 97.75 377 ARG B CA 1
ATOM 6582 C C . ARG B 1 377 ? -23.984 23.078 0.024 1 97.75 377 ARG B C 1
ATOM 6584 O O . ARG B 1 377 ? -23.531 24.203 -0.261 1 97.75 377 ARG B O 1
ATOM 6591 N N . PRO B 1 378 ? -23.922 22.594 1.265 1 98.5 378 PRO B N 1
ATOM 6592 C CA . PRO B 1 378 ? -23.234 23.391 2.291 1 98.5 378 PRO B CA 1
ATOM 6593 C C . PRO B 1 378 ? -21.766 23.625 1.967 1 98.5 378 PRO B C 1
ATOM 6595 O O . PRO B 1 378 ? -21.109 22.781 1.356 1 98.5 378 PRO B O 1
ATOM 6598 N N . THR B 1 379 ? -21.312 24.766 2.352 1 98.81 379 THR B N 1
ATOM 6599 C CA . THR B 1 379 ? -19.906 25.141 2.203 1 98.81 379 THR B CA 1
ATOM 6600 C C . THR B 1 379 ? -19.297 25.5 3.555 1 98.81 379 THR B C 1
ATOM 6602 O O . THR B 1 379 ? -19.688 26.484 4.184 1 98.81 379 THR B O 1
ATOM 6605 N N . PHE B 1 380 ? -18.344 24.75 3.953 1 98.88 380 PHE B N 1
ATOM 6606 C CA . PHE B 1 380 ? -17.625 24.969 5.199 1 98.88 380 PHE B CA 1
ATOM 6607 C C . PHE B 1 380 ? -16.344 25.781 4.953 1 98.88 380 PHE B C 1
ATOM 6609 O O . PHE B 1 380 ? -15.875 25.859 3.818 1 98.88 380 PHE B O 1
ATOM 6616 N N . PHE B 1 381 ? -15.906 26.406 6.062 1 98.88 381 PHE B N 1
ATOM 6617 C CA . PHE B 1 381 ? -14.773 27.312 5.906 1 98.88 381 PHE B CA 1
ATOM 6618 C C . PHE B 1 381 ? -13.773 27.125 7.039 1 98.88 381 PHE B C 1
ATOM 6620 O O . PHE B 1 381 ? -14.164 26.922 8.195 1 98.88 381 PHE B O 1
ATOM 6627 N N . GLY B 1 382 ? -12.453 27.141 6.703 1 98.88 382 GLY B N 1
ATOM 6628 C CA . GLY B 1 382 ? -11.375 27.156 7.684 1 98.88 382 GLY B CA 1
ATOM 6629 C C . GLY B 1 382 ? -10.18 27.984 7.242 1 98.88 382 GLY B C 1
ATOM 6630 O O . GLY B 1 382 ? -10.031 28.297 6.059 1 98.88 382 GLY B O 1
ATOM 6631 N N . GLY B 1 383 ? -9.375 28.359 8.219 1 98.81 383 GLY B N 1
ATOM 6632 C CA . GLY B 1 383 ? -8.148 29.094 7.941 1 98.81 383 GLY B CA 1
ATOM 6633 C C . GLY B 1 383 ? -7.277 29.281 9.172 1 98.81 383 GLY B C 1
ATOM 6634 O O . GLY B 1 383 ? -7.707 29 10.289 1 98.81 383 GLY B O 1
ATOM 6635 N N . TYR B 1 384 ? -6.039 29.703 8.875 1 98.88 384 TYR B N 1
ATOM 6636 C CA . TYR B 1 384 ? -5.133 30 9.977 1 98.88 384 TYR B CA 1
ATOM 6637 C C . TYR B 1 384 ? -4.133 31.078 9.578 1 98.88 384 TYR B C 1
ATOM 6639 O O . TYR B 1 384 ? -3.949 31.359 8.391 1 98.88 384 TYR B O 1
ATOM 6647 N N . ALA B 1 385 ? -3.611 31.703 10.547 1 98.94 385 ALA B N 1
ATOM 6648 C CA . ALA B 1 385 ? -2.436 32.562 10.453 1 98.94 385 ALA B CA 1
ATOM 6649 C C . ALA B 1 385 ? -1.438 32.25 11.57 1 98.94 385 ALA B C 1
ATOM 6651 O O . ALA B 1 385 ? -1.826 32.062 12.719 1 98.94 385 ALA B O 1
ATOM 6652 N N . GLU B 1 386 ? -0.119 32.188 11.133 1 98.88 386 GLU B N 1
ATOM 6653 C CA . GLU B 1 386 ? 0.885 31.859 12.141 1 98.88 386 GLU B CA 1
ATOM 6654 C C . GLU B 1 386 ? 2.16 32.688 11.938 1 98.88 386 GLU B C 1
ATOM 6656 O O . GLU B 1 386 ? 2.447 33.125 10.82 1 98.88 386 GLU B O 1
ATOM 6661 N N . LEU B 1 387 ? 2.818 32.906 12.992 1 98.88 387 LEU B N 1
ATOM 6662 C CA . LEU B 1 387 ? 4.094 33.625 13.031 1 98.88 387 LEU B CA 1
ATOM 6663 C C . LEU B 1 387 ? 5.086 32.906 13.938 1 98.88 387 LEU B C 1
ATOM 6665 O O . LEU B 1 387 ? 4.734 32.469 15.031 1 98.88 387 LEU B O 1
ATOM 6669 N N . GLY B 1 388 ? 6.305 32.719 13.391 1 98.75 388 GLY B N 1
ATOM 6670 C CA . GLY B 1 388 ? 7.363 32.062 14.148 1 98.75 388 GLY B CA 1
ATOM 6671 C C . GLY B 1 388 ? 8.648 32.875 14.18 1 98.75 388 GLY B C 1
ATOM 6672 O O . GLY B 1 388 ? 8.922 33.656 13.266 1 98.75 388 GLY B O 1
ATOM 6673 N N . TYR B 1 389 ? 9.367 32.594 15.258 1 98.81 389 TYR B N 1
ATOM 6674 C CA . TYR B 1 389 ? 10.641 33.281 15.461 1 98.81 389 TYR B CA 1
ATOM 6675 C C . TYR B 1 389 ? 11.664 32.344 16.109 1 98.81 389 TYR B C 1
ATOM 6677 O O . TYR B 1 389 ? 11.406 31.781 17.172 1 98.81 389 TYR B O 1
ATOM 6685 N N . PHE B 1 390 ? 12.797 32.312 15.445 1 98.69 390 PHE B N 1
ATOM 6686 C CA . PHE B 1 390 ? 13.891 31.547 16.047 1 98.69 390 PHE B CA 1
ATOM 6687 C C . PHE B 1 390 ? 14.602 32.375 17.109 1 98.69 390 PHE B C 1
ATOM 6689 O O . PHE B 1 390 ? 15.094 33.469 16.828 1 98.69 390 PHE B O 1
ATOM 6696 N N . LEU B 1 391 ? 14.711 31.859 18.25 1 98.38 391 LEU B N 1
ATOM 6697 C CA . LEU B 1 391 ? 15.469 32.469 19.328 1 98.38 391 LEU B CA 1
ATOM 6698 C C . LEU B 1 391 ? 16.969 32.312 19.125 1 98.38 391 LEU B C 1
ATOM 6700 O O . LEU B 1 391 ? 17.766 33.094 19.672 1 98.38 391 LEU B O 1
ATOM 6704 N N . THR B 1 392 ? 17.266 31.297 18.406 1 98.12 392 THR B N 1
ATOM 6705 C CA . THR B 1 392 ? 18.641 31.047 17.984 1 98.12 392 THR B CA 1
ATOM 6706 C C . THR B 1 392 ? 18.875 31.578 16.578 1 98.12 392 THR B C 1
ATOM 6708 O O . THR B 1 392 ? 17.922 31.969 15.883 1 98.12 392 THR B O 1
ATOM 6711 N N . GLY B 1 393 ? 20.219 31.625 16.219 1 97.44 393 GLY B N 1
ATOM 6712 C CA . GLY B 1 393 ? 20.594 32.094 14.891 1 97.44 393 GLY B CA 1
ATOM 6713 C C . GLY B 1 393 ? 20.297 31.094 13.797 1 97.44 393 GLY B C 1
ATOM 6714 O O . GLY B 1 393 ? 21.203 30.688 13.062 1 97.44 393 GLY B O 1
ATOM 6715 N N . ASP B 1 394 ? 18.969 30.75 13.625 1 98.19 394 ASP B N 1
ATOM 6716 C CA . ASP B 1 394 ? 18.531 29.75 12.656 1 98.19 394 ASP B CA 1
ATOM 6717 C C . ASP B 1 394 ? 17.406 30.297 11.773 1 98.19 394 ASP B C 1
ATOM 6719 O O . ASP B 1 394 ? 16.922 31.422 11.992 1 98.19 394 ASP B O 1
ATOM 6723 N N . THR B 1 395 ? 17.094 29.5 10.711 1 97.88 395 THR B N 1
ATOM 6724 C CA . THR B 1 395 ? 16.062 29.906 9.773 1 97.88 395 THR B CA 1
ATOM 6725 C C . THR B 1 395 ? 15.227 28.703 9.328 1 97.88 395 THR B C 1
ATOM 6727 O O . THR B 1 395 ? 15.656 27.562 9.484 1 97.88 395 THR B O 1
ATOM 6730 N N . ARG B 1 396 ? 14.086 29 8.875 1 97.44 396 ARG B N 1
ATOM 6731 C CA . ARG B 1 396 ? 13.195 27.938 8.414 1 97.44 396 ARG B CA 1
ATOM 6732 C C . ARG B 1 396 ? 13.562 27.484 7.008 1 97.44 396 ARG B C 1
ATOM 6734 O O . ARG B 1 396 ? 13.883 28.312 6.148 1 97.44 396 ARG B O 1
ATOM 6741 N N . GLY B 1 397 ? 13.555 26.141 6.801 1 96.69 397 GLY B N 1
ATOM 6742 C CA . GLY B 1 397 ? 13.812 25.625 5.469 1 96.69 397 GLY B CA 1
ATOM 6743 C C . GLY B 1 397 ? 12.641 25.781 4.523 1 96.69 397 GLY B C 1
ATOM 6744 O O . GLY B 1 397 ? 11.484 25.703 4.945 1 96.69 397 GLY B O 1
ATOM 6745 N N . TYR B 1 398 ? 12.961 25.953 3.291 1 97.12 398 TYR B N 1
ATOM 6746 C CA . TYR B 1 398 ? 11.953 26.078 2.242 1 97.12 398 TYR B CA 1
ATOM 6747 C C . TYR B 1 398 ? 12.484 25.547 0.912 1 97.12 398 TYR B C 1
ATOM 6749 O O . TYR B 1 398 ? 13.594 25.891 0.502 1 97.12 398 TYR B O 1
ATOM 6757 N N . ARG B 1 399 ? 11.719 24.656 0.344 1 94.25 399 ARG B N 1
ATOM 6758 C CA . ARG B 1 399 ? 12.109 24.125 -0.961 1 94.25 399 ARG B CA 1
ATOM 6759 C C . ARG B 1 399 ? 10.898 23.578 -1.715 1 94.25 399 ARG B C 1
ATOM 6761 O O . ARG B 1 399 ? 10.016 22.953 -1.119 1 94.25 399 ARG B O 1
ATOM 6768 N N . GLY B 1 400 ? 10.789 23.828 -2.963 1 92.94 400 GLY B N 1
ATOM 6769 C CA . GLY B 1 400 ? 9.789 23.203 -3.824 1 92.94 400 GLY B CA 1
ATOM 6770 C C . GLY B 1 400 ? 8.367 23.625 -3.496 1 92.94 400 GLY B C 1
ATOM 6771 O O . GLY B 1 400 ? 7.438 22.828 -3.586 1 92.94 400 GLY B O 1
ATOM 6772 N N . GLY B 1 401 ? 8.242 24.781 -2.988 1 95.62 401 GLY B N 1
ATOM 6773 C CA . GLY B 1 401 ? 6.91 25.312 -2.758 1 95.62 401 GLY B CA 1
ATOM 6774 C C . GLY B 1 401 ? 6.328 24.922 -1.414 1 95.62 401 GLY B C 1
ATOM 6775 O O . GLY B 1 401 ? 5.121 25.031 -1.199 1 95.62 401 GLY B O 1
ATOM 6776 N N . GLN B 1 402 ? 7.113 24.438 -0.583 1 97 402 GLN B N 1
ATOM 6777 C CA . GLN B 1 402 ? 6.66 24.078 0.754 1 97 402 GLN B CA 1
ATOM 6778 C C . GLN B 1 402 ? 7.77 24.266 1.783 1 97 402 GLN B C 1
ATOM 6780 O O . GLN B 1 402 ? 8.945 24.406 1.422 1 97 402 GLN B O 1
ATOM 6785 N N . PHE B 1 403 ? 7.406 24.281 3.037 1 97.94 403 PHE B N 1
ATOM 6786 C CA . PHE B 1 403 ? 8.406 24.359 4.098 1 97.94 403 PHE B CA 1
ATOM 6787 C C . PHE B 1 403 ? 9.18 23.047 4.203 1 97.94 403 PHE B C 1
ATOM 6789 O O . PHE B 1 403 ? 8.633 21.969 3.936 1 97.94 403 PHE B O 1
ATOM 6796 N N . SER B 1 404 ? 10.422 23.188 4.516 1 95.81 404 SER B N 1
ATOM 6797 C CA . SER B 1 404 ? 11.305 22.031 4.648 1 95.81 404 SER B CA 1
ATOM 6798 C C . SER B 1 404 ? 12.07 22.062 5.965 1 95.81 404 SER B C 1
ATOM 6800 O O . SER B 1 404 ? 11.852 22.953 6.797 1 95.81 404 SER B O 1
ATOM 6802 N N . ARG B 1 405 ? 12.906 21.125 6.141 1 93.44 405 ARG B N 1
ATOM 6803 C CA . ARG B 1 405 ? 13.594 20.922 7.414 1 93.44 405 ARG B CA 1
ATOM 6804 C C . ARG B 1 405 ? 14.578 22.047 7.691 1 93.44 405 ARG B C 1
ATOM 6806 O O . ARG B 1 405 ? 15.273 22.516 6.781 1 93.44 405 ARG B O 1
ATOM 6813 N N . THR B 1 406 ? 14.539 22.469 8.914 1 93.38 406 THR B N 1
ATOM 6814 C CA . THR B 1 406 ? 15.57 23.359 9.43 1 93.38 406 THR B CA 1
ATOM 6815 C C . THR B 1 406 ? 16.797 22.578 9.891 1 93.38 406 THR B C 1
ATOM 6817 O O . THR B 1 406 ? 16.656 21.562 10.586 1 93.38 406 THR B O 1
ATOM 6820 N N . ARG B 1 407 ? 17.891 23.062 9.477 1 93.44 407 ARG B N 1
ATOM 6821 C CA . ARG B 1 407 ? 19.141 22.531 10.031 1 93.44 407 ARG B CA 1
ATOM 6822 C C . ARG B 1 407 ? 19.734 23.5 11.039 1 93.44 407 ARG B C 1
ATOM 6824 O O . ARG B 1 407 ? 20.125 24.625 10.68 1 93.44 407 ARG B O 1
ATOM 6831 N N . PRO B 1 408 ? 19.859 23.016 12.266 1 97.06 408 PRO B N 1
ATOM 6832 C CA . PRO B 1 408 ? 20.406 23.938 13.273 1 97.06 408 PRO B CA 1
ATOM 6833 C C . PRO B 1 408 ? 21.812 24.422 12.914 1 97.06 408 PRO B C 1
ATOM 6835 O O . PRO B 1 408 ? 22.672 23.625 12.531 1 97.06 408 PRO B O 1
ATOM 6838 N N . SER B 1 409 ? 22.047 25.656 13.078 1 97.25 409 SER B N 1
ATOM 6839 C CA . SER B 1 409 ? 23.344 26.25 12.773 1 97.25 409 SER B CA 1
ATOM 6840 C C . SER B 1 409 ? 24.406 25.781 13.766 1 97.25 409 SER B C 1
ATOM 6842 O O . SER B 1 409 ? 25.578 25.594 13.391 1 97.25 409 SER B O 1
ATOM 6844 N N . LYS B 1 410 ? 24.047 25.594 15.008 1 97.62 410 LYS B N 1
ATOM 6845 C CA . LYS B 1 410 ? 24.922 25.094 16.062 1 97.62 410 LYS B CA 1
ATOM 6846 C C . LYS B 1 410 ? 24.25 23.953 16.828 1 97.62 410 LYS B C 1
ATOM 6848 O O . LYS B 1 410 ? 23.734 24.156 17.922 1 97.62 410 LYS B O 1
ATOM 6853 N N . PRO B 1 411 ? 24.359 22.75 16.297 1 96.88 411 PRO B N 1
ATOM 6854 C CA . PRO B 1 411 ? 23.703 21.609 16.922 1 96.88 411 PRO B CA 1
ATOM 6855 C C . PRO B 1 411 ? 24.344 21.172 18.234 1 96.88 411 PRO B C 1
ATOM 6857 O O . PRO B 1 411 ? 25.469 21.594 18.531 1 96.88 411 PRO B O 1
ATOM 6860 N N . LEU B 1 412 ? 23.562 20.391 18.984 1 96.25 412 LEU B N 1
ATOM 6861 C CA . LEU B 1 412 ? 24.125 19.766 20.172 1 96.25 412 LEU B CA 1
ATOM 6862 C C . LEU B 1 412 ? 25.359 18.938 19.812 1 96.25 412 LEU B C 1
ATOM 6864 O O . LEU B 1 412 ? 25.328 18.172 18.859 1 96.25 412 LEU B O 1
ATOM 6868 N N . GLY B 1 413 ? 26.359 19.141 20.594 1 93.94 413 GLY B N 1
ATOM 6869 C CA . GLY B 1 413 ? 27.625 18.5 20.25 1 93.94 413 GLY B CA 1
ATOM 6870 C C . GLY B 1 413 ? 28.453 19.281 19.25 1 93.94 413 GLY B C 1
ATOM 6871 O O . GLY B 1 413 ? 29.641 19.016 19.062 1 93.94 413 GLY B O 1
ATOM 6872 N N . GLY B 1 414 ? 27.875 20.219 18.578 1 93.31 414 GLY B N 1
ATOM 6873 C CA . GLY B 1 414 ? 28.547 21.047 17.594 1 93.31 414 GLY B CA 1
ATOM 6874 C C . GLY B 1 414 ? 28.688 22.484 18.031 1 93.31 414 GLY B C 1
ATOM 6875 O O . GLY B 1 414 ? 28.594 23.406 17.203 1 93.31 414 GLY B O 1
ATOM 6876 N N . GLY B 1 415 ? 28.719 22.719 19.25 1 93.94 415 GLY B N 1
ATOM 6877 C CA . GLY B 1 415 ? 29.016 24.047 19.766 1 93.94 415 GLY B CA 1
ATOM 6878 C C . GLY B 1 415 ? 27.781 24.812 20.188 1 93.94 415 GLY B C 1
ATOM 6879 O O . GLY B 1 415 ? 27.859 26 20.5 1 93.94 415 GLY B O 1
ATOM 6880 N N . GLY B 1 416 ? 26.641 24.219 20.078 1 96.19 416 GLY B N 1
ATOM 6881 C CA . GLY B 1 416 ? 25.438 24.938 20.484 1 96.19 416 GLY B CA 1
ATOM 6882 C C . GLY B 1 416 ? 24.359 24.016 21.047 1 96.19 416 GLY B C 1
ATOM 6883 O O . GLY B 1 416 ? 24.625 22.859 21.375 1 96.19 416 GLY B O 1
ATOM 6884 N N . VAL B 1 417 ? 23.172 24.641 21.219 1 97.31 417 VAL B N 1
ATOM 6885 C CA . VAL B 1 417 ? 22.078 23.922 21.859 1 97.31 417 VAL B CA 1
ATOM 6886 C C . VAL B 1 417 ? 21.094 23.438 20.797 1 97.31 417 VAL B C 1
ATOM 6888 O O . VAL B 1 417 ? 20.094 22.797 21.125 1 97.31 417 VAL B O 1
ATOM 6891 N N . GLY B 1 418 ? 21.406 23.672 19.578 1 98.19 418 GLY B N 1
ATOM 6892 C CA . GLY B 1 418 ? 20.438 23.438 18.531 1 98.19 418 GLY B CA 1
ATOM 6893 C C . GLY B 1 418 ? 19.547 24.625 18.25 1 98.19 418 GLY B C 1
ATOM 6894 O O . GLY B 1 418 ? 19.875 25.766 18.625 1 98.19 418 GLY B O 1
ATOM 6895 N N . ALA B 1 419 ? 18.547 24.438 17.516 1 98.38 419 ALA B N 1
ATOM 6896 C CA . ALA B 1 419 ? 17.625 25.5 17.156 1 98.38 419 ALA B CA 1
ATOM 6897 C C . ALA B 1 419 ? 16.469 25.594 18.125 1 98.38 419 ALA B C 1
ATOM 6899 O O . ALA B 1 419 ? 15.93 24.562 18.547 1 98.38 419 ALA B O 1
ATOM 6900 N N . LEU B 1 420 ? 16.172 26.75 18.531 1 98.38 420 LEU B N 1
ATOM 6901 C CA . LEU B 1 420 ? 15.031 27.031 19.406 1 98.38 420 LEU B CA 1
ATOM 6902 C C . LEU B 1 420 ? 14.117 28.078 18.781 1 98.38 420 LEU B C 1
ATOM 6904 O O . LEU B 1 420 ? 14.586 29.141 18.328 1 98.38 420 LEU B O 1
ATOM 6908 N N . GLN B 1 421 ? 12.805 27.781 18.75 1 98.19 421 GLN B N 1
ATOM 6909 C CA . GLN B 1 421 ? 11.906 28.766 18.156 1 98.19 421 GLN B CA 1
ATOM 6910 C C . GLN B 1 421 ? 10.602 28.859 18.938 1 98.19 421 GLN B C 1
ATOM 6912 O O . GLN B 1 421 ? 10.203 27.906 19.609 1 98.19 421 GLN B O 1
ATOM 6917 N N . LEU B 1 422 ? 9.953 29.969 18.875 1 98.81 422 LEU B N 1
ATOM 6918 C CA . LEU B 1 422 ? 8.633 30.266 19.406 1 98.81 422 LEU B CA 1
ATOM 6919 C C . LEU B 1 422 ? 7.66 30.641 18.281 1 98.81 422 LEU B C 1
ATOM 6921 O O . LEU B 1 422 ? 7.973 31.484 17.438 1 98.81 422 LEU B O 1
ATOM 6925 N N . ASN B 1 423 ? 6.535 29.953 18.328 1 98.88 423 ASN B N 1
ATOM 6926 C CA . ASN B 1 423 ? 5.523 30.188 17.297 1 98.88 423 ASN B CA 1
ATOM 6927 C C . ASN B 1 423 ? 4.156 30.453 17.906 1 98.88 423 ASN B C 1
ATOM 6929 O O . ASN B 1 423 ? 3.84 29.953 18.984 1 98.88 423 ASN B O 1
ATOM 6933 N N . VAL B 1 424 ? 3.34 31.281 17.234 1 98.94 424 VAL B N 1
ATOM 6934 C CA . VAL B 1 424 ? 1.946 31.516 17.594 1 98.94 424 VAL B CA 1
ATOM 6935 C C . VAL B 1 424 ? 1.053 31.312 16.375 1 98.94 424 VAL B C 1
ATOM 6937 O O . VAL B 1 424 ? 1.493 31.5 15.242 1 98.94 424 VAL B O 1
ATOM 6940 N N . ARG B 1 425 ? -0.186 30.875 16.641 1 98.94 425 ARG B N 1
ATOM 6941 C CA . ARG B 1 425 ? -1.125 30.625 15.555 1 98.94 425 ARG B CA 1
ATOM 6942 C C . ARG B 1 425 ? -2.555 30.938 15.977 1 98.94 425 ARG B C 1
ATOM 6944 O O . ARG B 1 425 ? -2.961 30.625 17.094 1 98.94 425 ARG B O 1
ATOM 6951 N N . TYR B 1 426 ? -3.244 31.672 15.188 1 98.94 426 TYR B N 1
ATOM 6952 C CA . TYR B 1 426 ? -4.703 31.719 15.211 1 98.94 426 TYR B CA 1
ATOM 6953 C C . TYR B 1 426 ? -5.301 30.734 14.219 1 98.94 426 TYR B C 1
ATOM 6955 O O . TYR B 1 426 ? -4.91 30.703 13.047 1 98.94 426 TYR B O 1
ATOM 6963 N N . ASP B 1 427 ? -6.234 29.891 14.656 1 98.88 427 ASP B N 1
ATOM 6964 C CA . ASP B 1 427 ? -6.816 28.797 13.867 1 98.88 427 ASP B CA 1
ATOM 6965 C C . ASP B 1 427 ? -8.344 28.844 13.922 1 98.88 427 ASP B C 1
ATOM 6967 O O . ASP B 1 427 ? -8.938 28.656 14.984 1 98.88 427 ASP B O 1
ATOM 6971 N N . TYR B 1 428 ? -8.922 28.984 12.75 1 98.94 428 TYR B N 1
ATOM 6972 C CA . TYR B 1 428 ? -10.367 29.203 12.648 1 98.94 428 TYR B CA 1
ATOM 6973 C C . TYR B 1 428 ? -11.023 28.094 11.859 1 98.94 428 TYR B C 1
ATOM 6975 O O . TYR B 1 428 ? -10.469 27.609 10.867 1 98.94 428 TYR B O 1
ATOM 6983 N N . LEU B 1 429 ? -12.219 27.625 12.281 1 98.94 429 LEU B N 1
ATOM 6984 C CA . LEU B 1 429 ? -13 26.609 11.586 1 98.94 429 LEU B CA 1
ATOM 6985 C C . LEU B 1 429 ? -14.5 26.844 11.789 1 98.94 429 LEU B C 1
ATOM 6987 O O . LEU B 1 429 ? -14.953 27.047 12.914 1 98.94 429 LEU B O 1
ATOM 6991 N N . ASP B 1 430 ? -15.258 26.875 10.719 1 98.94 430 ASP B N 1
ATOM 6992 C CA . ASP B 1 430 ? -16.719 27.016 10.727 1 98.94 430 ASP B CA 1
ATOM 6993 C C . ASP B 1 430 ? -17.375 25.906 9.914 1 98.94 430 ASP B C 1
ATOM 6995 O O . ASP B 1 430 ? -17.234 25.859 8.688 1 98.94 430 ASP B O 1
ATOM 6999 N N . LEU B 1 431 ? -18.156 25.094 10.633 1 98.88 431 LEU B N 1
ATOM 7000 C CA . LEU B 1 431 ? -18.781 23.953 9.992 1 98.88 431 LEU B CA 1
ATOM 7001 C C . LEU B 1 431 ? -20.297 24.125 9.914 1 98.88 431 LEU B C 1
ATOM 7003 O O . LEU B 1 431 ? -21.047 23.141 9.883 1 98.88 431 LEU B O 1
ATOM 7007 N N . ASN B 1 432 ? -20.719 25.406 9.938 1 98.69 432 ASN B N 1
ATOM 7008 C CA . ASN B 1 432 ? -22.141 25.734 9.812 1 98.69 432 ASN B CA 1
ATOM 7009 C C . ASN B 1 432 ? -22.469 26.312 8.438 1 98.69 432 ASN B C 1
ATOM 7011 O O . ASN B 1 432 ? -21.891 27.312 8.031 1 98.69 432 ASN B O 1
ATOM 7015 N N . ASP B 1 433 ? -23.375 25.672 7.773 1 98.56 433 ASP B N 1
ATOM 7016 C CA . ASP B 1 433 ? -23.875 26.25 6.531 1 98.56 433 ASP B CA 1
ATOM 7017 C C . ASP B 1 433 ? -25.125 25.531 6.039 1 98.56 433 ASP B C 1
ATOM 7019 O O . ASP B 1 433 ? -25.219 24.297 6.152 1 98.56 433 ASP B O 1
ATOM 7023 N N . ARG B 1 434 ? -26.109 26.297 5.535 1 97.69 434 ARG B N 1
ATOM 7024 C CA . ARG B 1 434 ? -27.297 25.797 4.832 1 97.69 434 ARG B CA 1
ATOM 7025 C C . ARG B 1 434 ? -27.953 24.672 5.613 1 97.69 434 ARG B C 1
ATOM 7027 O O . ARG B 1 434 ? -28.234 23.594 5.062 1 97.69 434 ARG B O 1
ATOM 7034 N N . GLY B 1 435 ? -28.172 24.875 6.836 1 96.06 435 GLY B N 1
ATOM 7035 C CA . GLY B 1 435 ? -28.938 23.969 7.676 1 96.06 435 GLY B CA 1
ATOM 7036 C C . GLY B 1 435 ? -28.062 22.922 8.359 1 96.06 435 GLY B C 1
ATOM 7037 O O . GLY B 1 435 ? -28.531 22.219 9.258 1 96.06 435 GLY B O 1
ATOM 7038 N N . VAL B 1 436 ? -26.859 22.781 7.891 1 97.75 436 VAL B N 1
ATOM 7039 C CA . VAL B 1 436 ? -25.922 21.891 8.586 1 97.75 436 VAL B CA 1
ATOM 7040 C C . VAL B 1 436 ? -25.281 22.641 9.75 1 97.75 436 VAL B C 1
ATOM 7042 O O . VAL B 1 436 ? -24.766 23.734 9.586 1 97.75 436 VAL B O 1
ATOM 7045 N N . VAL B 1 437 ? -25.328 22 10.938 1 97.69 437 VAL B N 1
ATOM 7046 C CA . VAL B 1 437 ? -24.734 22.578 12.141 1 97.69 437 VAL B CA 1
ATOM 7047 C C . VAL B 1 437 ? -23.609 21.703 12.648 1 97.69 437 VAL B C 1
ATOM 7049 O O . VAL B 1 437 ? -23.844 20.656 13.25 1 97.69 437 VAL B O 1
ATOM 7052 N N . GLY B 1 438 ? -22.438 22.172 12.5 1 98.44 438 GLY B N 1
ATOM 7053 C CA . GLY B 1 438 ? -21.266 21.422 12.953 1 98.44 438 GLY B CA 1
ATOM 7054 C C . GLY B 1 438 ? -20.453 22.156 14 1 98.44 438 GLY B C 1
ATOM 7055 O O . GLY B 1 438 ? -19.562 21.578 14.609 1 98.44 438 GLY B O 1
ATOM 7056 N N . GLY B 1 439 ? -20.75 23.438 14.164 1 98.69 439 GLY B N 1
ATOM 7057 C CA . GLY B 1 439 ? -20.047 24.234 15.164 1 98.69 439 GLY B CA 1
ATOM 7058 C C . GLY B 1 439 ? -18.922 25.062 14.586 1 98.69 439 GLY B C 1
ATOM 7059 O O . GLY B 1 439 ? -18.641 24.984 13.383 1 98.69 439 GLY B O 1
ATOM 7060 N N . LYS B 1 440 ? -18.422 25.953 15.461 1 98.75 440 LYS B N 1
ATOM 7061 C CA . LYS B 1 440 ? -17.344 26.859 15.102 1 98.75 440 LYS B CA 1
ATOM 7062 C C . LYS B 1 440 ? -16.219 26.828 16.141 1 98.75 440 LYS B C 1
ATOM 7064 O O . LYS B 1 440 ? -16.484 26.594 17.328 1 98.75 440 LYS B O 1
ATOM 7069 N N . GLN B 1 441 ? -15.023 27.078 15.633 1 98.81 441 GLN B N 1
ATOM 7070 C CA . GLN B 1 441 ? -13.844 27.125 16.484 1 98.81 441 GLN B CA 1
ATOM 7071 C C . GLN B 1 441 ? -13.016 28.391 16.234 1 98.81 441 GLN B C 1
ATOM 7073 O O . GLN B 1 441 ? -12.727 28.719 15.086 1 98.81 441 GLN B O 1
ATOM 7078 N N . ASP B 1 442 ? -12.656 29.094 17.281 1 98.81 442 ASP B N 1
ATOM 7079 C CA . ASP B 1 442 ? -11.547 30.031 17.359 1 98.81 442 ASP B CA 1
ATOM 7080 C C . ASP B 1 442 ? -10.453 29.531 18.297 1 98.81 442 ASP B C 1
ATOM 7082 O O . ASP B 1 442 ? -10.656 29.469 19.5 1 98.81 442 ASP B O 1
ATOM 7086 N N . ALA B 1 443 ? -9.359 29.25 17.703 1 98.88 443 ALA B N 1
ATOM 7087 C CA . ALA B 1 443 ? -8.281 28.703 18.516 1 98.88 443 ALA B CA 1
ATOM 7088 C C . ALA B 1 443 ? -7.066 29.625 18.516 1 98.88 443 ALA B C 1
ATOM 7090 O O . ALA B 1 443 ? -6.652 30.109 17.469 1 98.88 443 ALA B O 1
ATOM 7091 N N . TRP B 1 444 ? -6.535 29.875 19.672 1 98.88 444 TRP B N 1
ATOM 7092 C CA . TRP B 1 444 ? -5.266 30.578 19.875 1 98.88 444 TRP B CA 1
ATOM 7093 C C . TRP B 1 444 ? -4.203 29.625 20.406 1 98.88 444 TRP B C 1
ATOM 7095 O O . TRP B 1 444 ? -4.336 29.094 21.516 1 98.88 444 TRP B O 1
ATOM 7105 N N . LEU B 1 445 ? -3.127 29.469 19.625 1 98.88 445 LEU B N 1
ATOM 7106 C CA . LEU B 1 445 ? -2.131 28.453 19.953 1 98.88 445 LEU B CA 1
ATOM 7107 C C . LEU B 1 445 ? -0.743 29.078 20.062 1 98.88 445 LEU B C 1
ATOM 7109 O O . LEU B 1 445 ? -0.433 30.047 19.391 1 98.88 445 LEU B O 1
ATOM 7113 N N . ALA B 1 446 ? 0.067 28.5 20.922 1 98.94 446 ALA B N 1
ATOM 7114 C CA . ALA B 1 446 ? 1.487 28.812 21.047 1 98.94 446 ALA B CA 1
ATOM 7115 C C . ALA B 1 446 ? 2.326 27.531 21.109 1 98.94 446 ALA B C 1
ATOM 7117 O O . ALA B 1 446 ? 1.898 26.531 21.672 1 98.94 446 ALA B O 1
ATOM 7118 N N . ALA B 1 447 ? 3.518 27.609 20.531 1 98.88 447 ALA B N 1
ATOM 7119 C CA . ALA B 1 447 ? 4.402 26.453 20.5 1 98.88 447 ALA B CA 1
ATOM 7120 C C . ALA B 1 447 ? 5.848 26.859 20.766 1 98.88 447 ALA B C 1
ATOM 7122 O O . ALA B 1 447 ? 6.312 27.891 20.266 1 98.88 447 ALA B O 1
ATOM 7123 N N . LEU B 1 448 ? 6.469 26.125 21.609 1 98.88 448 LEU B N 1
ATOM 7124 C CA . LEU B 1 448 ? 7.918 26.141 21.766 1 98.88 448 LEU B CA 1
ATOM 7125 C C . LEU B 1 448 ? 8.531 24.875 21.156 1 98.88 448 LEU B C 1
ATOM 7127 O O . LEU B 1 448 ? 8.133 23.766 21.484 1 98.88 448 LEU B O 1
ATOM 7131 N N . ILE B 1 449 ? 9.516 25.078 20.25 1 98.56 449 ILE B N 1
ATOM 7132 C CA . ILE B 1 449 ? 10.117 23.953 19.547 1 98.56 449 ILE B CA 1
ATOM 7133 C C . ILE B 1 449 ? 11.625 23.953 19.766 1 98.56 449 ILE B C 1
ATOM 7135 O O . ILE B 1 449 ? 12.297 24.969 19.516 1 98.56 449 ILE B O 1
ATOM 7139 N N . TRP B 1 450 ? 12.125 22.875 20.219 1 98.62 450 TRP B N 1
ATOM 7140 C CA . TRP B 1 450 ? 13.555 22.656 20.391 1 98.62 450 TRP B CA 1
ATOM 7141 C C . TRP B 1 450 ? 14.055 21.562 19.453 1 98.62 450 TRP B C 1
ATOM 7143 O O . TRP B 1 450 ? 13.547 20.438 19.484 1 98.62 450 TRP B O 1
ATOM 7153 N N . GLN B 1 451 ? 15 21.953 18.656 1 98.12 451 GLN B N 1
ATOM 7154 C CA . GLN B 1 451 ? 15.625 21.031 17.734 1 98.12 451 GLN B CA 1
ATOM 7155 C C . GLN B 1 451 ? 17.125 20.922 17.984 1 98.12 451 GLN B C 1
ATOM 7157 O O . GLN B 1 451 ? 17.922 21.578 17.312 1 98.12 451 GLN B O 1
ATOM 7162 N N . PRO B 1 452 ? 17.469 19.969 18.781 1 97.56 452 PRO B N 1
ATOM 7163 C CA . PRO B 1 452 ? 18.875 19.859 19.141 1 97.56 452 PRO B CA 1
ATOM 7164 C C . PRO B 1 452 ? 19.75 19.344 17.984 1 97.56 452 PRO B C 1
ATOM 7166 O O . PRO B 1 452 ? 20.938 19.656 17.922 1 97.56 452 PRO B O 1
ATOM 7169 N N . LEU B 1 453 ? 19.141 18.453 17.172 1 95.88 453 LEU B N 1
ATOM 7170 C CA . LEU B 1 453 ? 19.812 17.859 16.016 1 95.88 453 LEU B CA 1
ATOM 7171 C C . LEU B 1 453 ? 18.938 17.938 14.773 1 95.88 453 LEU B C 1
ATOM 7173 O O . LEU B 1 453 ? 17.719 18.156 14.875 1 95.88 453 LEU B O 1
ATOM 7177 N N . ASP B 1 454 ? 19.484 17.656 13.656 1 93.62 454 ASP B N 1
ATOM 7178 C CA . ASP B 1 454 ? 18.797 17.766 12.375 1 93.62 454 ASP B CA 1
ATOM 7179 C C . ASP B 1 454 ? 17.531 16.906 12.367 1 93.62 454 ASP B C 1
ATOM 7181 O O . ASP B 1 454 ? 16.516 17.312 11.789 1 93.62 454 ASP B O 1
ATOM 7185 N N . HIS B 1 455 ? 17.594 15.766 13.086 1 94.81 455 HIS B N 1
ATOM 7186 C CA . HIS B 1 455 ? 16.531 14.773 12.93 1 94.81 455 HIS B CA 1
ATOM 7187 C C . HIS B 1 455 ? 15.805 14.539 14.242 1 94.81 455 HIS B C 1
ATOM 7189 O O . HIS B 1 455 ? 15.094 13.539 14.398 1 94.81 455 HIS B O 1
ATOM 7195 N N . LEU B 1 456 ? 16.016 15.383 15.195 1 96.5 456 LEU B N 1
ATOM 7196 C CA . LEU B 1 456 ? 15.375 15.266 16.5 1 96.5 456 LEU B CA 1
ATOM 7197 C C . LEU B 1 456 ? 14.742 16.578 16.922 1 96.5 456 LEU B C 1
ATOM 7199 O O . LEU B 1 456 ? 15.398 17.625 16.922 1 96.5 456 LEU B O 1
ATOM 7203 N N . ARG B 1 457 ? 13.477 16.484 17.266 1 97.62 457 ARG B N 1
ATOM 7204 C CA . ARG B 1 457 ? 12.766 17.688 17.672 1 97.62 457 ARG B CA 1
ATOM 7205 C C . ARG B 1 457 ? 11.859 17.406 18.875 1 97.62 457 ARG B C 1
ATOM 7207 O O . ARG B 1 457 ? 11.352 16.297 19.031 1 97.62 457 ARG B O 1
ATOM 7214 N N . PHE B 1 458 ? 11.688 18.422 19.688 1 98.19 458 PHE B N 1
ATOM 7215 C CA . PHE B 1 458 ? 10.766 18.438 20.812 1 98.19 458 PHE B CA 1
ATOM 7216 C C . PHE B 1 458 ? 9.797 19.609 20.719 1 98.19 458 PHE B C 1
ATOM 7218 O O . PHE B 1 458 ? 10.203 20.734 20.422 1 98.19 458 PHE B O 1
ATOM 7225 N N . HIS B 1 459 ? 8.531 19.328 20.938 1 98.5 459 HIS B N 1
ATOM 7226 C CA . HIS B 1 459 ? 7.484 20.344 20.906 1 98.5 459 HIS B CA 1
ATOM 7227 C C . HIS B 1 459 ? 6.809 20.5 22.266 1 98.5 459 HIS B C 1
ATOM 7229 O O . HIS B 1 459 ? 6.547 19.5 22.938 1 98.5 459 HIS B O 1
ATOM 7235 N N . LEU B 1 460 ? 6.578 21.719 22.625 1 98.75 460 LEU B N 1
ATOM 7236 C CA . LEU B 1 460 ? 5.637 22.078 23.688 1 98.75 460 LEU B CA 1
ATOM 7237 C C . LEU B 1 460 ? 4.578 23.047 23.156 1 98.75 460 LEU B C 1
ATOM 7239 O O . LEU B 1 460 ? 4.91 24.141 22.688 1 98.75 460 LEU B O 1
ATOM 7243 N N . ASN B 1 461 ? 3.311 22.625 23.219 1 98.88 461 ASN B N 1
ATOM 7244 C CA . ASN B 1 461 ? 2.213 23.422 22.688 1 98.88 461 ASN B CA 1
ATOM 7245 C C . ASN B 1 461 ? 1.17 23.734 23.75 1 98.88 461 ASN B C 1
ATOM 7247 O O . ASN B 1 461 ? 0.941 22.922 24.656 1 98.88 461 ASN B O 1
ATOM 7251 N N . TYR B 1 462 ? 0.589 24.875 23.594 1 98.81 462 TYR B N 1
ATOM 7252 C CA . TYR B 1 462 ? -0.571 25.281 24.375 1 98.81 462 TYR B CA 1
ATOM 7253 C C . TYR B 1 462 ? -1.617 25.953 23.5 1 98.81 462 TYR B C 1
ATOM 7255 O O . TYR B 1 462 ? -1.276 26.672 22.547 1 98.81 462 TYR B O 1
ATOM 7263 N N . GLY B 1 463 ? -2.922 25.734 23.938 1 98.62 463 GLY B N 1
ATOM 7264 C CA . GLY B 1 463 ? -3.988 26.312 23.156 1 98.62 463 GLY B CA 1
ATOM 7265 C C . GLY B 1 463 ? -5.215 26.672 23.969 1 98.62 463 GLY B C 1
ATOM 7266 O O . GLY B 1 463 ? -5.531 26 24.953 1 98.62 463 GLY B O 1
ATOM 7267 N N . LEU B 1 464 ? -5.789 27.75 23.578 1 98.75 464 LEU B N 1
ATOM 7268 C CA . LEU B 1 464 ? -7.129 28.156 24.016 1 98.75 464 LEU B CA 1
ATOM 7269 C C . LEU B 1 464 ? -8.125 28.031 22.875 1 98.75 464 LEU B C 1
ATOM 7271 O O . LEU B 1 464 ? -8.039 28.75 21.875 1 98.75 464 LEU B O 1
ATOM 7275 N N . LEU B 1 465 ? -9.039 27.109 23.078 1 98.62 465 LEU B N 1
ATOM 7276 C CA . LEU B 1 465 ? -10.047 26.859 22.047 1 98.62 465 LEU B CA 1
ATOM 7277 C C . LEU B 1 465 ? -11.398 27.438 22.469 1 98.62 465 LEU B C 1
ATOM 7279 O O . LEU B 1 465 ? -11.977 27.016 23.469 1 98.62 465 LEU B O 1
ATOM 7283 N N . ASP B 1 466 ? -11.883 28.328 21.688 1 98.69 466 ASP B N 1
ATOM 7284 C CA . ASP B 1 466 ? -13.219 28.875 21.875 1 98.69 466 ASP B CA 1
ATOM 7285 C C . ASP B 1 466 ? -14.211 28.281 20.891 1 98.69 466 ASP B C 1
ATOM 7287 O O . ASP B 1 466 ? -14.086 28.484 19.672 1 98.69 466 ASP B O 1
ATOM 7291 N N . TYR B 1 467 ? -15.211 27.609 21.469 1 98.31 467 TYR B N 1
ATOM 7292 C CA . TYR B 1 467 ? -16.172 26.906 20.625 1 98.31 467 TYR B CA 1
ATOM 7293 C C . TYR B 1 467 ? -17.531 27.578 20.656 1 98.31 467 TYR B C 1
ATOM 7295 O O . TYR B 1 467 ? -17.953 28.109 21.688 1 98.31 467 TYR B O 1
ATOM 7303 N N . GLN B 1 468 ? -18.203 27.547 19.516 1 98.56 468 GLN B N 1
ATOM 7304 C CA . GLN B 1 468 ? -19.625 27.875 19.359 1 98.56 468 GLN B CA 1
ATOM 7305 C C . GLN B 1 468 ? -20.375 26.734 18.688 1 98.56 468 GLN B C 1
ATOM 7307 O O . GLN B 1 468 ? -19.938 26.219 17.656 1 98.56 468 GLN B O 1
ATOM 7312 N N . GLY B 1 469 ? -21.516 26.422 19.25 1 97.62 469 GLY B N 1
ATOM 7313 C CA . GLY B 1 469 ? -22.312 25.328 18.688 1 97.62 469 GLY B CA 1
ATOM 7314 C C . GLY B 1 469 ? -21.672 23.969 18.844 1 97.62 469 GLY B C 1
ATOM 7315 O O . GLY B 1 469 ? -21.75 23.125 17.953 1 97.62 469 GLY B O 1
ATOM 7316 N N . ALA B 1 470 ? -20.984 23.797 19.938 1 96.44 470 ALA B N 1
ATOM 7317 C CA . ALA B 1 470 ? -20.281 22.547 20.203 1 96.44 470 ALA B CA 1
ATOM 7318 C C . ALA B 1 470 ? -21.203 21.547 20.906 1 96.44 470 ALA B C 1
ATOM 7320 O O . ALA B 1 470 ? -22.391 21.797 21.062 1 96.44 470 ALA B O 1
ATOM 7321 N N . THR B 1 471 ? -20.625 20.328 21.141 1 94.75 471 THR B N 1
ATOM 7322 C CA . THR B 1 471 ? -21.359 19.344 21.922 1 94.75 471 THR B CA 1
ATOM 7323 C C . THR B 1 471 ? -21.953 19.969 23.172 1 94.75 471 THR B C 1
ATOM 7325 O O . THR B 1 471 ? -21.266 20.656 23.938 1 94.75 471 THR B O 1
ATOM 7328 N N . PRO B 1 472 ? -23.25 19.672 23.406 1 94.62 472 PRO B N 1
ATOM 7329 C CA . PRO B 1 472 ? -23.906 20.344 24.531 1 94.62 472 PRO B CA 1
ATOM 7330 C C . PRO B 1 472 ? -23.391 19.875 25.891 1 94.62 472 PRO B C 1
ATOM 7332 O O . PRO B 1 472 ? -23.156 18.688 26.078 1 94.62 472 PRO B O 1
ATOM 7335 N N . LEU B 1 473 ? -23.234 20.844 26.75 1 94.31 473 LEU B N 1
ATOM 7336 C CA . LEU B 1 473 ? -22.969 20.547 28.141 1 94.31 473 LEU B CA 1
ATOM 7337 C C . LEU B 1 473 ? -24.25 20.125 28.859 1 94.31 473 LEU B C 1
ATOM 7339 O O . LEU B 1 473 ? -25.328 20.141 28.281 1 94.31 473 LEU B O 1
ATOM 7343 N N . ARG B 1 474 ? -24.047 19.688 30.125 1 92.12 474 ARG B N 1
ATOM 7344 C CA . ARG B 1 474 ? -25.188 19.234 30.906 1 92.12 474 ARG B CA 1
ATOM 7345 C C . ARG B 1 474 ? -26.266 20.312 30.984 1 92.12 474 ARG B C 1
ATOM 7347 O O . ARG B 1 474 ? -27.453 20 30.984 1 92.12 474 ARG B O 1
ATOM 7354 N N . ASN B 1 475 ? -25.891 21.5 31.047 1 94.31 475 ASN B N 1
ATOM 7355 C CA . ASN B 1 475 ? -26.844 22.609 31.172 1 94.31 475 ASN B CA 1
ATOM 7356 C C . ASN B 1 475 ? -27.344 23.062 29.812 1 94.31 475 ASN B C 1
ATOM 7358 O O . ASN B 1 475 ? -28.047 24.078 29.719 1 94.31 475 ASN B O 1
ATOM 7362 N N . GLY B 1 476 ? -26.828 22.5 28.766 1 94.62 476 GLY B N 1
ATOM 7363 C CA . GLY B 1 476 ? -27.297 22.797 27.422 1 94.62 476 GLY B CA 1
ATOM 7364 C C . GLY B 1 476 ? -26.406 23.766 26.672 1 94.62 476 GLY B C 1
ATOM 7365 O O . GLY B 1 476 ? -26.594 23.984 25.469 1 94.62 476 GLY B O 1
ATOM 7366 N N . ASP B 1 477 ? -25.469 24.312 27.375 1 96.19 477 ASP B N 1
ATOM 7367 C CA . ASP B 1 477 ? -24.562 25.281 26.75 1 96.19 477 ASP B CA 1
ATOM 7368 C C . ASP B 1 477 ? -23.719 24.625 25.656 1 96.19 477 ASP B C 1
ATOM 7370 O O . ASP B 1 477 ? -23.172 23.531 25.859 1 96.19 477 ASP B O 1
ATOM 7374 N N . ARG B 1 478 ? -23.672 25.328 24.516 1 97.31 478 ARG B N 1
ATOM 7375 C CA . ARG B 1 478 ? -22.891 24.797 23.406 1 97.31 478 ARG B CA 1
ATOM 7376 C C . ARG B 1 478 ? -21.75 25.734 23.047 1 97.31 478 ARG B C 1
ATOM 7378 O O . ARG B 1 478 ? -21.031 25.5 22.078 1 97.31 478 ARG B O 1
ATOM 7385 N N . ASP B 1 479 ? -21.688 26.859 23.812 1 98 479 ASP B N 1
ATOM 7386 C CA . ASP B 1 479 ? -20.609 27.844 23.656 1 98 479 ASP B CA 1
ATOM 7387 C C . ASP B 1 479 ? -19.703 27.844 24.891 1 98 479 ASP B C 1
ATOM 7389 O O . ASP B 1 479 ? -20.125 28.266 25.969 1 98 479 ASP B O 1
ATOM 7393 N N . TYR B 1 480 ? -18.5 27.328 24.703 1 97.38 480 TYR B N 1
ATOM 7394 C CA . TYR B 1 480 ? -17.594 27.25 25.844 1 97.38 480 TYR B CA 1
ATOM 7395 C C . TYR B 1 480 ? -16.141 27.219 25.391 1 97.38 480 TYR B C 1
ATOM 7397 O O . TYR B 1 480 ? -15.859 27.094 24.203 1 97.38 480 TYR B O 1
ATOM 7405 N N . ARG B 1 481 ? -15.281 27.375 26.344 1 97.69 481 ARG B N 1
ATOM 7406 C CA . ARG B 1 481 ? -13.844 27.375 26.094 1 97.69 481 ARG B CA 1
ATOM 7407 C C . ARG B 1 481 ? -13.188 26.109 26.641 1 97.69 481 ARG B C 1
ATOM 7409 O O . ARG B 1 481 ? -13.633 25.578 27.656 1 97.69 481 ARG B O 1
ATOM 7416 N N . VAL B 1 482 ? -12.141 25.688 25.891 1 97.38 482 VAL B N 1
ATOM 7417 C CA . VAL B 1 482 ? -11.367 24.516 26.281 1 97.38 482 VAL B CA 1
ATOM 7418 C C . VAL B 1 482 ? -9.875 24.844 26.25 1 97.38 482 VAL B C 1
ATOM 7420 O O . VAL B 1 482 ? -9.383 25.422 25.266 1 97.38 482 VAL B O 1
ATOM 7423 N N . ASN B 1 483 ? -9.18 24.516 27.312 1 98.19 483 ASN B N 1
ATOM 7424 C CA . ASN B 1 483 ? -7.727 24.594 27.344 1 98.19 483 ASN B CA 1
ATOM 7425 C C . ASN B 1 483 ? -7.086 23.266 26.922 1 98.19 483 ASN B C 1
ATOM 7427 O O . ASN B 1 483 ? -7.578 22.188 27.281 1 98.19 483 ASN B O 1
ATOM 7431 N N . VAL B 1 484 ? -6.09 23.375 26.141 1 98.44 484 VAL B N 1
ATOM 7432 C CA . VAL B 1 484 ? -5.387 22.172 25.703 1 98.44 484 VAL B CA 1
ATOM 7433 C C . VAL B 1 484 ? -3.879 22.406 25.75 1 98.44 484 VAL B C 1
ATOM 7435 O O . VAL B 1 484 ? -3.408 23.531 25.531 1 98.44 484 VAL B O 1
ATOM 7438 N N . ALA B 1 485 ? -3.109 21.375 26.125 1 98.62 485 ALA B N 1
ATOM 7439 C CA . ALA B 1 485 ? -1.649 21.375 26.109 1 98.62 485 ALA B CA 1
ATOM 7440 C C . ALA B 1 485 ? -1.11 20.062 25.562 1 98.62 485 ALA B C 1
ATOM 7442 O O . ALA B 1 485 ? -1.778 19.031 25.641 1 98.62 485 ALA B O 1
ATOM 7443 N N . GLY B 1 486 ? 0.03 20.141 24.969 1 98.38 486 GLY B N 1
ATOM 7444 C CA . GLY B 1 486 ? 0.636 18.938 24.438 1 98.38 486 GLY B CA 1
ATOM 7445 C C . GLY B 1 486 ? 2.146 19.016 24.312 1 98.38 486 GLY B C 1
ATOM 7446 O O . GLY B 1 486 ? 2.697 20.125 24.188 1 98.38 486 GLY B O 1
ATOM 7447 N N . ALA B 1 487 ? 2.76 17.859 24.344 1 98.69 487 ALA B N 1
ATOM 7448 C CA . ALA B 1 487 ? 4.188 17.719 24.078 1 98.69 487 ALA B CA 1
ATOM 7449 C C . ALA B 1 487 ? 4.449 16.547 23.125 1 98.69 487 ALA B C 1
ATOM 7451 O O . ALA B 1 487 ? 3.734 15.547 23.141 1 98.69 487 ALA B O 1
ATOM 7452 N N . ARG B 1 488 ? 5.508 16.797 22.312 1 98.38 488 ARG B N 1
ATOM 7453 C CA . ARG B 1 488 ? 5.863 15.766 21.344 1 98.38 488 ARG B CA 1
ATOM 7454 C C . ARG B 1 488 ? 7.379 15.609 21.234 1 98.38 488 ARG B C 1
ATOM 7456 O O . ARG B 1 488 ? 8.109 16.609 21.188 1 98.38 488 ARG B O 1
ATOM 7463 N N . MET B 1 489 ? 7.785 14.375 21.203 1 98.12 489 MET B N 1
ATOM 7464 C CA . MET B 1 489 ? 9.125 14.023 20.734 1 98.12 489 MET B CA 1
ATOM 7465 C C . MET B 1 489 ? 9.07 13.391 19.344 1 98.12 489 MET B C 1
ATOM 7467 O O . MET B 1 489 ? 8.258 12.5 19.094 1 98.12 489 MET B O 1
ATOM 7471 N N . GLU B 1 490 ? 9.914 13.875 18.5 1 96.88 490 GLU B N 1
ATOM 7472 C CA . GLU B 1 490 ? 9.883 13.305 17.156 1 96.88 490 GLU B CA 1
ATOM 7473 C C . GLU B 1 490 ? 11.297 13.086 16.609 1 96.88 490 GLU B C 1
ATOM 7475 O O . GLU B 1 490 ? 12.164 13.953 16.766 1 96.88 490 GLU B O 1
ATOM 7480 N N . LEU B 1 491 ? 11.516 11.945 16.016 1 95.81 491 LEU B N 1
ATOM 7481 C CA . LEU B 1 491 ? 12.734 11.523 15.328 1 95.81 491 LEU B CA 1
ATOM 7482 C C . LEU B 1 491 ? 12.43 11.039 13.914 1 95.81 491 LEU B C 1
ATOM 7484 O O . LEU B 1 491 ? 11.477 10.281 13.711 1 95.81 491 LEU B O 1
ATOM 7488 N N . ASP B 1 492 ? 13.195 11.594 12.969 1 93.38 492 ASP B N 1
ATOM 7489 C CA . ASP B 1 492 ? 12.977 11.047 11.633 1 93.38 492 ASP B CA 1
ATOM 7490 C C . ASP B 1 492 ? 14.289 10.984 10.852 1 93.38 492 ASP B C 1
ATOM 7492 O O . ASP B 1 492 ? 15.188 11.797 11.078 1 93.38 492 ASP B O 1
ATOM 7496 N N . PHE B 1 493 ? 14.383 10.047 9.969 1 92.12 493 PHE B N 1
ATOM 7497 C CA . PHE B 1 493 ? 15.484 9.938 9.023 1 92.12 493 PHE B CA 1
ATOM 7498 C C . PHE B 1 493 ? 15 9.383 7.688 1 92.12 493 PHE B C 1
ATOM 7500 O O . PHE B 1 493 ? 13.953 8.734 7.625 1 92.12 493 PHE B O 1
#

Radius of gyration: 39.33 Å; Cα contacts (8 Å, |Δi|>4): 2358; chains: 2; bounding box: 183×86×140 Å

Sequence (986 aa):
MTIEGGPKRSQKVVFLQPVLTSLVALLAAGACLSPTVALAQDQLSPDEVAALRSEIATLRAQLQKMEQRLDAVTSAPQTTAPAAPPAIQPPAPVATTVAKASPPPAKPASAPTEITWKGSPQFTSGDRSFKAKGRIQIDVGQVDAPKGLVDRGLGYGAEMRRIRLGGEGDLGAGVGYELELELSDNAVKLVDTFVTYRTGPWLVTVGNHNPFQSLDELTGDTVGAFMERAAFTDAFNFERRLGVSAQYEKGPWVLQGGLFADDIDALSNSSDGPEGGDENNSYGLDGRAVYAPKLGQTQLHLGASAHWRTLKRVTDAGTRYRQRPYVHASNSRLIGTAVLPVEEEVHYGLEAAFVSGRWHGAAETYWQAAELTTGTRPTFFGGYAELGYFLTGDTRGYRGGQFSRTRPSKPLGGGGVGALQLNVRYDYLDLNDRGVVGGKQDAWLAALIWQPLDHLRFHLNYGLLDYQGATPLRNGDRDYRVNVAGARMELDFMTIEGGPKRSQKVVFLQPVLTSLVALLAAGACLSPTVALAQDQLSPDEVAALRSEIATLRAQLQKMEQRLDAVTSAPQTTAPAAPPAIQPPAPVATTVAKASPPPAKPASAPTEITWKGSPQFTSGDRSFKAKGRIQIDVGQVDAPKGLVDRGLGYGAEMRRIRLGGEGDLGAGVGYELELELSDNAVKLVDTFVTYRTGPWLVTVGNHNPFQSLDELTGDTVGAFMERAAFTDAFNFERRLGVSAQYEKGPWVLQGGLFADDIDALSNSSDGPEGGDENNSYGLDGRAVYAPKLGQTQLHLGASAHWRTLKRVTDAGTRYRQRPYVHASNSRLIGTAVLPVEEEVHYGLEAAFVSGRWHGAAETYWQAAELTTGTRPTFFGGYAELGYFLTGDTRGYRGGQFSRTRPSKPLGGGGVGALQLNVRYDYLDLNDRGVVGGKQDAWLAALIWQPLDHLRFHLNYGLLDYQGATPLRNGDRDYRVNVAGARMELDF

Solvent-accessible surface area (backbone atoms only — not comparable to full-atom values): 52077 Å² total; per-residue (Å²): 140,96,80,92,80,81,85,90,85,86,94,79,88,78,84,78,84,78,84,78,81,78,83,70,71,80,75,74,85,72,83,78,84,86,88,82,86,82,83,81,79,87,71,74,52,74,68,58,54,53,53,52,52,51,50,47,52,52,52,50,52,49,49,51,53,49,50,53,51,51,54,62,64,66,58,63,73,84,75,77,82,77,78,80,76,76,83,74,74,77,74,78,80,73,81,72,79,75,70,80,73,70,76,74,76,77,75,77,80,74,65,74,73,45,75,45,80,61,83,32,62,31,41,32,39,83,64,24,35,40,30,60,32,38,34,43,30,40,36,40,29,35,29,49,64,43,87,63,48,89,47,70,16,44,34,64,25,54,34,65,59,38,35,34,45,34,36,37,36,28,75,32,96,41,30,32,40,35,40,30,38,30,42,38,56,84,38,83,39,80,48,53,33,32,41,34,43,46,57,90,50,35,37,36,40,44,34,29,36,70,62,54,75,41,63,68,72,68,28,46,85,90,51,50,81,48,96,53,72,60,58,42,47,59,21,68,61,65,61,51,22,33,31,42,35,42,33,41,48,57,89,44,36,38,39,39,37,34,44,30,43,45,35,63,69,54,51,51,44,88,46,42,64,92,82,37,52,14,52,42,68,24,39,31,46,27,29,28,43,34,48,37,49,70,59,86,77,28,40,39,36,37,34,40,26,44,35,38,35,39,44,54,62,69,47,93,68,56,46,62,44,39,38,51,74,69,47,80,44,30,37,31,60,50,33,34,38,62,76,34,59,58,44,33,39,42,35,38,31,43,39,38,37,40,34,44,62,39,34,34,38,40,35,39,42,37,40,44,32,37,32,31,77,86,66,52,60,34,50,30,42,23,33,38,41,35,46,35,38,37,78,33,92,33,49,75,27,70,55,94,83,31,61,36,67,48,64,40,75,27,22,45,79,59,85,37,71,21,31,35,34,45,28,39,33,44,36,34,35,36,44,53,30,91,87,43,70,8,20,34,39,45,29,44,35,39,25,43,38,41,24,36,43,72,43,35,39,37,41,41,39,41,34,43,35,40,34,37,58,26,62,64,28,73,88,58,51,25,64,52,63,35,48,29,38,36,38,35,45,39,38,45,53,129,92,76,67,83,66,83,82,90,84,71,91,81,76,85,77,87,83,74,70,95,76,77,87,82,76,71,87,66,78,74,75,75,77,76,80,75,75,71,73,71,80,59,67,49,73,64,52,50,49,50,51,52,49,48,46,51,51,50,51,50,49,49,50,54,53,31,49,55,54,49,69,69,64,72,70,80,83,83,74,87,83,77,83,80,79,84,76,83,83,81,80,81,79,79,77,80,78,83,83,78,78,80,78,80,80,70,79,82,71,65,71,69,43,77,46,79,61,81,32,64,28,41,33,39,85,62,25,35,40,31,58,33,40,35,45,30,41,36,39,31,35,28,51,62,43,88,64,50,91,55,86,48,43,35,76,29,73,40,68,62,36,34,35,45,37,37,36,37,28,78,29,76,41,30,32,39,35,41,31,37,29,48,36,91,90,38,80,42,80,49,54,32,35,40,33,43,46,58,89,50,36,38,35,39,44,33,29,36,69,60,53,74,41,62,67,74,67,29,47,85,88,51,50,82,46,96,55,72,60,56,41,47,61,19,68,64,68,61,50,21,33,31,43,34,43,34,43,48,58,90,42,36,36,39,38,38,35,45,30,43,45,35,59,67,54,24,32,44,81,39,63,29,69,85,18,14,36,28,34,62,24,39,32,45,26,30,29,43,33,49,37,50,68,59,87,77,27,40,38,36,38,34,40,25,43,36,39,35,40,43,52,61,67,52,92,70,59,45,64,43,38,39,51,74,68,49,80,60,31,82,43,61,50,33,34,38,61,78,33,60,57,43,33,38,42,34,39,32,43,39,38,37,39,34,46,61,38,36,34,37,39,35,38,43,37,40,45,31,39,30,31,78,86,67,51,62,34,51,29,41,22,33,37,41,36,44,34,38,36,80,32,93,32,50,75,28,70,55,96,83,33,59,35,68,44,64,40,75,26,22,54,93,57,85,36,71,21,31,35,32,44,28,40,32,44,38,35,36,36,43,52,30,90,90,43,68,6,19,34,40,46,31,44,37,39,27,43,38,41,25,37,42,72,43,35,38,36,41,42,38,40,33,44,36,40,33,37,59,26,64,64,28,75,87,58,51,26,63,52,61,33,47,30,39,36,38,36,43,38,38,46,52

InterPro domains:
  IPR010870 Phosphate-selective porin O/P [PF07396] (130-493)
  IPR023614 Porin domain superfamily [G3DSA:2.40.160.10] (98-493)

Secondary structure (DSSP, 8-state):
---------------------------------------------HHHHHHHHHHHHHHHHHHHHHHHHHHHHHT------------------------------------PPEEEEESEEEEEETTEEEEEEEEEEEEEEEEPPPTT---TTSEEEEEEEEEEEEEEEEEETTEEEEEEEEEETTEEEEEEEEEEEEETTEEEEEEEE-----HHHHS-TTS-SSSS--HHHHHTT---EEEEEEEEEETTEEEEEEEE---HHHH--S--SSS-------EEEEEEEEE--EETTEEEEEEEEEEEEE---SS-PPB--EE-SS-TT----SEEPPPB-EEEEEEEEEEEEEEETTEEEEEEEEEEEEEETTS---EEEEEEEEEEEESSS---EEETTEEE----SS-BTTTB--EEEEEEEEEEEEEEETTEEEEEEEEEEEEEEEEEETTEEEEEEEEEEEEES-S--TTS---EEEEEEEEEEEEE-/---------------------------------------------HHHHHHHHHHHHHHHHHHHHHHHHHHHHS-------------------------------------PPEEEESSSEEEEETTEEEEEEEEEEEEEEEEPPPTT---TTSEEEEEEEEEEEEEEEEEETTEEEEEEEEEETTEEEEEEEEEEEEETTEEEEEEEE-----HHHHS-TTS-SSSS--HHHHHTT---EEEEEEEEEETTEEEEEEEE---HHHH--S--STTTSS-B--EEEEEEEEE--EETTEEEEEEEEEEEEE--BSS---B--EE-SS-TT----SEEPPPB-EEEEEEEEEEEEEEETTEEEEEEEEEEEEEETTS---EEEEEEEEEEEESSS---EEETTEEEPPPPSS-BTTTB--EEEEEEEEEEEEEEETTEEEEEEEEEEEEEEEEEETTEEEEEEEEEEEEES-SPPTT----EEEEEEEEEEEEE-

Nearest PDB structures (foldseek):
  4rjw-assembly1_A  TM=8.197E-01  e=1.171E-18  Pseudomonas aeruginosa PAO1
  6ehd-assembly1_A  TM=6.963E-01  e=7.616E-11  Vibrio cholerae O395
  1bxw-assembly1_A  TM=2.321E-01  e=6.517E-02  Escherichia coli BL21(DE3)
  4n74-assembly1_A  TM=2.273E-01  e=7.170E-02  Escherichia coli BW2952
  8us1-assembly1_A  TM=3.021E-01  e=4.556E+00  Pseudomonas aeruginosa PAO1

Organism: Caulobacter vibrioides (strain ATCC 19089 / CIP 103742 / CB 15) (NCBI:txid190650)

pLDDT: mean 80.45, std 27.31, range [13.98, 98.94]

Foldseek 3Di:
DDDDPDDDDDDDDDDDDDDDDDPPPPDDPPDPDDDDPDPPDPPDDPVVVVVVVVVVVVVVVVVVVVVVVVVVVVPPPPDDDPDDPDPPDPPDPDPPPPPPPDPPPDDPDFADWDWDDDLFTWTDGVQKIKDKKWKWKKKWKAWDDDPQDDDPLHGIFIARAKIKTWMWMDPDPQKIWIWMWIDHPNDIFTEGGWIWGDDPQKIKIFFWYFLCADQQVPADCQQDPANDTFFQCVLLPGGIFGWMKMWGDDAQKIKIKIKTAGGQQQCADPDDDQLDFNHQRKMKIKIKMWGWHDDPQKIKIKMKIKMKMFRNGSDPFFDKRFGDPGDPRGPDTFFIWDGFQFGMKIKMKIKIWMKHFFKIKIKMKMKIWTQGPVRDIWIWIWMKIKMKGKPDRWIWADDNRHTDFTFFPQAVVRHDQGIKMKMKMWIWIGPDGDPIQGWIKTKIKIKIKGDRGRFKIKIKMKMKIWIDRTDAGPVRDSTDIMIMIMMMIMGID/DPDDPDDDDDDDPDDDDPDDDDDDDDDDPPCPDPDDPPPPPPPPPPVRVVVVVVVVVVVVVVVVVVVVVVVVPPPPDDDDDDDDDDDDDDDDDDDPPPDDPDDPPDDPDQADWDWDDDLFTWTDTVQKIKDKKWKWKKKWKAWDDDPQDDDPLHGIFIARAWIKTWMWMAPDPQKIWIWMWIDDPNDIFTEGGWIWGDDPQKIKIFFWYFLCADQQLPADCQQDPANDTFFQCVLLPGGTFGWMKMWGDDAQKIKIKIKGAGGPVQQDFPDDDQQTPSWARKMKIKIKMWGWHDDPQKIKIKMKIKMKMFGRTSHPFFDKGFGDPGDPRGPDTFFIWDRFQFGMKIKMKIKIWMKHFFKIKIKMKMKIWTQGPVRDIWIWIWMKIKMKGKPDRWIWADDNRHTDFTFFPQAVVRHDQGIKMKMKMWIWIAPDGDPIQGWIKTKIKIKIKGDRGRFKIKIKMKMKIWIDRTDAGPVRHSTDIMIMIMMMIMGID